Protein AF-0000000073408360 (afdb_homodimer)

Nearest PDB structures (foldseek):
  4icq-assembly1_B  TM=9.896E-01  e=2.552E-74  Streptococcus pneumoniae TIGR4
  4icr-assembly1_A  TM=7.971E-01  e=1.325E-68  Streptococcus pneumoniae TIGR4
  1zjc-assembly1_A-2  TM=9.853E-01  e=3.160E-59  Staphylococcus aureus subsp. aureus MW2
  2ayi-assembly1_A  TM=9.297E-01  e=1.828E-46  Thermus thermophilus
  3hgu-assembly1_B  TM=3.681E-01  e=9.075E-02  Pantoea agglomerans

InterPro domains:
  IPR000787 Peptidase M29 [PF02073] (7-411)
  IPR000787 Peptidase M29 [PR00919] (17-34)
  IPR000787 Peptidase M29 [PR00919] (159-181)
  IPR000787 Peptidase M29 [PR00919] (248-267)
  IPR000787 Peptidase M29 [PR00919] (304-324)
  IPR000787 Peptidase M29 [PR00919] (327-348)
  IPR000787 Peptidase M29 [PR00919] (366-388)
  IPR000787 Peptidase M29 [PR00919] (392-411)
  IPR035097 Peptidase M29, N-terminal [G3DSA:3.40.1830.10] (1-183)
  IPR052170 Metal-dependent Exopeptidase M29 [PTHR34448] (1-413)

pLDDT: mean 95.44, std 4.09, range [56.97, 98.94]

Sequence (826 aa):
MVLQDFDNLLKKYAQLIISKGLNVQKGHTLALTIDVEQVHLARLLTEAAYEKGASEVIVDYTDDFITRQRLLHASDEVLTNVPQYTVDKSLALLNKKASRLVVKSSNPNAFATVDPKRLSETTRATAIALEEQSRAIQANKVSWNVAAAAGREWAALVFPELKTSDQQVDALWDTIFKLNRIYEDDPIAAWDAHEAKLLEKATRLNQEQFDALHYTAPGTDLTLGMPKNHIWEAAGSLNAQGETFIANMPTEEIFSAPDYRRADGYVTSTKPLSYAGVIIENMTFTFKDGKIINVTAEKGQETVQRLIEENDGARSLGEVALVPHKTPISLSGLIFFNTLFDENASNHLAIGTAYAFNVEGGTEMTSQELDEAGLNRSSTHVDFMIGSEQMDIDGIRADGTAVPIFRNGEWAIMVLQDFDNLLKKYAQLIISKGLNVQKGHTLALTIDVEQVHLARLLTEAAYEKGASEVIVDYTDDFITRQRLLHASDEVLTNVPQYTVDKSLALLNKKASRLVVKSSNPNAFATVDPKRLSETTRATAIALEEQSRAIQANKVSWNVAAAAGREWAALVFPELKTSDQQVDALWDTIFKLNRIYEDDPIAAWDAHEAKLLEKATRLNQEQFDALHYTAPGTDLTLGMPKNHIWEAAGSLNAQGETFIANMPTEEIFSAPDYRRADGYVTSTKPLSYAGVIIENMTFTFKDGKIINVTAEKGQETVQRLIEENDGARSLGEVALVPHKTPISLSGLIFFNTLFDENASNHLAIGTAYAFNVEGGTEMTSQELDEAGLNRSSTHVDFMIGSEQMDIDGIRADGTAVPIFRNGEWAI

Radius of gyration: 31.0 Å; Cα contacts (8 Å, |Δi|>4): 1979; chains: 2; bounding box: 51×100×68 Å

Organism: Streptococcus agalactiae serotype V (strain ATCC BAA-611 / 2603 V/R) (NCBI:txid208435)

Secondary structure (DSSP, 8-state):
--STTHHHHHHHHHHHIIIIIS---TT-EEEEEEEGGGHHHHHHHHHHHHHTT-SEEEEEEE-HHHHHHHHHHS-HHHHH---HHHHHHHHHHHHTT-EEEEEE---TTTTTTS-HHHHHHHHHHHHHHTHHHHHHHHTTSS-EEEEE---HHHHHHH-TTSSSHHHHHHHHHHHHHHHTTTTSS-HHHHHHHHHHHHHHHHHHHHHH--SEEEEEETTEEEEEE--TTB--EESEEE-TTS-EEESBSS---EEE---TT-EEEEEE-SS-EEETTEEEEEEEEEEETTEEEEEEEEE-HHHHHHHHHHSTTTTSEEEEEE--TTSHHHHTT---S-HHHHTTSS-EEEEEPPPGGGBTTGGGS-HHHHHHHT----S-EEEEE---TT-EEEEE-TTS-EEEEEETTEE--/--STTHHHHHHHHHHHIIIIIS---TT-EEEEEEEGGGHHHHHHHHHHHHHTT-SEEEEEEE-HHHHHHHHHHS-HHHHH---HHHHHHHHHHHHTT-EEEEEE---TTTTTTS-HHHHHHHHHHHHHHTHHHHHHHHTTSS-EEEEE---HHHHHHH-TTSSSHHHHHHHHHHHHHHHTTTTSS-HHHHHHHHHHHHHHHHHHHHHH--SEEEEEETTEEEEEE--TTB--EESEEE-TTS-EEESBSS---EEE---TT-EEEEEE-SS-EEETTEEEEEEEEEEETTEEEEEEEEE-HHHHHHHHHHSTTTTSEEEEEE--TTSHHHHTT---S-HHHHTTSS-EEEEEPPPGGGBTTGGGS-HHHHHHHT----S-EEEEE---TT-EEEEE-TTS-EEEEEETTEE--

Structure (mmCIF, N/CA/C/O backbone):
data_AF-0000000073408360-model_v1
#
loop_
_entity.id
_entity.type
_entity.pdbx_description
1 polymer 'Aminopeptidase PepS'
#
loop_
_atom_site.group_PDB
_atom_site.id
_atom_site.type_symbol
_atom_site.label_atom_id
_atom_site.label_alt_id
_atom_site.label_comp_id
_atom_site.label_asym_id
_atom_site.label_entity_id
_atom_site.label_seq_id
_atom_site.pdbx_PDB_ins_code
_atom_site.Cartn_x
_atom_site.Cartn_y
_atom_site.Cartn_z
_atom_site.occupancy
_atom_site.B_iso_or_equiv
_atom_site.auth_seq_id
_atom_site.auth_comp_id
_atom_site.auth_asym_id
_atom_site.auth_atom_id
_atom_site.pdbx_PDB_model_num
ATOM 1 N N . MET A 1 1 ? -3.826 16.641 -18.5 1 57 1 MET A N 1
ATOM 2 C CA . MET A 1 1 ? -3.35 17.734 -17.656 1 57 1 MET A CA 1
ATOM 3 C C . MET A 1 1 ? -3.006 18.953 -18.5 1 57 1 MET A C 1
ATOM 5 O O . MET A 1 1 ? -2.258 18.859 -19.469 1 57 1 MET A O 1
ATOM 9 N N . VAL A 1 2 ? -3.764 20 -18.328 1 65.75 2 VAL A N 1
ATOM 10 C CA . VAL A 1 2 ? -3.664 21.203 -19.156 1 65.75 2 VAL A CA 1
ATOM 11 C C . VAL A 1 2 ? -2.607 22.141 -18.594 1 65.75 2 VAL A C 1
ATOM 13 O O . VAL A 1 2 ? -2.184 23.094 -19.25 1 65.75 2 VAL A O 1
ATOM 16 N N . LEU A 1 3 ? -2.238 21.797 -17.359 1 80.69 3 LEU A N 1
ATOM 17 C CA . LEU A 1 3 ? -1.271 22.734 -16.781 1 80.69 3 LEU A CA 1
ATOM 18 C C . LEU A 1 3 ? 0.071 22.625 -17.5 1 80.69 3 LEU A C 1
ATOM 20 O O . LEU A 1 3 ? 0.656 21.547 -17.578 1 80.69 3 LEU A O 1
ATOM 24 N N . GLN A 1 4 ? 0.485 23.688 -18.125 1 83.62 4 GLN A N 1
ATOM 25 C CA . GLN A 1 4 ? 1.733 23.734 -18.875 1 83.62 4 GLN A CA 1
ATOM 26 C C . GLN A 1 4 ? 2.924 23.375 -17.984 1 83.62 4 GLN A C 1
ATOM 28 O O . GLN A 1 4 ? 2.996 23.812 -16.828 1 83.62 4 GLN A O 1
ATOM 33 N N . ASP A 1 5 ? 3.859 22.5 -18.422 1 93.06 5 ASP A N 1
ATOM 34 C CA . ASP A 1 5 ? 5.109 22.125 -17.766 1 93.06 5 ASP A CA 1
ATOM 35 C C . ASP A 1 5 ? 4.84 21.406 -16.453 1 93.06 5 ASP A C 1
ATOM 37 O O . ASP A 1 5 ? 5.555 21.594 -15.461 1 93.06 5 ASP A O 1
ATOM 41 N N . PHE A 1 6 ? 3.736 20.656 -16.328 1 96 6 PHE A N 1
ATOM 42 C CA . PHE A 1 6 ? 3.266 20 -15.117 1 96 6 PHE A CA 1
ATOM 43 C C . PHE A 1 6 ? 4.336 19.062 -14.555 1 96 6 PHE A C 1
ATOM 45 O O . PHE A 1 6 ? 4.617 19.094 -13.352 1 96 6 PHE A O 1
ATOM 52 N N . ASP A 1 7 ? 4.941 18.234 -15.383 1 95.69 7 ASP A N 1
ATOM 53 C CA . ASP A 1 7 ? 5.914 17.25 -14.922 1 95.69 7 ASP A CA 1
ATOM 54 C C . ASP A 1 7 ? 7.098 17.938 -14.242 1 95.69 7 ASP A C 1
ATOM 56 O O . ASP A 1 7 ? 7.582 17.453 -13.211 1 95.69 7 ASP A O 1
ATOM 60 N N . ASN A 1 8 ? 7.539 19 -14.805 1 96.44 8 ASN A N 1
ATOM 61 C CA . ASN A 1 8 ? 8.641 19.75 -14.203 1 96.44 8 ASN A CA 1
ATOM 62 C C . ASN A 1 8 ? 8.227 20.406 -12.891 1 96.44 8 ASN A C 1
ATOM 64 O O . ASN A 1 8 ? 9 20.422 -11.93 1 96.44 8 ASN A O 1
ATOM 68 N N . LEU A 1 9 ? 7.055 21.016 -12.875 1 97.88 9 LEU A N 1
ATOM 69 C CA . LEU A 1 9 ? 6.543 21.656 -11.664 1 97.88 9 LEU A CA 1
ATOM 70 C C . LEU A 1 9 ? 6.371 20.625 -10.547 1 97.88 9 LEU A C 1
ATOM 72 O O . LEU A 1 9 ? 6.695 20.906 -9.391 1 97.88 9 LEU A O 1
ATOM 76 N N . LEU A 1 10 ? 5.898 19.453 -10.938 1 98.38 10 LEU A N 1
ATOM 77 C CA . LEU A 1 10 ? 5.699 18.391 -9.961 1 98.38 10 LEU A CA 1
ATOM 78 C C . LEU A 1 10 ? 7.035 17.922 -9.398 1 98.38 10 LEU A C 1
ATOM 80 O O . LEU A 1 10 ? 7.141 17.625 -8.203 1 98.38 10 LEU A O 1
ATOM 84 N N . LYS A 1 11 ? 8.008 17.797 -10.234 1 97.75 11 LYS A N 1
ATOM 85 C CA . LYS A 1 11 ? 9.352 17.438 -9.797 1 97.75 11 LYS A CA 1
ATOM 86 C C . LYS A 1 11 ? 9.914 18.469 -8.836 1 97.75 11 LYS A C 1
ATOM 88 O O . LYS A 1 11 ? 10.5 18.125 -7.809 1 97.75 11 LYS A O 1
ATOM 93 N N . LYS A 1 12 ? 9.75 19.75 -9.172 1 97.88 12 LYS A N 1
ATOM 94 C CA . LYS A 1 12 ? 10.172 20.844 -8.305 1 97.88 12 LYS A CA 1
ATOM 95 C C . LYS A 1 12 ? 9.477 20.766 -6.945 1 97.88 12 LYS A C 1
ATOM 97 O O . LYS A 1 12 ? 10.102 21.016 -5.91 1 97.88 12 LYS A O 1
ATOM 102 N N . TYR A 1 13 ? 8.25 20.484 -6.98 1 98.69 13 TYR A N 1
ATOM 103 C CA . TYR A 1 13 ? 7.445 20.359 -5.773 1 98.69 13 TYR A CA 1
ATOM 104 C C . TYR A 1 13 ? 7.957 19.219 -4.895 1 98.69 13 TYR A C 1
ATOM 106 O O . TYR A 1 13 ? 8.133 19.391 -3.686 1 98.69 13 TYR A O 1
ATOM 114 N N . ALA A 1 14 ? 8.227 18.062 -5.488 1 98.88 14 ALA A N 1
ATOM 115 C CA . ALA A 1 14 ? 8.781 16.922 -4.758 1 98.88 14 ALA A CA 1
ATOM 116 C C . ALA A 1 14 ? 10.125 17.297 -4.125 1 98.88 14 ALA A C 1
ATOM 118 O O . ALA A 1 14 ? 10.375 16.969 -2.965 1 98.88 14 ALA A O 1
ATOM 119 N N . GLN A 1 15 ? 10.945 17.969 -4.883 1 98.56 15 GLN A N 1
ATOM 120 C CA . GLN A 1 15 ? 12.258 18.375 -4.387 1 98.56 15 GLN A CA 1
ATOM 121 C C . GLN A 1 15 ? 12.125 19.328 -3.205 1 98.56 15 GLN A C 1
ATOM 123 O O . GLN A 1 15 ? 12.875 19.234 -2.232 1 98.56 15 GLN A O 1
ATOM 128 N N . LEU A 1 16 ? 11.219 20.25 -3.324 1 98.81 16 LEU A N 1
ATOM 129 C CA . LEU A 1 16 ? 10.984 21.203 -2.246 1 98.81 16 LEU A CA 1
ATOM 130 C C . LEU A 1 16 ? 10.602 20.484 -0.957 1 98.81 16 LEU A C 1
ATOM 132 O O . LEU A 1 16 ? 11.164 20.766 0.105 1 98.81 16 LEU A O 1
ATOM 136 N N . ILE A 1 17 ? 9.641 19.547 -1.021 1 98.88 17 ILE A N 1
ATOM 137 C CA . ILE A 1 17 ? 9.141 18.844 0.147 1 98.88 17 ILE A CA 1
ATOM 138 C C . ILE A 1 17 ? 10.273 18.062 0.8 1 98.88 17 ILE A C 1
ATOM 140 O O . ILE A 1 17 ? 10.461 18.125 2.018 1 98.88 17 ILE A O 1
ATOM 144 N N . ILE A 1 18 ? 11.094 17.391 -0.024 1 98.88 18 ILE A N 1
ATOM 145 C CA . ILE A 1 18 ? 12.125 16.5 0.473 1 98.88 18 ILE A CA 1
ATOM 146 C C . ILE A 1 18 ? 13.297 17.312 1.016 1 98.88 18 ILE A C 1
ATOM 148 O O . ILE A 1 18 ? 13.82 17.016 2.094 1 98.88 18 ILE A O 1
ATOM 152 N N . SER A 1 19 ? 13.719 18.359 0.318 1 98.25 19 SER A N 1
ATOM 153 C CA . SER A 1 19 ? 14.93 19.078 0.654 1 98.25 19 SER A CA 1
ATOM 154 C C . SER A 1 19 ? 14.664 20.141 1.715 1 98.25 19 SER A C 1
ATOM 156 O O . SER A 1 19 ? 15.438 20.297 2.658 1 98.25 19 SER A O 1
ATOM 158 N N . LYS A 1 20 ? 13.602 20.922 1.554 1 97.69 20 LYS A N 1
ATOM 159 C CA . LYS A 1 20 ? 13.297 22.031 2.447 1 97.69 20 LYS A CA 1
ATOM 160 C C . LYS A 1 20 ? 12.297 21.625 3.52 1 97.69 20 LYS A C 1
ATOM 162 O O . LYS A 1 20 ? 12.445 21.984 4.691 1 97.69 20 LYS A O 1
ATOM 167 N N . GLY A 1 21 ? 11.266 20.891 3.127 1 98.19 21 GLY A N 1
ATOM 168 C CA . GLY A 1 21 ? 10.258 20.469 4.086 1 98.19 21 GLY A CA 1
ATOM 169 C C . GLY A 1 21 ? 10.797 19.516 5.137 1 98.19 21 GLY A C 1
ATOM 170 O O . GLY A 1 21 ? 10.852 19.859 6.32 1 98.19 21 GLY A O 1
ATOM 171 N N . LEU A 1 22 ? 11.312 18.422 4.691 1 98.5 22 LEU A N 1
ATOM 172 C CA . LEU A 1 22 ? 11.742 17.375 5.605 1 98.5 22 LEU A CA 1
ATOM 173 C C . LEU A 1 22 ? 13.242 17.469 5.875 1 98.5 22 LEU A C 1
ATOM 175 O O . LEU A 1 22 ? 13.742 16.891 6.848 1 98.5 22 LEU A O 1
ATOM 179 N N . ASN A 1 23 ? 13.914 18.156 4.988 1 98.06 23 ASN A N 1
ATOM 180 C CA . ASN A 1 23 ? 15.367 18.25 5.113 1 98.06 23 ASN A CA 1
ATOM 181 C C . ASN A 1 23 ? 16.016 16.875 5.203 1 98.06 23 ASN A C 1
ATOM 183 O O . ASN A 1 23 ? 16.766 16.594 6.141 1 98.06 23 ASN A O 1
ATOM 187 N N . VAL A 1 24 ? 15.648 16.016 4.23 1 98.44 24 VAL A N 1
ATOM 188 C CA . VAL A 1 24 ? 16.203 14.672 4.168 1 98.44 24 VAL A CA 1
ATOM 189 C C . VAL A 1 24 ? 17.719 14.75 3.945 1 98.44 24 VAL A C 1
ATOM 191 O O . VAL A 1 24 ? 18.188 15.5 3.094 1 98.44 24 VAL A O 1
ATOM 194 N N . GLN A 1 25 ? 18.422 13.961 4.699 1 97.56 25 GLN A N 1
ATOM 195 C CA . GLN A 1 25 ? 19.875 13.898 4.637 1 97.56 25 GLN A CA 1
ATOM 196 C C . GLN A 1 25 ? 20.359 12.461 4.496 1 97.56 25 GLN A C 1
ATOM 198 O O . GLN A 1 25 ? 19.562 11.523 4.523 1 97.56 25 GLN A O 1
ATOM 203 N N . LYS A 1 26 ? 21.688 12.344 4.289 1 97.25 26 LYS A N 1
ATOM 204 C CA . LYS A 1 26 ? 22.297 11.023 4.109 1 97.25 26 LYS A CA 1
ATOM 205 C C . LYS A 1 26 ? 21.984 10.109 5.289 1 97.25 26 LYS A C 1
ATOM 207 O O . LYS A 1 26 ? 22.141 10.5 6.449 1 97.25 26 LYS A O 1
ATOM 212 N N . GLY A 1 27 ? 21.516 8.938 4.941 1 96.62 27 GLY A N 1
ATOM 213 C CA . GLY A 1 27 ? 21.297 7.93 5.965 1 96.62 27 GLY A CA 1
ATOM 214 C C . GLY A 1 27 ? 19.891 7.957 6.535 1 96.62 27 GLY A C 1
ATOM 215 O O . GLY A 1 27 ? 19.484 7.031 7.238 1 96.62 27 GLY A O 1
ATOM 216 N N . HIS A 1 28 ? 19.047 8.953 6.203 1 97.56 28 HIS A N 1
ATOM 217 C CA . HIS A 1 28 ? 17.703 9.102 6.754 1 97.56 28 HIS A CA 1
ATOM 218 C C . HIS A 1 28 ? 16.766 8.008 6.246 1 97.56 28 HIS A C 1
ATOM 220 O O . HIS A 1 28 ? 16.984 7.457 5.164 1 97.56 28 HIS A O 1
ATOM 226 N N . THR A 1 29 ? 15.859 7.621 7.031 1 98.19 29 THR A N 1
ATOM 227 C CA . THR A 1 29 ? 14.703 6.84 6.609 1 98.19 29 THR A CA 1
ATOM 228 C C . THR A 1 29 ? 13.477 7.73 6.441 1 98.19 29 THR A C 1
ATOM 230 O O . THR A 1 29 ? 13.203 8.586 7.289 1 98.19 29 THR A O 1
ATOM 233 N N . LEU A 1 30 ? 12.812 7.57 5.328 1 98.69 30 LEU A N 1
ATOM 234 C CA . LEU A 1 30 ? 11.594 8.328 5.059 1 98.69 30 LEU A CA 1
ATOM 235 C C . LEU A 1 30 ? 10.391 7.402 4.984 1 98.69 30 LEU A C 1
ATOM 237 O O . LEU A 1 30 ? 10.391 6.434 4.215 1 98.69 30 LEU A O 1
ATOM 241 N N . ALA A 1 31 ? 9.406 7.66 5.809 1 98.81 31 ALA A N 1
ATOM 242 C CA . ALA A 1 31 ? 8.102 7.008 5.707 1 98.81 31 ALA A CA 1
ATOM 243 C C . ALA A 1 31 ? 7.09 7.906 5.004 1 98.81 31 ALA A C 1
ATOM 245 O O . ALA A 1 31 ? 6.715 8.961 5.527 1 98.81 31 ALA A O 1
ATOM 246 N N . LEU A 1 32 ? 6.652 7.5 3.846 1 98.88 32 LEU A N 1
ATOM 247 C CA . LEU A 1 32 ? 5.75 8.273 3 1 98.88 32 LEU A CA 1
ATOM 248 C C . LEU A 1 32 ? 4.371 7.625 2.939 1 98.88 32 LEU A C 1
ATOM 250 O O . LEU A 1 32 ? 4.246 6.453 2.58 1 98.88 32 LEU A O 1
ATOM 254 N N . THR A 1 33 ? 3.338 8.336 3.398 1 98.81 33 THR A N 1
ATOM 255 C CA . THR A 1 33 ? 1.948 7.934 3.203 1 98.81 33 THR A CA 1
ATOM 256 C C . THR A 1 33 ? 1.29 8.781 2.117 1 98.81 33 THR A C 1
ATOM 258 O O . THR A 1 33 ? 1.264 10.008 2.209 1 98.81 33 THR A O 1
ATOM 261 N N . ILE A 1 34 ? 0.73 8.141 1.077 1 98.81 34 ILE A N 1
ATOM 262 C CA . ILE A 1 34 ? 0.227 8.867 -0.083 1 98.81 34 ILE A CA 1
ATOM 263 C C . ILE A 1 34 ? -0.862 8.047 -0.772 1 98.81 34 ILE A C 1
ATOM 265 O O . ILE A 1 34 ? -0.849 6.816 -0.72 1 98.81 34 ILE A O 1
ATOM 269 N N . ASP A 1 35 ? -1.876 8.711 -1.363 1 98.44 35 ASP A N 1
ATOM 270 C CA . ASP A 1 35 ? -2.998 8.047 -2.021 1 98.44 35 ASP A CA 1
ATOM 271 C C . ASP A 1 35 ? -2.547 7.34 -3.297 1 98.44 35 ASP A C 1
ATOM 273 O O . ASP A 1 35 ? -1.678 7.84 -4.016 1 98.44 35 ASP A O 1
ATOM 277 N N . VAL A 1 36 ? -3.17 6.238 -3.607 1 98 36 VAL A N 1
ATOM 278 C CA . VAL A 1 36 ? -2.832 5.395 -4.75 1 98 36 VAL A CA 1
ATOM 279 C C . VAL A 1 36 ? -3.008 6.184 -6.043 1 98 36 VAL A C 1
ATOM 281 O O . VAL A 1 36 ? -2.373 5.879 -7.055 1 98 36 VAL A O 1
ATOM 284 N N . GLU A 1 37 ? -3.822 7.211 -6.039 1 97.19 37 GLU A N 1
ATOM 285 C CA . GLU A 1 37 ? -4.059 8.008 -7.234 1 97.19 37 GLU A CA 1
ATOM 286 C C . GLU A 1 37 ? -2.938 9.023 -7.457 1 97.19 37 GLU A C 1
ATOM 288 O O . GLU A 1 37 ? -2.883 9.68 -8.5 1 97.19 37 GLU A O 1
ATOM 293 N N . GLN A 1 38 ? -2.016 9.086 -6.508 1 98.44 38 GLN A N 1
ATOM 294 C CA . GLN A 1 38 ? -0.906 10.031 -6.594 1 98.44 38 GLN A CA 1
ATOM 295 C C . GLN A 1 38 ? 0.418 9.305 -6.809 1 98.44 38 GLN A C 1
ATOM 297 O O . GLN A 1 38 ? 1.45 9.711 -6.27 1 98.44 38 GLN A O 1
ATOM 302 N N . VAL A 1 39 ? 0.402 8.266 -7.578 1 98.25 39 VAL A N 1
ATOM 303 C CA . VAL A 1 39 ? 1.545 7.391 -7.816 1 98.25 39 VAL A CA 1
ATOM 304 C C . VAL A 1 39 ? 2.693 8.195 -8.43 1 98.25 39 VAL A C 1
ATOM 306 O O . VAL A 1 39 ? 3.854 8 -8.062 1 98.25 39 VAL A O 1
ATOM 309 N N . HIS A 1 40 ? 2.406 9.07 -9.367 1 97.88 40 HIS A N 1
ATOM 310 C CA . HIS A 1 40 ? 3.439 9.867 -10.016 1 97.88 40 HIS A CA 1
ATOM 311 C C . HIS A 1 40 ? 4.219 10.695 -9 1 97.88 40 HIS A C 1
ATOM 313 O O . HIS A 1 40 ? 5.453 10.719 -9.031 1 97.88 40 HIS A O 1
ATOM 319 N N . LEU A 1 41 ? 3.545 11.328 -8.094 1 98.81 41 LEU A N 1
ATOM 320 C CA . LEU A 1 41 ? 4.203 12.125 -7.066 1 98.81 41 LEU A CA 1
ATOM 321 C C . LEU A 1 41 ? 4.961 11.234 -6.09 1 98.81 41 LEU A C 1
ATOM 323 O O . LEU A 1 41 ? 6.059 11.586 -5.648 1 98.81 41 LEU A O 1
ATOM 327 N N . ALA A 1 42 ? 4.391 10.086 -5.73 1 98.88 42 ALA A N 1
ATOM 328 C CA . ALA A 1 42 ? 5.066 9.156 -4.84 1 98.88 42 ALA A CA 1
ATOM 329 C C . ALA A 1 42 ? 6.441 8.773 -5.387 1 98.88 42 ALA A C 1
ATOM 331 O O . ALA A 1 42 ? 7.426 8.742 -4.645 1 98.88 42 ALA A O 1
ATOM 332 N N . ARG A 1 43 ? 6.477 8.508 -6.66 1 98.81 43 ARG A N 1
ATOM 333 C CA . ARG A 1 43 ? 7.715 8.078 -7.309 1 98.81 43 ARG A CA 1
ATOM 334 C C . ARG A 1 43 ? 8.734 9.219 -7.344 1 98.81 43 ARG A C 1
ATOM 336 O O . ARG A 1 43 ? 9.914 9 -7.074 1 98.81 43 ARG A O 1
ATOM 343 N N . LEU A 1 44 ? 8.281 10.445 -7.621 1 98.88 44 LEU A N 1
ATOM 344 C CA . LEU A 1 44 ? 9.172 11.609 -7.641 1 98.88 44 LEU A CA 1
ATOM 345 C C . LEU A 1 44 ? 9.711 11.898 -6.246 1 98.88 44 LEU A C 1
ATOM 347 O O . LEU A 1 44 ? 10.891 12.234 -6.09 1 98.88 44 LEU A O 1
ATOM 351 N N . LEU A 1 45 ? 8.867 11.781 -5.195 1 98.94 45 LEU A N 1
ATOM 352 C CA . LEU A 1 45 ? 9.297 11.977 -3.816 1 98.94 45 LEU A CA 1
ATOM 353 C C . LEU A 1 45 ? 10.344 10.938 -3.426 1 98.94 45 LEU A C 1
ATOM 355 O O . LEU A 1 45 ? 11.344 11.273 -2.775 1 98.94 45 LEU A O 1
ATOM 359 N N . THR A 1 46 ? 10.102 9.688 -3.834 1 98.88 46 THR A N 1
ATOM 360 C CA . THR A 1 46 ? 11.039 8.602 -3.549 1 98.88 46 THR A CA 1
ATOM 361 C C . THR A 1 46 ? 12.383 8.867 -4.207 1 98.88 46 THR A C 1
ATOM 363 O O . THR A 1 46 ? 13.43 8.766 -3.562 1 98.88 46 THR A O 1
ATOM 366 N N . GLU A 1 47 ? 12.359 9.258 -5.465 1 98.62 47 GLU A N 1
ATOM 367 C CA . GLU A 1 47 ? 13.586 9.586 -6.18 1 98.62 47 GLU A CA 1
ATOM 368 C C . GLU A 1 47 ? 14.336 10.727 -5.504 1 98.62 47 GLU A C 1
ATOM 370 O O . GLU A 1 47 ? 15.555 10.664 -5.32 1 98.62 47 GLU A O 1
ATOM 375 N N . ALA A 1 48 ? 13.609 11.773 -5.176 1 98.81 48 ALA A N 1
ATOM 376 C CA . ALA A 1 48 ? 14.211 12.945 -4.535 1 98.81 48 ALA A CA 1
ATOM 377 C C . ALA A 1 48 ? 14.867 12.562 -3.211 1 98.81 48 ALA A C 1
ATOM 379 O O . ALA A 1 48 ? 15.953 13.055 -2.885 1 98.81 48 ALA A O 1
ATOM 380 N N . ALA A 1 49 ? 14.203 11.734 -2.406 1 98.81 49 ALA A N 1
ATOM 381 C CA . ALA A 1 49 ? 14.742 11.312 -1.116 1 98.81 49 ALA A CA 1
ATOM 382 C C . ALA A 1 49 ? 16.047 10.547 -1.291 1 98.81 49 ALA A C 1
ATOM 384 O O . ALA A 1 49 ? 17.031 10.805 -0.585 1 98.81 49 ALA A O 1
ATOM 385 N N . TYR A 1 50 ? 16.094 9.594 -2.238 1 98.5 50 TYR A N 1
ATOM 386 C CA . TYR A 1 50 ? 17.312 8.812 -2.471 1 98.5 50 TYR A CA 1
ATOM 387 C C . TYR A 1 50 ? 18.422 9.688 -3.043 1 98.5 50 TYR A C 1
ATOM 389 O O . TYR A 1 50 ? 19.594 9.477 -2.754 1 98.5 50 TYR A O 1
ATOM 397 N N . GLU A 1 51 ? 18.047 10.656 -3.852 1 98.12 51 GLU A N 1
ATOM 398 C CA . GLU A 1 51 ? 19.031 11.609 -4.367 1 98.12 51 GLU A CA 1
ATOM 399 C C . GLU A 1 51 ? 19.703 12.383 -3.236 1 98.12 51 GLU A C 1
ATOM 401 O O . GLU A 1 51 ? 20.875 12.742 -3.334 1 98.12 51 GLU A O 1
ATOM 406 N N . LYS A 1 52 ? 18.969 12.617 -2.188 1 98.25 52 LYS A N 1
ATOM 407 C CA . LYS A 1 52 ? 19.5 13.336 -1.036 1 98.25 52 LYS A CA 1
ATOM 408 C C . LYS A 1 52 ? 20.266 12.398 -0.111 1 98.25 52 LYS A C 1
ATOM 410 O O . LYS A 1 52 ? 20.844 12.836 0.887 1 98.25 52 LYS A O 1
ATOM 415 N N . GLY A 1 53 ? 20.266 11.109 -0.443 1 97.38 53 GLY A N 1
ATOM 416 C CA . GLY A 1 53 ? 21.109 10.156 0.276 1 97.38 53 GLY A CA 1
ATOM 417 C C . GLY A 1 53 ? 20.328 9.328 1.282 1 97.38 53 GLY A C 1
ATOM 418 O O . GLY A 1 53 ? 20.922 8.641 2.117 1 97.38 53 GLY A O 1
ATOM 419 N N . ALA A 1 54 ? 19 9.312 1.244 1 98.06 54 ALA A N 1
ATOM 420 C CA . ALA A 1 54 ? 18.219 8.469 2.154 1 98.06 54 ALA A CA 1
ATOM 421 C C . ALA A 1 54 ? 18.641 7.008 2.049 1 98.06 54 ALA A C 1
ATOM 423 O O . ALA A 1 54 ? 18.922 6.512 0.955 1 98.06 54 ALA A O 1
ATOM 424 N N . SER A 1 55 ? 18.672 6.359 3.166 1 97.38 55 SER A N 1
ATOM 425 C CA . SER A 1 55 ? 19.016 4.941 3.205 1 97.38 55 SER A CA 1
ATOM 426 C C . SER A 1 55 ? 17.797 4.066 2.912 1 97.38 55 SER A C 1
ATOM 428 O O . SER A 1 55 ? 17.938 2.912 2.51 1 97.38 55 SER A O 1
ATOM 430 N N . GLU A 1 56 ? 16.656 4.648 3.143 1 97.56 56 GLU A N 1
ATOM 431 C CA . GLU A 1 56 ? 15.43 3.871 2.994 1 97.56 56 GLU A CA 1
ATOM 432 C C . GLU A 1 56 ? 14.219 4.781 2.797 1 97.56 56 GLU A C 1
ATOM 434 O O . GLU A 1 56 ? 14.102 5.812 3.457 1 97.56 56 GLU A O 1
ATOM 439 N N . VAL A 1 57 ? 13.391 4.418 1.859 1 98.62 57 VAL A N 1
ATOM 440 C CA . VAL A 1 57 ? 12.086 5.043 1.67 1 98.62 57 VAL A CA 1
ATOM 441 C C . VAL A 1 57 ? 10.992 3.984 1.73 1 98.62 57 VAL A C 1
ATOM 443 O O . VAL A 1 57 ? 11.008 3.02 0.963 1 98.62 57 VAL A O 1
ATOM 446 N N . ILE A 1 58 ? 10.102 4.137 2.688 1 98.44 58 ILE A N 1
ATOM 447 C CA . ILE A 1 58 ? 8.953 3.246 2.854 1 98.44 58 ILE A CA 1
ATOM 448 C C . ILE A 1 58 ? 7.684 3.957 2.402 1 98.44 58 ILE A C 1
ATOM 450 O O . ILE A 1 58 ? 7.309 4.992 2.961 1 98.44 58 ILE A O 1
ATOM 454 N N . VAL A 1 59 ? 7.02 3.414 1.382 1 98.69 59 VAL A N 1
ATOM 455 C CA . VAL A 1 59 ? 5.816 4.043 0.846 1 98.69 59 VAL A CA 1
ATOM 456 C C . VAL A 1 59 ? 4.59 3.229 1.243 1 98.69 59 VAL A C 1
ATOM 458 O O . VAL A 1 59 ? 4.504 2.035 0.944 1 98.69 59 VAL A O 1
ATOM 461 N N . ASP A 1 60 ? 3.705 3.834 1.958 1 98.44 60 ASP A N 1
ATOM 462 C CA . ASP A 1 60 ? 2.391 3.281 2.266 1 98.44 60 ASP A CA 1
ATOM 463 C C . ASP A 1 60 ? 1.304 3.945 1.423 1 98.44 60 ASP A C 1
ATOM 465 O O . ASP A 1 60 ? 0.958 5.105 1.648 1 98.44 60 ASP A O 1
ATOM 469 N N . TYR A 1 61 ? 0.765 3.215 0.466 1 98.62 61 TYR A N 1
ATOM 470 C CA . TYR A 1 61 ? -0.321 3.723 -0.366 1 98.62 61 TYR A CA 1
ATOM 471 C C . TYR A 1 61 ? -1.663 3.58 0.343 1 98.62 61 TYR A C 1
ATOM 473 O O . TYR A 1 61 ? -1.939 2.551 0.962 1 98.62 61 TYR A O 1
ATOM 481 N N . THR A 1 62 ? -2.441 4.617 0.291 1 97.88 62 THR A N 1
ATOM 482 C CA . THR A 1 62 ? -3.797 4.594 0.826 1 97.88 62 THR A CA 1
ATOM 483 C C . THR A 1 62 ? -4.824 4.676 -0.3 1 97.88 62 THR A C 1
ATOM 485 O O . THR A 1 62 ? -4.5 5.094 -1.413 1 97.88 62 THR A O 1
ATOM 488 N N . ASP A 1 63 ? -6.008 4.219 -0.033 1 98.06 63 ASP A N 1
ATOM 489 C CA . ASP A 1 63 ? -7.117 4.207 -0.983 1 98.06 63 ASP A CA 1
ATOM 490 C C . ASP A 1 63 ? -8.445 4.445 -0.276 1 98.06 63 ASP A C 1
ATOM 492 O O . ASP A 1 63 ? -8.953 3.566 0.425 1 98.06 63 ASP A O 1
ATOM 496 N N . ASP A 1 64 ? -9.07 5.605 -0.563 1 96.44 64 ASP A N 1
ATOM 497 C CA . ASP A 1 64 ? -10.297 6 0.118 1 96.44 64 ASP A CA 1
ATOM 498 C C . ASP A 1 64 ? -11.414 4.988 -0.132 1 96.44 64 ASP A C 1
ATOM 500 O O . ASP A 1 64 ? -12.25 4.746 0.744 1 96.44 64 ASP A O 1
ATOM 504 N N . PHE A 1 65 ? -11.469 4.48 -1.298 1 97.38 65 PHE A N 1
ATOM 505 C CA . PHE A 1 65 ? -12.523 3.525 -1.64 1 97.38 65 PHE A CA 1
ATOM 506 C C . PHE A 1 65 ? -12.406 2.268 -0.787 1 97.38 65 PHE A C 1
ATOM 508 O O . PHE A 1 65 ? -13.398 1.794 -0.233 1 97.38 65 PHE A O 1
ATOM 515 N N . ILE A 1 66 ? -11.188 1.723 -0.693 1 98.25 66 ILE A N 1
ATOM 516 C CA . ILE A 1 66 ? -10.953 0.514 0.088 1 98.25 66 ILE A CA 1
ATOM 517 C C . ILE A 1 66 ? -11.273 0.777 1.557 1 98.25 66 ILE A C 1
ATOM 519 O O . ILE A 1 66 ? -11.914 -0.047 2.215 1 98.25 66 ILE A O 1
ATOM 523 N N . THR A 1 67 ? -10.805 1.928 2.055 1 97.56 67 THR A N 1
ATOM 524 C CA . THR A 1 67 ? -11.07 2.291 3.443 1 97.56 67 THR A CA 1
ATOM 525 C C . THR A 1 67 ? -12.57 2.41 3.693 1 97.56 67 THR A C 1
ATOM 527 O O . THR A 1 67 ? -13.07 1.958 4.723 1 97.56 67 THR A O 1
ATOM 530 N N . ARG A 1 68 ? -13.281 3.023 2.799 1 97.44 68 ARG A N 1
ATOM 531 C CA . ARG A 1 68 ? -14.727 3.162 2.932 1 97.44 68 ARG A CA 1
ATOM 532 C C . ARG A 1 68 ? -15.406 1.798 2.953 1 97.44 68 ARG A C 1
ATOM 534 O O . ARG A 1 68 ? -16.312 1.561 3.762 1 97.44 68 ARG A O 1
ATOM 541 N N . GLN A 1 69 ? -15.008 0.895 2.035 1 98 69 GLN A N 1
ATOM 542 C CA . GLN A 1 69 ? -15.555 -0.455 2.025 1 98 69 GLN A CA 1
ATOM 543 C C . GLN A 1 69 ? -15.352 -1.145 3.371 1 98 69 GLN A C 1
ATOM 545 O O . GLN A 1 69 ? -16.25 -1.82 3.871 1 98 69 GLN A O 1
ATOM 550 N N . ARG A 1 70 ? -14.18 -0.988 3.926 1 97.69 70 ARG A N 1
ATOM 551 C CA . ARG A 1 70 ? -13.891 -1.558 5.238 1 97.69 70 ARG A CA 1
ATOM 552 C C . ARG A 1 70 ? -14.828 -0.992 6.301 1 97.69 70 ARG A C 1
ATOM 554 O O . ARG A 1 70 ? -15.406 -1.742 7.09 1 97.69 70 ARG A O 1
ATOM 561 N N . LEU A 1 71 ? -14.977 0.328 6.316 1 97.38 71 LEU A N 1
ATOM 562 C CA . LEU A 1 71 ? -15.828 0.995 7.301 1 97.38 71 LEU A CA 1
ATOM 563 C C . LEU A 1 71 ? -17.281 0.555 7.152 1 97.38 71 LEU A C 1
ATOM 565 O O . LEU A 1 71 ? -18 0.421 8.148 1 97.38 71 LEU A O 1
ATOM 569 N N . LEU A 1 72 ? -17.719 0.29 5.938 1 97.19 72 LEU A N 1
ATOM 570 C CA . LEU A 1 72 ? -19.109 -0.067 5.656 1 97.19 72 LEU A CA 1
ATOM 571 C C . LEU A 1 72 ? -19.375 -1.528 6.004 1 97.19 72 LEU A C 1
ATOM 573 O O . LEU A 1 72 ? -20.469 -1.876 6.449 1 97.19 72 LEU A O 1
ATOM 577 N N . HIS A 1 73 ? -18.344 -2.416 5.812 1 97.12 73 HIS A N 1
ATOM 578 C CA . HIS A 1 73 ? -18.703 -3.828 5.738 1 97.12 73 HIS A CA 1
ATOM 579 C C . HIS A 1 73 ? -17.953 -4.645 6.785 1 97.12 73 HIS A C 1
ATOM 581 O O . HIS A 1 73 ? -18.375 -5.742 7.145 1 97.12 73 HIS A O 1
ATOM 587 N N . ALA A 1 74 ? -16.75 -4.18 7.207 1 96.25 74 ALA A N 1
ATOM 588 C CA . ALA A 1 74 ? -15.992 -4.953 8.18 1 96.25 74 ALA A CA 1
ATOM 589 C C . ALA A 1 74 ? -16.766 -5.105 9.484 1 96.25 74 ALA A C 1
ATOM 591 O O . ALA A 1 74 ? -17.641 -4.301 9.797 1 96.25 74 ALA A O 1
ATOM 592 N N . SER A 1 75 ? -16.484 -6.129 10.273 1 93.5 75 SER A N 1
ATOM 593 C CA . SER A 1 75 ? -17.109 -6.289 11.586 1 93.5 75 SER A CA 1
ATOM 594 C C . SER A 1 75 ? -16.625 -5.219 12.562 1 93.5 75 SER A C 1
ATOM 596 O O . SER A 1 75 ? -15.547 -4.648 12.383 1 93.5 75 SER A O 1
ATOM 598 N N . ASP A 1 76 ? -17.391 -4.98 13.57 1 93.25 76 ASP A N 1
ATOM 599 C CA . ASP A 1 76 ? -17.016 -3.988 14.578 1 93.25 76 ASP A CA 1
ATOM 600 C C . ASP A 1 76 ? -15.727 -4.387 15.289 1 93.25 76 ASP A C 1
ATOM 602 O O . ASP A 1 76 ? -14.906 -3.527 15.617 1 93.25 76 ASP A O 1
ATOM 606 N N . GLU A 1 77 ? -15.625 -5.633 15.469 1 94.25 77 GLU A N 1
ATOM 607 C CA . GLU A 1 77 ? -14.414 -6.141 16.109 1 94.25 77 GLU A CA 1
ATOM 608 C C . GLU A 1 77 ? -13.172 -5.82 15.281 1 94.25 77 GLU A C 1
ATOM 610 O O . GLU A 1 77 ? -12.156 -5.383 15.82 1 94.25 77 GLU A O 1
ATOM 615 N N . VAL A 1 78 ? -13.32 -5.988 14.016 1 94.88 78 VAL A N 1
ATOM 616 C CA . VAL A 1 78 ? -12.203 -5.719 13.109 1 94.88 78 VAL A CA 1
ATOM 617 C C . VAL A 1 78 ? -11.914 -4.223 13.078 1 94.88 78 VAL A C 1
ATOM 619 O O . VAL A 1 78 ? -10.75 -3.809 13.109 1 94.88 78 VAL A O 1
ATOM 622 N N . LEU A 1 79 ? -12.898 -3.412 13.102 1 95.94 79 LEU A N 1
ATOM 623 C CA . LEU A 1 79 ? -12.766 -1.965 12.969 1 95.94 79 LEU A CA 1
ATOM 624 C C . LEU A 1 79 ? -12.109 -1.366 14.203 1 95.94 79 LEU A C 1
ATOM 626 O O . LEU A 1 79 ? -11.344 -0.401 14.102 1 95.94 79 LEU A O 1
ATOM 630 N N . THR A 1 80 ? -12.367 -1.947 15.359 1 95.62 80 THR A N 1
ATOM 631 C CA . THR A 1 80 ? -11.945 -1.294 16.594 1 95.62 80 THR A CA 1
ATOM 632 C C . THR A 1 80 ? -10.711 -1.981 17.172 1 95.62 80 THR A C 1
ATOM 634 O O . THR A 1 80 ? -10.234 -1.616 18.25 1 95.62 80 THR A O 1
ATOM 637 N N . ASN A 1 81 ? -10.234 -2.979 16.484 1 95.56 81 ASN A N 1
ATOM 638 C CA . ASN A 1 81 ? -9.016 -3.666 16.906 1 95.56 81 ASN A CA 1
ATOM 639 C C . ASN A 1 81 ? -7.883 -3.453 15.906 1 95.56 81 ASN A C 1
ATOM 641 O O . ASN A 1 81 ? -7.715 -4.238 14.969 1 95.56 81 ASN A O 1
ATOM 645 N N . VAL A 1 82 ? -7.023 -2.51 16.234 1 96.88 82 VAL A N 1
ATOM 646 C CA . VAL A 1 82 ? -5.863 -2.234 15.391 1 96.88 82 VAL A CA 1
ATOM 647 C C . VAL A 1 82 ? -4.836 -3.352 15.539 1 96.88 82 VAL A C 1
ATOM 649 O O . VAL A 1 82 ? -4.402 -3.656 16.656 1 96.88 82 VAL A O 1
ATOM 652 N N . PRO A 1 83 ? -4.48 -4.004 14.5 1 97.06 83 PRO A N 1
ATOM 653 C CA . PRO A 1 83 ? -3.529 -5.109 14.609 1 97.06 83 PRO A CA 1
ATOM 654 C C . PRO A 1 83 ? -2.207 -4.688 15.25 1 97.06 83 PRO A C 1
ATOM 656 O O . PRO A 1 83 ? -1.706 -3.594 14.977 1 97.06 83 PRO A O 1
ATOM 659 N N . GLN A 1 84 ? -1.644 -5.527 16.016 1 97.56 84 GLN A N 1
ATOM 660 C CA . GLN A 1 84 ? -0.408 -5.234 16.734 1 97.56 84 GLN A CA 1
ATOM 661 C C . GLN A 1 84 ? 0.731 -4.926 15.773 1 97.56 84 GLN A C 1
ATOM 663 O O . GLN A 1 84 ? 1.595 -4.094 16.062 1 97.56 84 GLN A O 1
ATOM 668 N N . TYR A 1 85 ? 0.727 -5.578 14.625 1 97.81 85 TYR A N 1
ATOM 669 C CA . TYR A 1 85 ? 1.816 -5.359 13.68 1 97.81 85 TYR A CA 1
ATOM 670 C C . TYR A 1 85 ? 1.794 -3.932 13.148 1 97.81 85 TYR A C 1
ATOM 672 O O . TYR A 1 85 ? 2.822 -3.412 12.703 1 97.81 85 TYR A O 1
ATOM 680 N N . THR A 1 86 ? 0.611 -3.301 13.133 1 98 86 THR A N 1
ATOM 681 C CA . THR A 1 86 ? 0.514 -1.892 12.766 1 98 86 THR A CA 1
ATOM 682 C C . THR A 1 86 ? 1.204 -1.013 13.805 1 98 86 THR A C 1
ATOM 684 O O . THR A 1 86 ? 1.95 -0.096 13.461 1 98 86 THR A O 1
ATOM 687 N N . VAL A 1 87 ? 0.968 -1.295 15.039 1 98.12 87 VAL A N 1
ATOM 688 C CA . VAL A 1 87 ? 1.603 -0.583 16.141 1 98.12 87 VAL A CA 1
ATOM 689 C C . VAL A 1 87 ? 3.111 -0.823 16.109 1 98.12 87 VAL A C 1
ATOM 691 O O . VAL A 1 87 ? 3.898 0.117 16.25 1 98.12 87 VAL A O 1
ATOM 694 N N . ASP A 1 88 ? 3.492 -2.082 15.883 1 98.19 88 ASP A N 1
ATOM 695 C CA . ASP A 1 88 ? 4.906 -2.445 15.836 1 98.19 88 ASP A CA 1
ATOM 696 C C . ASP A 1 88 ? 5.633 -1.697 14.727 1 98.19 88 ASP A C 1
ATOM 698 O O . ASP A 1 88 ? 6.773 -1.267 14.906 1 98.19 88 ASP A O 1
ATOM 702 N N . LYS A 1 89 ? 5.062 -1.605 13.625 1 98.19 89 LYS A N 1
ATOM 703 C CA . LYS A 1 89 ? 5.66 -0.853 12.531 1 98.19 89 LYS A CA 1
ATOM 704 C C . LYS A 1 89 ? 5.871 0.609 12.914 1 98.19 89 LYS A C 1
ATOM 706 O O . LYS A 1 89 ? 6.941 1.172 12.672 1 98.19 89 LYS A O 1
ATOM 711 N N . SER A 1 90 ? 4.863 1.17 13.492 1 98.25 90 SER A N 1
ATOM 712 C CA . SER A 1 90 ? 4.961 2.557 13.93 1 98.25 90 SER A CA 1
ATOM 713 C C . SER A 1 90 ? 6.117 2.746 14.906 1 98.25 90 SER A C 1
ATOM 715 O O . SER A 1 90 ? 6.906 3.684 14.766 1 98.25 90 SER A O 1
ATOM 717 N N . LEU A 1 91 ? 6.25 1.887 15.852 1 98.06 91 LEU A N 1
ATOM 718 C CA . LEU A 1 91 ? 7.309 1.968 16.859 1 98.06 91 LEU A CA 1
ATOM 719 C C . LEU A 1 91 ? 8.672 1.738 16.234 1 98.06 91 LEU A C 1
ATOM 721 O O . LEU A 1 91 ? 9.648 2.4 16.594 1 98.06 91 LEU A O 1
ATOM 725 N N . ALA A 1 92 ? 8.703 0.81 15.297 1 98 92 ALA A N 1
ATOM 726 C CA . ALA A 1 92 ? 9.961 0.542 14.602 1 98 92 ALA A CA 1
ATOM 727 C C . ALA A 1 92 ? 10.453 1.776 13.852 1 98 92 ALA A C 1
ATOM 729 O O . ALA A 1 92 ? 11.648 2.08 13.852 1 98 92 ALA A O 1
ATOM 730 N N . LEU A 1 93 ? 9.562 2.455 13.219 1 98.12 93 LEU A N 1
ATOM 731 C CA . LEU A 1 93 ? 9.922 3.646 12.453 1 98.12 93 LEU A CA 1
ATOM 732 C C . LEU A 1 93 ? 10.367 4.773 13.375 1 98.12 93 LEU A C 1
ATOM 734 O O . LEU A 1 93 ? 11.289 5.527 13.055 1 98.12 93 LEU A O 1
ATOM 738 N N . LEU A 1 94 ? 9.688 4.918 14.523 1 97.44 94 LEU A N 1
ATOM 739 C CA . LEU A 1 94 ? 10.102 5.906 15.516 1 97.44 94 LEU A CA 1
ATOM 740 C C . LEU A 1 94 ? 11.508 5.609 16.016 1 97.44 94 LEU A C 1
ATOM 742 O O . LEU A 1 94 ? 12.32 6.52 16.172 1 97.44 94 LEU A O 1
ATOM 746 N N . ASN A 1 95 ? 1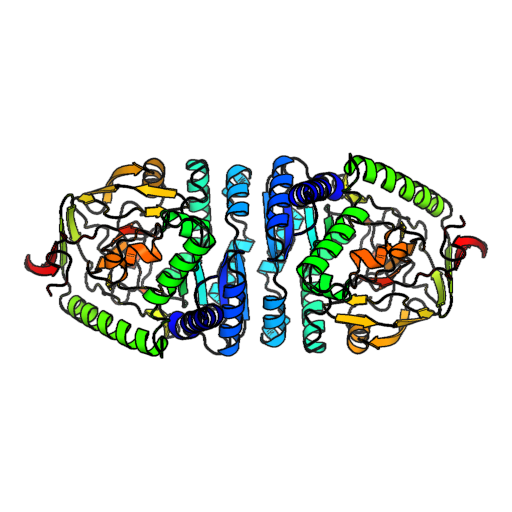1.773 4.312 16.234 1 97 95 ASN A N 1
ATOM 747 C CA . ASN A 1 95 ? 13.078 3.898 16.734 1 97 95 ASN A CA 1
ATOM 748 C C . ASN A 1 95 ? 14.18 4.188 15.719 1 97 95 ASN A C 1
ATOM 750 O O . ASN A 1 95 ? 15.32 4.477 16.094 1 97 95 ASN A O 1
ATOM 754 N N . LYS A 1 96 ? 13.781 4.203 14.492 1 96 96 LYS A N 1
ATOM 755 C CA . LYS A 1 96 ? 14.727 4.516 13.414 1 96 96 LYS A CA 1
ATOM 756 C C . LYS A 1 96 ? 14.82 6.02 13.188 1 96 96 LYS A C 1
ATOM 758 O O . LYS A 1 96 ? 15.547 6.477 12.305 1 96 96 LYS A O 1
ATOM 763 N N . LYS A 1 97 ? 14.023 6.809 13.922 1 97.31 97 LYS A N 1
ATOM 764 C CA . LYS A 1 97 ? 13.938 8.258 13.75 1 97.31 97 LYS A CA 1
ATOM 765 C C . LYS A 1 97 ? 13.531 8.625 12.328 1 97.31 97 LYS A C 1
ATOM 767 O O . LYS A 1 97 ? 14.062 9.578 11.75 1 97.31 97 LYS A O 1
ATOM 772 N N . ALA A 1 98 ? 12.68 7.781 11.781 1 98.31 98 ALA A N 1
ATOM 773 C CA . ALA A 1 98 ? 12.227 8.016 10.414 1 98.31 98 ALA A CA 1
ATOM 774 C C . ALA A 1 98 ? 11.453 9.328 10.312 1 98.31 98 ALA A C 1
ATOM 776 O O . ALA A 1 98 ? 10.602 9.617 11.156 1 98.31 98 ALA A O 1
ATOM 777 N N . SER A 1 99 ? 11.805 10.109 9.25 1 98.44 99 SER A N 1
ATOM 778 C CA . SER A 1 99 ? 10.938 11.242 8.914 1 98.44 99 SER A CA 1
ATOM 779 C C . SER A 1 99 ? 9.594 10.758 8.383 1 98.44 99 SER A C 1
ATOM 781 O O . SER A 1 99 ? 9.516 9.711 7.738 1 98.44 99 SER A O 1
ATOM 783 N N . ARG A 1 100 ? 8.578 11.547 8.672 1 98.5 100 ARG A N 1
ATOM 784 C CA . ARG A 1 100 ? 7.238 11.172 8.234 1 98.5 100 ARG A CA 1
ATOM 785 C C . ARG A 1 100 ? 6.676 12.203 7.262 1 98.5 100 ARG A C 1
ATOM 787 O O . ARG A 1 100 ? 6.656 13.406 7.559 1 98.5 100 ARG A O 1
ATOM 794 N N . LEU A 1 101 ? 6.297 11.75 6.102 1 98.88 101 LEU A N 1
ATOM 795 C CA . LEU A 1 101 ? 5.629 12.586 5.109 1 98.88 101 LEU A CA 1
ATOM 796 C C . LEU A 1 101 ? 4.234 12.055 4.805 1 98.88 101 LEU A C 1
ATOM 798 O O . LEU A 1 101 ? 4.074 10.898 4.418 1 98.88 101 LEU A O 1
ATOM 802 N N . VAL A 1 102 ? 3.25 12.867 5.07 1 98.56 102 VAL A N 1
ATOM 803 C CA . VAL A 1 102 ? 1.88 12.547 4.68 1 98.56 102 VAL A CA 1
ATOM 804 C C . VAL A 1 102 ? 1.418 13.5 3.584 1 98.56 102 VAL A C 1
ATOM 806 O O . VAL A 1 102 ? 1.441 14.719 3.764 1 98.56 102 VAL A O 1
ATOM 809 N N . VAL A 1 103 ? 1.026 12.945 2.412 1 98.81 103 VAL A N 1
ATOM 810 C CA . VAL A 1 103 ? 0.486 13.75 1.322 1 98.81 103 VAL A CA 1
ATOM 811 C C . VAL A 1 103 ? -1.035 13.625 1.292 1 98.81 103 VAL A C 1
ATOM 813 O O . VAL A 1 103 ? -1.571 12.547 1.03 1 98.81 103 VAL A O 1
ATOM 816 N N . LYS A 1 104 ? -1.712 14.727 1.555 1 97.94 104 LYS A N 1
ATOM 817 C CA . LYS A 1 104 ? -3.17 14.758 1.615 1 97.94 104 LYS A CA 1
ATOM 818 C C . LYS A 1 104 ? -3.773 15.016 0.237 1 97.94 104 LYS A C 1
ATOM 820 O O . LYS A 1 104 ? -3.4 15.977 -0.439 1 97.94 104 LYS A O 1
ATOM 825 N N . SER A 1 105 ? -4.684 14.141 -0.214 1 98 105 SER A N 1
ATOM 826 C CA . SER A 1 105 ? -5.387 14.344 -1.476 1 98 105 SER A CA 1
ATOM 827 C C . SER A 1 105 ? -6.785 13.734 -1.432 1 98 105 SER A C 1
ATOM 829 O O . SER A 1 105 ? -7.457 13.633 -2.461 1 98 105 SER A O 1
ATOM 831 N N . SER A 1 106 ? -7.262 13.367 -0.295 1 95.25 106 SER A N 1
ATOM 832 C CA . SER A 1 106 ? -8.492 12.602 -0.109 1 95.25 106 SER A CA 1
ATOM 833 C C . SER A 1 106 ? -9.719 13.445 -0.413 1 95.25 106 SER A C 1
ATOM 835 O O . SER A 1 106 ? -9.68 14.672 -0.312 1 95.25 106 SER A O 1
ATOM 837 N N . ASN A 1 107 ? -10.789 12.703 -0.765 1 94.38 107 ASN A N 1
ATOM 838 C CA . ASN A 1 107 ? -12.133 13.273 -0.746 1 94.38 107 ASN A CA 1
ATOM 839 C C . ASN A 1 107 ? -12.547 13.695 0.662 1 94.38 107 ASN A C 1
ATOM 841 O O . ASN A 1 107 ? -12.664 12.859 1.555 1 94.38 107 ASN A O 1
ATOM 845 N N . PRO A 1 108 ? -12.75 14.992 0.831 1 93.62 108 PRO A N 1
ATOM 846 C CA . PRO A 1 108 ? -13.141 15.453 2.166 1 93.62 108 PRO A CA 1
ATOM 847 C C . PRO A 1 108 ? -14.422 14.789 2.668 1 93.62 108 PRO A C 1
ATOM 849 O O . PRO A 1 108 ? -14.672 14.766 3.873 1 93.62 108 PRO A O 1
ATOM 852 N N . ASN A 1 109 ? -15.188 14.211 1.764 1 91.75 109 ASN A N 1
ATOM 853 C CA . ASN A 1 109 ? -16.453 13.562 2.115 1 91.75 109 ASN A CA 1
ATOM 854 C C . ASN A 1 109 ? -16.406 12.062 1.865 1 91.75 109 ASN A C 1
ATOM 856 O O . ASN A 1 109 ? -17.422 11.438 1.596 1 91.75 109 ASN A O 1
ATOM 860 N N . ALA A 1 110 ? -15.242 11.531 1.894 1 94.38 110 ALA A N 1
ATOM 861 C CA . ALA A 1 110 ? -15.062 10.133 1.524 1 94.38 110 ALA A CA 1
ATOM 862 C C . ALA A 1 110 ? -15.914 9.219 2.406 1 94.38 110 ALA A C 1
ATOM 864 O O . ALA A 1 110 ? -16.359 8.164 1.963 1 94.38 110 ALA A O 1
ATOM 865 N N . PHE A 1 111 ? -16.203 9.602 3.656 1 95 111 PHE A N 1
ATOM 866 C CA . PHE A 1 111 ? -16.844 8.695 4.598 1 95 111 PHE A CA 1
ATOM 867 C C . PHE A 1 111 ? -18.156 9.289 5.121 1 95 111 PHE A C 1
ATOM 869 O O . PHE A 1 111 ? -18.625 8.914 6.195 1 95 111 PHE A O 1
ATOM 876 N N . ALA A 1 112 ? -18.719 10.234 4.41 1 90.12 112 ALA A N 1
ATOM 877 C CA . ALA A 1 112 ? -19.922 10.945 4.816 1 90.12 112 ALA A CA 1
ATOM 878 C C . ALA A 1 112 ? -21.094 9.992 4.98 1 90.12 112 ALA A C 1
ATOM 880 O O . ALA A 1 112 ? -22.016 10.258 5.762 1 90.12 112 ALA A O 1
ATOM 881 N N . THR A 1 113 ? -21.062 8.852 4.273 1 91.06 113 THR A N 1
ATOM 882 C CA . THR A 1 113 ? -22.203 7.934 4.289 1 91.06 113 THR A CA 1
ATOM 883 C C . THR A 1 113 ? -21.984 6.824 5.312 1 91.06 113 THR A C 1
ATOM 885 O O . THR A 1 113 ? -22.828 5.945 5.473 1 91.06 113 THR A O 1
ATOM 888 N N . VAL A 1 114 ? -20.891 6.82 5.926 1 94.06 114 VAL A N 1
ATOM 889 C CA . VAL A 1 114 ? -20.578 5.816 6.941 1 94.06 114 VAL A CA 1
ATOM 890 C C . VAL A 1 114 ? -21.297 6.164 8.242 1 94.06 114 VAL A C 1
ATOM 892 O O . VAL A 1 114 ? -21.438 7.34 8.586 1 94.06 114 VAL A O 1
ATOM 895 N N . ASP A 1 115 ? -21.766 5.172 9 1 93.94 115 ASP A N 1
ATOM 896 C CA . ASP A 1 115 ? -22.344 5.367 10.32 1 93.94 115 ASP A CA 1
ATOM 897 C C . ASP A 1 115 ? -21.391 6.137 11.234 1 93.94 115 ASP A C 1
ATOM 899 O O . ASP A 1 115 ? -20.25 5.715 11.445 1 93.94 115 ASP A O 1
ATOM 903 N N . PRO A 1 116 ? -21.844 7.258 11.734 1 90.19 116 PRO A N 1
ATOM 904 C CA . PRO A 1 116 ? -20.969 8.102 12.547 1 90.19 116 PRO A CA 1
ATOM 905 C C . PRO A 1 116 ? -20.391 7.367 13.75 1 90.19 116 PRO A C 1
ATOM 907 O O . PRO A 1 116 ? -19.25 7.633 14.156 1 90.19 116 PRO A O 1
ATOM 910 N N . LYS A 1 117 ? -21.172 6.516 14.297 1 92.19 117 LYS A N 1
ATOM 911 C CA . LYS A 1 117 ? -20.672 5.75 15.438 1 92.19 117 LYS A CA 1
ATOM 912 C C . LYS A 1 117 ? -19.5 4.863 15.031 1 92.19 117 LYS A C 1
ATOM 914 O O . LYS A 1 117 ? -18.469 4.828 15.711 1 92.19 117 LYS A O 1
ATOM 919 N N . ARG A 1 118 ? -19.672 4.137 13.906 1 93.69 118 ARG A N 1
ATOM 920 C CA . ARG A 1 118 ? -18.609 3.277 13.391 1 93.69 118 ARG A CA 1
ATOM 921 C C . ARG A 1 118 ? -17.359 4.09 13.062 1 93.69 118 ARG A C 1
ATOM 923 O O . ARG A 1 118 ? -16.234 3.678 13.391 1 93.69 118 ARG A O 1
ATOM 930 N N . LEU A 1 119 ? -17.594 5.191 12.469 1 92.69 119 LEU A N 1
ATOM 931 C CA . LEU A 1 119 ? -16.5 6.074 12.102 1 92.69 119 LEU A CA 1
ATOM 932 C C . LEU A 1 119 ? -15.758 6.574 13.344 1 92.69 119 LEU A C 1
ATOM 934 O O . LEU A 1 119 ? -14.531 6.535 13.398 1 92.69 119 LEU A O 1
ATOM 938 N N . SER A 1 120 ? -16.453 7.07 14.336 1 90.81 120 SER A N 1
ATOM 939 C CA . SER A 1 120 ? -15.875 7.617 15.555 1 90.81 120 SER A CA 1
ATOM 940 C C . SER A 1 120 ? -15.109 6.547 16.328 1 90.81 120 SER A C 1
ATOM 942 O O . SER A 1 120 ? -14 6.793 16.797 1 90.81 120 SER A O 1
ATOM 944 N N . GLU A 1 121 ? -15.711 5.367 16.438 1 93.31 121 GLU A N 1
ATOM 945 C CA . GLU A 1 121 ? -15.078 4.281 17.188 1 93.31 121 GLU A CA 1
ATOM 946 C C . GLU A 1 121 ? -13.789 3.826 16.5 1 93.31 121 GLU A C 1
ATOM 948 O O . GLU A 1 121 ? -12.797 3.539 17.172 1 93.31 121 GLU A O 1
ATOM 953 N N . THR A 1 122 ? -13.852 3.73 15.188 1 94.81 122 THR A N 1
ATOM 954 C CA . THR A 1 122 ? -12.664 3.336 14.43 1 94.81 122 THR A CA 1
ATOM 955 C C . THR A 1 122 ? -11.562 4.375 14.586 1 94.81 122 THR A C 1
ATOM 957 O O . THR A 1 122 ? -10.398 4.023 14.812 1 94.81 122 THR A O 1
ATOM 960 N N . THR A 1 123 ? -11.922 5.629 14.414 1 92.56 123 THR A N 1
ATOM 961 C CA . THR A 1 123 ? -10.961 6.727 14.531 1 92.56 123 THR A CA 1
ATOM 962 C C . THR A 1 123 ? -10.336 6.746 15.922 1 92.56 123 THR A C 1
ATOM 964 O O . THR A 1 123 ? -9.117 6.898 16.062 1 92.56 123 THR A O 1
ATOM 967 N N . ARG A 1 124 ? -11.109 6.609 16.938 1 90.88 124 ARG A N 1
ATOM 968 C CA . ARG A 1 124 ? -10.641 6.598 18.328 1 90.88 124 ARG A CA 1
ATOM 969 C C . ARG A 1 124 ? -9.703 5.418 18.578 1 90.88 124 ARG A C 1
ATOM 971 O O . ARG A 1 124 ? -8.648 5.574 19.188 1 90.88 124 ARG A O 1
ATOM 978 N N . ALA A 1 125 ? -10.109 4.246 18.109 1 94.5 125 ALA A N 1
ATOM 979 C CA . ALA A 1 125 ? -9.289 3.053 18.297 1 94.5 125 ALA A CA 1
ATOM 980 C C . ALA A 1 125 ? -7.918 3.234 17.656 1 94.5 125 ALA A C 1
ATOM 982 O O . ALA A 1 125 ? -6.898 2.855 18.234 1 94.5 125 ALA A O 1
ATOM 983 N N . THR A 1 126 ? -7.895 3.775 16.516 1 95.19 126 THR A N 1
ATOM 984 C CA . THR A 1 126 ? -6.645 4.027 15.812 1 95.19 126 THR A CA 1
ATOM 985 C C . THR A 1 126 ? -5.789 5.043 16.562 1 95.19 126 THR A C 1
ATOM 987 O O . THR A 1 126 ? -4.578 4.867 16.703 1 95.19 126 THR A O 1
ATOM 990 N N . ALA A 1 127 ? -6.43 6.125 17.047 1 92 127 ALA A N 1
ATOM 991 C CA . ALA A 1 127 ? -5.727 7.164 17.797 1 92 127 ALA A CA 1
ATOM 992 C C . ALA A 1 127 ? -5.059 6.586 19.047 1 92 127 ALA A C 1
ATOM 994 O O . ALA A 1 127 ? -3.904 6.898 19.344 1 92 127 ALA A O 1
ATOM 995 N N . ILE A 1 128 ? -5.781 5.746 19.719 1 92.69 128 ILE A N 1
ATOM 996 C CA . ILE A 1 128 ? -5.27 5.133 20.938 1 92.69 128 ILE A CA 1
ATOM 997 C C . ILE A 1 128 ? -4.117 4.188 20.594 1 92.69 128 ILE A C 1
ATOM 999 O O . ILE A 1 128 ? -3.07 4.219 21.25 1 92.69 128 ILE A O 1
ATOM 1003 N N . ALA A 1 129 ? -4.281 3.41 19.547 1 95.62 129 ALA A N 1
ATOM 1004 C CA . ALA A 1 129 ? -3.281 2.418 19.172 1 95.62 129 ALA A CA 1
ATOM 1005 C C . ALA A 1 129 ? -1.977 3.09 18.75 1 95.62 129 ALA A C 1
ATOM 1007 O O . ALA A 1 129 ? -0.892 2.557 18.984 1 95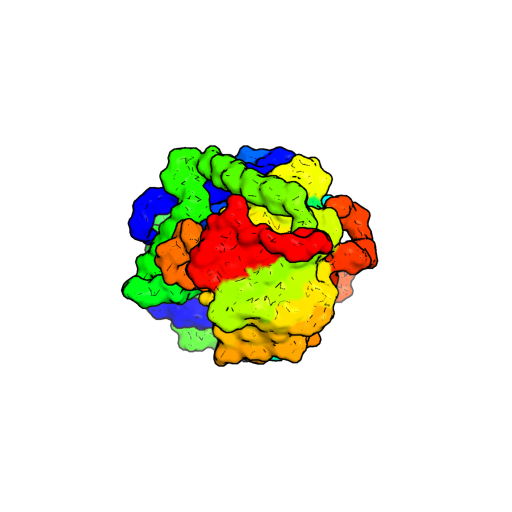.62 129 ALA A O 1
ATOM 1008 N N . LEU A 1 130 ? -2.072 4.262 18.172 1 96.25 130 LEU A N 1
ATOM 1009 C CA . LEU A 1 130 ? -0.896 4.934 17.625 1 96.25 130 LEU A CA 1
ATOM 1010 C C . LEU A 1 130 ? -0.532 6.156 18.469 1 96.25 130 LEU A C 1
ATOM 1012 O O . LEU A 1 130 ? 0.08 7.098 17.953 1 96.25 130 LEU A O 1
ATOM 1016 N N . GLU A 1 131 ? -0.87 6.211 19.672 1 91.75 131 GLU A N 1
ATOM 1017 C CA . GLU A 1 131 ? -0.675 7.348 20.562 1 91.75 131 GLU A CA 1
ATOM 1018 C C . GLU A 1 131 ? 0.804 7.695 20.703 1 91.75 131 GLU A C 1
ATOM 1020 O O . GLU A 1 131 ? 1.169 8.875 20.75 1 91.75 131 GLU A O 1
ATOM 1025 N N . GLU A 1 132 ? 1.644 6.672 20.781 1 92.75 132 GLU A N 1
ATOM 1026 C CA . GLU A 1 132 ? 3.074 6.93 20.922 1 92.75 132 GLU A CA 1
ATOM 1027 C C . GLU A 1 132 ? 3.621 7.68 19.703 1 92.75 132 GLU A C 1
ATOM 1029 O O . GLU A 1 132 ? 4.461 8.57 19.844 1 92.75 132 GLU A O 1
ATOM 1034 N N . GLN A 1 133 ? 3.158 7.301 18.562 1 94.31 133 GLN A N 1
ATOM 1035 C CA . GLN A 1 133 ? 3.551 8.008 17.344 1 94.31 133 GLN A CA 1
ATOM 1036 C C . GLN A 1 133 ? 3.08 9.461 17.375 1 94.31 133 GLN A C 1
ATOM 1038 O O . GLN A 1 133 ? 3.848 10.375 17.062 1 94.31 133 GLN A O 1
ATOM 1043 N N . SER A 1 134 ? 1.852 9.641 17.75 1 90.81 134 SER A N 1
ATOM 1044 C CA . SER A 1 134 ? 1.283 10.977 17.812 1 90.81 134 SER A CA 1
ATOM 1045 C C . SER A 1 134 ? 2.051 11.859 18.797 1 90.81 134 SER A C 1
ATOM 1047 O O . SER A 1 134 ? 2.369 13.008 18.484 1 90.81 134 SER A O 1
ATOM 1049 N N . ARG A 1 135 ? 2.354 11.328 19.859 1 86.75 135 ARG A N 1
ATOM 1050 C CA . ARG A 1 135 ? 3.104 12.062 20.875 1 86.75 135 ARG A CA 1
ATOM 1051 C C . ARG A 1 135 ? 4.496 12.43 20.375 1 86.75 135 ARG A C 1
ATOM 1053 O O . ARG A 1 135 ? 4.977 13.539 20.625 1 86.75 135 ARG A O 1
ATOM 1060 N N . ALA A 1 136 ? 5.141 11.492 19.734 1 91.06 136 ALA A N 1
ATOM 1061 C CA . ALA A 1 136 ? 6.484 11.734 19.219 1 91.06 136 ALA A CA 1
ATOM 1062 C C . ALA A 1 136 ? 6.477 12.844 18.172 1 91.06 136 ALA A C 1
ATOM 1064 O O . ALA A 1 136 ? 7.355 13.703 18.156 1 91.06 136 ALA A O 1
ATOM 1065 N N . ILE A 1 137 ? 5.523 12.844 17.328 1 90.62 137 ILE A N 1
ATOM 1066 C CA . ILE A 1 137 ? 5.398 13.852 16.281 1 90.62 137 ILE A CA 1
ATOM 1067 C C . ILE A 1 137 ? 5.117 15.211 16.906 1 90.62 137 ILE A C 1
ATOM 1069 O O . ILE A 1 137 ? 5.754 16.203 16.547 1 90.62 137 ILE A O 1
ATOM 1073 N N . GLN A 1 138 ? 4.254 15.234 17.875 1 84.44 138 GLN A N 1
ATOM 1074 C CA . GLN A 1 138 ? 3.859 16.469 18.531 1 84.44 138 GLN A CA 1
ATOM 1075 C C . GLN A 1 138 ? 5.012 17.047 19.344 1 84.44 138 GLN A C 1
ATOM 1077 O O . GLN A 1 138 ? 5.031 18.25 19.625 1 84.44 138 GLN A O 1
ATOM 1082 N N . ALA A 1 139 ? 5.945 16.219 19.703 1 85.81 139 ALA A N 1
ATOM 1083 C CA . ALA A 1 139 ? 7.109 16.672 20.469 1 85.81 139 ALA A CA 1
ATOM 1084 C C . ALA A 1 139 ? 8.312 16.891 19.547 1 85.81 139 ALA A C 1
ATOM 1086 O O . ALA A 1 139 ? 9.438 17.078 20.016 1 85.81 139 ALA A O 1
ATOM 1087 N N . ASN A 1 140 ? 8.141 16.734 18.234 1 91 140 ASN A N 1
ATOM 1088 C CA . ASN A 1 140 ? 9.195 16.906 17.234 1 91 140 ASN A CA 1
ATOM 1089 C C . ASN A 1 140 ? 10.367 15.961 17.5 1 91 140 ASN A C 1
ATOM 1091 O O . ASN A 1 140 ? 11.523 16.359 17.375 1 91 140 ASN A O 1
ATOM 1095 N N . LYS A 1 141 ? 9.977 14.75 17.922 1 92.69 141 LYS A N 1
ATOM 1096 C CA . LYS A 1 141 ? 11.047 13.766 18.078 1 92.69 141 LYS A CA 1
ATOM 1097 C C . LYS A 1 141 ? 11.664 13.414 16.734 1 92.69 141 LYS A C 1
ATOM 1099 O O . LYS A 1 141 ? 12.836 13.031 16.656 1 92.69 141 LYS A O 1
ATOM 1104 N N . VAL A 1 142 ? 10.891 13.484 15.672 1 95.44 142 VAL A N 1
ATOM 1105 C CA . VAL A 1 142 ? 11.336 13.266 14.297 1 95.44 142 VAL A CA 1
ATOM 1106 C C . VAL A 1 142 ? 10.812 14.391 13.406 1 95.44 142 VAL A C 1
ATOM 1108 O O . VAL A 1 142 ? 9.898 15.117 13.781 1 95.44 142 VAL A O 1
ATOM 1111 N N . SER A 1 143 ? 11.453 14.516 12.219 1 97.06 143 SER A N 1
ATOM 1112 C CA . SER A 1 143 ? 10.898 15.438 11.227 1 97.06 143 SER A CA 1
ATOM 1113 C C . SER A 1 143 ? 9.602 14.898 10.633 1 97.06 143 SER A C 1
ATOM 1115 O O . SER A 1 143 ? 9.445 13.688 10.477 1 97.06 143 SER A O 1
ATOM 1117 N N . TRP A 1 144 ? 8.727 15.781 10.406 1 97.31 144 TRP A N 1
ATOM 1118 C CA . TRP A 1 144 ? 7.48 15.406 9.75 1 97.31 144 TRP A CA 1
ATOM 1119 C C . TRP A 1 144 ? 6.957 16.547 8.875 1 97.31 144 TRP A C 1
ATOM 1121 O O . TRP A 1 144 ? 7.316 17.703 9.078 1 97.31 144 TRP A O 1
ATOM 1131 N N . ASN A 1 145 ? 6.254 16.125 7.844 1 98.19 145 ASN A N 1
ATOM 1132 C CA . ASN A 1 145 ? 5.688 17.094 6.902 1 98.19 145 ASN A CA 1
ATOM 1133 C C . ASN A 1 145 ? 4.332 16.625 6.379 1 98.19 145 ASN A C 1
ATOM 1135 O O . ASN A 1 145 ? 4.133 15.445 6.117 1 98.19 145 ASN A O 1
ATOM 1139 N N . VAL A 1 146 ? 3.393 17.531 6.379 1 97.81 146 VAL A N 1
ATOM 1140 C CA . VAL A 1 146 ? 2.111 17.328 5.707 1 97.81 146 VAL A CA 1
ATOM 1141 C C . VAL A 1 146 ? 2.029 18.234 4.477 1 97.81 146 VAL A C 1
ATOM 1143 O O . VAL A 1 146 ? 2.15 19.453 4.582 1 97.81 146 VAL A O 1
ATOM 1146 N N . ALA A 1 147 ? 1.935 17.641 3.33 1 98.62 147 ALA A N 1
ATOM 1147 C CA . ALA A 1 147 ? 1.745 18.312 2.049 1 98.62 147 ALA A CA 1
ATOM 1148 C C . ALA A 1 147 ? 0.489 17.812 1.344 1 98.62 147 ALA A C 1
ATOM 1150 O O . ALA A 1 147 ? -0.294 17.062 1.923 1 98.62 147 ALA A O 1
ATOM 1151 N N . ALA A 1 148 ? 0.197 18.422 0.19 1 98.56 148 ALA A N 1
ATOM 1152 C CA . ALA A 1 148 ? -1.043 18.047 -0.482 1 98.56 148 ALA A CA 1
ATOM 1153 C C . ALA A 1 148 ? -0.789 17.688 -1.945 1 98.56 148 ALA A C 1
ATOM 1155 O O . ALA A 1 148 ? 0.242 18.062 -2.51 1 98.56 148 ALA A O 1
ATOM 1156 N N . ALA A 1 149 ? -1.604 16.938 -2.486 1 98.75 149 ALA A N 1
ATOM 1157 C CA . ALA A 1 149 ? -1.732 16.672 -3.916 1 98.75 149 ALA A CA 1
ATOM 1158 C C . ALA A 1 149 ? -3.182 16.812 -4.375 1 98.75 149 ALA A C 1
ATOM 1160 O O . ALA A 1 149 ? -4.102 16.781 -3.555 1 98.75 149 ALA A O 1
ATOM 1161 N N . ALA A 1 150 ? -3.363 16.969 -5.684 1 98.31 150 ALA A N 1
ATOM 1162 C CA . ALA A 1 150 ? -4.703 17.234 -6.199 1 98.31 150 ALA A CA 1
ATOM 1163 C C . ALA A 1 150 ? -5.457 15.93 -6.449 1 98.31 150 ALA A C 1
ATOM 1165 O O . ALA A 1 150 ? -5.168 15.211 -7.41 1 98.31 150 ALA A O 1
ATOM 1166 N N . GLY A 1 151 ? -6.383 15.648 -5.543 1 97.69 151 GLY A N 1
ATOM 1167 C CA . GLY A 1 151 ? -7.297 14.547 -5.785 1 97.69 151 GLY A CA 1
ATOM 1168 C C . GLY A 1 151 ? -8.516 14.945 -6.598 1 97.69 151 GLY A C 1
ATOM 1169 O O . GLY A 1 151 ? -9 16.062 -6.48 1 97.69 151 GLY A O 1
ATOM 1170 N N . ARG A 1 152 ? -9.062 14.039 -7.336 1 96.44 152 ARG A N 1
ATOM 1171 C CA . ARG A 1 152 ? -10.164 14.32 -8.258 1 96.44 152 ARG A CA 1
ATOM 1172 C C . ARG A 1 152 ? -11.398 14.797 -7.5 1 96.44 152 ARG A C 1
ATOM 1174 O O . ARG A 1 152 ? -11.977 15.836 -7.84 1 96.44 152 ARG A O 1
ATOM 1181 N N . GLU A 1 153 ? -11.836 14.055 -6.527 1 96.44 153 GLU A N 1
ATOM 1182 C CA . GLU A 1 153 ? -13.047 14.391 -5.789 1 96.44 153 GLU A CA 1
ATOM 1183 C C . GLU A 1 153 ? -12.867 15.672 -4.98 1 96.44 153 GLU A C 1
ATOM 1185 O O . GLU A 1 153 ? -13.805 16.469 -4.848 1 96.44 153 GLU A O 1
ATOM 1190 N N . TRP A 1 154 ? -11.688 15.867 -4.441 1 97.38 154 TRP A N 1
ATOM 1191 C CA . TRP A 1 154 ? -11.383 17.094 -3.719 1 97.38 154 TRP A CA 1
ATOM 1192 C C . TRP A 1 154 ? -11.414 18.297 -4.652 1 97.38 154 TRP A C 1
ATOM 1194 O O . TRP A 1 154 ? -12.016 19.328 -4.332 1 97.38 154 TRP A O 1
ATOM 1204 N N . ALA A 1 155 ? -10.812 18.188 -5.801 1 97.94 155 ALA A N 1
ATOM 1205 C CA . ALA A 1 155 ? -10.789 19.266 -6.789 1 97.94 155 ALA A CA 1
ATOM 1206 C C . ALA A 1 155 ? -12.203 19.656 -7.207 1 97.94 155 ALA A C 1
ATOM 1208 O O . ALA A 1 155 ? -12.492 20.844 -7.398 1 97.94 155 ALA A O 1
ATOM 1209 N N . ALA A 1 156 ? -13.047 18.656 -7.359 1 97.38 156 ALA A N 1
ATOM 1210 C CA . ALA A 1 156 ? -14.438 18.906 -7.746 1 97.38 156 ALA A CA 1
ATOM 1211 C C . ALA A 1 156 ? -15.164 19.719 -6.691 1 97.38 156 ALA A C 1
ATOM 1213 O O . ALA A 1 156 ? -16.016 20.547 -7.016 1 97.38 156 ALA A O 1
ATOM 1214 N N . LEU A 1 157 ? -14.859 19.531 -5.461 1 95.44 157 LEU A N 1
ATOM 1215 C CA . LEU A 1 157 ? -15.484 20.266 -4.367 1 95.44 157 LEU A CA 1
ATOM 1216 C C . LEU A 1 157 ? -14.977 21.703 -4.312 1 95.44 157 LEU A C 1
ATOM 1218 O O . LEU A 1 157 ? -15.734 22.625 -4.008 1 95.44 157 LEU A O 1
ATOM 1222 N N . VAL A 1 158 ? -13.734 21.906 -4.559 1 96.69 158 VAL A N 1
ATOM 1223 C CA . VAL A 1 158 ? -13.109 23.219 -4.441 1 96.69 158 VAL A CA 1
ATOM 1224 C C . VAL A 1 158 ? -13.469 24.062 -5.66 1 96.69 158 VAL A C 1
ATOM 1226 O O . VAL A 1 158 ? -13.641 25.281 -5.543 1 96.69 158 VAL A O 1
ATOM 1229 N N . PHE A 1 159 ? -13.555 23.438 -6.855 1 97.19 159 PHE A N 1
ATOM 1230 C CA . PHE A 1 159 ? -13.82 24.156 -8.094 1 97.19 159 PHE A CA 1
ATOM 1231 C C . PHE A 1 159 ? -15.047 23.594 -8.797 1 97.19 159 PHE A C 1
ATOM 1233 O O . PHE A 1 159 ? -14.969 23.172 -9.953 1 97.19 159 PHE A O 1
ATOM 1240 N N . PRO A 1 160 ? -16.172 23.703 -8.156 1 95.62 160 PRO A N 1
ATOM 1241 C CA . PRO A 1 160 ? -17.391 23.094 -8.719 1 95.62 160 PRO A CA 1
ATOM 1242 C C . PRO A 1 160 ? -17.859 23.797 -10 1 95.62 160 PRO A C 1
ATOM 1244 O O . PRO A 1 160 ? -18.641 23.234 -10.766 1 95.62 160 PRO A O 1
ATOM 1247 N N . GLU A 1 161 ? -17.391 24.953 -10.25 1 95.81 161 GLU A N 1
ATOM 1248 C CA . GLU A 1 161 ? -17.844 25.75 -11.391 1 95.81 161 GLU A CA 1
ATOM 1249 C C . GLU A 1 161 ? -17.156 25.312 -12.68 1 95.81 161 GLU A C 1
ATOM 1251 O O . GLU A 1 161 ? -17.625 25.625 -13.773 1 95.81 161 GLU A O 1
ATOM 1256 N N . LEU A 1 162 ? -16.047 24.672 -12.516 1 96.25 162 LEU A N 1
ATOM 1257 C CA . LEU A 1 162 ? -15.336 24.188 -13.703 1 96.25 162 LEU A CA 1
ATOM 1258 C C . LEU A 1 162 ? -16 22.938 -14.273 1 96.25 162 LEU A C 1
ATOM 1260 O O . LEU A 1 162 ? -16.5 22.094 -13.516 1 96.25 162 LEU A O 1
ATOM 1264 N N . LYS A 1 163 ? -15.977 22.75 -15.531 1 92.81 163 LYS A N 1
ATOM 1265 C CA . LYS A 1 163 ? -16.875 21.844 -16.25 1 92.81 163 LYS A CA 1
ATOM 1266 C C . LYS A 1 163 ? -16.359 20.406 -16.203 1 92.81 163 LYS A C 1
ATOM 1268 O O . LYS A 1 163 ? -17.141 19.453 -16.109 1 92.81 163 LYS A O 1
ATOM 1273 N N . THR A 1 164 ? -15.008 20.25 -16.312 1 95.88 164 THR A N 1
ATOM 1274 C CA . THR A 1 164 ? -14.492 18.891 -16.438 1 95.88 164 THR A CA 1
ATOM 1275 C C . THR A 1 164 ? -13.602 18.547 -15.242 1 95.88 164 THR A C 1
ATOM 1277 O O . THR A 1 164 ? -13.008 19.438 -14.625 1 95.88 164 THR A O 1
ATOM 1280 N N . SER A 1 165 ? -13.477 17.25 -14.945 1 95.5 165 SER A N 1
ATOM 1281 C CA . SER A 1 165 ? -12.602 16.766 -13.875 1 95.5 165 SER A CA 1
ATOM 1282 C C . SER A 1 165 ? -11.156 17.172 -14.109 1 95.5 165 SER A C 1
ATOM 1284 O O . SER A 1 165 ? -10.445 17.547 -13.172 1 95.5 165 SER A O 1
ATOM 1286 N N . ASP A 1 166 ? -10.734 17.141 -15.336 1 95 166 ASP A N 1
ATOM 1287 C CA . ASP A 1 166 ? -9.359 17.5 -15.656 1 95 166 ASP A CA 1
ATOM 1288 C C . ASP A 1 166 ? -9.102 18.969 -15.352 1 95 166 ASP A C 1
ATOM 1290 O O . ASP A 1 166 ? -8.039 19.328 -14.828 1 95 166 ASP A O 1
ATOM 1294 N N . GLN A 1 167 ? -10.062 19.781 -15.672 1 96.25 167 GLN A N 1
ATOM 1295 C CA . GLN A 1 167 ? -9.938 21.203 -15.375 1 96.25 167 GLN A CA 1
ATOM 1296 C C . GLN A 1 167 ? -9.898 21.453 -13.875 1 96.25 167 GLN A C 1
ATOM 1298 O O . GLN A 1 167 ? -9.133 22.297 -13.391 1 96.25 167 GLN A O 1
ATOM 1303 N N . GLN A 1 168 ? -10.758 20.781 -13.133 1 97.38 168 GLN A N 1
ATOM 1304 C CA . GLN A 1 168 ? -10.82 20.906 -11.68 1 97.38 168 GLN A CA 1
ATOM 1305 C C . GLN A 1 168 ? -9.5 20.484 -11.031 1 97.38 168 GLN A C 1
ATOM 1307 O O . GLN A 1 168 ? -8.977 21.203 -10.172 1 97.38 168 GLN A O 1
ATOM 1312 N N . VAL A 1 169 ? -8.953 19.359 -11.484 1 97.69 169 VAL A N 1
ATOM 1313 C CA . VAL A 1 169 ? -7.699 18.844 -10.945 1 97.69 169 VAL A CA 1
ATOM 1314 C C . VAL A 1 169 ? -6.559 19.797 -11.273 1 97.69 169 VAL A C 1
ATOM 1316 O O . VAL A 1 169 ? -5.715 20.078 -10.422 1 97.69 169 VAL A O 1
ATOM 1319 N N . ASP A 1 170 ? -6.535 20.328 -12.5 1 97.19 170 ASP A N 1
ATOM 1320 C CA . ASP A 1 170 ? -5.512 21.281 -12.906 1 97.19 170 ASP A CA 1
ATOM 1321 C C . ASP A 1 170 ? -5.57 22.547 -12.047 1 97.19 170 ASP A C 1
ATOM 1323 O O . ASP A 1 170 ? -4.535 23.078 -11.648 1 97.19 170 ASP A O 1
ATOM 1327 N N . ALA A 1 171 ? -6.754 23.031 -11.82 1 96.5 171 ALA A N 1
ATOM 1328 C CA . ALA A 1 171 ? -6.922 24.234 -11.008 1 96.5 171 ALA A CA 1
ATOM 1329 C C . ALA A 1 171 ? -6.41 24.016 -9.586 1 96.5 171 ALA A C 1
ATOM 1331 O O . ALA A 1 171 ? -5.781 24.906 -9.008 1 96.5 171 ALA A O 1
ATOM 1332 N N . LEU A 1 172 ? -6.719 22.859 -9.031 1 97.44 172 LEU A N 1
ATOM 1333 C CA . LEU A 1 172 ? -6.25 22.547 -7.688 1 97.44 172 LEU A CA 1
ATOM 1334 C C . LEU A 1 172 ? -4.73 22.422 -7.652 1 97.44 172 LEU A C 1
ATOM 1336 O O . LEU A 1 172 ? -4.078 22.938 -6.738 1 97.44 172 LEU A O 1
ATOM 1340 N N . TRP A 1 173 ? -4.121 21.766 -8.641 1 98.06 173 TRP A N 1
ATOM 1341 C CA . TRP A 1 173 ? -2.664 21.688 -8.719 1 98.06 173 TRP A CA 1
ATOM 1342 C C . TRP A 1 173 ? -2.053 23.078 -8.852 1 98.06 173 TRP A C 1
ATOM 1344 O O . TRP A 1 173 ? -1.058 23.391 -8.188 1 98.06 173 TRP A O 1
ATOM 1354 N N . ASP A 1 174 ? -2.639 23.875 -9.711 1 96.56 174 ASP A N 1
ATOM 1355 C CA . ASP A 1 174 ? -2.158 25.234 -9.891 1 96.56 174 ASP A CA 1
ATOM 1356 C C . ASP A 1 174 ? -2.148 26 -8.562 1 96.56 174 ASP A C 1
ATOM 1358 O O . ASP A 1 174 ? -1.188 26.703 -8.258 1 96.56 174 ASP A O 1
ATOM 1362 N N . THR A 1 175 ? -3.184 25.844 -7.824 1 96 175 THR A N 1
ATOM 1363 C CA . THR A 1 175 ? -3.301 26.484 -6.523 1 96 175 THR A CA 1
ATOM 1364 C C . THR A 1 175 ? -2.246 25.953 -5.559 1 96 175 THR A C 1
ATOM 1366 O O . THR A 1 175 ? -1.592 26.734 -4.852 1 96 175 THR A O 1
ATOM 1369 N N . ILE A 1 176 ? -2.062 24.625 -5.484 1 97.38 176 ILE A N 1
ATOM 1370 C CA . ILE A 1 176 ? -1.077 23.984 -4.621 1 97.38 176 ILE A CA 1
ATOM 1371 C C . ILE A 1 176 ? 0.319 24.5 -4.961 1 97.38 176 ILE A C 1
ATOM 1373 O O . ILE A 1 176 ? 1.086 24.859 -4.066 1 97.38 176 ILE A O 1
ATOM 1377 N N . PHE A 1 177 ? 0.603 24.594 -6.266 1 97.44 177 PHE A N 1
ATOM 1378 C CA . PHE A 1 177 ? 1.908 25.078 -6.699 1 97.44 177 PHE A CA 1
ATOM 1379 C C . PHE A 1 177 ? 2.107 26.531 -6.293 1 97.44 177 PHE A C 1
ATOM 1381 O O . PHE A 1 177 ? 3.17 26.906 -5.785 1 97.44 177 PHE A O 1
ATOM 1388 N N . LYS A 1 178 ? 1.149 27.328 -6.5 1 95.12 178 LYS A N 1
ATOM 1389 C CA . LYS A 1 178 ? 1.229 28.75 -6.172 1 95.12 178 LYS A CA 1
ATOM 1390 C C . LYS A 1 178 ? 1.452 28.969 -4.68 1 95.12 178 LYS A C 1
ATOM 1392 O O . LYS A 1 178 ? 2.332 29.734 -4.277 1 95.12 178 LYS A O 1
ATOM 1397 N N . LEU A 1 179 ? 0.689 28.297 -3.867 1 94.62 179 LEU A N 1
ATOM 1398 C CA . LEU A 1 179 ? 0.721 28.5 -2.422 1 94.62 179 LEU A CA 1
ATOM 1399 C C . LEU A 1 179 ? 2.002 27.922 -1.822 1 94.62 179 LEU A C 1
ATOM 1401 O O . LEU A 1 179 ? 2.381 28.281 -0.703 1 94.62 179 LEU A O 1
ATOM 1405 N N . ASN A 1 180 ? 2.684 27.078 -2.551 1 96.69 180 ASN A N 1
ATOM 1406 C CA . ASN A 1 180 ? 3.955 26.531 -2.088 1 96.69 180 ASN A CA 1
ATOM 1407 C C . ASN A 1 180 ? 5.137 27.188 -2.801 1 96.69 180 ASN A C 1
ATOM 1409 O O . ASN A 1 180 ? 6.262 26.688 -2.725 1 96.69 180 ASN A O 1
ATOM 1413 N N . ARG A 1 181 ? 4.867 28.219 -3.572 1 96.5 181 ARG A N 1
ATOM 1414 C CA . ARG A 1 181 ? 5.887 29.062 -4.188 1 96.5 181 ARG A CA 1
ATOM 1415 C C . ARG A 1 181 ? 6.691 28.281 -5.219 1 96.5 181 ARG A C 1
ATOM 1417 O O . ARG A 1 181 ? 7.898 28.484 -5.363 1 96.5 181 ARG A O 1
ATOM 1424 N N . ILE A 1 182 ? 6.109 27.359 -5.887 1 97.69 182 ILE A N 1
ATOM 1425 C CA . ILE A 1 182 ? 6.766 26.5 -6.859 1 97.69 182 ILE A CA 1
ATOM 1426 C C . ILE A 1 182 ? 7.082 27.297 -8.125 1 97.69 182 ILE A C 1
ATOM 1428 O O . ILE A 1 182 ? 8.039 26.969 -8.844 1 97.69 182 ILE A O 1
ATOM 1432 N N . TYR A 1 183 ? 6.324 28.344 -8.406 1 96.06 183 TYR A N 1
ATOM 1433 C CA . TYR A 1 183 ? 6.508 29.125 -9.633 1 96.06 183 TYR A CA 1
ATOM 1434 C C . TYR A 1 183 ? 7.703 30.062 -9.508 1 96.06 183 TYR A C 1
ATOM 1436 O O . TYR A 1 183 ? 8.156 30.641 -10.5 1 96.06 183 TYR A O 1
ATOM 1444 N N . GLU A 1 184 ? 8.211 30.188 -8.297 1 96.81 184 GLU A N 1
ATOM 1445 C CA . GLU A 1 184 ? 9.422 30.984 -8.117 1 96.81 184 GLU A CA 1
ATOM 1446 C C . GLU A 1 184 ? 10.633 30.297 -8.75 1 96.81 184 GLU A C 1
ATOM 1448 O O . GLU A 1 184 ? 10.672 29.078 -8.859 1 96.81 184 GLU A O 1
ATOM 1453 N N . ASP A 1 185 ? 11.641 31.094 -9.109 1 95.94 185 ASP A N 1
ATOM 1454 C CA . ASP A 1 185 ? 12.844 30.547 -9.727 1 95.94 185 ASP A CA 1
ATOM 1455 C C . ASP A 1 185 ? 13.547 29.562 -8.781 1 95.94 185 ASP A C 1
ATOM 1457 O O . ASP A 1 185 ? 14.016 28.516 -9.211 1 95.94 185 ASP A O 1
ATOM 1461 N N . ASP A 1 186 ? 13.57 29.938 -7.551 1 97.38 186 ASP A N 1
ATOM 1462 C CA . ASP A 1 186 ? 14.148 29.109 -6.492 1 97.38 186 ASP A CA 1
ATOM 1463 C C . ASP A 1 186 ? 13.172 28.969 -5.324 1 97.38 186 ASP A C 1
ATOM 1465 O O . ASP A 1 186 ? 13.234 29.734 -4.363 1 97.38 186 ASP A O 1
ATOM 1469 N N . PRO A 1 187 ? 12.359 27.891 -5.41 1 97.56 187 PRO A N 1
ATOM 1470 C CA . PRO A 1 187 ? 11.359 27.703 -4.359 1 97.56 187 PRO A CA 1
ATOM 1471 C C . PRO A 1 187 ? 11.977 27.594 -2.967 1 97.56 187 PRO A C 1
ATOM 1473 O O . PRO A 1 187 ? 11.375 28.047 -1.988 1 97.56 187 PRO A O 1
ATOM 1476 N N . ILE A 1 188 ? 13.133 27.047 -2.857 1 97.31 188 ILE A N 1
ATOM 1477 C CA . ILE A 1 188 ? 13.797 26.906 -1.563 1 97.31 188 ILE A CA 1
ATOM 1478 C C . ILE A 1 188 ? 14.133 28.281 -0.997 1 97.31 188 ILE A C 1
ATOM 1480 O O . ILE A 1 188 ? 13.828 28.578 0.161 1 97.31 188 ILE A O 1
ATOM 1484 N N . ALA A 1 189 ? 14.719 29.141 -1.807 1 97.25 189 ALA A N 1
ATOM 1485 C CA . ALA A 1 189 ? 15.047 30.5 -1.387 1 97.25 189 ALA A CA 1
ATOM 1486 C C . ALA A 1 189 ? 13.781 31.281 -1.035 1 97.25 189 ALA A C 1
ATOM 1488 O O . ALA A 1 189 ? 13.781 32.094 -0.103 1 97.25 189 ALA A O 1
ATOM 1489 N N . ALA A 1 190 ? 12.789 31.062 -1.818 1 96.94 190 ALA A N 1
ATOM 1490 C CA . ALA A 1 190 ? 11.523 31.734 -1.55 1 96.94 190 ALA A CA 1
ATOM 1491 C C . ALA A 1 190 ? 10.961 31.328 -0.19 1 96.94 190 ALA A C 1
ATOM 1493 O O . ALA A 1 190 ? 10.422 32.156 0.54 1 96.94 190 ALA A O 1
ATOM 1494 N N . TRP A 1 191 ? 11.047 30.109 0.186 1 96.75 191 TRP A N 1
ATOM 1495 C CA . TRP A 1 191 ? 10.57 29.609 1.477 1 96.75 191 TRP A CA 1
ATOM 1496 C C . TRP A 1 191 ? 11.445 30.141 2.611 1 96.75 191 TRP A C 1
ATOM 1498 O O . TRP A 1 191 ? 10.953 30.422 3.705 1 96.75 191 TRP A O 1
ATOM 1508 N N . ASP A 1 192 ? 12.773 30.25 2.338 1 96.25 192 ASP A N 1
ATOM 1509 C CA . ASP A 1 192 ? 13.656 30.844 3.336 1 96.25 192 ASP A CA 1
ATOM 1510 C C . ASP A 1 192 ? 13.219 32.281 3.678 1 96.25 192 ASP A C 1
ATOM 1512 O O . ASP A 1 192 ? 13.156 32.656 4.852 1 96.25 192 ASP A O 1
ATOM 1516 N N . ALA A 1 193 ? 12.93 33.031 2.656 1 95.69 193 ALA A N 1
ATOM 1517 C CA . ALA A 1 193 ? 12.492 34.406 2.857 1 95.69 193 ALA A CA 1
ATOM 1518 C C . ALA A 1 193 ? 11.156 34.438 3.594 1 95.69 193 ALA A C 1
ATOM 1520 O O . ALA A 1 193 ? 10.945 35.281 4.469 1 95.69 193 ALA A O 1
ATOM 1521 N N . HIS A 1 194 ? 10.266 33.594 3.219 1 94 194 HIS A N 1
ATOM 1522 C CA . HIS A 1 194 ? 8.945 33.5 3.842 1 94 194 HIS A CA 1
ATOM 1523 C C . HIS A 1 194 ? 9.062 33.156 5.324 1 94 194 HIS A C 1
ATOM 1525 O O . HIS A 1 194 ? 8.43 33.781 6.164 1 94 194 HIS A O 1
ATOM 1531 N N . GLU A 1 195 ? 9.82 32.188 5.688 1 93.81 195 GLU A N 1
ATOM 1532 C CA . GLU A 1 195 ? 10.039 31.781 7.07 1 93.81 195 GLU A CA 1
ATOM 1533 C C . GLU A 1 195 ? 10.617 32.906 7.902 1 93.81 195 GLU A C 1
ATOM 1535 O O . GLU A 1 195 ? 10.25 33.094 9.062 1 93.81 195 GLU A O 1
ATOM 1540 N N . ALA A 1 196 ? 11.539 33.625 7.297 1 93.94 196 ALA A N 1
ATOM 1541 C CA . ALA A 1 196 ? 12.172 34.719 8 1 93.94 196 ALA A CA 1
ATOM 1542 C C . ALA A 1 196 ? 11.141 35.781 8.391 1 93.94 196 ALA A C 1
ATOM 1544 O O . ALA A 1 196 ? 11.203 36.344 9.484 1 93.94 196 ALA A O 1
ATOM 1545 N N . LYS A 1 197 ? 10.25 36.031 7.512 1 91.5 197 LYS A N 1
ATOM 1546 C CA . LYS A 1 197 ? 9.203 37 7.777 1 91.5 197 LYS A CA 1
ATOM 1547 C C . LYS A 1 197 ? 8.305 36.562 8.93 1 91.5 197 LYS A C 1
ATOM 1549 O O . LYS A 1 197 ? 7.961 37.344 9.805 1 91.5 197 LYS A O 1
ATOM 1554 N N . LEU A 1 198 ? 7.898 35.312 8.961 1 92.44 198 LEU A N 1
ATOM 1555 C CA . LEU A 1 198 ? 7.051 34.781 10.016 1 92.44 198 LEU A CA 1
ATOM 1556 C C . LEU A 1 198 ? 7.789 34.781 11.352 1 92.44 198 LEU A C 1
ATOM 1558 O O . LEU A 1 198 ? 7.199 35.062 12.391 1 92.44 198 LEU A O 1
ATOM 1562 N N . LEU A 1 199 ? 9.047 34.469 11.258 1 92.88 199 LEU A N 1
ATOM 1563 C CA . LEU A 1 199 ? 9.859 34.375 12.461 1 92.88 199 LEU A CA 1
ATOM 1564 C C . LEU A 1 199 ? 9.984 35.75 13.133 1 92.88 199 LEU A C 1
ATOM 1566 O O . LEU A 1 199 ? 10.047 35.844 14.367 1 92.88 199 LEU A O 1
ATOM 1570 N N . GLU A 1 200 ? 10.055 36.75 12.391 1 93 200 GLU A N 1
ATOM 1571 C CA . GLU A 1 200 ? 10.117 38.094 12.945 1 93 200 GLU A CA 1
ATOM 1572 C C . GLU A 1 200 ? 8.891 38.406 13.797 1 93 200 GLU A C 1
ATOM 1574 O O . GLU A 1 200 ? 9.008 38.969 14.891 1 93 200 GLU A O 1
ATOM 1579 N N . LYS A 1 201 ? 7.77 38.062 13.328 1 91.12 201 LYS A N 1
ATOM 1580 C CA . LYS A 1 201 ? 6.527 38.281 14.055 1 91.12 201 LYS A CA 1
ATOM 1581 C C . LYS A 1 201 ? 6.465 37.406 15.32 1 91.12 201 LYS A C 1
ATOM 1583 O O . LYS A 1 201 ? 5.965 37.875 16.359 1 91.12 201 LYS A O 1
ATOM 1588 N N . ALA A 1 202 ? 6.824 36.219 15.211 1 95.19 202 ALA A N 1
ATOM 1589 C CA . ALA A 1 202 ? 6.848 35.312 16.359 1 95.19 202 ALA A CA 1
ATOM 1590 C C . ALA A 1 202 ? 7.758 35.875 17.469 1 95.19 202 ALA A C 1
ATOM 1592 O O . ALA A 1 202 ? 7.426 35.781 18.641 1 95.19 202 ALA A O 1
ATOM 1593 N N . THR A 1 203 ? 8.867 36.375 17.047 1 94.88 203 THR A N 1
ATOM 1594 C CA . THR A 1 203 ? 9.812 36.938 18 1 94.88 203 THR A CA 1
ATOM 1595 C C . THR A 1 203 ? 9.18 38.094 18.781 1 94.88 203 THR A C 1
ATOM 1597 O O . THR A 1 203 ? 9.352 38.188 20 1 94.88 203 THR A O 1
ATOM 1600 N N . ARG A 1 204 ? 8.461 38.875 18.109 1 93.88 204 ARG A N 1
ATOM 1601 C CA . ARG A 1 204 ? 7.785 40 18.766 1 93.88 204 ARG A CA 1
ATOM 1602 C C . ARG A 1 204 ? 6.758 39.531 19.781 1 93.88 204 ARG A C 1
ATOM 1604 O O . ARG A 1 204 ? 6.664 40.062 20.875 1 93.88 204 ARG A O 1
ATOM 1611 N N . LEU A 1 205 ? 6.004 38.562 19.438 1 96.38 205 LEU A N 1
ATOM 1612 C CA . LEU A 1 205 ? 4.992 38 20.328 1 96.38 205 LEU A CA 1
ATOM 1613 C C . LEU A 1 205 ? 5.645 37.344 21.547 1 96.38 205 LEU A C 1
ATOM 1615 O O . LEU A 1 205 ? 5.129 37.469 22.656 1 96.38 205 LEU A O 1
ATOM 1619 N N . ASN A 1 206 ? 6.734 36.688 21.312 1 96.81 206 ASN A N 1
ATOM 1620 C CA . ASN A 1 206 ? 7.434 36 22.406 1 96.81 206 ASN A CA 1
ATOM 1621 C C . ASN A 1 206 ? 7.996 37 23.406 1 96.81 206 ASN A C 1
ATOM 1623 O O . ASN A 1 206 ? 8.086 36.719 24.594 1 96.81 206 ASN A O 1
ATOM 1627 N N . GLN A 1 207 ? 8.344 38.156 22.953 1 95.88 207 GLN A N 1
ATOM 1628 C CA . GLN A 1 207 ? 8.844 39.219 23.844 1 95.88 207 GLN A CA 1
ATOM 1629 C C . GLN A 1 207 ? 7.738 39.719 24.75 1 95.88 207 GLN A C 1
ATOM 1631 O O . GLN A 1 207 ? 8 40.125 25.891 1 95.88 207 GLN A O 1
ATOM 1636 N N . GLU A 1 208 ? 6.547 39.688 24.359 1 96 208 GLU A N 1
ATOM 1637 C CA . GLU A 1 208 ? 5.426 40.281 25.078 1 96 208 GLU A CA 1
ATOM 1638 C C . GLU A 1 208 ? 4.977 39.406 26.234 1 96 208 GLU A C 1
ATOM 1640 O O . GLU A 1 208 ? 4.527 39.875 27.266 1 96 208 GLU A O 1
ATOM 1645 N N . GLN A 1 209 ? 5.023 38.031 25.969 1 96.62 209 GLN A N 1
ATOM 1646 C CA . GLN A 1 209 ? 4.578 37.062 26.953 1 96.62 209 GLN A CA 1
ATOM 1647 C C . GLN A 1 209 ? 3.211 37.438 27.516 1 96.62 209 GLN A C 1
ATOM 1649 O O . GLN A 1 209 ? 3.049 37.531 28.734 1 96.62 209 GLN A O 1
ATOM 1654 N N . PHE A 1 210 ? 2.256 37.531 26.734 1 98.12 210 PHE A N 1
ATOM 1655 C CA . PHE A 1 210 ? 0.907 37.906 27.125 1 98.12 210 PHE A CA 1
ATOM 1656 C C . PHE A 1 210 ? 0.321 36.906 28.125 1 98.12 210 PHE A C 1
ATOM 1658 O O . PHE A 1 210 ? 0.523 35.719 27.984 1 98.12 210 PHE A O 1
ATOM 1665 N N . ASP A 1 211 ? -0.401 37.438 29.062 1 98.44 211 ASP A N 1
ATOM 1666 C CA . ASP A 1 211 ? -1.13 36.625 30.016 1 98.44 211 ASP A CA 1
ATOM 1667 C C . ASP A 1 211 ? -2.381 36 29.375 1 98.44 211 ASP A C 1
ATOM 1669 O O . ASP A 1 211 ? -2.811 34.906 29.75 1 98.44 211 ASP A O 1
ATOM 1673 N N . ALA A 1 212 ? -2.965 36.812 28.469 1 98.75 212 ALA A N 1
ATOM 1674 C CA . ALA A 1 212 ? -4.18 36.344 27.812 1 98.75 212 ALA A CA 1
ATOM 1675 C C . ALA A 1 212 ? -4.336 36.969 26.438 1 98.75 212 ALA A C 1
ATOM 1677 O O . ALA A 1 212 ? -3.666 37.969 26.125 1 98.75 212 ALA A O 1
ATOM 1678 N N . LEU A 1 213 ? -5.203 36.344 25.625 1 98.81 213 LEU A N 1
ATOM 1679 C CA . LEU A 1 213 ? -5.648 36.875 24.344 1 98.81 213 LEU A CA 1
ATOM 1680 C C . LEU A 1 213 ? -7.164 37.062 24.328 1 98.81 213 LEU A C 1
ATOM 1682 O O . LEU A 1 213 ? -7.902 36.188 24.781 1 98.81 213 LEU A O 1
ATOM 1686 N N . HIS A 1 214 ? -7.602 38.125 23.906 1 98.88 214 HIS A N 1
ATOM 1687 C CA . HIS A 1 214 ? -9.031 38.406 23.781 1 98.88 214 HIS A CA 1
ATOM 1688 C C . HIS A 1 214 ? -9.438 38.562 22.328 1 98.88 214 HIS A C 1
ATOM 1690 O O . HIS A 1 214 ? -9 39.5 21.656 1 98.88 214 HIS A O 1
ATOM 1696 N N . TYR A 1 215 ? -10.242 37.656 21.828 1 98.81 215 TYR A N 1
ATOM 1697 C CA . TYR A 1 215 ? -10.75 37.625 20.453 1 98.81 215 TYR A CA 1
ATOM 1698 C C . TYR A 1 215 ? -12.133 38.25 20.375 1 98.81 215 TYR A C 1
ATOM 1700 O O . TYR A 1 215 ? -13.031 37.906 21.141 1 98.81 215 TYR A O 1
ATOM 1708 N N . THR A 1 216 ? -12.32 39.125 19.453 1 98.69 216 THR A N 1
ATOM 1709 C CA . THR A 1 216 ? -13.641 39.719 19.203 1 98.69 216 THR A CA 1
ATOM 1710 C C . THR A 1 216 ? -13.93 39.781 17.703 1 98.69 216 THR A C 1
ATOM 1712 O O . THR A 1 216 ? -13.086 40.25 16.938 1 98.69 216 THR A O 1
ATOM 1715 N N . ALA A 1 217 ? -15.102 39.375 17.297 1 98.19 217 ALA A N 1
ATOM 1716 C CA . ALA A 1 217 ? -15.672 39.406 15.953 1 98.19 217 ALA A CA 1
ATOM 1717 C C . ALA A 1 217 ? -17.156 39.031 15.977 1 98.19 217 ALA A C 1
ATOM 1719 O O . ALA A 1 217 ? -17.672 38.625 17.016 1 98.19 217 ALA A O 1
ATOM 1720 N N . PRO A 1 218 ? -17.922 39.25 14.844 1 96.94 218 PRO A N 1
ATOM 1721 C CA . PRO A 1 218 ? -19.297 38.75 14.844 1 96.94 218 PRO A CA 1
ATOM 1722 C C . PRO A 1 218 ? -19.391 37.281 15.227 1 96.94 218 PRO A C 1
ATOM 1724 O O . PRO A 1 218 ? -18.812 36.406 14.547 1 96.94 218 PRO A O 1
ATOM 1727 N N . GLY A 1 219 ? -20.094 37.031 16.297 1 97.38 219 GLY A N 1
ATOM 1728 C CA . GLY A 1 219 ? -20.266 35.688 16.766 1 97.38 219 GLY A CA 1
ATOM 1729 C C . GLY A 1 219 ? -19.125 35.188 17.641 1 97.38 219 GLY A C 1
ATOM 1730 O O . GLY A 1 219 ? -19.078 34 18 1 97.38 219 GLY A O 1
ATOM 1731 N N . THR A 1 220 ? -18.172 36.031 17.906 1 98.5 220 THR A N 1
ATOM 1732 C CA . THR A 1 220 ? -17 35.625 18.688 1 98.5 220 THR A CA 1
ATOM 1733 C C . THR A 1 220 ? -16.688 36.656 19.766 1 98.5 220 THR A C 1
ATOM 1735 O O . THR A 1 220 ? -16.594 37.844 19.484 1 98.5 220 THR A O 1
ATOM 1738 N N . ASP A 1 221 ? -16.641 36.312 20.938 1 98.88 221 ASP A N 1
ATOM 1739 C CA . ASP A 1 221 ? -16.125 36.969 22.125 1 98.88 221 ASP A CA 1
ATOM 1740 C C . ASP A 1 221 ? -15.5 35.969 23.094 1 98.88 221 ASP A C 1
ATOM 1742 O O . ASP A 1 221 ? -16.203 35.375 23.922 1 98.88 221 ASP A O 1
ATOM 1746 N N . LEU A 1 222 ? -14.172 35.781 22.938 1 98.81 222 LEU A N 1
ATOM 1747 C CA . LEU A 1 222 ? -13.469 34.688 23.594 1 98.81 222 LEU A CA 1
ATOM 1748 C C . LEU A 1 222 ? -12.18 35.156 24.234 1 98.81 222 LEU A C 1
ATOM 1750 O O . LEU A 1 222 ? -11.398 35.875 23.609 1 98.81 222 LEU A O 1
ATOM 1754 N N . THR A 1 223 ? -11.977 34.844 25.422 1 98.88 223 THR A N 1
ATOM 1755 C CA . THR A 1 223 ? -10.719 35.125 26.109 1 98.88 223 THR A CA 1
ATOM 1756 C C . THR A 1 223 ? -9.977 33.844 26.422 1 98.88 223 THR A C 1
ATOM 1758 O O . THR A 1 223 ? -10.539 32.906 27.016 1 98.88 223 THR A O 1
ATOM 1761 N N . LEU A 1 224 ? -8.758 33.781 26.031 1 98.81 224 LEU A N 1
ATOM 1762 C CA . LEU A 1 224 ? -7.895 32.656 26.25 1 98.81 224 LEU A CA 1
ATOM 1763 C C . LEU A 1 224 ? -6.699 33.031 27.125 1 98.81 224 LEU A C 1
ATOM 1765 O O . LEU A 1 224 ? -6.008 34 26.844 1 98.81 224 LEU A O 1
ATOM 1769 N N . GLY A 1 225 ? -6.496 32.281 28.172 1 98.75 225 GLY A N 1
ATOM 1770 C CA . GLY A 1 225 ? -5.266 32.438 28.922 1 98.75 225 GLY A CA 1
ATOM 1771 C C . GLY A 1 225 ? -4.074 31.766 28.281 1 98.75 225 GLY A C 1
ATOM 1772 O O . GLY A 1 225 ? -4.23 30.766 27.578 1 98.75 225 GLY A O 1
ATOM 1773 N N . MET A 1 226 ? -2.902 32.344 28.516 1 98.69 226 MET A N 1
ATOM 1774 C CA . MET A 1 226 ? -1.667 31.766 28 1 98.69 226 MET A CA 1
ATOM 1775 C C . MET A 1 226 ? -0.821 31.203 29.141 1 98.69 226 MET A C 1
ATOM 1777 O O . MET A 1 226 ? -0.81 31.766 30.234 1 98.69 226 MET A O 1
ATOM 1781 N N . PRO A 1 227 ? -0.152 30.109 28.906 1 98.25 227 PRO A N 1
ATOM 1782 C CA . PRO A 1 227 ? 0.8 29.641 29.922 1 98.25 227 PRO A CA 1
ATOM 1783 C C . PRO A 1 227 ? 1.972 30.594 30.125 1 98.25 227 PRO A C 1
ATOM 1785 O O . PRO A 1 227 ? 2.367 31.297 29.188 1 98.25 227 PRO A O 1
ATOM 1788 N N . LYS A 1 228 ? 2.516 30.547 31.328 1 96.75 228 LYS A N 1
ATOM 1789 C CA . LYS A 1 228 ? 3.775 31.25 31.531 1 96.75 228 LYS A CA 1
ATOM 1790 C C . LYS A 1 228 ? 4.883 30.656 30.672 1 96.75 228 LYS A C 1
ATOM 1792 O O . LYS A 1 228 ? 4.965 29.438 30.5 1 96.75 228 LYS A O 1
ATOM 1797 N N . ASN A 1 229 ? 5.676 31.5 30.141 1 96.88 229 ASN A N 1
ATOM 1798 C CA . ASN A 1 229 ? 6.824 31.109 29.328 1 96.88 229 ASN A CA 1
ATOM 1799 C C . ASN A 1 229 ? 6.383 30.391 28.047 1 96.88 229 ASN A C 1
ATOM 1801 O O . ASN A 1 229 ? 7.047 29.453 27.609 1 96.88 229 ASN A O 1
ATOM 1805 N N . HIS A 1 230 ? 5.18 30.75 27.547 1 98.12 230 HIS A N 1
ATOM 1806 C CA . HIS A 1 230 ? 4.754 30.172 26.266 1 98.12 230 HIS A CA 1
ATOM 1807 C C . HIS A 1 230 ? 5.668 30.594 25.141 1 98.12 230 HIS A C 1
ATOM 1809 O O . HIS A 1 230 ? 6.359 31.609 25.234 1 98.12 230 HIS A O 1
ATOM 1815 N N . ILE A 1 231 ? 5.699 29.781 24.109 1 96.62 231 ILE A N 1
ATOM 1816 C CA . ILE A 1 231 ? 6.527 30.047 22.938 1 96.62 231 ILE A CA 1
ATOM 1817 C C . ILE A 1 231 ? 5.652 30.094 21.688 1 96.62 231 ILE A C 1
ATOM 1819 O O . ILE A 1 231 ? 4.859 29.188 21.438 1 96.62 231 ILE A O 1
ATOM 1823 N N . TRP A 1 232 ? 5.703 31.234 20.969 1 96.75 232 TRP A N 1
ATOM 1824 C CA . TRP A 1 232 ? 5.141 31.328 19.641 1 96.75 232 TRP A CA 1
ATOM 1825 C C . TRP A 1 232 ? 6.113 30.781 18.594 1 96.75 232 TRP A C 1
ATOM 1827 O O . TRP A 1 232 ? 7.277 31.188 18.547 1 96.75 232 TRP A O 1
ATOM 1837 N N . GLU A 1 233 ? 5.598 29.828 17.828 1 93.5 233 GLU A N 1
ATOM 1838 C CA . GLU A 1 233 ? 6.395 29.203 16.766 1 93.5 233 GLU A CA 1
ATOM 1839 C C . GLU A 1 233 ? 5.895 29.609 15.391 1 93.5 233 GLU A C 1
ATOM 1841 O O . GLU A 1 233 ? 4.727 29.969 15.227 1 93.5 233 GLU A O 1
ATOM 1846 N N . ALA A 1 234 ? 6.922 29.688 14.477 1 90.62 234 ALA A N 1
ATOM 1847 C CA . ALA A 1 234 ? 6.586 30 13.086 1 90.62 234 ALA A CA 1
ATOM 1848 C C . ALA A 1 234 ? 7.246 29 12.133 1 90.62 234 ALA A C 1
ATOM 1850 O O . ALA A 1 234 ? 8.469 28.844 12.148 1 90.62 234 ALA A O 1
ATOM 1851 N N . ALA A 1 235 ? 6.492 28.391 11.117 1 82.94 235 ALA A N 1
ATOM 1852 C CA . ALA A 1 235 ? 6.793 27.594 9.93 1 82.94 235 ALA A CA 1
ATOM 1853 C C . ALA A 1 235 ? 7.836 26.531 10.227 1 82.94 235 ALA A C 1
ATOM 1855 O O . ALA A 1 235 ? 7.598 25.344 10.016 1 82.94 235 ALA A O 1
ATOM 1856 N N . GLY A 1 236 ? 9.156 26.906 10.641 1 88.44 236 GLY A N 1
ATOM 1857 C CA . GLY A 1 236 ? 10.242 25.953 10.859 1 88.44 236 GLY A CA 1
ATOM 1858 C C . GLY A 1 236 ? 10.352 25.5 12.297 1 88.44 236 GLY A C 1
ATOM 1859 O O . GLY A 1 236 ? 10.039 26.25 13.227 1 88.44 236 GLY A O 1
ATOM 1860 N N . SER A 1 237 ? 10.68 24.203 12.383 1 89.94 237 SER A N 1
ATOM 1861 C CA . SER A 1 237 ? 10.891 23.609 13.695 1 89.94 237 SER A CA 1
ATOM 1862 C C . SER A 1 237 ? 12.172 22.781 13.727 1 89.94 237 SER A C 1
ATOM 1864 O O . SER A 1 237 ? 12.75 22.484 12.68 1 89.94 237 SER A O 1
ATOM 1866 N N . LEU A 1 238 ? 12.656 22.547 14.898 1 91.25 238 LEU A N 1
ATOM 1867 C CA . LEU A 1 238 ? 13.789 21.656 15.125 1 91.25 238 LEU A CA 1
ATOM 1868 C C . LEU A 1 238 ? 13.32 20.328 15.688 1 91.25 238 LEU A C 1
ATOM 1870 O O . LEU A 1 238 ? 12.492 20.281 16.609 1 91.25 238 LEU A O 1
ATOM 1874 N N . ASN A 1 239 ? 13.859 19.234 15.062 1 93.19 239 ASN A N 1
ATOM 1875 C CA . ASN A 1 239 ? 13.562 17.953 15.688 1 93.19 239 ASN A CA 1
ATOM 1876 C C . ASN A 1 239 ? 14.57 17.609 16.781 1 93.19 239 ASN A C 1
ATOM 1878 O O . ASN A 1 239 ? 15.477 18.406 17.062 1 93.19 239 ASN A O 1
ATOM 1882 N N . ALA A 1 240 ? 14.367 16.469 17.438 1 92 240 ALA A N 1
ATOM 1883 C CA . ALA A 1 240 ? 15.172 16.078 18.594 1 92 240 ALA A CA 1
ATOM 1884 C C . ALA A 1 240 ? 16.641 15.883 18.203 1 92 240 ALA A C 1
ATOM 1886 O O . ALA A 1 240 ? 17.531 15.922 19.062 1 92 240 ALA A O 1
ATOM 1887 N N . GLN A 1 241 ? 16.984 15.711 16.906 1 94.31 241 GLN A N 1
ATOM 1888 C CA . GLN A 1 241 ? 18.344 15.539 16.422 1 94.31 241 GLN A CA 1
ATOM 1889 C C . GLN A 1 241 ? 18.984 16.875 16.062 1 94.31 241 GLN A C 1
ATOM 1891 O O . GLN A 1 241 ? 20.141 16.938 15.656 1 94.31 241 GLN A O 1
ATOM 1896 N N . GLY A 1 242 ? 18.219 17.938 16.141 1 93.38 242 GLY A N 1
ATOM 1897 C CA . GLY A 1 242 ? 18.719 19.266 15.82 1 93.38 242 GLY A CA 1
ATOM 1898 C C . GLY A 1 242 ? 18.609 19.625 14.352 1 93.38 242 GLY A C 1
ATOM 1899 O O . GLY A 1 242 ? 19.281 20.516 13.859 1 93.38 242 GLY A O 1
ATOM 1900 N N . GLU A 1 243 ? 17.781 18.891 13.664 1 95.94 243 GLU A N 1
ATOM 1901 C CA . GLU A 1 243 ? 17.562 19.156 12.242 1 95.94 243 GLU A CA 1
ATOM 1902 C C . GLU A 1 243 ? 16.312 20 12.016 1 95.94 243 GLU A C 1
ATOM 1904 O O . GLU A 1 243 ? 15.289 19.781 12.672 1 95.94 243 GLU A O 1
ATOM 1909 N N . THR A 1 244 ? 16.406 20.938 11.117 1 95.31 244 THR A N 1
ATOM 1910 C CA . THR A 1 244 ? 15.266 21.797 10.82 1 95.31 244 THR A CA 1
ATOM 1911 C C . THR A 1 244 ? 14.289 21.109 9.875 1 95.31 244 THR A C 1
ATOM 1913 O O . THR A 1 244 ? 14.703 20.344 9 1 95.31 244 THR A O 1
ATOM 1916 N N . PHE A 1 245 ? 13.047 21.328 10.094 1 96.94 245 PHE A N 1
ATOM 1917 C CA . PHE A 1 245 ? 12.016 20.859 9.18 1 96.94 245 PHE A CA 1
ATOM 1918 C C . PHE A 1 245 ? 10.812 21.797 9.18 1 96.94 245 PHE A C 1
ATOM 1920 O O . PHE A 1 245 ? 10.742 22.719 10 1 96.94 245 PHE A O 1
ATOM 1927 N N . ILE A 1 246 ? 9.953 21.656 8.164 1 96.62 246 ILE A N 1
ATOM 1928 C CA . ILE A 1 246 ? 8.703 22.406 8.062 1 96.62 246 ILE A CA 1
ATOM 1929 C C . ILE A 1 246 ? 7.52 21.438 8.133 1 96.62 246 ILE A C 1
ATOM 1931 O O . ILE A 1 246 ? 7.387 20.547 7.289 1 96.62 246 ILE A O 1
ATOM 1935 N N . ALA A 1 247 ? 6.676 21.625 9.062 1 94.94 247 ALA A N 1
ATOM 1936 C CA . ALA A 1 247 ? 5.621 20.656 9.352 1 94.94 247 ALA A CA 1
ATOM 1937 C C . ALA A 1 247 ? 4.523 20.703 8.289 1 94.94 247 ALA A C 1
ATOM 1939 O O . ALA A 1 247 ? 4.023 19.672 7.852 1 94.94 247 ALA A O 1
ATOM 1940 N N . ASN A 1 248 ? 4.156 21.922 7.938 1 95.62 248 ASN A N 1
ATOM 1941 C CA . ASN A 1 248 ? 3.041 22.109 7.016 1 95.62 248 ASN A CA 1
ATOM 1942 C C . ASN A 1 248 ? 3.463 22.875 5.773 1 95.62 248 ASN A C 1
ATOM 1944 O O . ASN A 1 248 ? 4.078 23.938 5.879 1 95.62 248 ASN A O 1
ATOM 1948 N N . MET A 1 249 ? 3.266 22.344 4.723 1 96.81 249 MET A N 1
ATOM 1949 C CA . MET A 1 249 ? 3.447 23.047 3.459 1 96.81 249 MET A CA 1
ATOM 1950 C C . MET A 1 249 ? 2.158 23.047 2.645 1 96.81 249 MET A C 1
ATOM 1952 O O . MET A 1 249 ? 1.736 22 2.145 1 96.81 249 MET A O 1
ATOM 1956 N N . PRO A 1 250 ? 1.462 24.203 2.449 1 95.19 250 PRO A N 1
ATOM 1957 C CA . PRO A 1 250 ? 1.908 25.547 2.82 1 95.19 250 PRO A CA 1
ATOM 1958 C C . PRO A 1 250 ? 1.655 25.875 4.293 1 95.19 250 PRO A C 1
ATOM 1960 O O . PRO A 1 250 ? 0.961 25.125 4.98 1 95.19 250 PRO A O 1
ATOM 1963 N N . THR A 1 251 ? 2.238 26.906 4.777 1 94.81 251 THR A N 1
ATOM 1964 C CA . THR A 1 251 ? 1.925 27.438 6.094 1 94.81 251 THR A CA 1
ATOM 1965 C C . THR A 1 251 ? 2.107 28.953 6.121 1 94.81 251 THR A C 1
ATOM 1967 O O . THR A 1 251 ? 2.988 29.5 5.445 1 94.81 251 THR A O 1
ATOM 1970 N N . GLU A 1 252 ? 1.184 29.641 6.781 1 92.88 252 GLU A N 1
ATOM 1971 C CA . GLU A 1 252 ? 1.219 31.078 7.027 1 92.88 252 GLU A CA 1
ATOM 1972 C C . GLU A 1 252 ? 1.107 31.391 8.516 1 92.88 252 GLU A C 1
ATOM 1974 O O . GLU A 1 252 ? 0.99 32.562 8.906 1 92.88 252 GLU A O 1
ATOM 1979 N N . GLU A 1 253 ? 1.228 30.422 9.344 1 91.81 253 GLU A N 1
ATOM 1980 C CA . GLU A 1 253 ? 0.734 30.594 10.703 1 91.81 253 GLU A CA 1
ATOM 1981 C C . GLU A 1 253 ? 1.883 30.844 11.68 1 91.81 253 GLU A C 1
ATOM 1983 O O . GLU A 1 253 ? 3.016 30.422 11.43 1 91.81 253 GLU A O 1
ATOM 1988 N N . ILE A 1 254 ? 1.582 31.625 12.68 1 95.81 254 ILE A N 1
ATOM 1989 C CA . ILE A 1 254 ? 2.287 31.703 13.953 1 95.81 254 ILE A CA 1
ATOM 1990 C C . ILE A 1 254 ? 1.405 31.141 15.07 1 95.81 254 ILE A C 1
ATOM 1992 O O . ILE A 1 254 ? 0.267 31.578 15.25 1 95.81 254 ILE A O 1
ATOM 1996 N N . PHE A 1 255 ? 1.958 30.172 15.789 1 96.88 255 PHE A N 1
ATOM 1997 C CA . PHE A 1 255 ? 1.03 29.5 16.688 1 96.88 255 PHE A CA 1
ATOM 1998 C C . PHE A 1 255 ? 1.687 29.234 18.047 1 96.88 255 PHE A C 1
ATOM 2000 O O . PHE A 1 255 ? 2.912 29.281 18.156 1 96.88 255 PHE A O 1
ATOM 2007 N N . SER A 1 256 ? 0.926 29.062 19.047 1 97.62 256 SER A N 1
ATOM 2008 C CA . SER A 1 256 ? 1.272 28.688 20.406 1 97.62 256 SER A CA 1
ATOM 2009 C C . SER A 1 256 ? 0.18 27.828 21.047 1 97.62 256 SER A C 1
ATOM 2011 O O . SER A 1 256 ? -0.679 27.297 20.344 1 97.62 256 SER A O 1
ATOM 2013 N N . ALA A 1 257 ? 0.367 27.531 22.297 1 97.94 257 ALA A N 1
ATOM 2014 C CA . ALA A 1 257 ? -0.637 26.797 23.062 1 97.94 257 ALA A CA 1
ATOM 2015 C C . ALA A 1 257 ? -1.257 27.672 24.141 1 97.94 257 ALA A C 1
ATOM 2017 O O . ALA A 1 257 ? -0.542 28.344 24.891 1 97.94 257 ALA A O 1
ATOM 2018 N N . PRO A 1 258 ? -2.58 27.703 24.219 1 98.56 258 PRO A N 1
ATOM 2019 C CA . PRO A 1 258 ? -3.215 28.359 25.359 1 98.56 258 PRO A CA 1
ATOM 2020 C C . PRO A 1 258 ? -3.168 27.516 26.625 1 98.56 258 PRO A C 1
ATOM 2022 O O . PRO A 1 258 ? -2.816 26.328 26.562 1 98.56 258 PRO A O 1
ATOM 2025 N N . ASP A 1 259 ? -3.359 28.141 27.75 1 98.62 259 ASP A N 1
ATOM 2026 C CA . ASP A 1 259 ? -3.641 27.391 28.969 1 98.62 259 ASP A CA 1
ATOM 2027 C C . ASP A 1 259 ? -5.016 26.734 28.906 1 98.62 259 ASP A C 1
ATOM 2029 O O . ASP A 1 259 ? -6.043 27.406 28.906 1 98.62 259 ASP A O 1
ATOM 2033 N N . TYR A 1 260 ? -4.992 25.422 28.844 1 98.38 260 TYR A N 1
ATOM 2034 C CA . TYR A 1 260 ? -6.227 24.688 28.547 1 98.38 260 TYR A CA 1
ATOM 2035 C C . TYR A 1 260 ? -7.266 24.922 29.641 1 98.38 260 TYR A C 1
ATOM 2037 O O . TYR A 1 260 ? -8.453 24.672 29.438 1 98.38 260 TYR A O 1
ATOM 2045 N N . ARG A 1 261 ? -6.957 25.516 30.922 1 97.69 261 ARG A N 1
ATOM 2046 C CA . ARG A 1 261 ? -7.836 25.766 32.062 1 97.69 261 ARG A CA 1
ATOM 2047 C C . ARG A 1 261 ? -8.484 27.141 31.969 1 97.69 261 ARG A C 1
ATOM 2049 O O . ARG A 1 261 ? -9.375 27.469 32.75 1 97.69 261 ARG A O 1
ATOM 2056 N N . ARG A 1 262 ? -7.973 27.859 30.891 1 98.69 262 ARG A N 1
ATOM 2057 C CA . ARG A 1 262 ? -8.352 29.266 30.859 1 98.69 262 ARG A CA 1
ATOM 2058 C C . ARG A 1 262 ? -8.93 29.656 29.516 1 98.69 262 ARG A C 1
ATOM 2060 O O . ARG A 1 262 ? -8.289 30.359 28.734 1 98.69 262 ARG A O 1
ATOM 2067 N N . ALA A 1 263 ? -10.133 29.359 29.266 1 98.75 263 ALA A N 1
ATOM 2068 C CA . ALA A 1 263 ? -10.922 29.766 28.094 1 98.75 263 ALA A CA 1
ATOM 2069 C C . ALA A 1 263 ? -12.344 30.125 28.5 1 98.75 263 ALA A C 1
ATOM 2071 O O . ALA A 1 263 ? -13.039 29.328 29.141 1 98.75 263 ALA A O 1
ATOM 2072 N N . ASP A 1 264 ? -12.758 31.266 28.203 1 98.81 264 ASP A N 1
ATOM 2073 C CA . ASP A 1 264 ? -14.102 31.734 28.531 1 98.81 264 ASP A CA 1
ATOM 2074 C C . ASP A 1 264 ? -14.703 32.562 27.406 1 98.81 264 ASP A C 1
ATOM 2076 O O . ASP A 1 264 ? -14.031 33.438 26.859 1 98.81 264 ASP A O 1
ATOM 2080 N N . GLY A 1 265 ? -15.953 32.25 27.078 1 98.75 265 GLY A N 1
ATOM 2081 C CA . GLY A 1 265 ? -16.641 32.938 26 1 98.75 265 GLY A CA 1
ATOM 2082 C C . GLY A 1 265 ? -17.125 32.031 24.906 1 98.75 265 GLY A C 1
ATOM 2083 O O . GLY A 1 265 ? -17.531 30.875 25.172 1 98.75 265 GLY A O 1
ATOM 2084 N N . TYR A 1 266 ? -17.281 32.594 23.703 1 98.75 266 TYR A N 1
ATOM 2085 C CA . TYR A 1 266 ? -17.781 31.797 22.578 1 98.75 266 TYR A CA 1
ATOM 2086 C C . TYR A 1 266 ? -17.078 32.188 21.281 1 98.75 266 TYR A C 1
ATOM 2088 O O . TYR A 1 266 ? -16.531 33.281 21.156 1 98.75 266 TYR A O 1
ATOM 2096 N N . VAL A 1 267 ? -17.078 31.266 20.406 1 98.44 267 VAL A N 1
ATOM 2097 C CA . VAL A 1 267 ? -16.453 31.484 19.125 1 98.44 267 VAL A CA 1
ATOM 2098 C C . VAL A 1 267 ? -17.234 30.766 18.031 1 98.44 267 VAL A C 1
ATOM 2100 O O . VAL A 1 267 ? -17.812 29.703 18.266 1 98.44 267 VAL A O 1
ATOM 2103 N N . THR A 1 268 ? -17.266 31.312 16.875 1 97.5 268 THR A N 1
ATOM 2104 C CA . THR A 1 268 ? -17.922 30.734 15.703 1 97.5 268 THR A CA 1
ATOM 2105 C C . THR A 1 268 ? -16.906 30.469 14.594 1 97.5 268 THR A C 1
ATOM 2107 O O . THR A 1 268 ? -16.016 31.281 14.344 1 97.5 268 THR A O 1
ATOM 2110 N N . SER A 1 269 ? -17.094 29.344 14.008 1 96.94 269 SER A N 1
ATOM 2111 C CA . SER A 1 269 ? -16.188 29 12.906 1 96.94 269 SER A CA 1
ATOM 2112 C C . SER A 1 269 ? -16.484 29.844 11.672 1 96.94 269 SER A C 1
ATOM 2114 O O . SER A 1 269 ? -17.641 30.203 11.422 1 96.94 269 SER A O 1
ATOM 2116 N N . THR A 1 270 ? -15.453 30.141 10.922 1 95.12 270 THR A N 1
ATOM 2117 C CA . THR A 1 270 ? -15.617 30.969 9.742 1 95.12 270 THR A CA 1
ATOM 2118 C C . THR A 1 270 ? -15.406 30.156 8.469 1 95.12 270 THR A C 1
ATOM 2120 O O . THR A 1 270 ? -15.672 30.641 7.363 1 95.12 270 THR A O 1
ATOM 2123 N N . LYS A 1 271 ? -14.883 28.953 8.562 1 94.38 271 LYS A N 1
ATOM 2124 C CA . LYS A 1 271 ? -14.734 27.984 7.473 1 94.38 271 LYS A CA 1
ATOM 2125 C C . LYS A 1 271 ? -15.188 26.594 7.91 1 94.38 271 LYS A C 1
ATOM 2127 O O . LYS A 1 271 ? -15.211 26.281 9.102 1 94.38 271 LYS A O 1
ATOM 2132 N N . PRO A 1 272 ? -15.539 25.75 6.934 1 94.06 272 PRO A N 1
ATOM 2133 C CA . PRO A 1 272 ? -15.883 24.359 7.289 1 94.06 272 PRO A CA 1
ATOM 2134 C C . PRO A 1 272 ? -14.688 23.578 7.824 1 94.06 272 PRO A C 1
ATOM 2136 O O . PRO A 1 272 ? -13.539 23.938 7.574 1 94.06 272 PRO A O 1
ATOM 2139 N N . LEU A 1 273 ? -15.016 22.578 8.609 1 93.69 273 LEU A N 1
ATOM 2140 C CA . LEU A 1 273 ? -14.031 21.641 9.117 1 93.69 273 LEU A CA 1
ATOM 2141 C C . LEU A 1 273 ? -14.203 20.266 8.469 1 93.69 273 LEU A C 1
ATOM 2143 O O . LEU A 1 273 ? -15.305 19.719 8.469 1 93.69 273 LEU A O 1
ATOM 2147 N N . SER A 1 274 ? -13.18 19.844 7.812 1 91 274 SER A N 1
ATOM 2148 C CA . SER A 1 274 ? -13.148 18.453 7.379 1 91 274 SER A CA 1
ATOM 2149 C C . SER A 1 274 ? -12.523 17.562 8.438 1 91 274 SER A C 1
ATOM 2151 O O . SER A 1 274 ? -11.328 17.656 8.727 1 91 274 SER A O 1
ATOM 2153 N N . TYR A 1 275 ? -13.312 16.641 9.062 1 90.25 275 TYR A N 1
ATOM 2154 C CA . TYR A 1 275 ? -12.844 15.758 10.117 1 90.25 275 TYR A CA 1
ATOM 2155 C C . TYR A 1 275 ? -13.352 14.336 9.898 1 90.25 275 TYR A C 1
ATOM 2157 O O . TYR A 1 275 ? -14.547 14.117 9.703 1 90.25 275 TYR A O 1
ATOM 2165 N N . ALA A 1 276 ? -12.391 13.383 9.867 1 87 276 ALA A N 1
ATOM 2166 C CA . ALA A 1 276 ? -12.688 11.961 9.742 1 87 276 ALA A CA 1
ATOM 2167 C C . ALA A 1 276 ? -13.531 11.68 8.5 1 87 276 ALA A C 1
ATOM 2169 O O . ALA A 1 276 ? -14.461 10.867 8.547 1 87 276 ALA A O 1
ATOM 2170 N N . GLY A 1 277 ? -13.273 12.508 7.504 1 87.94 277 GLY A N 1
ATOM 2171 C CA . GLY A 1 277 ? -13.93 12.273 6.23 1 87.94 277 GLY A CA 1
ATOM 2172 C C . GLY A 1 277 ? -15.336 12.852 6.168 1 87.94 277 GLY A C 1
ATOM 2173 O O . GLY A 1 277 ? -16.109 12.508 5.285 1 87.94 277 GLY A O 1
ATOM 2174 N N . VAL A 1 278 ? -15.648 13.719 7.121 1 88.88 278 VAL A N 1
ATOM 2175 C CA . VAL A 1 278 ? -16.938 14.391 7.184 1 88.88 278 VAL A CA 1
ATOM 2176 C C . VAL A 1 278 ? -16.734 15.898 7.23 1 88.88 278 VAL A C 1
ATOM 2178 O O . VAL A 1 278 ? -15.867 16.391 7.945 1 88.88 278 VAL A O 1
ATOM 2181 N N . ILE A 1 279 ? -17.578 16.625 6.441 1 92.75 279 ILE A N 1
ATOM 2182 C CA . ILE A 1 279 ? -17.531 18.094 6.477 1 92.75 279 ILE A CA 1
ATOM 2183 C C . ILE A 1 279 ? -18.484 18.609 7.555 1 92.75 279 ILE A C 1
ATOM 2185 O O . ILE A 1 279 ? -19.656 18.219 7.586 1 92.75 279 ILE A O 1
ATOM 2189 N N . ILE A 1 280 ? -18.016 19.453 8.445 1 94.12 280 ILE A N 1
ATOM 2190 C CA . ILE A 1 280 ? -18.781 20.109 9.492 1 94.12 280 ILE A CA 1
ATOM 2191 C C . ILE A 1 280 ? -18.844 21.609 9.211 1 94.12 280 ILE A C 1
ATOM 2193 O O . ILE A 1 280 ? -17.828 22.234 8.891 1 94.12 280 ILE A O 1
ATOM 2197 N N . GLU A 1 281 ? -20.062 22.172 9.297 1 95 281 GLU A N 1
ATOM 2198 C CA . GLU A 1 281 ? -20.234 23.562 8.883 1 95 281 GLU A CA 1
ATOM 2199 C C . GLU A 1 281 ? -20.906 24.391 9.984 1 95 281 GLU A C 1
ATOM 2201 O O . GLU A 1 281 ? -21.719 23.875 10.742 1 95 281 GLU A O 1
ATOM 2206 N N . ASN A 1 282 ? -20.516 25.625 10.008 1 96.38 282 ASN A N 1
ATOM 2207 C CA . ASN A 1 282 ? -21.141 26.641 10.859 1 96.38 282 ASN A CA 1
ATOM 2208 C C . ASN A 1 282 ? -21.188 26.188 12.32 1 96.38 282 ASN A C 1
ATOM 2210 O O . ASN A 1 282 ? -22.25 26.109 12.914 1 96.38 282 ASN A O 1
ATOM 2214 N N . MET A 1 283 ? -20.031 26.047 12.859 1 97.94 283 MET A N 1
ATOM 2215 C CA . MET A 1 283 ? -19.891 25.578 14.234 1 97.94 283 MET A CA 1
ATOM 2216 C C . MET A 1 283 ? -19.797 26.766 15.195 1 97.94 283 MET A C 1
ATOM 2218 O O . MET A 1 283 ? -19.219 27.797 14.859 1 97.94 283 MET A O 1
ATOM 2222 N N . THR A 1 284 ? -20.359 26.594 16.328 1 98.31 284 THR A N 1
ATOM 2223 C CA . THR A 1 284 ? -20.203 27.516 17.438 1 98.31 284 THR A CA 1
ATOM 2224 C C . THR A 1 284 ? -19.812 26.766 18.719 1 98.31 284 THR A C 1
ATOM 2226 O O . THR A 1 284 ? -20.469 25.781 19.078 1 98.31 284 THR A O 1
ATOM 2229 N N . PHE A 1 285 ? -18.797 27.234 19.344 1 98.5 285 PHE A N 1
ATOM 2230 C CA . PHE A 1 285 ? -18.344 26.656 20.609 1 98.5 285 PHE A CA 1
ATOM 2231 C C . PHE A 1 285 ? -18.5 27.656 21.75 1 98.5 285 PHE A C 1
ATOM 2233 O O . PHE A 1 285 ? -18.234 28.844 21.578 1 98.5 285 PHE A O 1
ATOM 2240 N N . THR A 1 286 ? -18.938 27.203 22.859 1 98.75 286 THR A N 1
ATOM 2241 C CA . THR A 1 286 ? -18.969 27.984 24.094 1 98.75 286 THR A CA 1
ATOM 2242 C C . THR A 1 286 ? -18.016 27.391 25.141 1 98.75 286 THR A C 1
ATOM 2244 O O . THR A 1 286 ? -18.047 26.188 25.406 1 98.75 286 THR A O 1
ATOM 2247 N N . PHE A 1 287 ? -17.234 28.281 25.672 1 98.75 287 PHE A N 1
ATOM 2248 C CA . PHE A 1 287 ? -16.234 27.859 26.656 1 98.75 287 PHE A CA 1
ATOM 2249 C C . PHE A 1 287 ? -16.547 28.438 28.031 1 98.75 287 PHE A C 1
ATOM 2251 O O . PHE A 1 287 ? -17.016 29.578 28.141 1 98.75 287 PHE A O 1
ATOM 2258 N N . LYS A 1 288 ? -16.266 27.625 29.031 1 98.69 288 LYS A N 1
ATOM 2259 C CA . LYS A 1 288 ? -16.266 28.047 30.438 1 98.69 288 LYS A CA 1
ATOM 2260 C C . LYS A 1 288 ? -15.164 27.344 31.219 1 98.69 288 LYS A C 1
ATOM 2262 O O . LYS A 1 288 ? -15.062 26.109 31.172 1 98.69 288 LYS A O 1
ATOM 2267 N N . ASP A 1 289 ? -14.352 28.078 31.922 1 98.12 289 ASP A N 1
ATOM 2268 C CA . ASP A 1 289 ? -13.273 27.547 32.75 1 98.12 289 ASP A CA 1
ATOM 2269 C C . ASP A 1 289 ? -12.398 26.578 31.969 1 98.12 289 ASP A C 1
ATOM 2271 O O . ASP A 1 289 ? -12.094 25.484 32.438 1 98.12 289 ASP A O 1
ATOM 2275 N N . GLY A 1 290 ? -12.227 26.922 30.688 1 98.44 290 GLY A N 1
ATOM 2276 C CA . GLY A 1 290 ? -11.273 26.188 29.875 1 98.44 290 GLY A CA 1
ATOM 2277 C C . GLY A 1 290 ? -11.898 25.016 29.141 1 98.44 290 GLY A C 1
ATOM 2278 O O . GLY A 1 290 ? -11.227 24.328 28.359 1 98.44 290 GLY A O 1
ATOM 2279 N N . LYS A 1 291 ? -13.195 24.828 29.297 1 98.38 291 LYS A N 1
ATOM 2280 C CA . LYS A 1 291 ? -13.82 23.656 28.703 1 98.38 291 LYS A CA 1
ATOM 2281 C C . LYS A 1 291 ? -14.945 24.047 27.75 1 98.38 291 LYS A C 1
ATOM 2283 O O . LYS A 1 291 ? -15.672 25 28 1 98.38 291 LYS A O 1
ATOM 2288 N N . ILE A 1 292 ? -15.078 23.266 26.75 1 98.56 292 ILE A N 1
ATOM 2289 C CA . ILE A 1 292 ? -16.234 23.391 25.875 1 98.56 292 ILE A CA 1
ATOM 2290 C C . ILE A 1 292 ? -17.484 22.891 26.594 1 98.56 292 ILE A C 1
ATOM 2292 O O . ILE A 1 292 ? -17.578 21.703 26.922 1 98.56 292 ILE A O 1
ATOM 2296 N N . ILE A 1 293 ? -18.422 23.703 26.812 1 98 293 ILE A N 1
ATOM 2297 C CA . ILE A 1 293 ? -19.625 23.297 27.531 1 98 293 ILE A CA 1
ATOM 2298 C C . ILE A 1 293 ? -20.781 23.109 26.547 1 98 293 ILE A C 1
ATOM 2300 O O . ILE A 1 293 ? -21.797 22.5 26.875 1 98 293 ILE A O 1
ATOM 2304 N N . ASN A 1 294 ? -20.609 23.703 25.375 1 97.56 294 ASN A N 1
ATOM 2305 C CA . ASN A 1 294 ? -21.609 23.547 24.328 1 97.56 294 ASN A CA 1
ATOM 2306 C C . ASN A 1 294 ? -20.984 23.688 22.938 1 97.56 294 ASN A C 1
ATOM 2308 O O . ASN A 1 294 ? -20.062 24.484 22.75 1 97.56 294 ASN A O 1
ATOM 2312 N N . VAL A 1 295 ? -21.469 22.859 21.984 1 97.75 295 VAL A N 1
ATOM 2313 C CA . VAL A 1 295 ? -21.062 22.984 20.594 1 97.75 295 VAL A CA 1
ATOM 2314 C C . VAL A 1 295 ? -22.281 22.75 19.688 1 97.75 295 VAL A C 1
ATOM 2316 O O . VAL A 1 295 ? -23.094 21.859 19.938 1 97.75 295 VAL A O 1
ATOM 2319 N N . THR A 1 296 ? -22.438 23.578 18.734 1 97.69 296 THR A N 1
ATOM 2320 C CA . THR A 1 296 ? -23.469 23.406 17.719 1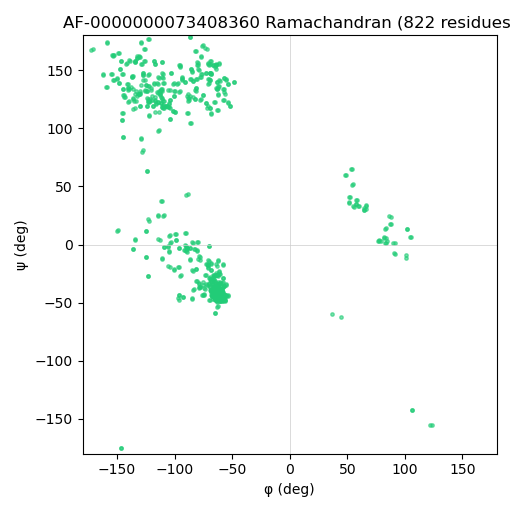 97.69 296 THR A CA 1
ATOM 2321 C C . THR A 1 296 ? -22.859 23.484 16.328 1 97.69 296 THR A C 1
ATOM 2323 O O . THR A 1 296 ? -21.844 24.156 16.109 1 97.69 296 THR A O 1
ATOM 2326 N N . ALA A 1 297 ? -23.375 22.766 15.453 1 97.06 297 ALA A N 1
ATOM 2327 C CA . ALA A 1 297 ? -23 22.812 14.039 1 97.06 297 ALA A CA 1
ATOM 2328 C C . ALA A 1 297 ? -24.234 22.672 13.148 1 97.06 297 ALA A C 1
ATOM 2330 O O . ALA A 1 297 ? -25.141 21.891 13.445 1 97.06 297 ALA A O 1
ATOM 2331 N N . GLU A 1 298 ? -24.297 23.438 12.109 1 96.62 298 GLU A N 1
ATOM 2332 C CA . GLU A 1 298 ? -25.391 23.281 11.148 1 96.62 298 GLU A CA 1
ATOM 2333 C C . GLU A 1 298 ? -25.312 21.938 10.43 1 96.62 298 GLU A C 1
ATOM 2335 O O . GLU A 1 298 ? -26.344 21.312 10.203 1 96.62 298 GLU A O 1
ATOM 2340 N N . LYS A 1 299 ? -24.203 21.547 10.016 1 93.81 299 LYS A N 1
ATOM 2341 C CA . LYS A 1 299 ? -23.922 20.25 9.422 1 93.81 299 LYS A CA 1
ATOM 2342 C C . LYS A 1 299 ? -22.812 19.531 10.203 1 93.81 299 LYS A C 1
ATOM 2344 O O . LYS A 1 299 ? -21.828 20.141 10.617 1 93.81 299 LYS A O 1
ATOM 2349 N N . GLY A 1 300 ? -22.984 18.266 10.453 1 92.19 300 GLY A N 1
ATOM 2350 C CA . GLY A 1 300 ? -21.969 17.469 11.109 1 92.19 300 GLY A CA 1
ATOM 2351 C C . GLY A 1 300 ? -22.031 17.516 12.625 1 92.19 300 GLY A C 1
ATOM 2352 O O . GLY A 1 300 ? -21.031 17.281 13.305 1 92.19 300 GLY A O 1
ATOM 2353 N N . GLN A 1 301 ? -23.188 17.812 13.117 1 94.94 301 GLN A N 1
ATOM 2354 C CA . GLN A 1 301 ? -23.391 17.969 14.555 1 94.94 301 GLN A CA 1
ATOM 2355 C C . GLN A 1 301 ? -22.969 16.719 15.312 1 94.94 301 GLN A C 1
ATOM 2357 O O . GLN A 1 301 ? -22.25 16.812 16.312 1 94.94 301 GLN A O 1
ATOM 2362 N N . GLU A 1 302 ? -23.391 15.602 14.883 1 93.56 302 GLU A N 1
ATOM 2363 C CA . GLU A 1 302 ? -23.078 14.367 15.594 1 93.56 302 GLU A CA 1
ATOM 2364 C C . GLU A 1 302 ? -21.578 14.102 15.609 1 93.56 302 GLU A C 1
ATOM 2366 O O . GLU A 1 302 ? -21.031 13.68 16.641 1 93.56 302 GLU A O 1
ATOM 2371 N N . THR A 1 303 ? -20.969 14.367 14.516 1 90.88 303 THR A N 1
ATOM 2372 C CA . THR A 1 303 ? -19.531 14.117 14.391 1 90.88 303 THR A CA 1
ATOM 2373 C C . THR A 1 303 ? -18.75 15 15.352 1 90.88 303 THR A C 1
ATOM 2375 O O . THR A 1 303 ? -17.875 14.516 16.062 1 90.88 303 THR A O 1
ATOM 2378 N N . VAL A 1 304 ? -19.078 16.266 15.406 1 94.62 304 VAL A N 1
ATOM 2379 C CA . VAL A 1 304 ? -18.328 17.188 16.25 1 94.62 304 VAL A CA 1
ATOM 2380 C C . VAL A 1 304 ? -18.641 16.906 17.719 1 94.62 304 VAL A C 1
ATOM 2382 O O . VAL A 1 304 ? -17.766 17.016 18.594 1 94.62 304 VAL A O 1
ATOM 2385 N N . GLN A 1 305 ? -19.812 16.547 17.984 1 95 305 GLN A N 1
ATOM 2386 C CA . GLN A 1 305 ? -20.188 16.188 19.344 1 95 305 GLN A CA 1
ATOM 2387 C C . GLN A 1 305 ? -19.406 14.977 19.828 1 95 305 GLN A C 1
ATOM 2389 O O . GLN A 1 305 ? -18.906 14.961 20.953 1 95 305 GLN A O 1
ATOM 2394 N N . ARG A 1 306 ? -19.297 13.992 19.047 1 92.75 306 ARG A N 1
ATOM 2395 C CA . ARG A 1 306 ? -18.562 12.789 19.406 1 92.75 306 ARG A CA 1
ATOM 2396 C C . ARG A 1 306 ? -17.078 13.078 19.578 1 92.75 306 ARG A C 1
ATOM 2398 O O . ARG A 1 306 ? -16.422 12.516 20.469 1 92.75 306 ARG A O 1
ATOM 2405 N N . LEU A 1 307 ? -16.578 13.938 18.688 1 92.25 307 LEU A N 1
ATOM 2406 C CA . LEU A 1 307 ? -15.18 14.367 18.828 1 92.25 307 LEU A CA 1
ATOM 2407 C C . LEU A 1 307 ? -14.914 14.906 20.219 1 92.25 307 LEU A C 1
ATOM 2409 O O . LEU A 1 307 ? -13.961 14.492 20.875 1 92.25 307 LEU A O 1
ATOM 2413 N N . ILE A 1 308 ? -15.82 15.703 20.719 1 94.62 308 ILE A N 1
ATOM 2414 C CA . ILE A 1 308 ? -15.633 16.422 21.969 1 94.62 308 ILE A CA 1
ATOM 2415 C C . ILE A 1 308 ? -15.938 15.508 23.156 1 94.62 308 ILE A C 1
ATOM 2417 O O . ILE A 1 308 ? -15.266 15.562 24.188 1 94.62 308 ILE A O 1
ATOM 2421 N N . GLU A 1 309 ? -16.844 14.602 22.953 1 93.31 309 GLU A N 1
ATOM 2422 C CA . GLU A 1 309 ? -17.359 13.836 24.094 1 93.31 309 GLU A CA 1
ATOM 2423 C C . GLU A 1 309 ? -16.609 12.523 24.25 1 93.31 309 GLU A C 1
ATOM 2425 O O . GLU A 1 309 ? -16.5 12 25.375 1 93.31 309 GLU A O 1
ATOM 2430 N N . GLU A 1 310 ? -16.094 12.062 23.156 1 89.81 310 GLU A N 1
ATOM 2431 C CA . GLU A 1 310 ? -15.609 10.68 23.219 1 89.81 310 GLU A CA 1
ATOM 2432 C C . GLU A 1 310 ? -14.086 10.633 23.281 1 89.81 310 GLU A C 1
ATOM 2434 O O . GLU A 1 310 ? -13.508 9.562 23.484 1 89.81 310 GLU A O 1
ATOM 2439 N N . ASN A 1 311 ? -13.492 11.758 23.141 1 88.94 311 ASN A N 1
ATOM 2440 C CA . ASN A 1 311 ? -12.031 11.781 23.203 1 88.94 311 ASN A CA 1
ATOM 2441 C C . ASN A 1 311 ? -11.531 12.484 24.469 1 88.94 311 ASN A C 1
ATOM 2443 O O . ASN A 1 311 ? -11.977 13.586 24.781 1 88.94 311 ASN A O 1
ATOM 2447 N N . ASP A 1 312 ? -10.594 11.859 25.094 1 88.62 312 ASP A N 1
ATOM 2448 C CA . ASP A 1 312 ? -10.008 12.445 26.297 1 88.62 312 ASP A CA 1
ATOM 2449 C C . ASP A 1 312 ? -9.32 13.773 25.984 1 88.62 312 ASP A C 1
ATOM 2451 O O . ASP A 1 312 ? -8.578 13.875 25 1 88.62 312 ASP A O 1
ATOM 2455 N N . GLY A 1 313 ? -9.68 14.789 26.781 1 93.5 313 GLY A N 1
ATOM 2456 C CA . GLY A 1 313 ? -9.016 16.078 26.641 1 93.5 313 GLY A CA 1
ATOM 2457 C C . GLY A 1 313 ? -9.594 16.938 25.531 1 93.5 313 GLY A C 1
ATOM 2458 O O . GLY A 1 313 ? -9.203 18.094 25.375 1 93.5 313 GLY A O 1
ATOM 2459 N N . ALA A 1 314 ? -10.617 16.453 24.859 1 95.06 314 ALA A N 1
ATOM 2460 C CA . ALA A 1 314 ? -11.117 17.141 23.656 1 95.06 314 ALA A CA 1
ATOM 2461 C C . ALA A 1 314 ? -12.078 18.266 24.031 1 95.06 314 ALA A C 1
ATOM 2463 O O . ALA A 1 314 ? -12.539 19 23.156 1 95.06 314 ALA A O 1
ATOM 2464 N N . ARG A 1 315 ? -12.305 18.484 25.281 1 97.38 315 ARG A N 1
ATOM 2465 C CA . ARG A 1 315 ? -13.164 19.594 25.703 1 97.38 315 ARG A CA 1
ATOM 2466 C C . ARG A 1 315 ? -12.359 20.875 25.891 1 97.38 315 ARG A C 1
ATOM 2468 O O . ARG A 1 315 ? -12.93 21.938 26.156 1 97.38 315 ARG A O 1
ATOM 2475 N N . SER A 1 316 ? -11.062 20.719 25.719 1 98.38 316 SER A N 1
ATOM 2476 C CA . SER A 1 316 ? -10.188 21.875 25.906 1 98.38 316 SER A CA 1
ATOM 2477 C C . SER A 1 316 ? -9.305 22.109 24.688 1 98.38 316 SER A C 1
ATOM 2479 O O . SER A 1 316 ? -9.234 21.25 23.797 1 98.38 316 SER A O 1
ATOM 2481 N N . LEU A 1 317 ? -8.672 23.281 24.703 1 98.56 317 LEU A N 1
ATOM 2482 C CA . LEU A 1 317 ? -7.906 23.688 23.531 1 98.56 317 LEU A CA 1
ATOM 2483 C C . LEU A 1 317 ? -6.434 23.312 23.688 1 98.56 317 LEU A C 1
ATOM 2485 O O . LEU A 1 317 ? -5.934 23.219 24.812 1 98.56 317 LEU A O 1
ATOM 2489 N N . GLY A 1 318 ? -5.844 23.125 22.531 1 97.88 318 GLY A N 1
ATOM 2490 C CA . GLY A 1 318 ? -4.426 22.797 22.547 1 97.88 318 GLY A CA 1
ATOM 2491 C C . GLY A 1 318 ? -3.59 23.75 21.703 1 97.88 318 GLY A C 1
ATOM 2492 O O . GLY A 1 318 ? -2.359 23.734 21.781 1 97.88 318 GLY A O 1
ATOM 2493 N N . GLU A 1 319 ? -4.242 24.594 20.906 1 97.94 319 GLU A N 1
ATOM 2494 C CA . GLU A 1 319 ? -3.488 25.469 20.016 1 97.94 319 GLU A CA 1
ATOM 2495 C C . GLU A 1 319 ? -4.242 26.781 19.766 1 97.94 319 GLU A C 1
ATOM 2497 O O . GLU A 1 319 ? -5.473 26.797 19.734 1 97.94 319 GLU A O 1
ATOM 2502 N N . VAL A 1 320 ? -3.51 27.859 19.688 1 98.25 320 VAL A N 1
ATOM 2503 C CA . VAL A 1 320 ? -3.953 29.141 19.156 1 98.25 320 VAL A CA 1
ATOM 2504 C C . VAL A 1 320 ? -3.029 29.562 18.016 1 98.25 320 VAL A C 1
ATOM 2506 O O . VAL A 1 320 ? -1.805 29.562 18.156 1 98.25 320 VAL A O 1
ATOM 2509 N N . ALA A 1 321 ? -3.602 29.844 16.844 1 97.81 321 ALA A N 1
ATOM 2510 C CA . ALA A 1 321 ? -2.801 30.219 15.68 1 97.81 321 ALA A CA 1
ATOM 2511 C C . ALA A 1 321 ? -3.266 31.547 15.102 1 97.81 321 ALA A C 1
ATOM 2513 O O . ALA A 1 321 ? -4.469 31.797 14.984 1 97.81 321 ALA A O 1
ATOM 2514 N N . LEU A 1 322 ? -2.35 32.375 14.859 1 97.44 322 LEU A N 1
ATOM 2515 C CA . LEU A 1 322 ? -2.6 33.719 14.297 1 97.44 322 LEU A CA 1
ATOM 2516 C C . LEU A 1 322 ? -2.225 33.75 12.812 1 97.44 322 LEU A C 1
ATOM 2518 O O . LEU A 1 322 ? -1.072 33.5 12.453 1 97.44 322 LEU A O 1
ATOM 2522 N N . VAL A 1 323 ? -3.189 34 11.977 1 96.12 323 VAL A N 1
ATOM 2523 C CA . VAL A 1 323 ? -3.057 34.125 10.523 1 96.12 323 VAL A CA 1
ATOM 2524 C C . VAL A 1 323 ? -3.822 35.344 10.023 1 96.12 323 VAL A C 1
ATOM 2526 O O . VAL A 1 323 ? -5.039 35.438 10.195 1 96.12 323 VAL A O 1
ATOM 2529 N N . PRO A 1 324 ? -3.135 36.281 9.453 1 95.19 324 PRO A N 1
ATOM 2530 C CA . PRO A 1 324 ? -3.863 37.438 8.953 1 95.19 324 PRO A CA 1
ATOM 2531 C C . PRO A 1 324 ? -4.832 37.094 7.824 1 95.19 324 PRO A C 1
ATOM 2533 O O . PRO A 1 324 ? -4.656 36.094 7.141 1 95.19 324 PRO A O 1
ATOM 2536 N N . HIS A 1 325 ? -5.852 37.906 7.691 1 94.06 325 HIS A N 1
ATOM 2537 C CA . HIS A 1 325 ? -6.887 37.656 6.695 1 94.06 325 HIS A CA 1
ATOM 2538 C C . HIS A 1 325 ? -6.332 37.781 5.281 1 94.06 325 HIS A C 1
ATOM 2540 O O . HIS A 1 325 ? -6.734 37.031 4.387 1 94.06 325 HIS A O 1
ATOM 2546 N N . LYS A 1 326 ? -5.414 38.688 5.078 1 91.75 326 LYS A N 1
ATOM 2547 C CA . LYS A 1 326 ? -4.941 38.969 3.729 1 91.75 326 LYS A CA 1
ATOM 2548 C C . LYS A 1 326 ? -3.77 38.062 3.35 1 91.75 326 LYS A C 1
ATOM 2550 O O . LYS A 1 326 ? -2.764 38.531 2.816 1 91.75 326 LYS A O 1
ATOM 2555 N N . THR A 1 327 ? -3.875 36.781 3.668 1 88.56 327 THR A N 1
ATOM 2556 C CA . THR A 1 327 ? -2.961 35.812 3.111 1 88.56 327 THR A CA 1
ATOM 2557 C C . THR A 1 327 ? -3.383 35.406 1.696 1 88.56 327 THR A C 1
ATOM 2559 O O . THR A 1 327 ? -4.551 35.562 1.327 1 88.56 327 THR A O 1
ATOM 2562 N N . PRO A 1 328 ? -2.381 34.906 0.903 1 85.25 328 PRO A N 1
ATOM 2563 C CA . PRO A 1 328 ? -2.736 34.469 -0.444 1 85.25 328 PRO A CA 1
ATOM 2564 C C . PRO A 1 328 ? -3.854 33.438 -0.441 1 85.25 328 PRO A C 1
ATOM 2566 O O . PRO A 1 328 ? -4.707 33.438 -1.33 1 85.25 328 PRO A O 1
ATOM 2569 N N . ILE A 1 329 ? -3.9 32.594 0.512 1 85.38 329 ILE A N 1
ATOM 2570 C CA . ILE A 1 329 ? -4.906 31.531 0.585 1 85.38 329 ILE A CA 1
ATOM 2571 C C . ILE A 1 329 ? -6.277 32.156 0.858 1 85.38 329 ILE A C 1
ATOM 2573 O O . ILE A 1 329 ? -7.254 31.828 0.177 1 85.38 329 ILE A O 1
ATOM 2577 N N . SER A 1 330 ? -6.328 33 1.792 1 85.44 330 SER A N 1
ATOM 2578 C CA . SER A 1 330 ? -7.578 33.656 2.121 1 85.44 330 SER A CA 1
ATOM 2579 C C . SER A 1 330 ? -8.062 34.531 0.963 1 85.44 330 SER A C 1
ATOM 2581 O O . SER A 1 330 ? -9.25 34.531 0.638 1 85.44 330 SER A O 1
ATOM 2583 N N . LEU A 1 331 ? -7.172 35.188 0.35 1 86.5 331 LEU A N 1
ATOM 2584 C CA . LEU A 1 331 ? -7.516 36.125 -0.713 1 86.5 331 LEU A CA 1
ATOM 2585 C C . LEU A 1 331 ? -7.984 35.375 -1.962 1 86.5 331 LEU A C 1
ATOM 2587 O O . LEU A 1 331 ? -8.617 35.969 -2.838 1 86.5 331 LEU A O 1
ATOM 2591 N N . SER A 1 332 ? -7.656 34.156 -2.062 1 83.25 332 SER A N 1
ATOM 2592 C CA . SER A 1 332 ? -8.141 33.344 -3.191 1 83.25 332 SER A CA 1
ATOM 2593 C C . SER A 1 332 ? -9.656 33.219 -3.164 1 83.25 332 SER A C 1
ATOM 2595 O O . SER A 1 332 ? -10.273 32.906 -4.18 1 83.25 332 SER A O 1
ATOM 2597 N N . GLY A 1 333 ? -10.219 33.344 -1.948 1 85.62 333 GLY A N 1
ATOM 2598 C CA . GLY A 1 333 ? -11.656 33.219 -1.781 1 85.62 333 GLY A CA 1
ATOM 2599 C C . GLY A 1 333 ? -12.133 31.781 -1.799 1 85.62 333 GLY A C 1
ATOM 2600 O O . GLY A 1 333 ? -13.328 31.516 -1.673 1 85.62 333 GLY A O 1
ATOM 2601 N N . LEU A 1 334 ? -11.234 30.922 -1.89 1 90.31 334 LEU A N 1
ATOM 2602 C CA . LEU A 1 334 ? -11.57 29.5 -1.994 1 90.31 334 LEU A CA 1
ATOM 2603 C C . LEU A 1 334 ? -11.742 28.875 -0.612 1 90.31 334 LEU A C 1
ATOM 2605 O O . LEU A 1 334 ? -11.062 29.266 0.34 1 90.31 334 LEU A O 1
ATOM 2609 N N . ILE A 1 335 ? -12.664 28.016 -0.514 1 91.88 335 ILE A N 1
ATOM 2610 C CA . ILE A 1 335 ? -12.758 27.078 0.598 1 91.88 335 ILE A CA 1
ATOM 2611 C C . ILE A 1 335 ? -12.219 25.703 0.167 1 91.88 335 ILE A C 1
ATOM 2613 O O . ILE A 1 335 ? -12.711 25.125 -0.799 1 91.88 335 ILE A O 1
ATOM 2617 N N . PHE A 1 336 ? -11.352 25.141 0.867 1 94.56 336 PHE A N 1
ATOM 2618 C CA . PHE A 1 336 ? -10.648 23.953 0.39 1 94.56 336 PHE A CA 1
ATOM 2619 C C . PHE A 1 336 ? -11.234 22.703 1.011 1 94.56 336 PHE A C 1
ATOM 2621 O O . PHE A 1 336 ? -11 21.594 0.514 1 94.56 336 PHE A O 1
ATOM 2628 N N . PHE A 1 337 ? -11.867 22.828 2.072 1 93.5 337 PHE A N 1
ATOM 2629 C CA . PHE A 1 337 ? -12.383 21.672 2.793 1 93.5 337 PHE A CA 1
ATOM 2630 C C . PHE A 1 337 ? -11.25 20.734 3.211 1 93.5 337 PHE A C 1
ATOM 2632 O O . PHE A 1 337 ? -11.383 19.516 3.125 1 93.5 337 PHE A O 1
ATOM 2639 N N . ASN A 1 338 ? -10.156 21.359 3.49 1 93.62 338 ASN A N 1
ATOM 2640 C CA . ASN A 1 338 ? -8.93 20.703 3.943 1 93.62 338 ASN A CA 1
ATOM 2641 C C . ASN A 1 338 ? -8.195 21.562 4.973 1 93.62 338 ASN A C 1
ATOM 2643 O O . ASN A 1 338 ? -7.879 22.719 4.707 1 93.62 338 ASN A O 1
ATOM 2647 N N . THR A 1 339 ? -7.922 20.922 6.062 1 92.62 339 THR A N 1
ATOM 2648 C CA . THR A 1 339 ? -7.402 21.672 7.199 1 92.62 339 THR A CA 1
ATOM 2649 C C . THR A 1 339 ? -6.039 22.281 6.867 1 92.62 339 THR A C 1
ATOM 2651 O O . THR A 1 339 ? -5.738 23.406 7.266 1 92.62 339 THR A O 1
ATOM 2654 N N . LEU A 1 340 ? -5.227 21.578 6.09 1 94.5 340 LEU A N 1
ATOM 2655 C CA . LEU A 1 340 ? -3.896 22.062 5.746 1 94.5 340 LEU A CA 1
ATOM 2656 C C . LEU A 1 340 ? -3.979 23.422 5.055 1 94.5 340 LEU A C 1
ATOM 2658 O O . LEU A 1 340 ? -3.139 24.297 5.289 1 94.5 340 LEU A O 1
ATOM 2662 N N . PHE A 1 341 ? -4.977 23.609 4.262 1 94.31 341 PHE A N 1
ATOM 2663 C CA . PHE A 1 341 ? -5.109 24.859 3.52 1 94.31 341 PHE A CA 1
ATOM 2664 C C . PHE A 1 341 ? -5.969 25.859 4.289 1 94.31 341 PHE A C 1
ATOM 2666 O O . PHE A 1 341 ? -5.594 27.031 4.441 1 94.31 341 PHE A O 1
ATOM 2673 N N . ASP A 1 342 ? -7.02 25.422 4.785 1 94 342 ASP A N 1
ATOM 2674 C CA . ASP A 1 342 ? -7.98 26.328 5.41 1 94 342 ASP A CA 1
ATOM 2675 C C . ASP A 1 342 ? -7.418 26.922 6.699 1 94 342 ASP A C 1
ATOM 2677 O O . ASP A 1 342 ? -7.723 28.062 7.051 1 94 342 ASP A O 1
ATOM 2681 N N . GLU A 1 343 ? -6.574 26.156 7.398 1 92.12 343 GLU A N 1
ATOM 2682 C CA . GLU A 1 343 ? -5.988 26.672 8.633 1 92.12 343 GLU A CA 1
ATOM 2683 C C . GLU A 1 343 ? -4.965 27.766 8.352 1 92.12 343 GLU A C 1
ATOM 2685 O O . GLU A 1 343 ? -4.645 28.562 9.234 1 92.12 343 GLU A O 1
ATOM 2690 N N . ASN A 1 344 ? -4.52 27.828 7.145 1 92.5 344 ASN A N 1
ATOM 2691 C CA . ASN A 1 344 ? -3.543 28.844 6.762 1 92.5 344 ASN A CA 1
ATOM 2692 C C . ASN A 1 344 ? -4.207 30.016 6.062 1 92.5 344 ASN A C 1
ATOM 2694 O O . ASN A 1 344 ? -3.525 30.922 5.562 1 92.5 344 ASN A O 1
ATOM 2698 N N . ALA A 1 345 ? -5.52 30.031 6.074 1 90.94 345 ALA A N 1
ATOM 2699 C CA . ALA A 1 345 ? -6.312 31.141 5.531 1 90.94 345 ALA A CA 1
ATOM 2700 C C . ALA A 1 345 ? -6.98 31.938 6.648 1 90.94 345 ALA A C 1
ATOM 2702 O O . ALA A 1 345 ? -7.617 32.969 6.391 1 90.94 345 ALA A O 1
ATOM 2703 N N . SER A 1 346 ? -6.777 31.5 7.859 1 91.75 346 SER A N 1
ATOM 2704 C CA . SER A 1 346 ? -7.578 32.062 8.945 1 91.75 346 SER A CA 1
ATOM 2705 C C . SER A 1 346 ? -6.941 31.781 10.305 1 91.75 346 SER A C 1
ATOM 2707 O O . SER A 1 346 ? -6.344 30.734 10.508 1 91.75 346 SER A O 1
ATOM 2709 N N . ASN A 1 347 ? -7.152 32.781 11.188 1 96.5 347 ASN A N 1
ATOM 2710 C CA . ASN A 1 347 ? -6.918 32.406 12.578 1 96.5 347 ASN A CA 1
ATOM 2711 C C . ASN A 1 347 ? -7.625 31.078 12.922 1 96.5 347 ASN A C 1
ATOM 2713 O O . ASN A 1 347 ? -8.719 30.812 12.422 1 96.5 347 ASN A O 1
ATOM 2717 N N . HIS A 1 348 ? -6.934 30.25 13.703 1 97.88 348 HIS A N 1
ATOM 2718 C CA . HIS A 1 348 ? -7.598 29 14.07 1 97.88 348 HIS A CA 1
ATOM 2719 C C . HIS A 1 348 ? -7.199 28.547 15.477 1 97.88 348 HIS A C 1
ATOM 2721 O O . HIS A 1 348 ? -6.258 29.094 16.062 1 97.88 348 HIS A O 1
ATOM 2727 N N . LEU A 1 349 ? -8.016 27.75 16.047 1 98.31 349 LEU A N 1
ATOM 2728 C CA . LEU A 1 349 ? -7.801 27.062 17.312 1 98.31 349 LEU A CA 1
ATOM 2729 C C . LEU A 1 349 ? -7.801 25.547 17.109 1 98.31 349 LEU A C 1
ATOM 2731 O O . LEU A 1 349 ? -8.234 25.062 16.062 1 98.31 349 LEU A O 1
ATOM 2735 N N . ALA A 1 350 ? -7.203 24.859 18.031 1 97.81 350 ALA A N 1
ATOM 2736 C CA . ALA A 1 350 ? -7.27 23.391 17.938 1 97.81 350 ALA A CA 1
ATOM 2737 C C . ALA A 1 350 ? -7.848 22.781 19.219 1 97.81 350 ALA A C 1
ATOM 2739 O O . ALA A 1 350 ? -7.445 23.156 20.328 1 97.81 350 ALA A O 1
ATOM 2740 N N . ILE A 1 351 ? -8.805 21.875 19.031 1 97.06 351 ILE A N 1
ATOM 2741 C CA . ILE A 1 351 ? -9.336 21.031 20.094 1 97.06 351 ILE A CA 1
ATOM 2742 C C . ILE A 1 351 ? -8.336 19.922 20.422 1 97.06 351 ILE A C 1
ATOM 2744 O O . ILE A 1 351 ? -7.816 19.266 19.516 1 97.06 351 ILE A O 1
ATOM 2748 N N . GLY A 1 352 ? -8.031 19.797 21.719 1 95.62 352 GLY A N 1
ATOM 2749 C CA . GLY A 1 352 ? -7.246 18.625 22.109 1 95.62 352 GLY A CA 1
ATOM 2750 C C . GLY A 1 352 ? -5.805 18.969 22.438 1 95.62 352 GLY A C 1
ATOM 2751 O O . GLY A 1 352 ? -5.531 20 23.047 1 95.62 352 GLY A O 1
ATOM 2752 N N . THR A 1 353 ? -4.898 18.172 22.094 1 94.25 353 THR A N 1
ATOM 2753 C CA . THR A 1 353 ? -3.533 18.125 22.625 1 94.25 353 THR A CA 1
ATOM 2754 C C . THR A 1 353 ? -2.748 19.359 22.188 1 94.25 353 THR A C 1
ATOM 2756 O O . THR A 1 353 ? -2.9 19.844 21.062 1 94.25 353 THR A O 1
ATOM 2759 N N . ALA A 1 354 ? -1.924 19.875 23.109 1 95.88 354 ALA A N 1
ATOM 2760 C CA . ALA A 1 354 ? -0.986 20.969 22.844 1 95.88 354 ALA A CA 1
ATOM 2761 C C . ALA A 1 354 ? 0.4 20.422 22.5 1 95.88 354 ALA A C 1
ATOM 2763 O O . ALA A 1 354 ? 0.756 19.312 22.906 1 95.88 354 ALA A O 1
ATOM 2764 N N . TYR A 1 355 ? 1.112 21.25 21.75 1 93.25 355 TYR A N 1
ATOM 2765 C CA . TYR A 1 355 ? 2.484 20.875 21.422 1 93.25 355 TYR A CA 1
ATOM 2766 C C . TYR A 1 355 ? 3.43 21.219 22.562 1 93.25 355 TYR A C 1
ATOM 2768 O O . TYR A 1 355 ? 3.457 22.375 23.031 1 93.25 355 TYR A O 1
ATOM 2776 N N . ALA A 1 356 ? 4.258 20.344 22.953 1 90.62 356 ALA A N 1
ATOM 2777 C CA . ALA A 1 356 ? 5.145 20.516 24.109 1 90.62 356 ALA A CA 1
ATOM 2778 C C . ALA A 1 356 ? 6.133 21.641 23.875 1 90.62 356 ALA A C 1
ATOM 2780 O O . ALA A 1 356 ? 6.531 22.328 24.812 1 90.62 356 ALA A O 1
ATOM 2781 N N . PHE A 1 357 ? 6.418 21.891 22.594 1 90.12 357 PHE A N 1
ATOM 2782 C CA . PHE A 1 357 ? 7.445 22.891 22.281 1 90.12 357 PHE A CA 1
ATOM 2783 C C . PHE A 1 357 ? 6.879 24.297 22.391 1 90.12 357 PHE A C 1
ATOM 2785 O O . PHE A 1 357 ? 7.605 25.281 22.203 1 90.12 357 PHE A O 1
ATOM 2792 N N . ASN A 1 358 ? 5.629 24.438 22.766 1 95.69 358 ASN A N 1
ATOM 2793 C CA . ASN A 1 358 ? 5.02 25.766 22.891 1 95.69 358 ASN A CA 1
ATOM 2794 C C . ASN A 1 358 ? 5.176 26.328 24.297 1 95.69 358 ASN A C 1
ATOM 2796 O O . ASN A 1 358 ? 4.555 27.344 24.641 1 95.69 358 ASN A O 1
ATOM 2800 N N . VAL A 1 359 ? 5.977 25.656 25.078 1 96 359 VAL A N 1
ATOM 2801 C CA . VAL A 1 359 ? 6.395 26.203 26.375 1 96 359 VAL A CA 1
ATOM 2802 C C . VAL A 1 359 ? 7.887 25.953 26.578 1 96 359 VAL A C 1
ATOM 2804 O O . VAL A 1 359 ? 8.414 24.922 26.141 1 96 359 VAL A O 1
ATOM 2807 N N . GLU A 1 360 ? 8.539 26.875 27.219 1 95.12 360 GLU A N 1
ATOM 2808 C CA . GLU A 1 360 ? 9.969 26.734 27.453 1 95.12 360 GLU A CA 1
ATOM 2809 C C . GLU A 1 360 ? 10.281 25.453 28.219 1 95.12 360 GLU A C 1
ATOM 2811 O O . GLU A 1 360 ? 9.688 25.188 29.281 1 95.12 360 GLU A O 1
ATOM 2816 N N . GLY A 1 361 ? 11.148 24.641 27.641 1 91.56 361 GLY A N 1
ATOM 2817 C CA . GLY A 1 361 ? 11.547 23.391 28.281 1 91.56 361 GLY A CA 1
ATOM 2818 C C . GLY A 1 361 ? 10.516 22.297 28.109 1 91.56 361 GLY A C 1
ATOM 2819 O O . GLY A 1 361 ? 10.695 21.188 28.625 1 91.56 361 GLY A O 1
ATOM 2820 N N . GLY A 1 362 ? 9.477 22.516 27.406 1 92.19 362 GLY A N 1
ATOM 2821 C CA . GLY A 1 362 ? 8.344 21.609 27.312 1 92.19 362 GLY A CA 1
ATOM 2822 C C . GLY A 1 362 ? 8.695 20.266 26.719 1 92.19 362 GLY A C 1
ATOM 2823 O O . GLY A 1 362 ? 8.148 19.234 27.109 1 92.19 362 GLY A O 1
ATOM 2824 N N . THR A 1 363 ? 9.641 20.156 25.766 1 85.88 363 THR A N 1
ATOM 2825 C CA . THR A 1 363 ? 9.969 18.922 25.062 1 85.88 363 THR A CA 1
ATOM 2826 C C . THR A 1 363 ? 10.656 17.938 26 1 85.88 363 THR A C 1
ATOM 2828 O O . THR A 1 363 ? 10.734 16.734 25.703 1 85.88 363 THR A O 1
ATOM 2831 N N . GLU A 1 364 ? 11.086 18.406 27.125 1 87.38 364 GLU A N 1
ATOM 2832 C CA . GLU A 1 364 ? 11.766 17.562 28.125 1 87.38 364 GLU A CA 1
ATOM 2833 C C . GLU A 1 364 ? 10.844 17.266 29.297 1 87.38 364 GLU A C 1
ATOM 2835 O O . GLU A 1 364 ? 11.219 16.516 30.203 1 87.38 364 GLU A O 1
ATOM 2840 N N . MET A 1 365 ? 9.648 17.797 29.297 1 90.81 365 MET A N 1
ATOM 2841 C CA . MET A 1 365 ? 8.703 17.641 30.391 1 90.81 365 MET A CA 1
ATOM 2842 C C . MET A 1 365 ? 7.914 16.328 30.25 1 90.81 365 MET A C 1
ATOM 2844 O O . MET A 1 365 ? 7.699 15.852 29.141 1 90.81 365 MET A O 1
ATOM 2848 N N . THR A 1 366 ? 7.562 15.789 31.375 1 91.12 366 THR A N 1
ATOM 2849 C CA . THR A 1 366 ? 6.617 14.68 31.391 1 91.12 366 THR A CA 1
ATOM 2850 C C . THR A 1 366 ? 5.203 15.164 31.094 1 91.12 366 THR A C 1
ATOM 2852 O O . THR A 1 366 ? 4.945 16.375 31.062 1 91.12 366 THR A O 1
ATOM 2855 N N . SER A 1 367 ? 4.375 14.227 30.875 1 89.81 367 SER A N 1
ATOM 2856 C CA . SER A 1 367 ? 2.979 14.562 30.609 1 89.81 367 SER A CA 1
ATOM 2857 C C . SER A 1 367 ? 2.367 15.32 31.781 1 89.81 367 SER A C 1
ATOM 2859 O O . SER A 1 367 ? 1.611 16.266 31.594 1 89.81 367 SER A O 1
ATOM 2861 N N . GLN A 1 368 ? 2.703 14.93 32.938 1 94.19 368 GLN A N 1
ATOM 2862 C CA . GLN A 1 368 ? 2.188 15.578 34.156 1 94.19 368 GLN A CA 1
ATOM 2863 C C . GLN A 1 368 ? 2.703 17.016 34.25 1 94.19 368 GLN A C 1
ATOM 2865 O O . GLN A 1 368 ? 1.946 17.922 34.594 1 94.19 368 GLN A O 1
ATOM 2870 N N . GLU A 1 369 ? 3.945 17.188 33.938 1 95.88 369 GLU A N 1
ATOM 2871 C CA . GLU A 1 369 ? 4.543 18.516 34 1 95.88 369 GLU A CA 1
ATOM 2872 C C . GLU A 1 369 ? 3.922 19.438 32.938 1 95.88 369 GLU A C 1
ATOM 2874 O O . GLU A 1 369 ? 3.699 20.625 33.219 1 95.88 369 GLU A O 1
ATOM 2879 N N . LEU A 1 370 ? 3.664 18.938 31.812 1 95.88 370 LEU A N 1
ATOM 2880 C CA . LEU A 1 370 ? 3.02 19.719 30.766 1 95.88 370 LEU A CA 1
ATOM 2881 C C . LEU A 1 370 ? 1.609 20.125 31.172 1 95.88 370 LEU A C 1
ATOM 2883 O O . LEU A 1 370 ? 1.191 21.266 30.938 1 95.88 370 LEU A O 1
ATOM 2887 N N . ASP A 1 371 ? 0.994 19.156 31.844 1 96.06 371 ASP A N 1
ATOM 2888 C CA . ASP A 1 371 ? -0.343 19.422 32.375 1 96.06 371 ASP A CA 1
ATOM 2889 C C . ASP A 1 371 ? -0.31 20.562 33.375 1 96.06 371 ASP A C 1
ATOM 2891 O O . ASP A 1 371 ? -1.143 21.469 33.344 1 96.06 371 ASP A O 1
ATOM 2895 N N . GLU A 1 372 ? 0.643 20.547 34.188 1 97 372 GLU A N 1
ATOM 2896 C CA . GLU A 1 372 ? 0.793 21.562 35.25 1 97 372 GLU A CA 1
ATOM 2897 C C . GLU A 1 372 ? 1.159 22.922 34.625 1 97 372 GLU A C 1
ATOM 2899 O O . GLU A 1 372 ? 0.775 23.969 35.188 1 97 372 GLU A O 1
ATOM 2904 N N . ALA A 1 373 ? 1.801 22.844 33.531 1 97.5 373 ALA A N 1
ATOM 2905 C CA . ALA A 1 373 ? 2.201 24.078 32.844 1 97.5 373 ALA A CA 1
ATOM 2906 C C . ALA A 1 373 ? 1.029 24.688 32.094 1 97.5 373 ALA A C 1
ATOM 2908 O O . ALA A 1 373 ? 1.108 25.828 31.625 1 97.5 373 ALA A O 1
ATOM 2909 N N . GLY A 1 374 ? -0.019 23.891 31.953 1 97.81 374 GLY A N 1
ATOM 2910 C CA . GLY A 1 374 ? -1.223 24.391 31.312 1 97.81 374 GLY A CA 1
ATOM 2911 C C . GLY A 1 374 ? -1.406 23.875 29.891 1 97.81 374 GLY A C 1
ATOM 2912 O O . GLY A 1 374 ? -2.316 24.312 29.188 1 97.81 374 GLY A O 1
ATOM 2913 N N . LEU A 1 375 ? -0.575 22.953 29.438 1 97.81 375 LEU A N 1
ATOM 2914 C CA . LEU A 1 375 ? -0.693 22.391 28.094 1 97.81 375 LEU A CA 1
ATOM 2915 C C . LEU A 1 375 ? -1.64 21.188 28.094 1 97.81 375 LEU A C 1
ATOM 2917 O O . LEU A 1 375 ? -1.415 20.219 28.797 1 97.81 375 LEU A O 1
ATOM 2921 N N . ASN A 1 376 ? -2.639 21.234 27.281 1 97.25 376 ASN A N 1
ATOM 2922 C CA . ASN A 1 376 ? -3.652 20.172 27.203 1 97.25 376 ASN A CA 1
ATOM 2923 C C . ASN A 1 376 ? -3.047 18.844 26.766 1 97.25 376 ASN A C 1
ATOM 2925 O O . ASN A 1 376 ? -2.164 18.812 25.922 1 97.25 376 ASN A O 1
ATOM 2929 N N . ARG A 1 377 ? -3.467 17.781 27.438 1 92.56 377 ARG A N 1
ATOM 2930 C CA . ARG A 1 377 ? -3.139 16.422 27.031 1 92.56 377 ARG A CA 1
ATOM 2931 C C . ARG A 1 377 ? -4.367 15.695 26.5 1 92.56 377 ARG A C 1
ATOM 2933 O O . ARG A 1 377 ? -5.398 15.625 27.172 1 92.56 377 ARG A O 1
ATOM 2940 N N . SER A 1 378 ? -4.258 15.203 25.281 1 92.12 378 SER A N 1
ATOM 2941 C CA . SER A 1 378 ? -5.402 14.594 24.609 1 92.12 378 SER A CA 1
ATOM 2942 C C . SER A 1 378 ? -4.953 13.57 23.578 1 92.12 378 SER A C 1
ATOM 2944 O O . SER A 1 378 ? -3.793 13.578 23.156 1 92.12 378 SER A O 1
ATOM 2946 N N . SER A 1 379 ? -5.898 12.734 23.172 1 86.69 379 SER A N 1
ATOM 2947 C CA . SER A 1 379 ? -5.641 11.766 22.109 1 86.69 379 SER A CA 1
ATOM 2948 C C . SER A 1 379 ? -5.969 12.344 20.734 1 86.69 379 SER A C 1
ATOM 2950 O O . SER A 1 379 ? -5.723 11.703 19.719 1 86.69 379 SER A O 1
ATOM 2952 N N . THR A 1 380 ? -6.434 13.555 20.688 1 91.06 380 THR A N 1
ATOM 2953 C CA . THR A 1 380 ? -6.809 14.164 19.422 1 91.06 380 THR A CA 1
ATOM 2954 C C . THR A 1 380 ? -6.27 15.586 19.312 1 91.06 380 THR A C 1
ATOM 2956 O O . THR A 1 380 ? -5.793 16.141 20.297 1 91.06 380 THR A O 1
ATOM 2959 N N . HIS A 1 381 ? -6.117 16.078 18.172 1 93.12 381 HIS A N 1
ATOM 2960 C CA . HIS A 1 381 ? -5.777 17.438 17.797 1 93.12 381 HIS A CA 1
ATOM 2961 C C . HIS A 1 381 ? -6.473 17.844 16.5 1 93.12 381 HIS A C 1
ATOM 2963 O O . HIS A 1 381 ? -6.09 17.391 15.414 1 93.12 381 HIS A O 1
ATOM 2969 N N . VAL A 1 382 ? -7.461 18.703 16.688 1 95 382 VAL A N 1
ATOM 2970 C CA . VAL A 1 382 ? -8.281 19.047 15.523 1 95 382 VAL A CA 1
ATOM 2971 C C . VAL A 1 382 ? -8.406 20.562 15.406 1 95 382 VAL A C 1
ATOM 2973 O O . VAL A 1 382 ? -8.977 21.219 16.281 1 95 382 VAL A O 1
ATOM 2976 N N . ASP A 1 383 ? -7.941 21.047 14.312 1 96.81 383 ASP A N 1
ATOM 2977 C CA . ASP A 1 383 ? -7.988 22.484 14.055 1 96.81 383 ASP A CA 1
ATOM 2978 C C . ASP A 1 383 ? -9.344 22.906 13.484 1 96.81 383 ASP A C 1
ATOM 2980 O O . ASP A 1 383 ? -9.945 22.172 12.703 1 96.81 383 ASP A O 1
ATOM 2984 N N . PHE A 1 384 ? -9.852 24.062 13.922 1 97 384 PHE A N 1
ATOM 2985 C CA . PHE A 1 384 ? -11.016 24.688 13.289 1 97 384 PHE A CA 1
ATOM 2986 C C . PHE A 1 384 ? -10.812 26.188 13.141 1 97 384 PHE A C 1
ATOM 2988 O O . PHE A 1 384 ? -10.195 26.828 14 1 97 384 PHE A O 1
ATOM 2995 N N . MET A 1 385 ? -11.289 26.781 12.094 1 97.31 385 MET A N 1
ATOM 2996 C CA . MET A 1 385 ? -10.984 28.141 11.672 1 97.31 385 MET A CA 1
ATOM 2997 C C . MET A 1 385 ? -11.984 29.125 12.266 1 97.31 385 MET A C 1
ATOM 2999 O O . MET A 1 385 ? -13.188 28.891 12.242 1 97.31 385 MET A O 1
ATOM 3003 N N . ILE A 1 386 ? -11.453 30.328 12.703 1 97.38 386 ILE A N 1
ATOM 3004 C CA . ILE A 1 386 ? -12.344 31.281 13.336 1 97.38 386 ILE A CA 1
ATOM 3005 C C . ILE A 1 386 ? -12.055 32.688 12.805 1 97.38 386 ILE A C 1
ATOM 3007 O O . ILE A 1 386 ? -12.758 33.656 13.133 1 97.38 386 ILE A O 1
ATOM 3011 N N . GLY A 1 387 ? -11.086 32.844 11.992 1 95.62 387 GLY A N 1
ATOM 3012 C CA . GLY A 1 387 ? -10.633 34.188 11.562 1 95.62 387 GLY A CA 1
ATOM 3013 C C . GLY A 1 387 ? -11.492 34.781 10.469 1 95.62 387 GLY A C 1
ATOM 3014 O O . GLY A 1 387 ? -12.164 34.062 9.734 1 95.62 387 GLY A O 1
ATOM 3015 N N . SER A 1 388 ? -11.523 36.094 10.383 1 94.62 388 SER A N 1
ATOM 3016 C CA . SER A 1 388 ? -12.203 36.844 9.352 1 94.62 388 SER A CA 1
ATOM 3017 C C . SER A 1 388 ? -11.617 38.25 9.242 1 94.62 388 SER A C 1
ATOM 3019 O O . SER A 1 388 ? -10.75 38.625 10.031 1 94.62 388 SER A O 1
ATOM 3021 N N . GLU A 1 389 ? -12.102 38.969 8.227 1 95.5 389 GLU A N 1
ATOM 3022 C CA . GLU A 1 389 ? -11.648 40.344 8.016 1 95.5 389 GLU A CA 1
ATOM 3023 C C . GLU A 1 389 ? -12.172 41.281 9.109 1 95.5 389 GLU A C 1
ATOM 3025 O O . GLU A 1 389 ? -11.758 42.438 9.203 1 95.5 389 GLU A O 1
ATOM 3030 N N . GLN A 1 390 ? -12.969 40.719 10.07 1 97.25 390 GLN A N 1
ATOM 3031 C CA . GLN A 1 390 ? -13.547 41.531 11.141 1 97.25 390 GLN A CA 1
ATOM 3032 C C . GLN A 1 390 ? -12.961 41.125 12.5 1 97.25 390 GLN A C 1
ATOM 3034 O O . GLN A 1 390 ? -13.359 41.688 13.531 1 97.25 390 GLN A O 1
ATOM 3039 N N . MET A 1 391 ? -12.016 40.25 12.539 1 98 391 MET A N 1
ATOM 3040 C CA . MET A 1 391 ? -11.469 39.719 13.789 1 98 391 MET A CA 1
ATOM 3041 C C . MET A 1 391 ? -10.516 40.719 14.422 1 98 391 MET A C 1
ATOM 3043 O O . MET A 1 391 ? -9.57 41.188 13.773 1 98 391 MET A O 1
ATOM 3047 N N . ASP A 1 392 ? -10.766 41.062 15.617 1 98.62 392 ASP A N 1
ATOM 3048 C CA . ASP A 1 392 ? -9.836 41.781 16.469 1 98.62 392 ASP A CA 1
ATOM 3049 C C . ASP A 1 392 ? -9.281 40.906 17.578 1 98.62 392 ASP A C 1
ATOM 3051 O O . ASP A 1 392 ? -10.008 40.094 18.141 1 98.62 392 ASP A O 1
ATOM 3055 N N . ILE A 1 393 ? -7.992 41.031 17.859 1 98.75 393 ILE A N 1
ATOM 3056 C CA . ILE A 1 393 ? -7.348 40.281 18.922 1 98.75 393 ILE A CA 1
ATOM 3057 C C . ILE A 1 393 ? -6.492 41.219 19.766 1 98.75 393 ILE A C 1
ATOM 3059 O O . ILE A 1 393 ? -5.652 41.969 19.234 1 98.75 393 ILE A O 1
ATOM 3063 N N . ASP A 1 394 ? -6.688 41.188 21.031 1 98.81 394 ASP A N 1
ATOM 3064 C CA . ASP A 1 394 ? -5.848 41.906 21.969 1 98.81 394 ASP A CA 1
ATOM 3065 C C . ASP A 1 394 ? -5.012 40.938 22.812 1 98.81 394 ASP A C 1
ATOM 3067 O O . ASP A 1 394 ? -5.52 39.938 23.297 1 98.81 394 ASP A O 1
ATOM 3071 N N . GLY A 1 395 ? -3.744 41.25 22.891 1 98.56 395 GLY A N 1
ATOM 3072 C CA . GLY A 1 395 ? -2.928 40.656 23.922 1 98.56 395 GLY A CA 1
ATOM 3073 C C . GLY A 1 395 ? -3.01 41.375 25.25 1 98.56 395 GLY A C 1
ATOM 3074 O O . GLY A 1 395 ? -2.811 42.594 25.312 1 98.56 395 GLY A O 1
ATOM 3075 N N . ILE A 1 396 ? -3.309 40.625 26.266 1 98.56 396 ILE A N 1
ATOM 3076 C CA . ILE A 1 396 ? -3.443 41.219 27.594 1 98.56 396 ILE A CA 1
ATOM 3077 C C . ILE A 1 396 ? -2.213 40.875 28.438 1 98.56 396 ILE A C 1
ATOM 3079 O O . ILE A 1 396 ? -1.901 39.719 28.641 1 98.56 396 ILE A O 1
ATOM 3083 N N . ARG A 1 397 ? -1.568 41.875 28.859 1 97.81 397 ARG A N 1
ATOM 3084 C CA . ARG A 1 397 ? -0.4 41.688 29.719 1 97.81 397 ARG A CA 1
ATOM 3085 C C . ARG A 1 397 ? -0.813 41.312 31.141 1 97.81 397 ARG A C 1
ATOM 3087 O O . ARG A 1 397 ? -1.991 41.406 31.484 1 97.81 397 ARG A O 1
ATOM 3094 N N . ALA A 1 398 ? 0.184 40.969 31.891 1 96.75 398 ALA A N 1
ATOM 3095 C CA . ALA A 1 398 ? -0.069 40.562 33.281 1 96.75 398 ALA A CA 1
ATOM 3096 C C . ALA A 1 398 ? -0.667 41.688 34.094 1 96.75 398 ALA A C 1
ATOM 3098 O O . ALA A 1 398 ? -1.459 41.469 35 1 96.75 398 ALA A O 1
ATOM 3099 N N . ASP A 1 399 ? -0.406 42.906 33.75 1 97.25 399 ASP A N 1
ATOM 3100 C CA . ASP A 1 399 ? -0.878 44.062 34.5 1 97.25 399 ASP A CA 1
ATOM 3101 C C . ASP A 1 399 ? -2.242 44.531 34 1 97.25 399 ASP A C 1
ATOM 3103 O O . ASP A 1 399 ? -2.777 45.531 34.469 1 97.25 399 ASP A O 1
ATOM 3107 N N . GLY A 1 400 ? -2.713 43.844 32.969 1 96.56 400 GLY A N 1
ATOM 3108 C CA . GLY A 1 400 ? -4.055 44.156 32.5 1 96.56 400 GLY A CA 1
ATOM 3109 C C . GLY A 1 400 ? -4.07 45.031 31.266 1 96.56 400 GLY A C 1
ATOM 3110 O O . GLY A 1 400 ? -5.109 45.219 30.625 1 96.56 400 GLY A O 1
ATOM 3111 N N . THR A 1 401 ? -2.904 45.562 30.953 1 97.62 401 THR A N 1
ATOM 3112 C CA . THR A 1 401 ? -2.848 46.406 29.781 1 97.62 401 THR A CA 1
ATOM 3113 C C . THR A 1 401 ? -3.021 45.594 28.5 1 97.62 401 THR A C 1
ATOM 3115 O O . THR A 1 401 ? -2.48 44.5 28.375 1 97.62 401 THR A O 1
ATOM 3118 N N . ALA A 1 402 ? -3.791 46.188 27.609 1 97.75 402 ALA A N 1
ATOM 3119 C CA . ALA A 1 402 ? -4.078 45.5 26.344 1 97.75 402 ALA A CA 1
ATOM 3120 C C . ALA A 1 402 ? -3.209 46.062 25.219 1 97.75 402 ALA A C 1
ATOM 3122 O O . ALA A 1 402 ? -2.963 47.25 25.141 1 97.75 402 ALA A O 1
ATOM 3123 N N . VAL A 1 403 ? -2.703 45.188 24.391 1 98 403 VAL A N 1
ATOM 3124 C CA . VAL A 1 403 ? -1.945 45.5 23.188 1 98 403 VAL A CA 1
ATOM 3125 C C . VAL A 1 403 ? -2.648 44.938 21.953 1 98 403 VAL A C 1
ATOM 3127 O O . VAL A 1 403 ? -2.945 43.75 21.906 1 98 403 VAL A O 1
ATOM 3130 N N . PRO A 1 404 ? -2.945 45.781 20.953 1 98.31 404 PRO A N 1
ATOM 3131 C CA . PRO A 1 404 ? -3.559 45.219 19.75 1 98.31 404 PRO A CA 1
ATOM 3132 C C . PRO A 1 404 ? -2.629 44.281 18.984 1 98.31 404 PRO A C 1
ATOM 3134 O O . PRO A 1 404 ? -1.506 44.656 18.641 1 98.31 404 PRO A O 1
ATOM 3137 N N . ILE A 1 405 ? -3.088 43.094 18.812 1 97.94 405 ILE A N 1
ATOM 3138 C CA . ILE A 1 405 ? -2.363 42.125 17.984 1 97.94 405 ILE A CA 1
ATOM 3139 C C . ILE A 1 405 ? -2.938 42.125 16.578 1 97.94 405 ILE A C 1
ATOM 3141 O O . ILE A 1 405 ? -2.191 42.156 15.594 1 97.94 405 ILE A O 1
ATOM 3145 N N . PHE A 1 406 ? -4.25 42.062 16.469 1 98 406 PHE A N 1
ATOM 3146 C CA . PHE A 1 406 ? -4.961 42.156 15.195 1 98 406 PHE A CA 1
ATOM 3147 C C . PHE A 1 406 ? -6.02 43.25 15.25 1 98 406 PHE A C 1
ATOM 3149 O O . PHE A 1 406 ? -6.676 43.438 16.281 1 98 406 PHE A O 1
ATOM 3156 N N . ARG A 1 407 ? -6.176 43.969 14.18 1 98.38 407 ARG A N 1
ATOM 3157 C CA . ARG A 1 407 ? -7.324 44.812 13.898 1 98.38 407 ARG A CA 1
ATOM 3158 C C . ARG A 1 407 ? -7.863 44.562 12.5 1 98.38 407 ARG A C 1
ATOM 3160 O O . ARG A 1 407 ? -7.098 44.531 11.531 1 98.38 407 ARG A O 1
ATOM 3167 N N . ASN A 1 408 ? -9.156 44.344 12.438 1 97.12 408 ASN A N 1
ATOM 3168 C CA . ASN A 1 408 ? -9.805 44.062 11.156 1 97.12 408 ASN A CA 1
ATOM 3169 C C . ASN A 1 408 ? -9.117 42.938 10.398 1 97.12 408 ASN A C 1
ATOM 3171 O O . ASN A 1 408 ? -8.781 43.094 9.227 1 97.12 408 ASN A O 1
ATOM 3175 N N . GLY A 1 409 ? -8.766 42 11.141 1 97.25 409 GLY A N 1
ATOM 3176 C CA . GLY A 1 409 ? -8.25 40.75 10.578 1 97.25 409 GLY A CA 1
ATOM 3177 C C . GLY A 1 409 ? -6.785 40.844 10.203 1 97.25 409 GLY A C 1
ATOM 3178 O O . GLY A 1 409 ? -6.219 39.906 9.664 1 97.25 409 GLY A O 1
ATOM 3179 N N . GLU A 1 410 ? -6.121 41.969 10.539 1 96.94 410 GLU A N 1
ATOM 3180 C CA . GLU A 1 410 ? -4.734 42.156 10.117 1 96.94 410 GLU A CA 1
ATOM 3181 C C . GLU A 1 410 ? -3.836 42.469 11.312 1 96.94 410 GLU A C 1
ATOM 3183 O O . GLU A 1 410 ? -4.305 43 12.328 1 96.94 410 GLU A O 1
ATOM 3188 N N . TRP A 1 411 ? -2.578 42.188 11.086 1 95.75 411 TRP A N 1
ATOM 3189 C CA . TRP A 1 411 ? -1.588 42.5 12.109 1 95.75 411 TRP A CA 1
ATOM 3190 C C . TRP A 1 411 ? -1.662 43.938 12.531 1 95.75 411 TRP A C 1
ATOM 3192 O O . TRP A 1 411 ? -1.811 44.844 11.68 1 95.75 411 TRP A O 1
ATOM 3202 N N . ALA A 1 412 ? -1.55 44.188 13.836 1 96.5 412 ALA A N 1
ATOM 3203 C CA . ALA A 1 412 ? -1.577 45.531 14.375 1 96.5 412 ALA A CA 1
ATOM 3204 C C . ALA A 1 412 ? -0.477 45.75 15.406 1 96.5 412 ALA A C 1
ATOM 3206 O O . ALA A 1 412 ? -0.451 46.75 16.109 1 96.5 412 ALA A O 1
ATOM 3207 N N . ILE A 1 413 ? 0.341 44.75 15.57 1 91.81 413 ILE A N 1
ATOM 3208 C CA . ILE A 1 413 ? 1.418 44.812 16.562 1 91.81 413 ILE A CA 1
ATOM 3209 C C . ILE A 1 413 ? 2.744 45.094 15.852 1 91.81 413 ILE A C 1
ATOM 3211 O O . ILE A 1 413 ? 2.92 44.719 14.68 1 91.81 413 ILE A O 1
ATOM 3215 N N . MET B 1 1 ? -9.156 2.428 -23.281 1 56.97 1 MET B N 1
ATOM 3216 C CA . MET B 1 1 ? -9.406 0.99 -23.344 1 56.97 1 MET B CA 1
ATOM 3217 C C . MET B 1 1 ? -10.383 0.655 -24.453 1 56.97 1 MET B C 1
ATOM 3219 O O . MET B 1 1 ? -11.469 1.231 -24.531 1 56.97 1 MET B O 1
ATOM 3223 N N . VAL B 1 2 ? -9.898 -0.012 -25.469 1 65.25 2 VAL B N 1
ATOM 3224 C CA . VAL B 1 2 ? -10.664 -0.285 -26.672 1 65.25 2 VAL B CA 1
ATOM 3225 C C . VAL B 1 2 ? -11.477 -1.562 -26.5 1 65.25 2 VAL B C 1
ATOM 3227 O O . VAL B 1 2 ? -12.375 -1.847 -27.297 1 65.25 2 VAL B O 1
ATOM 3230 N N . LEU B 1 3 ? -11.102 -2.254 -25.438 1 80.25 3 LEU B N 1
ATOM 3231 C CA . LEU B 1 3 ? -11.852 -3.5 -25.297 1 80.25 3 LEU B CA 1
ATOM 3232 C C . LEU B 1 3 ? -13.305 -3.223 -24.938 1 80.25 3 LEU B C 1
ATOM 3234 O O . LEU B 1 3 ? -13.594 -2.553 -23.953 1 80.25 3 LEU B O 1
ATOM 3238 N N . GLN B 1 4 ? -14.195 -3.604 -25.781 1 83.38 4 GLN B N 1
ATOM 3239 C CA . GLN B 1 4 ? -15.625 -3.381 -25.594 1 83.38 4 GLN B CA 1
ATOM 3240 C C . GLN B 1 4 ? -16.109 -4.02 -24.297 1 83.38 4 GLN B C 1
ATOM 3242 O O . GLN B 1 4 ? -15.711 -5.133 -23.953 1 83.38 4 GLN B O 1
ATOM 3247 N N . ASP B 1 5 ? -16.906 -3.334 -23.453 1 93 5 ASP B N 1
ATOM 3248 C CA . ASP B 1 5 ? -17.562 -3.814 -22.234 1 93 5 ASP B CA 1
ATOM 3249 C C . ASP B 1 5 ? -16.531 -4.164 -21.172 1 93 5 ASP B C 1
ATOM 3251 O O . ASP B 1 5 ? -16.688 -5.145 -20.438 1 93 5 ASP B O 1
ATOM 3255 N N . PHE B 1 6 ? -15.367 -3.506 -21.125 1 96 6 PHE B N 1
ATOM 3256 C CA . PHE B 1 6 ? -14.227 -3.791 -20.266 1 96 6 PHE B CA 1
ATOM 3257 C C . PHE B 1 6 ? -14.648 -3.785 -18.797 1 96 6 PHE B C 1
ATOM 3259 O O . PHE B 1 6 ? -14.305 -4.699 -18.047 1 96 6 PHE B O 1
ATOM 3266 N N . ASP B 1 7 ? -15.383 -2.781 -18.375 1 95.69 7 ASP B N 1
ATOM 3267 C CA . ASP B 1 7 ? -15.758 -2.645 -16.969 1 95.69 7 ASP B CA 1
ATOM 3268 C C . ASP B 1 7 ? -16.562 -3.85 -16.5 1 95.69 7 ASP B C 1
ATOM 3270 O O . ASP B 1 7 ? -16.359 -4.348 -15.383 1 95.69 7 ASP B O 1
ATOM 3274 N N . ASN B 1 8 ? -17.469 -4.289 -17.328 1 96.38 8 ASN B N 1
ATOM 3275 C CA . ASN B 1 8 ? -18.266 -5.461 -16.984 1 96.38 8 ASN B CA 1
ATOM 3276 C C . ASN B 1 8 ? -17.406 -6.73 -16.953 1 96.38 8 ASN B C 1
ATOM 3278 O O . ASN B 1 8 ? -17.594 -7.578 -16.078 1 96.38 8 ASN B O 1
ATOM 3282 N N . LEU B 1 9 ? -16.547 -6.895 -17.938 1 97.88 9 LEU B N 1
ATOM 3283 C CA . LEU B 1 9 ? -15.664 -8.055 -17.984 1 97.88 9 LEU B CA 1
ATOM 3284 C C . LEU B 1 9 ? -14.742 -8.094 -16.781 1 97.88 9 LEU B C 1
ATOM 3286 O O . LEU B 1 9 ? -14.508 -9.156 -16.203 1 97.88 9 LEU B O 1
ATOM 3290 N N . LEU B 1 10 ? -14.273 -6.918 -16.406 1 98.38 10 LEU B N 1
ATOM 3291 C CA . LEU B 1 10 ? -13.391 -6.816 -15.242 1 98.38 10 LEU B CA 1
ATOM 3292 C C . LEU B 1 10 ? -14.133 -7.188 -13.961 1 98.38 10 LEU B C 1
ATOM 3294 O O . LEU B 1 10 ? -13.57 -7.84 -13.086 1 98.38 10 LEU B O 1
ATOM 3298 N N . LYS B 1 11 ? -15.336 -6.738 -13.852 1 97.75 11 LYS B N 1
ATOM 3299 C CA . LYS B 1 11 ? -16.172 -7.09 -12.703 1 97.75 11 LYS B CA 1
ATOM 3300 C C . LYS B 1 11 ? -16.406 -8.594 -12.641 1 97.75 11 LYS B C 1
ATOM 3302 O O . LYS B 1 11 ? -16.312 -9.195 -11.57 1 97.75 11 LYS B O 1
ATOM 3307 N N . LYS B 1 12 ? -16.703 -9.203 -13.773 1 97.88 12 LYS B N 1
ATOM 3308 C CA . LYS B 1 12 ? -16.875 -10.648 -13.867 1 97.88 12 LYS B CA 1
ATOM 3309 C C . LYS B 1 12 ? -15.609 -11.383 -13.445 1 97.88 12 LYS B C 1
ATOM 3311 O O . LYS B 1 12 ? -15.68 -12.414 -12.766 1 97.88 12 LYS B O 1
ATOM 3316 N N . TYR B 1 13 ? -14.539 -10.898 -13.875 1 98.69 13 TYR B N 1
ATOM 3317 C CA . TYR B 1 13 ? -13.234 -11.469 -13.547 1 98.69 13 TYR B CA 1
ATOM 3318 C C . TYR B 1 13 ? -12.984 -11.414 -12.039 1 98.69 13 TYR B C 1
ATOM 3320 O O . TYR B 1 13 ? -12.57 -12.406 -11.438 1 98.69 13 TYR B O 1
ATOM 3328 N N . ALA B 1 14 ? -13.242 -10.258 -11.422 1 98.88 14 ALA B N 1
ATOM 3329 C CA . ALA B 1 14 ? -13.102 -10.109 -9.977 1 98.88 14 ALA B CA 1
ATOM 3330 C C . ALA B 1 14 ? -14 -11.094 -9.234 1 98.88 14 ALA B C 1
ATOM 3332 O O . ALA B 1 14 ? -13.562 -11.734 -8.273 1 98.88 14 ALA B O 1
ATOM 3333 N N . GLN B 1 15 ? -15.203 -11.219 -9.703 1 98.56 15 GLN B N 1
ATOM 3334 C CA . GLN B 1 15 ? -16.156 -12.133 -9.078 1 98.56 15 GLN B CA 1
ATOM 3335 C C . GLN B 1 15 ? -15.68 -13.578 -9.18 1 98.56 15 GLN B C 1
ATOM 3337 O O . GLN B 1 15 ? -15.805 -14.352 -8.234 1 98.56 15 GLN B O 1
ATOM 3342 N N . LEU B 1 16 ? -15.18 -13.922 -10.336 1 98.81 16 LEU B N 1
ATOM 3343 C CA . LEU B 1 16 ? -14.664 -15.273 -10.539 1 98.81 16 LEU B CA 1
ATOM 3344 C C . LEU B 1 16 ? -13.555 -15.594 -9.547 1 98.81 16 LEU B C 1
ATOM 3346 O O . LEU B 1 16 ? -13.57 -16.641 -8.906 1 98.81 16 LEU B O 1
ATOM 3350 N N . ILE B 1 17 ? -12.57 -14.695 -9.398 1 98.88 17 ILE B N 1
ATOM 3351 C CA . ILE B 1 17 ? -11.414 -14.906 -8.531 1 98.88 17 ILE B CA 1
ATOM 3352 C C . ILE B 1 17 ? -11.875 -15.07 -7.09 1 98.88 17 ILE B C 1
ATOM 3354 O O . ILE B 1 17 ? -11.453 -16 -6.398 1 98.88 17 ILE B O 1
ATOM 3358 N N . ILE B 1 18 ? -12.82 -14.227 -6.668 1 98.88 18 ILE B N 1
ATOM 3359 C CA . ILE B 1 18 ? -13.25 -14.188 -5.273 1 98.88 18 ILE B CA 1
ATOM 3360 C C . ILE B 1 18 ? -14.148 -15.383 -4.973 1 98.88 18 ILE B C 1
ATOM 3362 O O . ILE B 1 18 ? -13.992 -16.047 -3.945 1 98.88 18 ILE B O 1
ATOM 3366 N N . SER B 1 19 ? -15.07 -15.711 -5.859 1 98.25 19 SER B N 1
ATOM 3367 C CA . SER B 1 19 ? -16.094 -16.719 -5.594 1 98.25 19 SER B CA 1
ATOM 3368 C C . SER B 1 19 ? -15.578 -18.125 -5.898 1 98.25 19 SER B C 1
ATOM 3370 O O . SER B 1 19 ? -15.797 -19.047 -5.125 1 98.25 19 SER B O 1
ATOM 3372 N N . LYS B 1 20 ? -14.938 -18.297 -7.051 1 97.69 20 LYS B N 1
ATOM 3373 C CA . LYS B 1 20 ? -14.492 -19.609 -7.5 1 97.69 20 LYS B CA 1
ATOM 3374 C C . LYS B 1 20 ? -13.023 -19.844 -7.145 1 97.69 20 LYS B C 1
ATOM 3376 O O . LYS B 1 20 ? -12.656 -20.938 -6.703 1 97.69 20 LYS B O 1
ATOM 3381 N N . GLY B 1 21 ? -12.195 -18.844 -7.348 1 98.19 21 GLY B N 1
ATOM 3382 C CA . GLY B 1 21 ? -10.773 -19 -7.047 1 98.19 21 GLY B CA 1
ATOM 3383 C C . GLY B 1 21 ? -10.5 -19.203 -5.57 1 98.19 21 GLY B C 1
ATOM 3384 O O . GLY B 1 21 ? -10.031 -20.266 -5.16 1 98.19 21 GLY B O 1
ATOM 3385 N N . LEU B 1 22 ? -10.914 -18.25 -4.789 1 98.5 22 LEU B N 1
ATOM 3386 C CA . LEU B 1 22 ? -10.594 -18.266 -3.365 1 98.5 22 LEU B CA 1
ATOM 3387 C C . LEU B 1 22 ? -11.742 -18.859 -2.555 1 98.5 22 LEU B C 1
ATOM 3389 O O . LEU B 1 22 ? -11.555 -19.25 -1.402 1 98.5 22 LEU B O 1
ATOM 3393 N N . ASN B 1 23 ? -12.891 -18.859 -3.162 1 98.06 23 ASN B N 1
ATOM 3394 C CA . ASN B 1 23 ? -14.07 -19.344 -2.449 1 98.06 23 ASN B CA 1
ATOM 3395 C C . ASN B 1 23 ? -14.258 -18.594 -1.127 1 98.06 23 ASN B C 1
ATOM 3397 O O . ASN B 1 23 ? -14.367 -19.219 -0.071 1 98.06 23 ASN B O 1
ATOM 3401 N N . VAL B 1 24 ? -14.25 -17.266 -1.226 1 98.44 24 VAL B N 1
ATOM 3402 C CA . VAL B 1 24 ? -14.445 -16.422 -0.05 1 98.44 24 VAL B CA 1
ATOM 3403 C C . VAL B 1 24 ? -15.844 -16.641 0.523 1 98.44 24 VAL B C 1
ATOM 3405 O O . VAL B 1 24 ? -16.828 -16.688 -0.219 1 98.44 24 VAL B O 1
ATOM 3408 N N . GLN B 1 25 ? -15.891 -16.781 1.808 1 97.56 25 GLN B N 1
ATOM 3409 C CA . GLN B 1 25 ? -17.141 -17.016 2.535 1 97.56 25 GLN B CA 1
ATOM 3410 C C . GLN B 1 25 ? -17.297 -16.047 3.693 1 97.56 25 GLN B C 1
ATOM 3412 O O . GLN B 1 25 ? -16.391 -15.242 3.963 1 97.56 25 GLN B O 1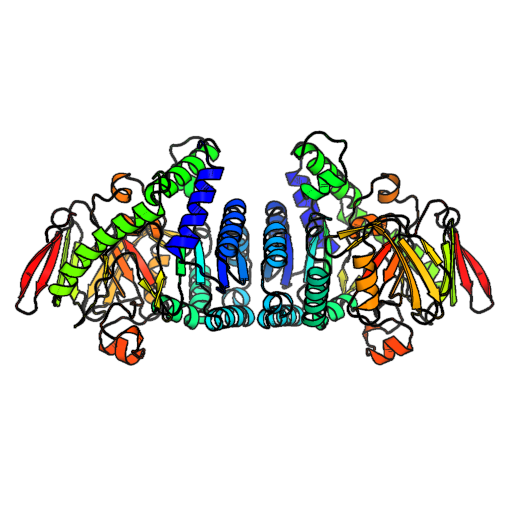
ATOM 3417 N N . LYS B 1 26 ? -18.484 -16.125 4.324 1 97.25 26 LYS B N 1
ATOM 3418 C CA . LYS B 1 26 ? -18.781 -15.227 5.441 1 97.25 26 LYS B CA 1
ATOM 3419 C C . LYS B 1 26 ? -17.734 -15.352 6.543 1 97.25 26 LYS B C 1
ATOM 3421 O O . LYS B 1 26 ? -17.391 -16.453 6.953 1 97.25 26 LYS B O 1
ATOM 3426 N N . GLY B 1 27 ? -17.266 -14.203 6.945 1 96.56 27 GLY B N 1
ATOM 3427 C CA . GLY B 1 27 ? -16.344 -14.164 8.07 1 96.56 27 GLY B CA 1
ATOM 3428 C C . GLY B 1 27 ? -14.891 -14.266 7.664 1 96.56 27 GLY B C 1
ATOM 3429 O O . GLY B 1 27 ? -13.992 -14.023 8.469 1 96.56 27 GLY B O 1
ATOM 3430 N N . HIS B 1 28 ? -14.555 -14.531 6.375 1 97.62 28 HIS B N 1
ATOM 3431 C CA . HIS B 1 28 ? -13.188 -14.711 5.898 1 97.62 28 HIS B CA 1
ATOM 3432 C C . HIS B 1 28 ? -12.406 -13.406 5.93 1 97.62 28 HIS B C 1
ATOM 3434 O O . HIS B 1 28 ? -13 -12.32 5.852 1 97.62 28 HIS B O 1
ATOM 3440 N N . THR B 1 29 ? -11.172 -13.484 6.16 1 98.19 29 THR B N 1
ATOM 3441 C CA . THR B 1 29 ? -10.234 -12.391 5.914 1 98.19 29 THR B CA 1
ATOM 3442 C C . THR B 1 29 ? -9.484 -12.617 4.605 1 98.19 29 THR B C 1
ATOM 3444 O O . THR B 1 29 ? -9.031 -13.727 4.324 1 98.19 29 THR B O 1
ATOM 3447 N N . LEU B 1 30 ? -9.43 -11.594 3.803 1 98.69 30 LEU B N 1
ATOM 3448 C CA . LEU B 1 30 ? -8.711 -11.648 2.537 1 98.69 30 LEU B CA 1
ATOM 3449 C C . LEU B 1 30 ? -7.52 -10.695 2.545 1 98.69 30 LEU B C 1
ATOM 3451 O O . LEU B 1 30 ? -7.68 -9.5 2.809 1 98.69 30 LEU B O 1
ATOM 3455 N N . ALA B 1 31 ? -6.348 -11.219 2.318 1 98.81 31 ALA B N 1
ATOM 3456 C CA . ALA B 1 31 ? -5.152 -10.414 2.076 1 98.81 31 ALA B CA 1
ATOM 3457 C C . ALA B 1 31 ? -4.848 -10.32 0.583 1 98.81 31 ALA B C 1
ATOM 3459 O O . ALA B 1 31 ? -4.504 -11.32 -0.052 1 98.81 31 ALA B O 1
ATOM 3460 N N . LEU B 1 32 ? -4.961 -9.133 0.04 1 98.88 32 LEU B N 1
ATOM 3461 C CA . LEU B 1 32 ? -4.793 -8.883 -1.386 1 98.88 32 LEU B CA 1
ATOM 3462 C C . LEU B 1 32 ? -3.518 -8.086 -1.647 1 98.88 32 LEU B C 1
ATOM 3464 O O . LEU B 1 32 ? -3.332 -7 -1.092 1 98.88 32 LEU B O 1
ATOM 3468 N N . THR B 1 33 ? -2.58 -8.664 -2.398 1 98.81 33 THR B N 1
ATOM 3469 C CA . THR B 1 33 ? -1.419 -7.941 -2.908 1 98.81 33 THR B CA 1
ATOM 3470 C C . THR B 1 33 ? -1.587 -7.625 -4.391 1 98.81 33 THR B C 1
ATOM 3472 O O . THR B 1 33 ? -1.791 -8.523 -5.207 1 98.81 33 THR B O 1
ATOM 3475 N N . ILE B 1 34 ? -1.48 -6.336 -4.77 1 98.81 34 ILE B N 1
ATOM 3476 C CA . ILE B 1 34 ? -1.79 -5.922 -6.133 1 98.81 34 ILE B CA 1
ATOM 3477 C C . ILE B 1 34 ? -1.029 -4.641 -6.465 1 98.81 34 ILE B C 1
ATOM 3479 O O . ILE B 1 34 ? -0.736 -3.836 -5.578 1 98.81 34 ILE B O 1
ATOM 3483 N N . ASP B 1 35 ? -0.611 -4.457 -7.738 1 98.44 35 ASP B N 1
ATOM 3484 C CA . ASP B 1 35 ? 0.154 -3.293 -8.172 1 98.44 35 ASP B CA 1
ATOM 3485 C C . ASP B 1 35 ? -0.698 -2.027 -8.133 1 98.44 35 ASP B C 1
ATOM 3487 O O . ASP B 1 35 ? -1.893 -2.064 -8.43 1 98.44 35 ASP B O 1
ATOM 3491 N N . VAL B 1 36 ? -0.08 -0.918 -7.828 1 98 36 VAL B N 1
ATOM 3492 C CA . VAL B 1 36 ? -0.744 0.372 -7.668 1 98 36 VAL B CA 1
ATOM 3493 C C . VAL B 1 36 ? -1.405 0.778 -8.984 1 98 36 VAL B C 1
ATOM 3495 O O . VAL B 1 36 ? -2.373 1.544 -8.992 1 98 36 VAL B O 1
ATOM 3498 N N . GLU B 1 37 ? -0.947 0.259 -10.094 1 97.19 37 GLU B N 1
ATOM 3499 C CA . GLU B 1 37 ? -1.514 0.597 -11.398 1 97.19 37 GLU B CA 1
ATOM 3500 C C . GLU B 1 37 ? -2.793 -0.193 -11.664 1 97.19 37 GLU B C 1
ATOM 3502 O O . GLU B 1 37 ? -3.5 0.072 -12.641 1 97.19 37 GLU B O 1
ATOM 3507 N N . GLN B 1 38 ? -3.111 -1.106 -10.766 1 98.44 38 GLN B N 1
ATOM 3508 C CA . GLN B 1 38 ? -4.301 -1.937 -10.922 1 98.44 38 GLN B CA 1
ATOM 3509 C C . GLN B 1 38 ? -5.359 -1.585 -9.883 1 98.44 38 GLN B C 1
ATOM 3511 O O . GLN B 1 38 ? -6.059 -2.467 -9.375 1 98.44 38 GLN B O 1
ATOM 3516 N N . VAL B 1 39 ? -5.492 -0.348 -9.57 1 98.25 39 VAL B N 1
ATOM 3517 C CA . VAL B 1 39 ? -6.375 0.161 -8.531 1 98.25 39 VAL B CA 1
ATOM 3518 C C . VAL B 1 39 ? -7.82 -0.22 -8.844 1 98.25 39 VAL B C 1
ATOM 3520 O O . VAL B 1 39 ? -8.578 -0.601 -7.945 1 98.25 39 VAL B O 1
ATOM 3523 N N . HIS B 1 40 ? -8.234 -0.105 -10.086 1 97.88 40 HIS B N 1
ATOM 3524 C CA . HIS B 1 40 ? -9.602 -0.428 -10.469 1 97.88 40 HIS B CA 1
ATOM 3525 C C . HIS B 1 40 ? -9.945 -1.874 -10.133 1 97.88 40 HIS B C 1
ATOM 3527 O O . HIS B 1 40 ? -11.008 -2.148 -9.562 1 97.88 40 HIS B O 1
ATOM 3533 N N . LEU B 1 41 ? -9.078 -2.787 -10.422 1 98.81 41 LEU B N 1
ATOM 3534 C CA . LEU B 1 41 ? -9.297 -4.195 -10.109 1 98.81 41 LEU B CA 1
ATOM 3535 C C . LEU B 1 41 ? -9.266 -4.43 -8.609 1 98.81 41 LEU B C 1
ATOM 3537 O O . LEU B 1 41 ? -10.047 -5.223 -8.078 1 98.81 41 LEU B O 1
ATOM 3541 N N . ALA B 1 42 ? -8.352 -3.77 -7.906 1 98.88 42 ALA B N 1
ATOM 3542 C CA . ALA B 1 42 ? -8.273 -3.9 -6.453 1 98.88 42 ALA B CA 1
ATOM 3543 C C . ALA B 1 42 ? -9.617 -3.564 -5.801 1 98.88 42 ALA B C 1
ATOM 3545 O O . ALA B 1 42 ? -10.07 -4.277 -4.906 1 98.88 42 ALA B O 1
ATOM 3546 N N . ARG B 1 43 ? -10.211 -2.5 -6.27 1 98.81 43 ARG B N 1
ATOM 3547 C CA . ARG B 1 43 ? -11.477 -2.037 -5.711 1 98.81 43 ARG B CA 1
ATOM 3548 C C . ARG B 1 43 ? -12.602 -3.02 -6.016 1 98.81 43 ARG B C 1
ATOM 3550 O O . ARG B 1 43 ? -13.422 -3.328 -5.141 1 98.81 43 ARG B O 1
ATOM 3557 N N . LEU B 1 44 ? -12.641 -3.568 -7.238 1 98.88 44 LEU B N 1
ATOM 3558 C CA . LEU B 1 44 ? -13.648 -4.547 -7.613 1 98.88 44 LEU B CA 1
ATOM 3559 C C . LEU B 1 44 ? -13.484 -5.836 -6.812 1 98.88 44 LEU B C 1
ATOM 3561 O O . LEU B 1 44 ? -14.477 -6.438 -6.383 1 98.88 44 LEU B O 1
ATOM 3565 N N . LEU B 1 45 ? -12.234 -6.297 -6.602 1 98.94 45 LEU B N 1
ATOM 3566 C CA . LEU B 1 45 ? -11.961 -7.484 -5.793 1 98.94 45 LEU B CA 1
ATOM 3567 C C . LEU B 1 45 ? -12.422 -7.277 -4.355 1 98.94 45 LEU B C 1
ATOM 3569 O O . LEU B 1 45 ? -13.016 -8.18 -3.752 1 98.94 45 LEU B O 1
ATOM 3573 N N . THR B 1 46 ? -12.141 -6.082 -3.818 1 98.88 46 THR B N 1
ATOM 3574 C CA . THR B 1 46 ? -12.547 -5.75 -2.457 1 98.88 46 THR B CA 1
ATOM 3575 C C . THR B 1 46 ? -14.07 -5.777 -2.324 1 98.88 46 THR B C 1
ATOM 3577 O O . THR B 1 46 ? -14.602 -6.387 -1.396 1 98.88 46 THR B O 1
ATOM 3580 N N . GLU B 1 47 ? -14.75 -5.16 -3.268 1 98.62 47 GLU B N 1
ATOM 3581 C CA . GLU B 1 47 ? -16.203 -5.164 -3.266 1 98.62 47 GLU B CA 1
ATOM 3582 C C . GLU B 1 47 ? -16.766 -6.586 -3.338 1 98.62 47 GLU B C 1
ATOM 3584 O O . GLU B 1 47 ? -17.688 -6.941 -2.596 1 98.62 47 GLU B O 1
ATOM 3589 N N . ALA B 1 48 ? -16.219 -7.371 -4.246 1 98.81 48 ALA B N 1
ATOM 3590 C CA . ALA B 1 48 ? -16.672 -8.75 -4.422 1 98.81 48 ALA B CA 1
ATOM 3591 C C . ALA B 1 48 ? -16.484 -9.555 -3.141 1 98.81 48 ALA B C 1
ATOM 3593 O O . ALA B 1 48 ? -17.344 -10.352 -2.771 1 98.81 48 ALA B O 1
ATOM 3594 N N . ALA B 1 49 ? -15.344 -9.391 -2.465 1 98.81 49 ALA B N 1
ATOM 3595 C CA . ALA B 1 49 ? -15.07 -10.125 -1.229 1 98.81 49 ALA B CA 1
ATOM 3596 C C . ALA B 1 49 ? -16.094 -9.766 -0.146 1 98.81 49 ALA B C 1
ATOM 3598 O O . ALA B 1 49 ? -16.625 -10.648 0.526 1 98.81 49 ALA B O 1
ATOM 3599 N N . TYR B 1 50 ? -16.375 -8.461 0.038 1 98.5 50 TYR B N 1
ATOM 3600 C CA . TYR B 1 50 ? -17.344 -8.039 1.051 1 98.5 50 TYR B CA 1
ATOM 3601 C C . TYR B 1 50 ? -18.75 -8.492 0.687 1 98.5 50 TYR B C 1
ATOM 3603 O O . TYR B 1 50 ? -19.547 -8.812 1.566 1 98.5 50 TYR B O 1
ATOM 3611 N N . GLU B 1 51 ? -19.062 -8.516 -0.589 1 98.12 51 GLU B N 1
ATOM 3612 C CA . GLU B 1 51 ? -20.359 -9.031 -1.035 1 98.12 51 GLU B CA 1
ATOM 3613 C C . GLU B 1 51 ? -20.531 -10.492 -0.646 1 98.12 51 GLU B C 1
ATOM 3615 O O . GLU B 1 51 ? -21.641 -10.938 -0.375 1 98.12 51 GLU B O 1
ATOM 3620 N N . LYS B 1 52 ? -19.438 -11.219 -0.63 1 98.25 52 LYS B N 1
ATOM 3621 C CA . LYS B 1 52 ? -19.484 -12.633 -0.258 1 98.25 52 LYS B CA 1
ATOM 3622 C C . LYS B 1 52 ? -19.469 -12.805 1.259 1 98.25 52 LYS B C 1
ATOM 3624 O O . LYS B 1 52 ? -19.562 -13.922 1.764 1 98.25 52 LYS B O 1
ATOM 3629 N N . GLY B 1 53 ? -19.344 -11.688 1.986 1 97.38 53 GLY B N 1
ATOM 3630 C CA . GLY B 1 53 ? -19.484 -11.719 3.434 1 97.38 53 GLY B CA 1
ATOM 3631 C C . GLY B 1 53 ? -18.156 -11.672 4.16 1 97.38 53 GLY B C 1
ATOM 3632 O O . GLY B 1 53 ? -18.094 -11.914 5.367 1 97.38 53 GLY B O 1
ATOM 3633 N N . ALA B 1 54 ? -17.047 -11.336 3.498 1 98.06 54 ALA B N 1
ATOM 3634 C CA . ALA B 1 54 ? -15.758 -11.219 4.176 1 98.06 54 ALA B CA 1
ATOM 3635 C C . ALA B 1 54 ? -15.836 -10.242 5.34 1 98.06 54 ALA B C 1
ATOM 3637 O O . ALA B 1 54 ? -16.5 -9.203 5.242 1 98.06 54 ALA B O 1
ATOM 3638 N N . SER B 1 55 ? -15.156 -10.57 6.398 1 97.44 55 SER B N 1
ATOM 3639 C CA . SER B 1 55 ? -15.117 -9.695 7.57 1 97.44 55 SER B CA 1
ATOM 3640 C C . SER B 1 55 ? -14.039 -8.625 7.422 1 97.44 55 SER B C 1
ATOM 3642 O O . SER B 1 55 ? -14.102 -7.586 8.078 1 97.44 55 SER B O 1
ATOM 3644 N N . GLU B 1 56 ? -13.094 -8.938 6.574 1 97.56 56 GLU B N 1
ATOM 3645 C CA . GLU B 1 56 ? -11.961 -8.031 6.43 1 97.56 56 GLU B CA 1
ATOM 3646 C C . GLU B 1 56 ? -11.242 -8.242 5.102 1 97.56 56 GLU B C 1
ATOM 3648 O O . GLU B 1 56 ? -11.055 -9.383 4.672 1 97.56 56 GLU B O 1
ATOM 3653 N N . VAL B 1 57 ? -10.922 -7.156 4.457 1 98.62 57 VAL B N 1
ATOM 3654 C CA . VAL B 1 57 ? -10.055 -7.164 3.279 1 98.62 57 VAL B CA 1
ATOM 3655 C C . VAL B 1 57 ? -8.867 -6.234 3.504 1 98.62 57 VAL B C 1
ATOM 3657 O O . VAL B 1 57 ? -9.047 -5.043 3.779 1 98.62 57 VAL B O 1
ATOM 3660 N N . ILE B 1 58 ? -7.691 -6.797 3.463 1 98.44 58 ILE B N 1
ATOM 3661 C CA . ILE B 1 58 ? -6.449 -6.043 3.6 1 98.44 58 ILE B CA 1
ATOM 3662 C C . ILE B 1 58 ? -5.758 -5.934 2.242 1 98.44 58 ILE B C 1
ATOM 3664 O O . ILE B 1 58 ? -5.41 -6.945 1.634 1 98.44 58 ILE B O 1
ATOM 3668 N N . VAL B 1 59 ? -5.578 -4.715 1.762 1 98.69 59 VAL B N 1
ATOM 3669 C CA . VAL B 1 59 ? -4.969 -4.504 0.454 1 98.69 59 VAL B CA 1
ATOM 3670 C C . VAL B 1 59 ? -3.555 -3.951 0.625 1 98.69 59 VAL B C 1
ATOM 3672 O O . VAL B 1 59 ? -3.361 -2.912 1.26 1 98.69 59 VAL B O 1
ATOM 3675 N N . ASP B 1 60 ? -2.596 -4.656 0.147 1 98.44 60 ASP B N 1
ATOM 3676 C CA . ASP B 1 60 ? -1.212 -4.203 0.048 1 98.44 60 ASP B CA 1
ATOM 3677 C C . ASP B 1 60 ? -0.859 -3.826 -1.39 1 98.44 60 ASP B C 1
ATOM 3679 O O . ASP B 1 60 ? -0.711 -4.699 -2.246 1 98.44 60 ASP B O 1
ATOM 3683 N N . TYR B 1 61 ? -0.714 -2.545 -1.654 1 98.62 61 TYR B N 1
ATOM 3684 C CA . TYR B 1 61 ? -0.325 -2.072 -2.979 1 98.62 61 TYR B CA 1
ATOM 3685 C C . TYR B 1 61 ? 1.185 -2.164 -3.168 1 98.62 61 TYR B C 1
ATOM 3687 O O . TYR B 1 61 ? 1.952 -1.818 -2.268 1 98.62 61 TYR B O 1
ATOM 3695 N N . THR B 1 62 ? 1.578 -2.672 -4.301 1 97.88 62 THR B N 1
ATOM 3696 C CA . THR B 1 62 ? 2.988 -2.723 -4.672 1 97.88 62 THR B CA 1
ATOM 3697 C C . THR B 1 62 ? 3.277 -1.767 -5.824 1 97.88 62 THR B C 1
ATOM 3699 O O . THR B 1 62 ? 2.363 -1.351 -6.539 1 97.88 62 THR B O 1
ATOM 3702 N N . ASP B 1 63 ? 4.516 -1.366 -5.953 1 98 63 ASP B N 1
ATOM 3703 C CA . ASP B 1 63 ? 4.98 -0.45 -6.992 1 98 63 ASP B CA 1
ATOM 3704 C C . ASP B 1 63 ? 6.395 -0.804 -7.445 1 98 63 ASP B C 1
ATOM 3706 O O . ASP B 1 63 ? 7.363 -0.573 -6.715 1 98 63 ASP B O 1
ATOM 3710 N N . ASP B 1 64 ? 6.52 -1.257 -8.703 1 96.44 64 ASP B N 1
ATOM 3711 C CA . ASP B 1 64 ? 7.801 -1.725 -9.227 1 96.44 64 ASP B CA 1
ATOM 3712 C C . ASP B 1 64 ? 8.844 -0.609 -9.203 1 96.44 64 ASP B C 1
ATOM 3714 O O . ASP B 1 64 ? 10.031 -0.866 -8.984 1 96.44 64 ASP B O 1
ATOM 3718 N N . PHE B 1 65 ? 8.43 0.564 -9.492 1 97.38 65 PHE B N 1
ATOM 3719 C CA . PHE B 1 65 ? 9.359 1.688 -9.523 1 97.38 65 PHE B CA 1
ATOM 3720 C C . PHE B 1 65 ? 9.961 1.932 -8.148 1 97.38 65 PHE B C 1
ATOM 3722 O O . PHE B 1 65 ? 11.18 2.096 -8.016 1 97.38 65 PHE B O 1
ATOM 3729 N N . ILE B 1 66 ? 9.102 1.967 -7.121 1 98.25 66 ILE B N 1
ATOM 3730 C CA . ILE B 1 66 ? 9.555 2.199 -5.754 1 98.25 66 ILE B CA 1
ATOM 3731 C C . ILE B 1 66 ? 10.492 1.073 -5.324 1 98.25 66 ILE B C 1
ATOM 3733 O O . ILE B 1 66 ? 11.539 1.324 -4.723 1 98.25 66 ILE B O 1
ATOM 3737 N N . THR B 1 67 ? 10.086 -0.169 -5.625 1 97.56 67 THR B N 1
ATOM 3738 C CA . THR B 1 67 ? 10.914 -1.32 -5.277 1 97.56 67 THR B CA 1
ATOM 3739 C C . THR B 1 67 ? 12.273 -1.242 -5.965 1 97.56 67 THR B C 1
ATOM 3741 O O . THR B 1 67 ? 13.297 -1.537 -5.355 1 97.56 67 THR B O 1
ATOM 3744 N N . ARG B 1 68 ? 12.297 -0.877 -7.215 1 97.44 68 ARG B N 1
ATOM 3745 C CA . ARG B 1 68 ? 13.547 -0.741 -7.953 1 97.44 68 ARG B CA 1
ATOM 3746 C C . ARG B 1 68 ? 14.438 0.331 -7.328 1 97.44 68 ARG B C 1
ATOM 3748 O O . ARG B 1 68 ? 15.641 0.134 -7.184 1 97.44 68 ARG B O 1
ATOM 3755 N N . GLN B 1 69 ? 13.844 1.494 -6.988 1 98.06 69 GLN B N 1
ATOM 3756 C CA . GLN B 1 69 ? 14.609 2.549 -6.328 1 98.06 69 GLN B CA 1
ATOM 3757 C C . GLN B 1 69 ? 15.25 2.041 -5.039 1 98.06 69 GLN B C 1
ATOM 3759 O O . GLN B 1 69 ? 16.406 2.359 -4.746 1 98.06 69 GLN B O 1
ATOM 3764 N N . ARG B 1 70 ? 14.5 1.281 -4.281 1 97.69 70 ARG B N 1
ATOM 3765 C CA . ARG B 1 70 ? 15.023 0.696 -3.055 1 97.69 70 ARG B CA 1
ATOM 3766 C C . ARG B 1 70 ? 16.219 -0.217 -3.352 1 97.69 70 ARG B C 1
ATOM 3768 O O . ARG B 1 70 ? 17.25 -0.121 -2.699 1 97.69 70 ARG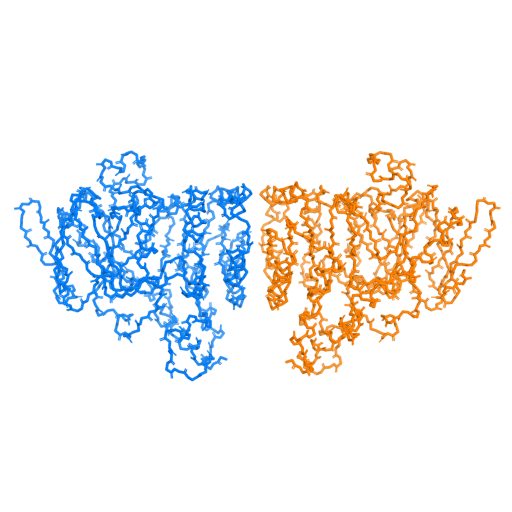 B O 1
ATOM 3775 N N . LEU B 1 71 ? 16.047 -1.103 -4.328 1 97.44 71 LEU B N 1
ATOM 3776 C CA . LEU B 1 71 ? 17.109 -2.051 -4.691 1 97.44 71 LEU B CA 1
ATOM 3777 C C . LEU B 1 71 ? 18.344 -1.32 -5.18 1 97.44 71 LEU B C 1
ATOM 3779 O O . LEU B 1 71 ? 19.469 -1.757 -4.914 1 97.44 71 LEU B O 1
ATOM 3783 N N . LEU B 1 72 ? 18.188 -0.197 -5.859 1 97.19 72 LEU B N 1
ATOM 3784 C CA . LEU B 1 72 ? 19.297 0.552 -6.441 1 97.19 72 LEU B CA 1
ATOM 3785 C C . LEU B 1 72 ? 20.016 1.376 -5.379 1 97.19 72 LEU B C 1
ATOM 3787 O O . LEU B 1 72 ? 21.234 1.551 -5.445 1 97.19 72 LEU B O 1
ATOM 3791 N N . HIS B 1 73 ? 19.25 1.883 -4.352 1 97.12 73 HIS B N 1
ATOM 3792 C CA . HIS B 1 73 ? 19.828 2.982 -3.588 1 97.12 73 HIS B CA 1
ATOM 3793 C C . HIS B 1 73 ? 19.891 2.646 -2.102 1 97.12 73 HIS B C 1
ATOM 3795 O O . HIS B 1 73 ? 20.672 3.242 -1.358 1 97.12 73 HIS B O 1
ATOM 3801 N N . ALA B 1 74 ? 18.984 1.766 -1.618 1 96.31 74 ALA B N 1
ATOM 3802 C CA . ALA B 1 74 ? 19 1.453 -0.192 1 96.31 74 ALA B CA 1
ATOM 3803 C C . ALA B 1 74 ? 20.328 0.821 0.226 1 96.31 74 ALA B C 1
ATOM 3805 O O . ALA B 1 74 ? 21.031 0.257 -0.605 1 96.31 74 ALA B O 1
ATOM 3806 N N . SER B 1 75 ? 20.703 0.929 1.498 1 93.56 75 SER B N 1
ATOM 3807 C CA . SER B 1 75 ? 21.906 0.269 1.988 1 93.56 75 SER B CA 1
ATOM 3808 C C . SER B 1 75 ? 21.734 -1.247 1.998 1 93.56 75 SER B C 1
ATOM 3810 O O . SER B 1 75 ? 20.609 -1.754 2.047 1 93.56 75 SER B O 1
ATOM 3812 N N . ASP B 1 76 ? 22.828 -1.956 1.979 1 93.25 76 ASP B N 1
ATOM 3813 C CA . ASP B 1 76 ? 22.781 -3.414 2.006 1 93.25 76 ASP B CA 1
ATOM 3814 C C . ASP B 1 76 ? 22.125 -3.922 3.291 1 93.25 76 ASP B C 1
ATOM 3816 O O . ASP B 1 76 ? 21.406 -4.922 3.277 1 93.25 76 ASP B O 1
ATOM 3820 N N . GLU B 1 77 ? 22.406 -3.209 4.305 1 94.31 77 GLU B N 1
ATOM 3821 C CA . GLU B 1 77 ? 21.828 -3.574 5.59 1 94.31 77 GLU B CA 1
ATOM 3822 C C . GLU B 1 77 ? 20.297 -3.496 5.543 1 94.31 77 GLU B C 1
ATOM 3824 O O . GLU B 1 77 ? 19.609 -4.395 6.027 1 94.31 77 GLU B O 1
ATOM 3829 N N . VAL B 1 78 ? 19.844 -2.469 4.91 1 95 78 VAL B N 1
ATOM 3830 C CA . VAL B 1 78 ? 18.406 -2.277 4.797 1 95 78 VAL B CA 1
ATOM 3831 C C . VAL B 1 78 ? 17.812 -3.35 3.887 1 95 78 VAL B C 1
ATOM 3833 O O . VAL B 1 78 ? 16.75 -3.912 4.188 1 95 78 VAL B O 1
ATOM 3836 N N . LEU B 1 79 ? 18.469 -3.699 2.861 1 96 79 LEU B N 1
ATOM 3837 C CA . LEU B 1 79 ? 17.969 -4.629 1.859 1 96 79 LEU B CA 1
ATOM 3838 C C . LEU B 1 79 ? 17.891 -6.047 2.42 1 96 79 LEU B C 1
ATOM 3840 O O . LEU B 1 79 ? 16.984 -6.809 2.074 1 96 79 LEU B O 1
ATOM 3844 N N . THR B 1 80 ? 18.812 -6.387 3.295 1 95.56 80 THR B N 1
ATOM 3845 C CA . THR B 1 80 ? 18.922 -7.785 3.703 1 95.56 80 THR B CA 1
ATOM 3846 C C . THR B 1 80 ? 18.312 -7.988 5.09 1 95.56 80 THR B C 1
ATOM 3848 O O . THR B 1 80 ? 18.375 -9.094 5.641 1 95.56 80 THR B O 1
ATOM 3851 N N . ASN B 1 81 ? 17.781 -6.934 5.645 1 95.62 81 ASN B N 1
ATOM 3852 C CA . ASN B 1 81 ? 17.125 -7.027 6.941 1 95.62 81 ASN B CA 1
ATOM 3853 C C . ASN B 1 81 ? 15.633 -6.734 6.828 1 95.62 81 ASN B C 1
ATOM 3855 O O . ASN B 1 81 ? 15.203 -5.586 6.961 1 95.62 81 ASN B O 1
ATOM 3859 N N . VAL B 1 82 ? 14.859 -7.801 6.754 1 96.88 82 VAL B N 1
ATOM 3860 C CA . VAL B 1 82 ? 13.406 -7.66 6.688 1 96.88 82 VAL B CA 1
ATOM 3861 C C . VAL B 1 82 ? 12.867 -7.23 8.047 1 96.88 82 VAL B C 1
ATOM 3863 O O . VAL B 1 82 ? 13.117 -7.887 9.062 1 96.88 82 VAL B O 1
ATOM 3866 N N . PRO B 1 83 ? 12.195 -6.137 8.125 1 97.06 83 PRO B N 1
ATOM 3867 C CA . PRO B 1 83 ? 11.703 -5.672 9.422 1 97.06 83 PRO B CA 1
ATOM 3868 C C . PRO B 1 83 ? 10.812 -6.699 10.117 1 97.06 83 PRO B C 1
ATOM 3870 O O . PRO B 1 83 ? 10.016 -7.375 9.469 1 97.06 83 PRO B O 1
ATOM 3873 N N . GLN B 1 84 ? 10.898 -6.789 11.398 1 97.56 84 GLN B N 1
ATOM 3874 C CA . GLN B 1 84 ? 10.148 -7.766 12.18 1 97.56 84 GLN B CA 1
ATOM 3875 C C . GLN B 1 84 ? 8.648 -7.562 12.016 1 97.56 84 GLN B C 1
ATOM 3877 O O . GLN B 1 84 ? 7.879 -8.523 12.023 1 97.56 84 GLN B O 1
ATOM 3882 N N . TYR B 1 85 ? 8.234 -6.32 11.859 1 97.81 85 TYR B N 1
ATOM 3883 C CA . TYR B 1 85 ? 6.809 -6.062 11.75 1 97.81 85 TYR B CA 1
ATOM 3884 C C . TYR B 1 85 ? 6.242 -6.664 10.469 1 97.81 85 TYR B C 1
ATOM 3886 O O . TYR B 1 85 ? 5.047 -6.945 10.383 1 97.81 85 TYR B O 1
ATOM 3894 N N . THR B 1 86 ? 7.086 -6.824 9.438 1 98 86 THR B N 1
ATOM 3895 C CA . THR B 1 86 ? 6.672 -7.516 8.227 1 98 86 THR B CA 1
ATOM 3896 C C . THR B 1 86 ? 6.41 -8.992 8.5 1 98 86 THR B C 1
ATOM 3898 O O . THR B 1 86 ? 5.406 -9.547 8.055 1 98 86 THR B O 1
ATOM 3901 N N . VAL B 1 87 ? 7.281 -9.602 9.234 1 98.12 87 VAL B N 1
ATOM 3902 C CA . VAL B 1 87 ? 7.137 -10.992 9.633 1 98.12 87 VAL B CA 1
ATOM 3903 C C . VAL B 1 87 ? 5.91 -11.148 10.531 1 98.12 87 VAL B C 1
ATOM 3905 O O . VAL B 1 87 ? 5.105 -12.062 10.336 1 98.12 87 VAL B O 1
ATOM 3908 N N . ASP B 1 88 ? 5.75 -10.211 11.461 1 98.19 88 ASP B N 1
ATOM 3909 C CA . ASP B 1 88 ? 4.625 -10.25 12.391 1 98.19 88 ASP B CA 1
ATOM 3910 C C . ASP B 1 88 ? 3.295 -10.156 11.641 1 98.19 88 ASP B C 1
ATOM 3912 O O . ASP B 1 88 ? 2.326 -10.828 12 1 98.19 88 ASP B O 1
ATOM 3916 N N . LYS B 1 89 ? 3.217 -9.328 10.727 1 98.25 89 LYS B N 1
ATOM 3917 C CA . LYS B 1 89 ? 2.004 -9.211 9.922 1 98.25 89 LYS B CA 1
ATOM 3918 C C . LYS B 1 89 ? 1.688 -10.531 9.219 1 98.25 89 LYS B C 1
ATOM 3920 O O . LYS B 1 89 ? 0.542 -10.984 9.227 1 98.25 89 LYS B O 1
ATOM 3925 N N . SER B 1 90 ? 2.689 -11.078 8.625 1 98.25 90 SER B N 1
ATOM 3926 C CA . SER B 1 90 ? 2.51 -12.359 7.945 1 98.25 90 SER B CA 1
ATOM 3927 C C . SER B 1 90 ? 1.977 -13.422 8.898 1 98.25 90 SER B C 1
ATOM 3929 O O . SER B 1 90 ? 1.032 -14.141 8.57 1 98.25 90 SER B O 1
ATOM 3931 N N . LEU B 1 91 ? 2.531 -13.523 10.062 1 98.06 91 LEU B N 1
ATOM 3932 C CA . LEU B 1 91 ? 2.119 -14.508 11.055 1 98.06 91 LEU B CA 1
ATOM 3933 C C . LEU B 1 91 ? 0.708 -14.219 11.555 1 98.06 91 LEU B C 1
ATOM 3935 O O . LEU B 1 91 ? -0.081 -15.141 11.766 1 98.06 91 LEU B O 1
ATOM 3939 N N . ALA B 1 92 ? 0.431 -12.945 11.719 1 98 92 ALA B N 1
ATOM 3940 C CA . ALA B 1 92 ? -0.908 -12.57 12.156 1 98 92 ALA B CA 1
ATOM 3941 C C . ALA B 1 92 ? -1.964 -13 11.148 1 98 92 ALA B C 1
ATOM 3943 O O . ALA B 1 92 ? -3.035 -13.477 11.523 1 98 92 ALA B O 1
ATOM 3944 N N . LEU B 1 93 ? -1.694 -12.828 9.906 1 98.12 93 LEU B N 1
ATOM 3945 C CA . LEU B 1 93 ? -2.637 -13.195 8.859 1 98.12 93 LEU B CA 1
ATOM 3946 C C . LEU B 1 93 ? -2.807 -14.711 8.781 1 98.12 93 LEU B C 1
ATOM 3948 O O . LEU B 1 93 ? -3.91 -15.203 8.539 1 98.12 93 LEU B O 1
ATOM 3952 N N . LEU B 1 94 ? -1.688 -15.445 8.945 1 97.44 94 LEU B N 1
ATOM 3953 C CA . LEU B 1 94 ? -1.77 -16.906 8.984 1 97.44 94 LEU B CA 1
ATOM 3954 C C . LEU B 1 94 ? -2.635 -17.359 10.156 1 97.44 94 LEU B C 1
ATOM 3956 O O . LEU B 1 94 ? -3.449 -18.281 10 1 97.44 94 LEU B O 1
ATOM 3960 N N . ASN B 1 95 ? -2.471 -16.688 11.297 1 97 95 ASN B N 1
ATOM 3961 C CA . ASN B 1 95 ? -3.238 -17.047 12.484 1 97 95 ASN B CA 1
ATOM 3962 C C . ASN B 1 95 ? -4.73 -16.781 12.289 1 97 95 ASN B C 1
ATOM 3964 O O . ASN B 1 95 ? -5.566 -17.484 12.844 1 97 95 ASN B O 1
ATOM 3968 N N . LYS B 1 96 ? -5.004 -15.852 11.445 1 95.94 96 LYS B N 1
ATOM 3969 C CA . LYS B 1 96 ? -6.391 -15.531 11.125 1 95.94 96 LYS B CA 1
ATOM 3970 C C . LYS B 1 96 ? -6.918 -16.422 10.008 1 95.94 96 LYS B C 1
ATOM 3972 O O . LYS B 1 96 ? -8.07 -16.281 9.586 1 95.94 96 LYS B O 1
ATOM 3977 N N . LYS B 1 97 ? -6.062 -17.297 9.453 1 97.31 97 LYS B N 1
ATOM 3978 C CA . LYS B 1 97 ? -6.395 -18.156 8.32 1 97.31 97 LYS B CA 1
ATOM 3979 C C . LYS B 1 97 ? -6.836 -17.328 7.117 1 97.31 97 LYS B C 1
ATOM 3981 O O . LYS B 1 97 ? -7.777 -17.703 6.414 1 97.31 97 LYS B O 1
ATOM 3986 N N . ALA B 1 98 ? -6.211 -16.188 6.992 1 98.31 98 ALA B N 1
ATOM 3987 C CA . ALA B 1 98 ? -6.551 -15.289 5.887 1 98.31 98 ALA B CA 1
ATOM 3988 C C . ALA B 1 98 ? -6.246 -15.945 4.539 1 98.31 98 ALA B C 1
ATOM 3990 O O . ALA B 1 98 ? -5.184 -16.547 4.363 1 98.31 98 ALA B O 1
ATOM 3991 N N . SER B 1 99 ? -7.234 -15.82 3.609 1 98.44 99 SER B N 1
ATOM 3992 C CA . SER B 1 99 ? -6.922 -16.172 2.227 1 98.44 99 SER B CA 1
ATOM 3993 C C . SER B 1 99 ? -5.945 -15.164 1.614 1 98.44 99 SER B C 1
ATOM 3995 O O . SER B 1 99 ? -5.961 -13.984 1.961 1 98.44 99 SER B O 1
ATOM 3997 N N . ARG B 1 100 ? -5.121 -15.688 0.725 1 98.44 100 ARG B N 1
ATOM 3998 C CA . ARG B 1 100 ? -4.121 -14.828 0.092 1 98.44 100 ARG B CA 1
ATOM 3999 C C . ARG B 1 100 ? -4.355 -14.734 -1.412 1 98.44 100 ARG B C 1
ATOM 4001 O O . ARG B 1 100 ? -4.461 -15.758 -2.096 1 98.44 100 ARG B O 1
ATOM 4008 N N . LEU B 1 101 ? -4.5 -13.539 -1.888 1 98.88 101 LEU B N 1
ATOM 4009 C CA . LEU B 1 101 ? -4.613 -13.273 -3.316 1 98.88 101 LEU B CA 1
ATOM 4010 C C . LEU B 1 101 ? -3.467 -12.391 -3.797 1 98.88 101 LEU B C 1
ATOM 4012 O O . LEU B 1 101 ? -3.262 -11.289 -3.273 1 98.88 101 LEU B O 1
ATOM 4016 N N . VAL B 1 102 ? -2.695 -12.906 -4.707 1 98.56 102 VAL B N 1
ATOM 4017 C CA . VAL B 1 102 ? -1.661 -12.117 -5.363 1 98.56 102 VAL B CA 1
ATOM 4018 C C . VAL B 1 102 ? -2.027 -11.906 -6.832 1 98.56 102 VAL B C 1
ATOM 4020 O O . VAL B 1 102 ? -2.232 -12.867 -7.57 1 98.56 102 VAL B O 1
ATOM 4023 N N . VAL B 1 103 ? -2.145 -10.617 -7.258 1 98.81 103 VAL B N 1
ATOM 4024 C CA . VAL B 1 103 ? -2.406 -10.289 -8.656 1 98.81 103 VAL B CA 1
ATOM 4025 C C . VAL B 1 103 ? -1.112 -9.844 -9.336 1 98.81 103 VAL B C 1
ATOM 4027 O O . VAL B 1 103 ? -0.549 -8.805 -8.984 1 98.81 103 VAL B O 1
ATOM 4030 N N . LYS B 1 104 ? -0.665 -10.633 -10.297 1 97.94 104 LYS B N 1
ATOM 4031 C CA . LYS B 1 104 ? 0.585 -10.367 -11 1 97.94 104 LYS B CA 1
ATOM 4032 C C . LYS B 1 104 ? 0.356 -9.453 -12.203 1 97.94 104 LYS B C 1
ATOM 4034 O O . LYS B 1 104 ? -0.507 -9.727 -13.039 1 97.94 104 LYS B O 1
ATOM 4039 N N . SER B 1 105 ? 1.101 -8.344 -12.281 1 98 105 SER B N 1
ATOM 4040 C CA . SER B 1 105 ? 1.025 -7.449 -13.43 1 98 105 SER B CA 1
ATOM 4041 C C . SER B 1 105 ? 2.357 -6.75 -13.68 1 98 105 SER B C 1
ATOM 4043 O O . SER B 1 105 ? 2.438 -5.82 -14.477 1 98 105 SER B O 1
ATOM 4045 N N . SER B 1 106 ? 3.404 -7.172 -13.047 1 95.31 106 SER B N 1
ATOM 4046 C CA . SER B 1 106 ? 4.699 -6.496 -13.023 1 95.31 106 SER B CA 1
ATOM 4047 C C . SER B 1 106 ? 5.398 -6.594 -14.375 1 95.31 106 SER B C 1
ATOM 4049 O O . SER B 1 106 ? 5.133 -7.512 -15.156 1 95.31 106 SER B O 1
ATOM 4051 N N . ASN B 1 107 ? 6.293 -5.602 -14.57 1 94.44 107 ASN B N 1
ATOM 4052 C CA . ASN B 1 107 ? 7.301 -5.707 -15.617 1 94.44 107 ASN B CA 1
ATOM 4053 C C . ASN B 1 107 ? 8.242 -6.879 -15.367 1 94.44 107 ASN B C 1
ATOM 4055 O O . ASN B 1 107 ? 8.977 -6.895 -14.383 1 94.44 107 ASN B O 1
ATOM 4059 N N . PRO B 1 108 ? 8.203 -7.844 -16.281 1 93.69 108 PRO B N 1
ATOM 4060 C CA . PRO B 1 108 ? 9.086 -9 -16.078 1 93.69 108 PRO B CA 1
ATOM 4061 C C . PRO B 1 108 ? 10.555 -8.609 -15.992 1 93.69 108 PRO B C 1
ATOM 4063 O O . PRO B 1 108 ? 11.367 -9.375 -15.469 1 93.69 108 PRO B O 1
ATOM 4066 N N . ASN B 1 109 ? 10.891 -7.414 -16.438 1 91.81 109 ASN B N 1
ATOM 4067 C CA . ASN B 1 109 ? 12.273 -6.934 -16.438 1 91.81 109 ASN B CA 1
ATOM 4068 C C . ASN B 1 109 ? 12.445 -5.742 -15.492 1 91.81 109 ASN B C 1
ATOM 4070 O O . ASN B 1 109 ? 13.32 -4.898 -15.711 1 91.81 109 ASN B O 1
ATOM 4074 N N . ALA B 1 110 ? 11.602 -5.656 -14.547 1 94.44 110 ALA B N 1
ATOM 4075 C CA . ALA B 1 110 ? 11.586 -4.477 -13.688 1 94.44 110 ALA B CA 1
ATOM 4076 C C . ALA B 1 110 ? 12.938 -4.273 -13.008 1 94.44 110 ALA B C 1
ATOM 4078 O O . ALA B 1 110 ? 13.328 -3.141 -12.727 1 94.44 110 ALA B O 1
ATOM 4079 N N . PHE B 1 111 ? 13.703 -5.344 -12.766 1 95.12 111 PHE B N 1
ATOM 4080 C CA . PHE B 1 111 ? 14.914 -5.23 -11.953 1 95.12 111 PHE B CA 1
ATOM 4081 C C . PHE B 1 111 ? 16.125 -5.715 -12.734 1 95.12 111 PHE B C 1
ATOM 4083 O O . PHE B 1 111 ? 17.141 -6.098 -12.141 1 95.12 111 PHE B O 1
ATOM 4090 N N . ALA B 1 112 ? 16.047 -5.734 -14.039 1 90.19 112 ALA B N 1
ATOM 4091 C CA . ALA B 1 112 ? 17.109 -6.238 -14.914 1 90.19 112 ALA B CA 1
ATOM 4092 C C . ALA B 1 112 ? 18.391 -5.434 -14.742 1 90.19 112 ALA B C 1
ATOM 4094 O O . ALA B 1 112 ? 19.484 -5.949 -14.969 1 90.19 112 ALA B O 1
ATOM 4095 N N . THR B 1 113 ? 18.266 -4.164 -14.305 1 91.12 113 THR B N 1
ATOM 4096 C CA . THR B 1 113 ? 19.438 -3.291 -14.227 1 91.12 113 THR B CA 1
ATOM 4097 C C . THR B 1 113 ? 20.016 -3.285 -12.812 1 91.12 113 THR B C 1
ATOM 4099 O O . THR B 1 113 ? 21 -2.607 -12.539 1 91.12 113 THR B O 1
ATOM 4102 N N . VAL B 1 114 ? 19.375 -3.957 -11.938 1 94.25 114 VAL B N 1
ATOM 4103 C CA . VAL B 1 114 ? 19.844 -4.039 -10.562 1 94.25 114 VAL B CA 1
ATOM 4104 C C . VAL B 1 114 ? 21.016 -5.023 -10.461 1 94.25 114 VAL B C 1
ATOM 4106 O O . VAL B 1 114 ? 21.031 -6.035 -11.164 1 94.25 114 VAL B O 1
ATOM 4109 N N . ASP B 1 115 ? 22 -4.758 -9.602 1 94.06 115 ASP B N 1
ATOM 4110 C CA . ASP B 1 115 ? 23.094 -5.684 -9.328 1 94.06 115 ASP B CA 1
ATOM 4111 C C . ASP B 1 115 ? 22.562 -7.055 -8.914 1 94.06 115 ASP B C 1
ATOM 4113 O O . ASP B 1 115 ? 21.797 -7.164 -7.953 1 94.06 115 ASP B O 1
ATOM 4117 N N . PRO B 1 116 ? 22.953 -8.07 -9.656 1 90.44 116 PRO B N 1
ATOM 4118 C CA . PRO B 1 116 ? 22.422 -9.414 -9.383 1 90.44 116 PRO B CA 1
ATOM 4119 C C . PRO B 1 116 ? 22.688 -9.875 -7.953 1 90.44 116 PRO B C 1
ATOM 4121 O O . PRO B 1 116 ? 21.875 -10.594 -7.367 1 90.44 116 PRO B O 1
ATOM 4124 N N . LYS B 1 117 ? 23.812 -9.492 -7.457 1 92.38 117 LYS B N 1
ATOM 4125 C CA . LYS B 1 117 ? 24.109 -9.867 -6.082 1 92.38 117 LYS B CA 1
ATOM 4126 C C . LYS B 1 117 ? 23.125 -9.242 -5.105 1 92.38 117 LYS B C 1
ATOM 4128 O O . LYS B 1 117 ? 22.609 -9.922 -4.219 1 92.38 117 LYS B O 1
ATOM 4133 N N . ARG B 1 118 ? 22.875 -7.922 -5.273 1 93.81 118 ARG B N 1
ATOM 4134 C CA . ARG B 1 118 ? 21.922 -7.219 -4.426 1 93.81 118 ARG B CA 1
ATOM 4135 C C . ARG B 1 118 ? 20.531 -7.828 -4.547 1 93.81 118 ARG B C 1
ATOM 4137 O O . ARG B 1 118 ? 19.844 -8.023 -3.545 1 93.81 118 ARG B O 1
ATOM 4144 N N . LEU B 1 119 ? 20.203 -8.117 -5.746 1 92.75 119 LEU B N 1
ATOM 4145 C CA . LEU B 1 119 ? 18.891 -8.719 -6.012 1 92.75 119 LEU B CA 1
ATOM 4146 C C . LEU B 1 119 ? 18.766 -10.086 -5.348 1 92.75 119 LEU B C 1
ATOM 4148 O O . LEU B 1 119 ? 17.766 -10.367 -4.684 1 92.75 119 LEU B O 1
ATOM 4152 N N . SER B 1 120 ? 19.734 -10.953 -5.512 1 90.94 120 SER B N 1
ATOM 4153 C CA . SER B 1 120 ? 19.719 -12.305 -4.961 1 90.94 120 SER B CA 1
ATOM 4154 C C . SER B 1 120 ? 19.703 -12.281 -3.436 1 90.94 120 SER B C 1
ATOM 4156 O O . SER B 1 120 ? 18.938 -13.023 -2.811 1 90.94 120 SER B O 1
ATOM 4158 N N . GLU B 1 121 ? 20.516 -11.422 -2.85 1 93.38 121 GLU B N 1
ATOM 4159 C CA . GLU B 1 121 ? 20.594 -11.328 -1.395 1 93.38 121 GLU B CA 1
ATOM 4160 C C . GLU B 1 121 ? 19.281 -10.836 -0.806 1 93.38 121 GLU B C 1
ATOM 4162 O O . GLU B 1 121 ? 18.828 -11.32 0.236 1 93.38 121 GLU B O 1
ATOM 4167 N N . THR B 1 122 ? 18.703 -9.836 -1.471 1 94.88 122 THR B N 1
ATOM 4168 C CA . THR B 1 122 ? 17.422 -9.305 -1.013 1 94.88 122 THR B CA 1
ATOM 4169 C C . THR B 1 122 ? 16.344 -10.367 -1.111 1 94.88 122 THR B C 1
ATOM 4171 O O . THR B 1 122 ? 15.547 -10.547 -0.178 1 94.88 122 THR B O 1
ATOM 4174 N N . THR B 1 123 ? 16.281 -11.031 -2.242 1 92.62 123 THR B N 1
ATOM 4175 C CA . THR B 1 123 ? 15.289 -12.078 -2.471 1 92.62 123 THR B CA 1
ATOM 4176 C C . THR B 1 123 ? 15.438 -13.195 -1.442 1 92.62 123 THR B C 1
ATOM 4178 O O . THR B 1 123 ? 14.445 -13.664 -0.88 1 92.62 123 THR B O 1
ATOM 4181 N N . ARG B 1 124 ? 16.625 -13.641 -1.194 1 90.94 124 ARG B N 1
ATOM 4182 C CA . ARG B 1 124 ? 16.906 -14.695 -0.224 1 90.94 124 ARG B CA 1
ATOM 4183 C C . ARG B 1 124 ? 16.5 -14.266 1.183 1 90.94 124 ARG B C 1
ATOM 4185 O O . ARG B 1 124 ? 15.883 -15.031 1.918 1 90.94 124 ARG B O 1
ATOM 4192 N N . ALA B 1 125 ? 16.891 -13.055 1.555 1 94.56 125 ALA B N 1
ATOM 4193 C CA . ALA B 1 125 ? 16.547 -12.539 2.879 1 94.56 125 ALA B CA 1
ATOM 4194 C C . ALA B 1 125 ? 15.031 -12.523 3.088 1 94.56 125 ALA B C 1
ATOM 4196 O O . ALA B 1 125 ? 14.547 -12.891 4.16 1 94.56 125 ALA B O 1
ATOM 4197 N N . THR B 1 126 ? 14.336 -12.117 2.125 1 95.25 126 THR B N 1
ATOM 4198 C CA . THR B 1 126 ? 12.883 -12.07 2.193 1 95.25 126 THR B CA 1
ATOM 4199 C C . THR B 1 126 ? 12.305 -13.484 2.307 1 95.25 126 THR B C 1
ATOM 4201 O O . THR B 1 126 ? 11.391 -13.727 3.1 1 95.25 126 THR B O 1
ATOM 4204 N N . ALA B 1 127 ? 12.836 -14.422 1.507 1 92.12 127 ALA B N 1
ATOM 4205 C CA . ALA B 1 127 ? 12.375 -15.805 1.528 1 92.12 127 ALA B CA 1
ATOM 4206 C C . ALA B 1 127 ? 12.562 -16.422 2.912 1 92.12 127 ALA B C 1
ATOM 4208 O O . ALA B 1 127 ? 11.664 -17.094 3.422 1 92.12 127 ALA B O 1
ATOM 4209 N N . ILE B 1 128 ? 13.688 -16.141 3.488 1 92.69 128 ILE B N 1
ATOM 4210 C CA . ILE B 1 128 ? 13.992 -16.688 4.809 1 92.69 128 ILE B CA 1
ATOM 4211 C C . ILE B 1 128 ? 13.07 -16.062 5.852 1 92.69 128 ILE B C 1
ATOM 4213 O O . ILE B 1 128 ? 12.5 -16.766 6.688 1 92.69 128 ILE B O 1
ATOM 4217 N N . ALA B 1 129 ? 12.875 -14.773 5.758 1 95.62 129 ALA B N 1
ATOM 4218 C CA . ALA B 1 129 ? 12.062 -14.047 6.734 1 95.62 129 ALA B CA 1
ATOM 4219 C C . ALA B 1 129 ? 10.609 -14.516 6.695 1 95.62 129 ALA B C 1
ATOM 4221 O O . ALA B 1 129 ? 9.938 -14.555 7.727 1 95.62 129 ALA B O 1
ATOM 4222 N N . LEU B 1 130 ? 10.141 -14.891 5.527 1 96.19 130 LEU B N 1
ATOM 4223 C CA . LEU B 1 130 ? 8.734 -15.242 5.355 1 96.19 130 LEU B CA 1
ATOM 4224 C C . LEU B 1 130 ? 8.57 -16.734 5.133 1 96.19 130 LEU B C 1
ATOM 4226 O O . LEU B 1 130 ? 7.598 -17.172 4.516 1 96.19 130 LEU B O 1
ATOM 4230 N N . GLU B 1 131 ? 9.438 -17.547 5.574 1 91.62 131 GLU B N 1
ATOM 4231 C CA . GLU B 1 131 ? 9.461 -19 5.352 1 91.62 131 GLU B CA 1
ATOM 4232 C C . GLU B 1 131 ? 8.203 -19.656 5.91 1 91.62 131 GLU B C 1
ATOM 4234 O O . GLU B 1 131 ? 7.656 -20.578 5.297 1 91.62 131 GLU B O 1
ATOM 4239 N N . GLU B 1 132 ? 7.758 -19.203 7.066 1 92.62 132 GLU B N 1
ATOM 4240 C CA . GLU B 1 132 ? 6.566 -19.797 7.664 1 92.62 132 GLU B CA 1
ATOM 4241 C C . GLU B 1 132 ? 5.34 -19.578 6.773 1 92.62 132 GLU B C 1
ATOM 4243 O O . GLU B 1 132 ? 4.504 -20.484 6.645 1 92.62 132 GLU B O 1
ATOM 4248 N N . GLN B 1 133 ? 5.258 -18.422 6.207 1 94.25 133 GLN B N 1
ATOM 4249 C CA . GLN B 1 133 ? 4.172 -18.156 5.27 1 94.25 133 GLN B CA 1
ATOM 4250 C C . GLN B 1 133 ? 4.254 -19.062 4.047 1 94.25 133 GLN B C 1
ATOM 4252 O O . GLN B 1 133 ? 3.252 -19.641 3.631 1 94.25 133 GLN B O 1
ATOM 4257 N N . SER B 1 134 ? 5.43 -19.156 3.52 1 90.69 134 SER B N 1
ATOM 4258 C CA . SER B 1 134 ? 5.637 -20 2.34 1 90.69 134 SER B CA 1
ATOM 4259 C C . SER B 1 134 ? 5.277 -21.453 2.625 1 90.69 134 SER B C 1
ATOM 4261 O O . SER B 1 134 ? 4.598 -22.094 1.824 1 90.69 134 SER B O 1
ATOM 4263 N N . ARG B 1 135 ? 5.676 -21.906 3.713 1 86.56 135 ARG B N 1
ATOM 4264 C CA . ARG B 1 135 ? 5.383 -23.281 4.109 1 86.56 135 ARG B CA 1
ATOM 4265 C C . ARG B 1 135 ? 3.883 -23.484 4.273 1 86.56 135 ARG B C 1
ATOM 4267 O O . ARG B 1 135 ? 3.35 -24.531 3.871 1 86.56 135 ARG B O 1
ATOM 4274 N N . ALA B 1 136 ? 3.236 -22.547 4.902 1 90.94 136 ALA B N 1
ATOM 4275 C CA . ALA B 1 136 ? 1.797 -22.656 5.125 1 90.94 136 ALA B CA 1
ATOM 4276 C C . ALA B 1 136 ? 1.039 -22.688 3.801 1 90.94 136 ALA B C 1
ATOM 4278 O O . ALA B 1 136 ? 0.102 -23.469 3.635 1 90.94 136 ALA B O 1
ATOM 4279 N N . ILE B 1 137 ? 1.426 -21.891 2.885 1 90.5 137 ILE B N 1
ATOM 4280 C CA . ILE B 1 137 ? 0.791 -21.828 1.573 1 90.5 137 ILE B CA 1
ATOM 4281 C C . ILE B 1 137 ? 1.03 -23.141 0.819 1 90.5 137 ILE B C 1
ATOM 4283 O O . ILE B 1 137 ? 0.098 -23.719 0.256 1 90.5 137 ILE B O 1
ATOM 4287 N N . GLN B 1 138 ? 2.227 -23.625 0.896 1 84.25 138 GLN B N 1
ATOM 4288 C CA . GLN B 1 138 ? 2.605 -24.844 0.191 1 84.25 138 GLN B CA 1
ATOM 4289 C C . GLN B 1 138 ? 1.904 -26.062 0.784 1 84.25 138 GLN B C 1
ATOM 4291 O O . GLN B 1 138 ? 1.76 -27.094 0.116 1 84.25 138 GLN B O 1
ATOM 4296 N N . ALA B 1 139 ? 1.487 -25.938 2.002 1 85.69 139 ALA B N 1
ATOM 4297 C CA . ALA B 1 139 ? 0.781 -27.031 2.672 1 85.69 139 ALA B CA 1
ATOM 4298 C C . ALA B 1 139 ? -0.729 -26.812 2.623 1 85.69 139 ALA B C 1
ATOM 4300 O O . ALA B 1 139 ? -1.483 -27.516 3.301 1 85.69 139 ALA B O 1
ATOM 4301 N N . ASN B 1 140 ? -1.196 -25.781 1.953 1 91 140 ASN B N 1
ATOM 4302 C CA . ASN B 1 140 ? -2.609 -25.438 1.828 1 91 140 ASN B CA 1
ATOM 4303 C C . ASN B 1 140 ? -3.26 -25.234 3.193 1 91 140 ASN B C 1
ATOM 4305 O O . ASN B 1 140 ? -4.387 -25.672 3.422 1 91 140 ASN B O 1
ATOM 4309 N N . LYS B 1 141 ? -2.453 -24.609 4.066 1 92.62 141 LYS B N 1
ATOM 4310 C CA . LYS B 1 141 ? -3.061 -24.281 5.355 1 92.62 141 LYS B CA 1
ATOM 4311 C C . LYS B 1 141 ? -4.172 -23.25 5.191 1 92.62 141 LYS B C 1
ATOM 4313 O O . LYS B 1 141 ? -5.109 -23.203 5.988 1 92.62 141 LYS B O 1
ATOM 4318 N N . VAL B 1 142 ? -4.039 -22.375 4.207 1 95.31 142 VAL B N 1
ATOM 4319 C CA . VAL B 1 142 ? -5.043 -21.375 3.854 1 95.31 142 VAL B CA 1
ATOM 4320 C C . VAL B 1 142 ? -5.297 -21.406 2.348 1 95.31 142 VAL B C 1
ATOM 4322 O O . VAL B 1 142 ? -4.496 -21.969 1.59 1 95.31 142 VAL B O 1
ATOM 4325 N N . SER B 1 143 ? -6.438 -20.828 1.939 1 97.06 143 SER B N 1
ATOM 4326 C CA . SER B 1 143 ? -6.672 -20.641 0.51 1 97.06 143 SER B CA 1
ATOM 4327 C C . SER B 1 143 ? -5.754 -19.578 -0.069 1 97.06 143 SER B C 1
ATOM 4329 O O . SER B 1 143 ? -5.426 -18.594 0.608 1 97.06 143 SER B O 1
ATOM 4331 N N . TRP B 1 144 ? -5.328 -19.828 -1.226 1 97.25 144 TRP B N 1
ATOM 4332 C CA . TRP B 1 144 ? -4.516 -18.828 -1.925 1 97.25 144 TRP B CA 1
ATOM 4333 C C . TRP B 1 144 ? -4.762 -18.891 -3.428 1 97.25 144 TRP B C 1
ATOM 4335 O O . TRP B 1 144 ? -5.223 -19.906 -3.951 1 97.25 144 TRP B O 1
ATOM 4345 N N . ASN B 1 145 ? -4.59 -17.734 -4.039 1 98.19 145 ASN B N 1
ATOM 4346 C CA . ASN B 1 145 ? -4.789 -17.625 -5.48 1 98.19 145 ASN B CA 1
ATOM 4347 C C . ASN B 1 145 ? -3.805 -16.641 -6.105 1 98.19 145 ASN B C 1
ATOM 4349 O O . ASN B 1 145 ? -3.504 -15.594 -5.52 1 98.19 145 ASN B O 1
ATOM 4353 N N . VAL B 1 146 ? -3.215 -17.047 -7.188 1 97.81 146 VAL B N 1
ATOM 4354 C CA . VAL B 1 146 ? -2.424 -16.156 -8.031 1 97.81 146 VAL B CA 1
ATOM 4355 C C . VAL B 1 146 ? -3.16 -15.898 -9.344 1 97.81 146 VAL B C 1
ATOM 4357 O O . VAL B 1 146 ? -3.484 -16.844 -10.078 1 97.81 146 VAL B O 1
ATOM 4360 N N . ALA B 1 147 ? -3.508 -14.68 -9.586 1 98.62 147 ALA B N 1
ATOM 4361 C CA . ALA B 1 147 ? -4.129 -14.211 -10.82 1 98.62 147 ALA B CA 1
ATOM 4362 C C . ALA B 1 147 ? -3.305 -13.094 -11.461 1 98.62 147 ALA B C 1
ATOM 4364 O O . ALA B 1 147 ? -2.191 -12.805 -11.016 1 98.62 147 ALA B O 1
ATOM 4365 N N . ALA B 1 148 ? -3.768 -12.641 -12.633 1 98.56 148 ALA B N 1
ATOM 4366 C CA . ALA B 1 148 ? -2.969 -11.633 -13.336 1 98.56 148 ALA B CA 1
ATOM 4367 C C . ALA B 1 148 ? -3.826 -10.438 -13.742 1 98.56 148 ALA B C 1
ATOM 4369 O O . ALA B 1 148 ? -5.055 -10.539 -13.797 1 98.56 148 ALA B O 1
ATOM 4370 N N . ALA B 1 149 ? -3.238 -9.367 -13.898 1 98.75 149 ALA B N 1
ATOM 4371 C CA . ALA B 1 149 ? -3.779 -8.164 -14.531 1 98.75 149 ALA B CA 1
ATOM 4372 C C . ALA B 1 149 ? -2.816 -7.621 -15.578 1 98.75 149 ALA B C 1
ATOM 4374 O O . ALA B 1 149 ? -1.628 -7.949 -15.578 1 98.75 149 ALA B O 1
ATOM 4375 N N . ALA B 1 150 ? -3.336 -6.785 -16.469 1 98.31 150 ALA B N 1
ATOM 4376 C CA . ALA B 1 150 ? -2.521 -6.301 -17.578 1 98.31 150 ALA B CA 1
ATOM 4377 C C . ALA B 1 150 ? -1.72 -5.066 -17.172 1 98.31 150 ALA B C 1
ATOM 4379 O O . ALA B 1 150 ? -2.273 -3.973 -17.047 1 98.31 150 ALA B O 1
ATOM 4380 N N . GLY B 1 151 ? -0.432 -5.301 -16.953 1 97.69 151 GLY B N 1
ATOM 4381 C CA . GLY B 1 151 ? 0.466 -4.172 -16.766 1 97.69 151 GLY B CA 1
ATOM 4382 C C . GLY B 1 151 ? 1 -3.607 -18.078 1 97.69 151 GLY B C 1
ATOM 4383 O O . GLY B 1 151 ? 1.219 -4.348 -19.031 1 97.69 151 GLY B O 1
ATOM 4384 N N . ARG B 1 152 ? 1.292 -2.35 -18.109 1 96.5 152 ARG B N 1
ATOM 4385 C CA . ARG B 1 152 ? 1.699 -1.659 -19.328 1 96.5 152 ARG B CA 1
ATOM 4386 C C . ARG B 1 152 ? 3.004 -2.232 -19.875 1 96.5 152 ARG B C 1
ATOM 4388 O O . ARG B 1 152 ? 3.09 -2.578 -21.047 1 96.5 152 ARG B O 1
ATOM 4395 N N . GLU B 1 153 ? 4.02 -2.301 -19.062 1 96.5 153 GLU B N 1
ATOM 4396 C CA . GLU B 1 153 ? 5.332 -2.77 -19.5 1 96.5 153 GLU B CA 1
ATOM 4397 C C . GLU B 1 153 ? 5.293 -4.25 -19.875 1 96.5 153 GLU B C 1
ATOM 4399 O O . GLU B 1 153 ? 5.965 -4.676 -20.812 1 96.5 153 GLU B O 1
ATOM 4404 N N . TRP B 1 154 ? 4.527 -5.023 -19.141 1 97.38 154 TRP B N 1
ATOM 4405 C CA . TRP B 1 154 ? 4.352 -6.434 -19.469 1 97.38 154 TRP B CA 1
ATOM 4406 C C . TRP B 1 154 ? 3.65 -6.602 -20.812 1 97.38 154 TRP B C 1
ATOM 4408 O O . TRP B 1 154 ? 4.09 -7.395 -21.641 1 97.38 154 TRP B O 1
ATOM 4418 N N . ALA B 1 155 ? 2.6 -5.867 -21.047 1 97.94 155 ALA B N 1
ATOM 4419 C CA . ALA B 1 155 ? 1.852 -5.922 -22.297 1 97.94 155 ALA B CA 1
ATOM 4420 C C . ALA B 1 155 ? 2.748 -5.586 -23.484 1 97.94 155 ALA B C 1
ATOM 4422 O O . ALA B 1 155 ? 2.633 -6.199 -24.547 1 97.94 155 ALA B O 1
ATOM 4423 N N . ALA B 1 156 ? 3.613 -4.598 -23.281 1 97.31 156 ALA B N 1
ATOM 4424 C CA . ALA B 1 156 ? 4.531 -4.191 -24.344 1 97.31 156 ALA B CA 1
ATOM 4425 C C . ALA B 1 156 ? 5.477 -5.324 -24.719 1 97.31 156 ALA B C 1
ATOM 4427 O O . ALA B 1 156 ? 5.855 -5.469 -25.875 1 97.31 156 ALA B O 1
ATOM 4428 N N . LEU B 1 157 ? 5.867 -6.113 -23.781 1 95.38 157 LEU B N 1
ATOM 4429 C CA . LEU B 1 157 ? 6.77 -7.23 -24.031 1 95.38 157 LEU B CA 1
ATOM 4430 C C . LEU B 1 157 ? 6.047 -8.367 -24.734 1 95.38 157 LEU B C 1
ATOM 4432 O O . LEU B 1 157 ? 6.633 -9.039 -25.594 1 95.38 157 LEU B O 1
ATOM 4436 N N . VAL B 1 158 ? 4.836 -8.609 -24.406 1 96.75 158 VAL B N 1
ATOM 4437 C CA . VAL B 1 158 ? 4.07 -9.727 -24.938 1 96.75 158 VAL B CA 1
ATOM 4438 C C . VAL B 1 158 ? 3.582 -9.391 -26.344 1 96.75 158 VAL B C 1
ATOM 4440 O O . VAL B 1 158 ? 3.514 -10.266 -27.219 1 96.75 158 VAL B O 1
ATOM 4443 N N . PHE B 1 159 ? 3.213 -8.109 -26.578 1 97.12 159 PHE B N 1
ATOM 4444 C CA . PHE B 1 159 ? 2.66 -7.684 -27.859 1 97.12 159 PHE B CA 1
ATOM 4445 C C . PHE B 1 159 ? 3.473 -6.535 -28.438 1 97.12 159 PHE B C 1
ATOM 4447 O O . PHE B 1 159 ? 2.934 -5.461 -28.719 1 97.12 159 PHE B O 1
ATOM 4454 N N . PRO B 1 160 ? 4.723 -6.809 -28.734 1 95.56 160 PRO B N 1
ATOM 4455 C CA . PRO B 1 160 ? 5.598 -5.738 -29.203 1 95.56 160 PRO B CA 1
ATOM 4456 C C . PRO B 1 160 ? 5.203 -5.23 -30.594 1 95.56 160 PRO B C 1
ATOM 4458 O O . PRO B 1 160 ? 5.621 -4.141 -31 1 95.56 160 PRO B O 1
ATOM 4461 N N . GLU B 1 161 ? 4.426 -5.938 -31.297 1 95.81 161 GLU B N 1
ATOM 4462 C CA . GLU B 1 161 ? 4.07 -5.59 -32.656 1 95.81 161 GLU B CA 1
ATOM 4463 C C . GLU B 1 161 ? 2.953 -4.551 -32.688 1 95.81 161 GLU B C 1
ATOM 4465 O O . GLU B 1 161 ? 2.729 -3.908 -33.719 1 95.81 161 GLU B O 1
ATOM 4470 N N . LEU B 1 162 ? 2.24 -4.473 -31.625 1 96.19 162 LEU B N 1
ATOM 4471 C CA . LEU B 1 162 ? 1.165 -3.488 -31.562 1 96.19 162 LEU B CA 1
ATOM 4472 C C . LEU B 1 162 ? 1.72 -2.088 -31.328 1 96.19 162 LEU B C 1
ATOM 4474 O O . LEU B 1 162 ? 2.693 -1.922 -30.578 1 96.19 162 LEU B O 1
ATOM 4478 N N . LYS B 1 163 ? 1.119 -1.094 -31.844 1 92.12 163 LYS B N 1
ATOM 4479 C CA . LYS B 1 163 ? 1.718 0.225 -32.031 1 92.12 163 LYS B CA 1
ATOM 4480 C C . LYS B 1 163 ? 1.622 1.057 -30.766 1 92.12 163 LYS B C 1
ATOM 4482 O O . LYS B 1 163 ? 2.537 1.817 -30.438 1 92.12 163 LYS B O 1
ATOM 4487 N N . THR B 1 164 ? 0.47 0.951 -30.047 1 95.88 164 THR B N 1
ATOM 4488 C CA . THR B 1 164 ? 0.28 1.844 -28.922 1 95.88 164 THR B CA 1
ATOM 4489 C C . THR B 1 164 ? 0.193 1.053 -27.609 1 95.88 164 THR B C 1
ATOM 4491 O O . THR B 1 164 ? -0.208 -0.114 -27.609 1 95.88 164 THR B O 1
ATOM 4494 N N . SER B 1 165 ? 0.535 1.722 -26.5 1 95.5 165 SER B N 1
ATOM 4495 C CA . SER B 1 165 ? 0.438 1.118 -25.188 1 95.5 165 SER B CA 1
ATOM 4496 C C . SER B 1 165 ? -0.989 0.676 -24.875 1 95.5 165 SER B C 1
ATOM 4498 O O . SER B 1 165 ? -1.204 -0.39 -24.297 1 95.5 165 SER B O 1
ATOM 4500 N N . ASP B 1 166 ? -1.942 1.449 -25.281 1 94.94 166 ASP B N 1
ATOM 4501 C CA . ASP B 1 166 ? -3.34 1.11 -25.031 1 94.94 166 ASP B CA 1
ATOM 4502 C C . ASP B 1 166 ? -3.734 -0.17 -25.766 1 94.94 166 ASP B C 1
ATOM 4504 O O . ASP B 1 166 ? -4.445 -1.014 -25.219 1 94.94 166 ASP B O 1
ATOM 4508 N N . GLN B 1 167 ? -3.264 -0.283 -26.969 1 96.19 167 GLN B N 1
ATOM 4509 C CA . GLN B 1 167 ? -3.539 -1.492 -27.734 1 96.19 167 GLN B CA 1
ATOM 4510 C C . GLN B 1 167 ? -2.879 -2.711 -27.094 1 96.19 167 GLN B C 1
ATOM 4512 O O . GLN B 1 167 ? -3.473 -3.791 -27.047 1 96.19 167 GLN B O 1
ATOM 4517 N N . GLN B 1 168 ? -1.636 -2.559 -26.656 1 97.38 168 GLN B N 1
ATOM 4518 C CA . GLN B 1 168 ? -0.894 -3.635 -26.016 1 97.38 168 GLN B CA 1
ATOM 4519 C C . GLN B 1 168 ? -1.592 -4.094 -24.734 1 97.38 168 GLN B C 1
ATOM 4521 O O . GLN B 1 168 ? -1.771 -5.297 -24.516 1 97.38 168 GLN B O 1
ATOM 4526 N N . VAL B 1 169 ? -2.035 -3.137 -23.922 1 97.69 169 VAL B N 1
ATOM 4527 C CA . VAL B 1 169 ? -2.707 -3.436 -22.656 1 97.69 169 VAL B CA 1
ATOM 4528 C C . VAL B 1 169 ? -4.047 -4.117 -22.938 1 97.69 169 VAL B C 1
ATOM 4530 O O . VAL B 1 169 ? -4.398 -5.098 -22.266 1 97.69 169 VAL B O 1
ATOM 4533 N N . ASP B 1 170 ? -4.777 -3.637 -23.938 1 97.12 170 ASP B N 1
ATOM 4534 C CA . ASP B 1 170 ? -6.051 -4.242 -24.312 1 97.12 170 ASP B CA 1
ATOM 4535 C C . ASP B 1 170 ? -5.859 -5.688 -24.766 1 97.12 170 ASP B C 1
ATOM 4537 O O . ASP B 1 170 ? -6.652 -6.562 -24.406 1 97.12 170 ASP B O 1
ATOM 4541 N N . ALA B 1 171 ? -4.855 -5.91 -25.562 1 96.5 171 ALA B N 1
ATOM 4542 C CA . ALA B 1 171 ? -4.582 -7.258 -26.062 1 96.5 171 ALA B CA 1
ATOM 4543 C C . ALA B 1 171 ? -4.266 -8.211 -24.906 1 96.5 171 ALA B C 1
ATOM 4545 O O . ALA B 1 171 ? -4.707 -9.359 -24.906 1 96.5 171 ALA B O 1
ATOM 4546 N N . LEU B 1 172 ? -3.484 -7.738 -23.953 1 97.44 172 LEU B N 1
ATOM 4547 C CA . LEU B 1 172 ? -3.146 -8.57 -22.812 1 97.44 172 LEU B CA 1
ATOM 4548 C C . LEU B 1 172 ? -4.379 -8.844 -21.953 1 97.44 172 LEU B C 1
ATOM 4550 O O . LEU B 1 172 ? -4.586 -9.977 -21.5 1 97.44 172 LEU B O 1
ATOM 4554 N N . TRP B 1 173 ? -5.23 -7.855 -21.719 1 98.06 173 TRP B N 1
ATOM 4555 C CA . TRP B 1 173 ? -6.48 -8.078 -21 1 98.06 173 TRP B CA 1
ATOM 4556 C C . TRP B 1 173 ? -7.367 -9.078 -21.734 1 98.06 173 TRP B C 1
ATOM 4558 O O . TRP B 1 173 ? -7.949 -9.969 -21.109 1 98.06 173 TRP B O 1
ATOM 4568 N N . ASP B 1 174 ? -7.473 -8.883 -23.016 1 96.56 174 ASP B N 1
ATOM 4569 C CA . ASP B 1 174 ? -8.266 -9.797 -23.828 1 96.56 174 ASP B CA 1
ATOM 4570 C C . ASP B 1 174 ? -7.793 -11.242 -23.641 1 96.56 174 ASP B C 1
ATOM 4572 O O . ASP B 1 174 ? -8.609 -12.156 -23.5 1 96.56 174 ASP B O 1
ATOM 4576 N N . THR B 1 175 ? -6.523 -11.422 -23.656 1 96 175 THR B N 1
ATOM 4577 C CA . THR B 1 175 ? -5.93 -12.742 -23.469 1 96 175 THR B CA 1
ATOM 4578 C C . THR B 1 175 ? -6.223 -13.273 -22.078 1 96 175 THR B C 1
ATOM 4580 O O . THR B 1 175 ? -6.598 -14.438 -21.922 1 96 175 THR B O 1
ATOM 4583 N N . ILE B 1 176 ? -6.043 -12.461 -21.031 1 97.38 176 ILE B N 1
ATOM 4584 C CA . ILE B 1 176 ? -6.305 -12.844 -19.641 1 97.38 176 ILE B CA 1
ATOM 4585 C C . ILE B 1 176 ? -7.762 -13.273 -19.5 1 97.38 176 ILE B C 1
ATOM 4587 O O . ILE B 1 176 ? -8.047 -14.312 -18.906 1 97.38 176 ILE B O 1
ATOM 4591 N N . PHE B 1 177 ? -8.672 -12.492 -20.109 1 97.44 177 PHE B N 1
ATOM 4592 C CA . PHE B 1 177 ? -10.086 -12.82 -20.031 1 97.44 177 PHE B CA 1
ATOM 4593 C C . PHE B 1 177 ? -10.383 -14.141 -20.734 1 97.44 177 PHE B C 1
ATOM 4595 O O . PHE B 1 177 ? -11.102 -14.984 -20.203 1 97.44 177 PHE B O 1
ATOM 4602 N N . LYS B 1 178 ? -9.852 -14.32 -21.859 1 95.06 178 LYS B N 1
ATOM 4603 C CA . LYS B 1 178 ? -10.07 -15.539 -22.641 1 95.06 178 LYS B CA 1
ATOM 4604 C C . LYS B 1 178 ? -9.57 -16.766 -21.891 1 95.06 178 LYS B C 1
ATOM 4606 O O . LYS B 1 178 ? -10.281 -17.766 -21.766 1 95.06 178 LYS B O 1
ATOM 4611 N N . LEU B 1 179 ? -8.383 -16.703 -21.375 1 94.62 179 LEU B N 1
ATOM 4612 C CA . LEU B 1 179 ? -7.746 -17.844 -20.734 1 94.62 179 LEU B CA 1
ATOM 4613 C C . LEU B 1 179 ? -8.398 -18.156 -19.391 1 94.62 179 LEU B C 1
ATOM 4615 O O . LEU B 1 179 ? -8.242 -19.266 -18.859 1 94.62 179 LEU B O 1
ATOM 4619 N N . ASN B 1 180 ? -9.148 -17.234 -18.859 1 96.69 180 ASN B N 1
ATOM 4620 C CA . ASN B 1 180 ? -9.859 -17.453 -17.609 1 96.69 180 ASN B CA 1
ATOM 4621 C C . ASN B 1 180 ? -11.352 -17.672 -17.844 1 96.69 180 ASN B C 1
ATOM 4623 O O . ASN B 1 180 ? -12.148 -17.641 -16.906 1 96.69 180 ASN B O 1
ATOM 4627 N N . ARG B 1 181 ? -11.742 -17.781 -19.109 1 96.5 181 ARG B N 1
ATOM 4628 C CA . ARG B 1 181 ? -13.094 -18.156 -19.516 1 96.5 181 ARG B CA 1
ATOM 4629 C C . ARG B 1 181 ? -14.102 -17.078 -19.109 1 96.5 181 ARG B C 1
ATOM 4631 O O . ARG B 1 181 ? -15.234 -17.391 -18.734 1 96.5 181 ARG B O 1
ATOM 4638 N N . ILE B 1 182 ? -13.734 -15.883 -19.125 1 97.69 182 ILE B N 1
ATOM 4639 C CA . ILE B 1 182 ? -14.57 -14.758 -18.719 1 97.69 182 ILE B CA 1
ATOM 4640 C C . ILE B 1 182 ? -15.633 -14.492 -19.781 1 97.69 182 ILE B C 1
ATOM 4642 O O . ILE B 1 182 ? -16.719 -13.984 -19.469 1 97.69 182 ILE B O 1
ATOM 4646 N N . TYR B 1 183 ? -15.375 -14.852 -21.031 1 96 183 TYR B N 1
ATOM 4647 C CA . TYR B 1 183 ? -16.312 -14.578 -22.125 1 96 183 TYR B CA 1
ATOM 4648 C C . TYR B 1 183 ? -17.453 -15.578 -22.125 1 96 183 TYR B C 1
ATOM 4650 O O . TYR B 1 183 ? -18.453 -15.391 -22.828 1 96 183 TYR B O 1
ATOM 4658 N N . GLU B 1 184 ? -17.328 -16.609 -21.312 1 96.75 184 GLU B N 1
ATOM 4659 C CA . GLU B 1 184 ? -18.438 -17.547 -21.172 1 96.75 184 GLU B CA 1
ATOM 4660 C C . GLU B 1 184 ? -19.609 -16.922 -20.438 1 96.75 184 GLU B C 1
ATOM 4662 O O . GLU B 1 184 ? -19.422 -16 -19.625 1 96.75 184 GLU B O 1
ATOM 4667 N N . ASP B 1 185 ? -20.797 -17.422 -20.688 1 95.94 185 ASP B N 1
ATOM 4668 C CA . ASP B 1 185 ? -22 -16.891 -20.031 1 95.94 185 ASP B CA 1
ATOM 4669 C C . ASP B 1 185 ? -21.906 -17.031 -18.516 1 95.94 185 ASP B C 1
ATOM 4671 O O . ASP B 1 185 ? -22.266 -16.125 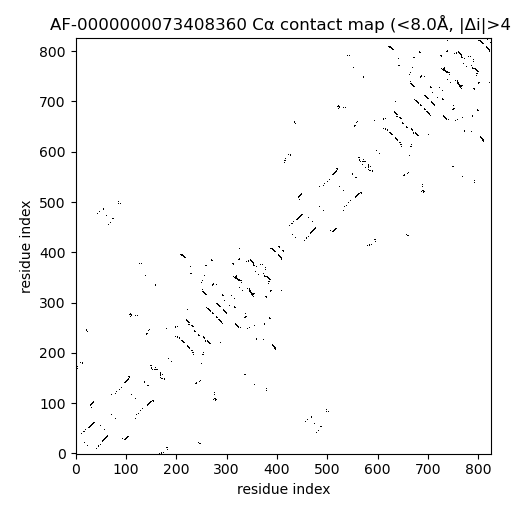-17.781 1 95.94 185 ASP B O 1
ATOM 4675 N N . ASP B 1 186 ? -21.406 -18.156 -18.109 1 97.38 186 ASP B N 1
ATOM 4676 C CA . ASP B 1 186 ? -21.188 -18.453 -16.688 1 97.38 186 ASP B CA 1
ATOM 4677 C C . ASP B 1 186 ? -19.766 -18.938 -16.453 1 97.38 186 ASP B C 1
ATOM 4679 O O . ASP B 1 186 ? -19.516 -20.156 -16.453 1 97.38 186 ASP B O 1
ATOM 4683 N N . PRO B 1 187 ? -18.875 -17.969 -16.156 1 97.56 187 PRO B N 1
ATOM 4684 C CA . PRO B 1 187 ? -17.469 -18.344 -15.969 1 97.56 187 PRO B CA 1
ATOM 4685 C C . PRO B 1 187 ? -17.281 -19.375 -14.859 1 97.56 187 PRO B C 1
ATOM 4687 O O . PRO B 1 187 ? -16.406 -20.234 -14.953 1 97.56 187 PRO B O 1
ATOM 4690 N N . ILE B 1 188 ? -18.094 -19.344 -13.859 1 97.25 188 ILE B N 1
ATOM 4691 C CA . ILE B 1 188 ? -17.984 -20.297 -12.758 1 97.25 188 ILE B CA 1
ATOM 4692 C C . ILE B 1 188 ? -18.297 -21.703 -13.25 1 97.25 188 ILE B C 1
ATOM 4694 O O . ILE B 1 188 ? -17.531 -22.641 -12.992 1 97.25 188 ILE B O 1
ATOM 4698 N N . ALA B 1 189 ? -19.359 -21.844 -13.977 1 97.25 189 ALA B N 1
ATOM 4699 C CA . ALA B 1 189 ? -19.734 -23.141 -14.539 1 97.25 189 ALA B CA 1
ATOM 4700 C C . ALA B 1 189 ? -18.672 -23.641 -15.516 1 97.25 189 ALA B C 1
ATOM 4702 O O . ALA B 1 189 ? -18.391 -24.844 -15.578 1 97.25 189 ALA B O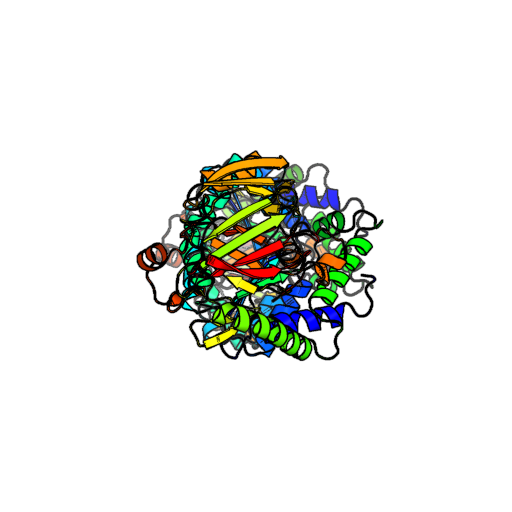 1
ATOM 4703 N N . ALA B 1 190 ? -18.172 -22.734 -16.266 1 96.94 190 ALA B N 1
ATOM 4704 C CA . ALA B 1 190 ? -17.125 -23.094 -17.203 1 96.94 190 ALA B CA 1
ATOM 4705 C C . ALA B 1 190 ? -15.891 -23.641 -16.484 1 96.94 190 ALA B C 1
ATOM 4707 O O . ALA B 1 190 ? -15.258 -24.594 -16.938 1 96.94 190 ALA B O 1
ATOM 4708 N N . TRP B 1 191 ? -15.508 -23.078 -15.391 1 96.75 191 TRP B N 1
ATOM 4709 C CA . TRP B 1 191 ? -14.367 -23.531 -14.602 1 96.75 191 TRP B CA 1
ATOM 4710 C C . TRP B 1 191 ? -14.664 -24.859 -13.938 1 96.75 191 TRP B C 1
ATOM 4712 O O . TRP B 1 191 ? -13.773 -25.703 -13.797 1 96.75 191 TRP B O 1
ATOM 4722 N N . ASP B 1 192 ? -15.945 -25.047 -13.508 1 96.25 192 ASP B N 1
ATOM 4723 C CA . ASP B 1 192 ? -16.328 -26.344 -12.961 1 96.25 192 ASP B CA 1
ATOM 4724 C C . ASP B 1 192 ? -16.109 -27.469 -13.984 1 96.25 192 ASP B C 1
ATOM 4726 O O . ASP B 1 192 ? -15.562 -28.516 -13.648 1 96.25 192 ASP B O 1
ATOM 4730 N N . ALA B 1 193 ? -16.531 -27.203 -15.18 1 95.69 193 ALA B N 1
ATOM 4731 C CA . ALA B 1 193 ? -16.375 -28.188 -16.25 1 95.69 193 ALA B CA 1
ATOM 4732 C C . ALA B 1 193 ? -14.891 -28.438 -16.547 1 95.69 193 ALA B C 1
ATOM 4734 O O . ALA B 1 193 ? -14.477 -29.578 -16.766 1 95.69 193 ALA B O 1
ATOM 4735 N N . HIS B 1 194 ? -14.141 -27.391 -16.594 1 93.94 194 HIS B N 1
ATOM 4736 C CA . HIS B 1 194 ? -12.703 -27.469 -16.844 1 93.94 194 HIS B CA 1
ATOM 4737 C C . HIS B 1 194 ? -12 -28.281 -15.766 1 93.94 194 HIS B C 1
ATOM 4739 O O . HIS B 1 194 ? -11.195 -29.156 -16.078 1 93.94 194 HIS B O 1
ATOM 4745 N N . GLU B 1 195 ? -12.242 -28.031 -14.539 1 93.81 195 GLU B N 1
ATOM 4746 C CA . GLU B 1 195 ? -11.664 -28.766 -13.406 1 93.81 195 GLU B CA 1
ATOM 4747 C C . GLU B 1 195 ? -11.992 -30.25 -13.477 1 93.81 195 GLU B C 1
ATOM 4749 O O . GLU B 1 195 ? -11.141 -31.094 -13.172 1 93.81 195 GLU B O 1
ATOM 4754 N N . ALA B 1 196 ? -13.211 -30.516 -13.844 1 93.94 196 ALA B N 1
ATOM 4755 C CA . ALA B 1 196 ? -13.641 -31.906 -13.938 1 93.94 196 ALA B CA 1
ATOM 4756 C C . ALA B 1 196 ? -12.82 -32.656 -14.969 1 93.94 196 ALA B C 1
ATOM 4758 O O . ALA B 1 196 ? -12.461 -33.844 -14.75 1 93.94 196 ALA B O 1
ATOM 4759 N N . LYS B 1 197 ? -12.555 -32.031 -16.031 1 91.38 197 LYS B N 1
ATOM 4760 C CA . LYS B 1 197 ? -11.766 -32.656 -17.078 1 91.38 197 LYS B CA 1
ATOM 4761 C C . LYS B 1 197 ? -10.344 -32.938 -16.609 1 91.38 197 LYS B C 1
ATOM 4763 O O . LYS B 1 197 ? -9.797 -34 -16.859 1 91.38 197 LYS B O 1
ATOM 4768 N N . LEU B 1 198 ? -9.711 -32.031 -15.945 1 92.38 198 LEU B N 1
ATOM 4769 C CA . LEU B 1 198 ? -8.359 -32.188 -15.43 1 92.38 198 LEU B CA 1
ATOM 4770 C C . LEU B 1 198 ? -8.312 -33.281 -14.352 1 92.38 198 LEU B C 1
ATOM 4772 O O . LEU B 1 198 ? -7.367 -34.062 -14.289 1 92.38 198 LEU B O 1
ATOM 4776 N N . LEU B 1 199 ? -9.359 -33.281 -13.57 1 92.81 199 LEU B N 1
ATOM 4777 C CA . LEU B 1 199 ? -9.43 -34.25 -12.477 1 92.81 199 LEU B CA 1
ATOM 4778 C C . LEU B 1 199 ? -9.5 -35.688 -13.016 1 92.81 199 LEU B C 1
ATOM 4780 O O . LEU B 1 199 ? -8.969 -36.594 -12.398 1 92.81 199 LEU B O 1
ATOM 4784 N N . GLU B 1 200 ? -10.148 -35.875 -14.07 1 92.94 200 GLU B N 1
ATOM 4785 C CA . GLU B 1 200 ? -10.227 -37.188 -14.688 1 92.94 200 GLU B CA 1
ATOM 4786 C C . GLU B 1 200 ? -8.836 -37.719 -15.055 1 92.94 200 GLU B C 1
ATOM 4788 O O . GLU B 1 200 ? -8.523 -38.875 -14.812 1 92.94 200 GLU B O 1
ATOM 4793 N N . LYS B 1 201 ? -8.055 -36.906 -15.602 1 91.06 201 LYS B N 1
ATOM 4794 C CA . LYS B 1 201 ? -6.699 -37.281 -15.992 1 91.06 201 LYS B CA 1
ATOM 4795 C C . LYS B 1 201 ? -5.832 -37.562 -14.766 1 91.06 201 LYS B C 1
ATOM 4797 O O . LYS B 1 201 ? -5.012 -38.469 -14.773 1 91.06 201 LYS B O 1
ATOM 4802 N N . ALA B 1 202 ? -5.93 -36.75 -13.805 1 95.12 202 ALA B N 1
ATOM 4803 C CA . ALA B 1 202 ? -5.18 -36.938 -12.57 1 95.12 202 ALA B CA 1
ATOM 4804 C C . ALA B 1 202 ? -5.527 -38.281 -11.922 1 95.12 202 ALA B C 1
ATOM 4806 O O . ALA B 1 202 ? -4.645 -38.969 -11.398 1 95.12 202 ALA B O 1
ATOM 4807 N N . THR B 1 203 ? -6.773 -38.562 -11.953 1 94.81 203 THR B N 1
ATOM 4808 C CA . THR B 1 203 ? -7.234 -39.844 -11.383 1 94.81 203 THR B CA 1
ATOM 4809 C C . THR B 1 203 ? -6.57 -41.031 -12.078 1 94.81 203 THR B C 1
ATOM 4811 O O . THR B 1 203 ? -6.133 -41.969 -11.422 1 94.81 203 THR B O 1
ATOM 4814 N N . ARG B 1 204 ? -6.473 -40.938 -13.32 1 93.75 204 ARG B N 1
ATOM 4815 C CA . ARG B 1 204 ? -5.836 -42 -14.094 1 93.75 204 ARG B CA 1
ATOM 4816 C C . ARG B 1 204 ? -4.363 -42.156 -13.727 1 93.75 204 ARG B C 1
ATOM 4818 O O . ARG B 1 204 ? -3.863 -43.25 -13.562 1 93.75 204 ARG B O 1
ATOM 4825 N N . LEU B 1 205 ? -3.676 -41.062 -13.617 1 96.25 205 LEU B N 1
ATOM 4826 C CA . LEU B 1 205 ? -2.262 -41.094 -13.25 1 96.25 205 LEU B CA 1
ATOM 4827 C C . LEU B 1 205 ? -2.066 -41.625 -11.844 1 96.25 205 LEU B C 1
ATOM 4829 O O . LEU B 1 205 ? -1.11 -42.375 -11.594 1 96.25 205 LEU B O 1
ATOM 4833 N N . ASN B 1 206 ? -2.959 -41.281 -10.969 1 96.75 206 ASN B N 1
ATOM 4834 C CA . ASN B 1 206 ? -2.857 -41.719 -9.586 1 96.75 206 ASN B CA 1
ATOM 4835 C C . ASN B 1 206 ? -3.066 -43.219 -9.469 1 96.75 206 ASN B C 1
ATOM 4837 O O . ASN B 1 206 ? -2.494 -43.875 -8.586 1 96.75 206 ASN B O 1
ATOM 4841 N N . GLN B 1 207 ? -3.838 -43.781 -10.344 1 95.75 207 GLN B N 1
ATOM 4842 C CA . GLN B 1 207 ? -4.055 -45.219 -10.352 1 95.75 207 GLN B CA 1
ATOM 4843 C C . GLN B 1 207 ? -2.795 -45.969 -10.781 1 95.75 207 GLN B C 1
ATOM 4845 O O . GLN B 1 207 ? -2.545 -47.062 -10.328 1 95.75 207 GLN B O 1
ATOM 4850 N N . GLU B 1 208 ? -1.982 -45.406 -11.57 1 95.81 208 GLU B N 1
ATOM 4851 C CA . GLU B 1 208 ? -0.812 -46.062 -12.141 1 95.81 208 GLU B CA 1
ATOM 4852 C C . GLU B 1 208 ? 0.329 -46.125 -11.133 1 95.81 208 GLU B C 1
ATOM 4854 O O . GLU B 1 208 ? 1.115 -47.094 -11.148 1 95.81 208 GLU B O 1
ATOM 4859 N N . GLN B 1 209 ? 0.469 -45.031 -10.297 1 96.44 209 GLN B N 1
ATOM 4860 C CA . GLN B 1 209 ? 1.546 -44.938 -9.32 1 96.44 209 GLN B CA 1
ATOM 4861 C C . GLN B 1 209 ? 2.893 -45.281 -9.945 1 96.44 209 GLN B C 1
ATOM 4863 O O . GLN B 1 209 ? 3.604 -46.156 -9.461 1 96.44 209 GLN B O 1
ATOM 4868 N N . PHE B 1 210 ? 3.295 -44.594 -10.898 1 98.06 210 PHE B N 1
ATOM 4869 C CA . PHE B 1 210 ? 4.535 -44.812 -11.633 1 98.06 210 PHE B CA 1
ATOM 4870 C C . PHE B 1 210 ? 5.742 -44.688 -10.703 1 98.06 210 PHE B C 1
ATOM 4872 O O . PHE B 1 210 ? 5.777 -43.812 -9.836 1 98.06 210 PHE B O 1
ATOM 4879 N N . ASP B 1 211 ? 6.695 -45.562 -10.922 1 98.38 211 ASP B N 1
ATOM 4880 C CA . ASP B 1 211 ? 7.961 -45.469 -10.203 1 98.38 211 ASP B CA 1
ATOM 4881 C C . ASP B 1 211 ? 8.836 -44.344 -10.742 1 98.38 211 ASP B C 1
ATOM 4883 O O . ASP B 1 211 ? 9.625 -43.75 -9.992 1 98.38 211 ASP B O 1
ATOM 4887 N N . ALA B 1 212 ? 8.695 -44.125 -12.055 1 98.75 212 ALA B N 1
ATOM 4888 C CA . ALA B 1 212 ? 9.5 -43.094 -12.672 1 98.75 212 ALA B CA 1
ATOM 4889 C C . ALA B 1 212 ? 8.812 -42.531 -13.914 1 98.75 212 ALA B C 1
ATOM 4891 O O . ALA B 1 212 ? 7.875 -43.125 -14.438 1 98.75 212 ALA B O 1
ATOM 4892 N N . LEU B 1 213 ? 9.289 -41.344 -14.328 1 98.81 213 LEU B N 1
ATOM 4893 C CA . LEU B 1 213 ? 8.914 -40.719 -15.586 1 98.81 213 LEU B CA 1
ATOM 4894 C C . LEU B 1 213 ? 10.141 -40.5 -16.469 1 98.81 213 LEU B C 1
ATOM 4896 O O . LEU B 1 213 ? 11.188 -40.062 -15.992 1 98.81 213 LEU B O 1
ATOM 4900 N N . HIS B 1 214 ? 10.055 -40.812 -17.656 1 98.88 214 HIS B N 1
ATOM 4901 C CA . HIS B 1 214 ? 11.141 -40.594 -18.609 1 98.88 214 HIS B CA 1
ATOM 4902 C C . HIS B 1 214 ? 10.727 -39.625 -19.703 1 98.88 214 HIS B C 1
ATOM 4904 O O . HIS B 1 214 ? 9.82 -39.906 -20.484 1 98.88 214 HIS B O 1
ATOM 4910 N N . TYR B 1 215 ? 11.359 -38.469 -19.719 1 98.81 215 TYR B N 1
ATOM 4911 C CA . TYR B 1 215 ? 11.117 -37.406 -20.672 1 98.81 215 TYR B CA 1
ATOM 4912 C C . TYR B 1 215 ? 12.102 -37.469 -21.828 1 98.81 215 TYR B C 1
ATOM 4914 O O . TYR B 1 215 ? 13.312 -37.531 -21.625 1 98.81 215 TYR B O 1
ATOM 4922 N N . THR B 1 216 ? 11.602 -37.375 -23.016 1 98.62 216 THR B N 1
ATOM 4923 C CA . THR B 1 216 ? 12.461 -37.281 -24.188 1 98.62 216 THR B CA 1
ATOM 4924 C C . THR B 1 216 ? 11.953 -36.25 -25.172 1 98.62 216 THR B C 1
ATOM 4926 O O . THR B 1 216 ? 10.766 -36.219 -25.5 1 98.62 216 THR B O 1
ATOM 4929 N N . ALA B 1 217 ? 12.828 -35.438 -25.703 1 98.19 217 ALA B N 1
ATOM 4930 C CA . ALA B 1 217 ? 12.641 -34.375 -26.703 1 98.19 217 ALA B CA 1
ATOM 4931 C C . ALA B 1 217 ? 13.977 -33.812 -27.156 1 98.19 217 ALA B C 1
ATOM 4933 O O . ALA B 1 217 ? 15.023 -34.156 -26.594 1 98.19 217 ALA B O 1
ATOM 4934 N N . PRO B 1 218 ? 14.023 -33 -28.266 1 96.88 218 PRO B N 1
ATOM 4935 C CA . PRO B 1 218 ? 15.297 -32.344 -28.609 1 96.88 218 PRO B CA 1
ATOM 4936 C C . PRO B 1 218 ? 15.891 -31.578 -27.422 1 96.88 218 PRO B C 1
ATOM 4938 O O . PRO B 1 218 ? 15.266 -30.656 -26.891 1 96.88 218 PRO B O 1
ATOM 4941 N N . GLY B 1 219 ? 17.047 -32 -27.047 1 97.31 219 GLY B N 1
ATOM 4942 C CA . GLY B 1 219 ? 17.75 -31.359 -25.938 1 97.31 219 GLY B CA 1
ATOM 4943 C C . GLY B 1 219 ? 17.312 -31.875 -24.578 1 97.31 219 GLY B C 1
ATOM 4944 O O . GLY B 1 219 ? 17.703 -31.328 -23.547 1 97.31 219 GLY B O 1
ATOM 4945 N N . THR B 1 220 ? 16.469 -32.875 -24.547 1 98.5 220 THR B N 1
ATOM 4946 C CA . THR B 1 220 ? 15.953 -33.375 -23.281 1 98.5 220 THR B CA 1
ATOM 4947 C C . THR B 1 220 ? 15.992 -34.906 -23.281 1 98.5 220 THR B C 1
ATOM 4949 O O . THR B 1 220 ? 15.516 -35.562 -24.219 1 98.5 220 THR B O 1
ATOM 4952 N N . ASP B 1 221 ? 16.609 -35.5 -22.391 1 98.88 221 ASP B N 1
ATOM 4953 C CA . ASP B 1 221 ? 16.609 -36.875 -21.984 1 98.88 221 ASP B CA 1
ATOM 4954 C C . ASP B 1 221 ? 16.781 -37 -20.469 1 98.88 221 ASP B C 1
ATOM 4956 O O . ASP B 1 221 ? 17.906 -37.031 -19.969 1 98.88 221 ASP B O 1
ATOM 4960 N N . LEU B 1 222 ? 15.625 -37.062 -19.766 1 98.81 222 LEU B N 1
ATOM 4961 C CA . LEU B 1 222 ? 15.617 -36.938 -18.312 1 98.81 222 LEU B CA 1
ATOM 4962 C C . LEU B 1 222 ? 14.734 -38.031 -17.672 1 98.81 222 LEU B C 1
ATOM 4964 O O . LEU B 1 222 ? 13.609 -38.25 -18.125 1 98.81 222 LEU B O 1
ATOM 4968 N N . THR B 1 223 ? 15.219 -38.656 -16.734 1 98.88 223 THR B N 1
ATOM 4969 C CA . THR B 1 223 ? 14.438 -39.625 -15.945 1 98.88 223 THR B CA 1
ATOM 4970 C C . THR B 1 223 ? 14.25 -39.094 -14.523 1 98.88 223 THR B C 1
ATOM 4972 O O . THR B 1 223 ? 15.227 -38.75 -13.844 1 98.88 223 THR B O 1
ATOM 4975 N N . LEU B 1 224 ? 13.047 -39.094 -14.102 1 98.81 224 LEU B N 1
ATOM 4976 C CA . LEU B 1 224 ? 12.688 -38.656 -12.766 1 98.81 224 LEU B CA 1
ATOM 4977 C C . LEU B 1 224 ? 12.023 -39.781 -11.977 1 98.81 224 LEU B C 1
ATOM 4979 O O . LEU B 1 224 ? 11.094 -40.406 -12.469 1 98.81 224 LEU B O 1
ATOM 4983 N N . GLY B 1 225 ? 12.539 -40.031 -10.82 1 98.75 225 GLY B N 1
ATOM 4984 C CA . GLY B 1 225 ? 11.836 -40.969 -9.93 1 98.75 225 GLY B CA 1
ATOM 4985 C C . GLY B 1 225 ? 10.664 -40.312 -9.211 1 98.75 225 GLY B C 1
ATOM 4986 O O . GLY B 1 225 ? 10.672 -39.094 -8.969 1 98.75 225 GLY B O 1
ATOM 4987 N N . MET B 1 226 ? 9.664 -41.156 -8.914 1 98.69 226 MET B N 1
ATOM 4988 C CA . MET B 1 226 ? 8.5 -40.656 -8.172 1 98.69 226 MET B CA 1
ATOM 4989 C C . MET B 1 226 ? 8.477 -41.25 -6.766 1 98.69 226 MET B C 1
ATOM 4991 O O . MET B 1 226 ? 8.883 -42.406 -6.562 1 98.69 226 MET B O 1
ATOM 4995 N N . PRO B 1 227 ? 8.055 -40.5 -5.789 1 98.25 227 PRO B N 1
ATOM 4996 C CA . PRO B 1 227 ? 7.855 -41.062 -4.461 1 98.25 227 PRO B CA 1
ATOM 4997 C C . PRO B 1 227 ? 6.75 -42.125 -4.441 1 98.25 227 PRO B C 1
ATOM 4999 O O . PRO B 1 227 ? 5.797 -42.062 -5.223 1 98.25 227 PRO B O 1
ATOM 5002 N N . LYS B 1 228 ? 6.91 -43.062 -3.508 1 96.69 228 LYS B N 1
ATOM 5003 C CA . LYS B 1 228 ? 5.789 -43.969 -3.275 1 96.69 228 LYS B CA 1
ATOM 5004 C C . LYS B 1 228 ? 4.566 -43.219 -2.77 1 96.69 228 LYS B C 1
ATOM 5006 O O . LYS B 1 228 ? 4.691 -42.281 -1.969 1 96.69 228 LYS B O 1
ATOM 5011 N N . ASN B 1 229 ? 3.439 -43.594 -3.244 1 96.88 229 ASN B N 1
ATOM 5012 C CA . ASN B 1 229 ? 2.168 -43.031 -2.828 1 96.88 229 ASN B CA 1
ATOM 5013 C C . ASN B 1 229 ? 2.07 -41.531 -3.213 1 96.88 229 ASN B C 1
ATOM 5015 O O . ASN B 1 229 ? 1.5 -40.75 -2.475 1 96.88 229 ASN B O 1
ATOM 5019 N N . HIS B 1 230 ? 2.75 -41.156 -4.32 1 98.12 230 HIS B N 1
ATOM 5020 C CA . HIS B 1 230 ? 2.615 -39.812 -4.801 1 98.12 230 HIS B CA 1
ATOM 5021 C C . HIS B 1 230 ? 1.187 -39.5 -5.25 1 98.12 230 HIS B C 1
ATOM 5023 O O . HIS B 1 230 ? 0.431 -40.438 -5.559 1 98.12 230 HIS B O 1
ATOM 5029 N N . ILE B 1 231 ? 0.837 -38.25 -5.207 1 96.62 231 ILE B N 1
ATOM 5030 C CA . ILE B 1 231 ? -0.496 -37.812 -5.605 1 96.62 231 ILE B CA 1
ATOM 5031 C C . ILE B 1 231 ? -0.386 -36.781 -6.727 1 96.62 231 ILE B C 1
ATOM 5033 O O . ILE B 1 231 ? 0.359 -35.781 -6.613 1 96.62 231 ILE B O 1
ATOM 5037 N N . TRP B 1 232 ? -1.03 -37.062 -7.863 1 96.75 232 TRP B N 1
ATOM 5038 C CA . TRP B 1 232 ? -1.238 -36.062 -8.914 1 96.75 232 TRP B CA 1
ATOM 5039 C C . TRP B 1 232 ? -2.449 -35.188 -8.602 1 96.75 232 TRP B C 1
ATOM 5041 O O . TRP B 1 232 ? -3.537 -35.688 -8.328 1 96.75 232 TRP B O 1
ATOM 5051 N N . GLU B 1 233 ? -2.182 -33.906 -8.602 1 93.44 233 GLU B N 1
ATOM 5052 C CA . GLU B 1 233 ? -3.232 -32.938 -8.328 1 93.44 233 GLU B CA 1
ATOM 5053 C C . GLU B 1 233 ? -3.584 -32.125 -9.586 1 93.44 233 GLU B C 1
ATOM 5055 O O . GLU B 1 233 ? -2.762 -32 -10.492 1 93.44 233 GLU B O 1
ATOM 5060 N N . ALA B 1 234 ? -4.91 -31.781 -9.602 1 90.75 234 ALA B N 1
ATOM 5061 C CA . ALA B 1 234 ? -5.391 -30.938 -10.695 1 90.75 234 ALA B CA 1
ATOM 5062 C C . ALA B 1 234 ? -6.172 -29.734 -10.164 1 90.75 234 ALA B C 1
ATOM 5064 O O . ALA B 1 234 ? -7.059 -29.891 -9.32 1 90.75 234 ALA B O 1
ATOM 5065 N N . ALA B 1 235 ? -5.969 -28.469 -10.727 1 82.81 235 ALA B N 1
ATOM 5066 C CA . ALA B 1 235 ? -6.602 -27.156 -10.648 1 82.81 235 ALA B CA 1
ATOM 5067 C C . ALA B 1 235 ? -7.102 -26.875 -9.234 1 82.81 235 ALA B C 1
ATOM 5069 O O . ALA B 1 235 ? -6.777 -25.828 -8.656 1 82.81 235 ALA B O 1
ATOM 5070 N N . GLY B 1 236 ? -8.055 -27.688 -8.594 1 88.19 236 GLY B N 1
ATOM 5071 C CA . GLY B 1 236 ? -8.648 -27.453 -7.293 1 88.19 236 GLY B CA 1
ATOM 5072 C C . GLY B 1 236 ? -7.926 -28.141 -6.156 1 88.19 236 GLY B C 1
ATOM 5073 O O . GLY B 1 236 ? -7.367 -29.234 -6.344 1 88.19 236 GLY B O 1
ATOM 5074 N N . SER B 1 237 ? -7.879 -27.391 -5.062 1 89.81 237 SER B N 1
ATOM 5075 C CA . SER B 1 237 ? -7.277 -27.938 -3.854 1 89.81 237 SER B CA 1
ATOM 5076 C C . SER B 1 237 ? -8.156 -27.688 -2.633 1 89.81 237 SER B C 1
ATOM 5078 O O . SER B 1 237 ? -9.094 -26.891 -2.693 1 89.81 237 SER B O 1
ATOM 5080 N N . LEU B 1 238 ? -7.926 -28.438 -1.609 1 91.19 238 LEU B N 1
ATOM 5081 C CA . LEU B 1 238 ? -8.57 -28.219 -0.316 1 91.19 238 LEU B CA 1
ATOM 5082 C C . LEU B 1 238 ? -7.598 -27.609 0.681 1 91.19 238 LEU B C 1
ATOM 5084 O O . LEU B 1 238 ? -6.445 -28.031 0.781 1 91.19 238 LEU B O 1
ATOM 5088 N N . ASN B 1 239 ? -8.117 -26.562 1.36 1 93.12 239 ASN B N 1
ATOM 5089 C CA . ASN B 1 239 ? -7.277 -26.047 2.436 1 93.12 239 ASN B CA 1
ATOM 5090 C C . ASN B 1 239 ? -7.508 -26.797 3.74 1 93.12 239 ASN B C 1
ATOM 5092 O O . ASN B 1 239 ? -8.312 -27.734 3.789 1 93.12 239 ASN B O 1
ATOM 5096 N N . ALA B 1 240 ? -6.754 -26.422 4.781 1 92 240 ALA B N 1
ATOM 5097 C CA . ALA B 1 240 ? -6.781 -27.141 6.055 1 92 240 ALA B CA 1
ATOM 5098 C C . ALA B 1 240 ? -8.164 -27.047 6.703 1 92 240 ALA B C 1
ATOM 5100 O O . ALA B 1 240 ? -8.5 -27.875 7.562 1 92 240 ALA B O 1
ATOM 5101 N N . GLN B 1 241 ? -9.055 -26.125 6.309 1 94.31 241 GLN B N 1
ATOM 5102 C CA . GLN B 1 241 ? -10.398 -25.969 6.844 1 94.31 241 GLN B CA 1
ATOM 5103 C C . GLN B 1 241 ? -11.406 -26.781 6.031 1 94.31 241 GLN B C 1
ATOM 5105 O O . GLN B 1 241 ? -12.602 -26.797 6.348 1 94.31 241 GLN B O 1
ATOM 5110 N N . GLY B 1 242 ? -10.969 -27.391 4.965 1 93.31 242 GLY B N 1
ATOM 5111 C CA . GLY B 1 242 ? -11.844 -28.188 4.125 1 93.31 242 GLY B CA 1
ATOM 5112 C C . GLY B 1 242 ? -12.547 -27.391 3.047 1 93.31 242 GLY B C 1
ATOM 5113 O O . GLY B 1 242 ? -13.562 -27.812 2.502 1 93.31 242 GLY B O 1
ATOM 5114 N N . GLU B 1 243 ? -12.023 -26.234 2.785 1 95.94 243 GLU B N 1
ATOM 5115 C CA . GLU B 1 243 ? -12.602 -25.375 1.756 1 95.94 243 GLU B CA 1
ATOM 5116 C C . GLU B 1 243 ? -11.852 -25.516 0.435 1 95.94 243 GLU B C 1
ATOM 5118 O O . GLU B 1 243 ? -10.617 -25.578 0.419 1 95.94 243 GLU B O 1
ATOM 5123 N N . THR B 1 244 ? -12.586 -25.562 -0.651 1 95.25 244 THR B N 1
ATOM 5124 C CA . THR B 1 244 ? -11.969 -25.703 -1.964 1 95.25 244 THR B CA 1
ATOM 5125 C C . THR B 1 244 ? -11.461 -24.344 -2.465 1 95.25 244 THR B C 1
ATOM 5127 O O . THR B 1 244 ? -12.07 -23.312 -2.201 1 95.25 244 THR B O 1
ATOM 5130 N N . PHE B 1 245 ? -10.352 -24.375 -3.111 1 96.94 245 PHE B N 1
ATOM 5131 C CA . PHE B 1 245 ? -9.828 -23.188 -3.775 1 96.94 245 PHE B CA 1
ATOM 5132 C C . PHE B 1 245 ? -9.031 -23.562 -5.02 1 96.94 245 PHE B C 1
ATOM 5134 O O . PHE B 1 245 ? -8.773 -24.75 -5.258 1 96.94 245 PHE B O 1
ATOM 5141 N N . ILE B 1 246 ? -8.766 -22.578 -5.883 1 96.62 246 ILE B N 1
ATOM 5142 C CA . ILE B 1 246 ? -7.934 -22.734 -7.07 1 96.62 246 ILE B CA 1
ATOM 5143 C C . ILE B 1 246 ? -6.691 -21.859 -6.949 1 96.62 246 ILE B C 1
ATOM 5145 O O . ILE B 1 246 ? -6.793 -20.625 -6.836 1 96.62 246 ILE B O 1
ATOM 5149 N N . ALA B 1 247 ? -5.566 -22.438 -6.996 1 94.94 247 ALA B N 1
ATOM 5150 C CA . ALA B 1 247 ? -4.32 -21.734 -6.691 1 94.94 247 ALA B CA 1
ATOM 5151 C C . ALA B 1 247 ? -3.93 -20.797 -7.824 1 94.94 247 ALA B C 1
ATOM 5153 O O . ALA B 1 247 ? -3.484 -19.672 -7.582 1 94.94 247 ALA B O 1
ATOM 5154 N N . ASN B 1 248 ? -4.078 -21.297 -9.039 1 95.69 248 ASN B N 1
ATOM 5155 C CA . ASN B 1 248 ? -3.631 -20.531 -10.203 1 95.69 248 ASN B CA 1
ATOM 5156 C C . ASN B 1 248 ? -4.77 -20.297 -11.188 1 95.69 248 ASN B C 1
ATOM 5158 O O . ASN B 1 248 ? -5.469 -21.234 -11.57 1 95.69 248 ASN B O 1
ATOM 5162 N N . MET B 1 249 ? -4.992 -19.156 -11.461 1 96.81 249 MET B N 1
ATOM 5163 C CA . MET B 1 249 ? -5.926 -18.812 -12.523 1 96.81 249 MET B CA 1
ATOM 5164 C C . MET B 1 249 ? -5.242 -17.953 -13.586 1 96.81 249 MET B C 1
ATOM 5166 O O . MET B 1 249 ? -4.902 -16.797 -13.336 1 96.81 249 MET B O 1
ATOM 5170 N N . PRO B 1 250 ? -5.012 -18.453 -14.836 1 95.19 250 PRO B N 1
ATOM 5171 C CA . PRO B 1 250 ? -5.504 -19.734 -15.352 1 95.19 250 PRO B CA 1
ATOM 5172 C C . PRO B 1 250 ? -4.641 -20.922 -14.922 1 95.19 250 PRO B C 1
ATOM 5174 O O . PRO B 1 250 ? -3.551 -20.719 -14.375 1 95.19 250 PRO B O 1
ATOM 5177 N N . THR B 1 251 ? -5.121 -22.094 -15.094 1 94.81 251 THR B N 1
ATOM 5178 C CA . THR B 1 251 ? -4.328 -23.312 -14.922 1 94.81 251 THR B CA 1
ATOM 5179 C C . THR B 1 251 ? -4.809 -24.406 -15.867 1 94.81 251 THR B C 1
ATOM 5181 O O . THR B 1 251 ? -6.004 -24.5 -16.156 1 94.81 251 THR B O 1
ATOM 5184 N N . GLU B 1 252 ? -3.861 -25.125 -16.453 1 92.88 252 GLU B N 1
ATOM 5185 C CA . GLU B 1 252 ? -4.094 -26.281 -17.312 1 92.88 252 GLU B CA 1
ATOM 5186 C C . GLU B 1 252 ? -3.334 -27.5 -16.797 1 92.88 252 GLU B C 1
ATOM 5188 O O . GLU B 1 252 ? -3.295 -28.531 -17.469 1 92.88 252 GLU B O 1
ATOM 5193 N N . GLU B 1 253 ? -2.812 -27.438 -15.633 1 91.75 253 GLU B N 1
ATOM 5194 C CA . GLU B 1 253 ? -1.765 -28.391 -15.281 1 91.75 253 GLU B CA 1
ATOM 5195 C C . GLU B 1 253 ? -2.303 -29.5 -14.367 1 91.75 253 GLU B C 1
ATOM 5197 O O . GLU B 1 253 ? -3.291 -29.281 -13.656 1 91.75 253 GLU B O 1
ATOM 5202 N N . ILE B 1 254 ? -1.737 -30.656 -14.523 1 95.81 254 ILE B N 1
ATOM 5203 C CA . ILE B 1 254 ? -1.721 -31.75 -13.562 1 95.81 254 ILE B CA 1
ATOM 5204 C C . ILE B 1 254 ? -0.305 -31.938 -13.023 1 95.81 254 ILE B C 1
ATOM 5206 O O . ILE B 1 254 ? 0.642 -32.125 -13.789 1 95.81 254 ILE B O 1
ATOM 5210 N N . PHE B 1 255 ? -0.197 -31.906 -11.711 1 96.88 255 PHE B N 1
ATOM 5211 C CA . PHE B 1 255 ? 1.178 -31.875 -11.227 1 96.88 255 PHE B CA 1
ATOM 5212 C C . PHE B 1 255 ? 1.351 -32.75 -10.008 1 96.88 255 PHE B C 1
ATOM 5214 O O . PHE B 1 255 ? 0.368 -33.156 -9.367 1 96.88 255 PHE B O 1
ATOM 5221 N N . SER B 1 256 ? 2.527 -33.156 -9.719 1 97.62 256 SER B N 1
ATOM 5222 C CA . SER B 1 256 ? 2.992 -33.938 -8.57 1 97.62 256 SER B CA 1
ATOM 5223 C C . SER B 1 256 ? 4.414 -33.531 -8.18 1 97.62 256 SER B C 1
ATOM 5225 O O . SER B 1 256 ? 4.906 -32.469 -8.586 1 97.62 256 SER B O 1
ATOM 5227 N N . ALA B 1 257 ? 4.938 -34.25 -7.227 1 97.94 257 ALA B N 1
ATOM 5228 C CA . ALA B 1 257 ? 6.32 -34.062 -6.809 1 97.94 257 ALA B CA 1
ATOM 5229 C C . ALA B 1 257 ? 7.184 -35.25 -7.148 1 97.94 257 ALA B C 1
ATOM 5231 O O . ALA B 1 257 ? 6.805 -36.406 -6.863 1 97.94 257 ALA B O 1
ATOM 5232 N N . PRO B 1 258 ? 8.32 -35.031 -7.793 1 98.56 258 PRO B N 1
ATOM 5233 C CA . PRO B 1 258 ? 9.273 -36.156 -7.957 1 98.56 258 PRO B CA 1
ATOM 5234 C C . PRO B 1 258 ? 10.047 -36.438 -6.676 1 98.56 258 PRO B C 1
ATOM 5236 O O . PRO B 1 258 ? 10 -35.656 -5.719 1 98.56 258 PRO B O 1
ATOM 5239 N N . ASP B 1 259 ? 10.625 -37.625 -6.621 1 98.62 259 ASP B N 1
ATOM 5240 C CA . ASP B 1 259 ? 11.633 -37.875 -5.598 1 98.62 259 ASP B CA 1
ATOM 5241 C C . ASP B 1 259 ? 12.898 -37.062 -5.855 1 98.62 259 ASP B C 1
ATOM 5243 O O . ASP B 1 259 ? 13.609 -37.312 -6.828 1 98.62 259 ASP B O 1
ATOM 5247 N N . TYR B 1 260 ? 13.133 -36.125 -4.957 1 98.38 260 TYR B N 1
ATOM 5248 C CA . TYR B 1 260 ? 14.195 -35.156 -5.211 1 98.38 260 TYR B CA 1
ATOM 5249 C C . TYR B 1 260 ? 15.547 -35.844 -5.32 1 98.38 260 TYR B C 1
ATOM 5251 O O . TYR B 1 260 ? 16.516 -35.25 -5.828 1 98.38 260 TYR B O 1
ATOM 5259 N N . ARG B 1 261 ? 15.789 -37.219 -4.902 1 97.69 261 ARG B N 1
ATOM 5260 C CA . ARG B 1 261 ? 17.031 -37.969 -4.906 1 97.69 261 ARG B CA 1
ATOM 5261 C C . ARG B 1 261 ? 17.234 -38.688 -6.23 1 97.69 261 ARG B C 1
ATOM 5263 O O . ARG B 1 261 ? 18.281 -39.281 -6.48 1 97.69 261 ARG B O 1
ATOM 5270 N N . ARG B 1 262 ? 16.109 -38.562 -7.039 1 98.69 262 ARG B N 1
ATOM 5271 C CA . ARG B 1 262 ? 16.109 -39.406 -8.219 1 98.69 262 ARG B CA 1
ATOM 5272 C C . ARG B 1 262 ? 15.844 -38.594 -9.484 1 98.69 262 ARG B C 1
ATOM 5274 O O . ARG B 1 262 ? 14.758 -38.688 -10.062 1 98.69 262 ARG B O 1
ATOM 5281 N N . ALA B 1 263 ? 16.797 -37.969 -10.008 1 98.75 263 ALA B N 1
ATOM 5282 C CA . ALA B 1 263 ? 16.781 -37.25 -11.289 1 98.75 263 ALA B CA 1
ATOM 5283 C C . ALA B 1 263 ? 18.109 -37.469 -12.031 1 98.75 263 ALA B C 1
ATOM 5285 O O . ALA B 1 263 ? 19.188 -37.219 -11.484 1 98.75 263 ALA B O 1
ATOM 5286 N N . ASP B 1 264 ? 18.047 -37.969 -13.188 1 98.81 264 ASP B N 1
ATOM 5287 C CA . ASP B 1 264 ? 19.234 -38.188 -13.992 1 98.81 264 ASP B CA 1
ATOM 5288 C C . ASP B 1 264 ? 19 -37.844 -15.453 1 98.81 264 ASP B C 1
ATOM 5290 O O . ASP B 1 264 ? 17.969 -38.25 -16.031 1 98.81 264 ASP B O 1
ATOM 5294 N N . GLY B 1 265 ? 19.938 -37.125 -16.031 1 98.75 265 GLY B N 1
ATOM 5295 C CA . GLY B 1 265 ? 19.828 -36.719 -17.406 1 98.75 265 GLY B CA 1
ATOM 5296 C C . GLY B 1 265 ? 19.922 -35.188 -17.594 1 98.75 265 GLY B C 1
ATOM 5297 O O . GLY B 1 265 ? 20.641 -34.531 -16.859 1 98.75 265 GLY B O 1
ATOM 5298 N N . TYR B 1 266 ? 19.328 -34.719 -18.703 1 98.69 266 TYR B N 1
ATOM 5299 C CA . TYR B 1 266 ? 19.375 -33.281 -18.984 1 98.69 266 TYR B CA 1
ATOM 5300 C C . TYR B 1 266 ? 18.047 -32.812 -19.578 1 98.69 266 TYR B C 1
ATOM 5302 O O . TYR B 1 266 ? 17.297 -33.594 -20.156 1 98.69 266 TYR B O 1
ATOM 5310 N N . VAL B 1 267 ? 17.844 -31.594 -19.406 1 98.38 267 VAL B N 1
ATOM 5311 C CA . VAL B 1 267 ? 16.609 -30.984 -19.938 1 98.38 267 VAL B CA 1
ATOM 5312 C C . VAL B 1 267 ? 16.906 -29.562 -20.391 1 98.38 267 VAL B C 1
ATOM 5314 O O . VAL B 1 267 ? 17.75 -28.875 -19.812 1 98.38 267 VAL B O 1
ATOM 5317 N N . THR B 1 268 ? 16.234 -29.125 -21.406 1 97.44 268 THR B N 1
ATOM 5318 C CA . THR B 1 268 ? 16.344 -27.766 -21.938 1 97.44 268 THR B CA 1
ATOM 5319 C C . THR B 1 268 ? 15 -27.047 -21.828 1 97.44 268 THR B C 1
ATOM 5321 O O . THR B 1 268 ? 13.953 -27.625 -22.094 1 97.44 268 THR B O 1
ATOM 5324 N N . SER B 1 269 ? 15.125 -25.828 -21.453 1 96.88 269 SER B N 1
ATOM 5325 C CA . SER B 1 269 ? 13.906 -25.031 -21.344 1 96.88 269 SER B CA 1
ATOM 5326 C C . SER B 1 269 ? 13.352 -24.688 -22.719 1 96.88 269 SER B C 1
ATOM 5328 O O . SER B 1 269 ? 14.117 -24.484 -23.672 1 96.88 269 SER B O 1
ATOM 5330 N N . THR B 1 270 ? 12.047 -24.594 -22.812 1 95.12 270 THR B N 1
ATOM 5331 C CA . THR B 1 270 ? 11.414 -24.312 -24.094 1 95.12 270 THR B CA 1
ATOM 5332 C C . THR B 1 270 ? 10.789 -22.922 -24.094 1 95.12 270 THR B C 1
ATOM 5334 O O . THR B 1 270 ? 10.359 -22.422 -25.141 1 95.12 270 THR B O 1
ATOM 5337 N N . LYS B 1 271 ? 10.672 -22.281 -22.953 1 94.44 271 LYS B N 1
ATOM 5338 C CA . LYS B 1 271 ? 10.227 -20.891 -22.781 1 94.44 271 LYS B CA 1
ATOM 5339 C C . LYS B 1 271 ? 11.133 -20.141 -21.797 1 94.44 271 LYS B C 1
ATOM 5341 O O . LYS B 1 271 ? 11.805 -20.766 -20.969 1 94.44 271 LYS B O 1
ATOM 5346 N N . PRO B 1 272 ? 11.141 -18.812 -21.891 1 94.12 272 PRO B N 1
ATOM 5347 C CA . PRO B 1 272 ? 11.914 -18.031 -20.922 1 94.12 272 PRO B CA 1
ATOM 5348 C C . PRO B 1 272 ? 11.352 -18.125 -19.5 1 94.12 272 PRO B C 1
ATOM 5350 O O . PRO B 1 272 ? 10.18 -18.469 -19.328 1 94.12 272 PRO B O 1
ATOM 5353 N N . LEU B 1 273 ? 12.234 -17.922 -18.562 1 93.81 273 LEU B N 1
ATOM 5354 C CA . LEU B 1 273 ? 11.867 -17.844 -17.156 1 93.81 273 LEU B CA 1
ATOM 5355 C C . LEU B 1 273 ? 12.008 -16.422 -16.625 1 93.81 273 LEU B C 1
ATOM 5357 O O . LEU B 1 273 ? 13.055 -15.797 -16.797 1 93.81 273 LEU B O 1
ATOM 5361 N N . SER B 1 274 ? 10.914 -15.898 -16.188 1 91.12 274 SER B N 1
ATOM 5362 C CA . SER B 1 274 ? 10.992 -14.656 -15.43 1 91.12 274 SER B CA 1
ATOM 5363 C C . SER B 1 274 ? 11.188 -14.914 -13.945 1 91.12 274 SER B C 1
ATOM 5365 O O . SER B 1 274 ? 10.297 -15.453 -13.281 1 91.12 274 SER B O 1
ATOM 5367 N N . TYR B 1 275 ? 12.359 -14.547 -13.375 1 90.5 275 TYR B N 1
ATOM 5368 C CA . TYR B 1 275 ? 12.68 -14.773 -11.969 1 90.5 275 TYR B CA 1
ATOM 5369 C C . TYR B 1 275 ? 13.32 -13.539 -11.352 1 90.5 275 TYR B C 1
ATOM 5371 O O . TYR B 1 275 ? 14.281 -12.992 -11.891 1 90.5 275 TYR B O 1
ATOM 5379 N N . ALA B 1 276 ? 12.711 -13.086 -10.234 1 87.25 276 ALA B N 1
ATOM 5380 C CA . ALA B 1 276 ? 13.219 -11.953 -9.461 1 87.25 276 ALA B CA 1
ATOM 5381 C C . ALA B 1 276 ? 13.383 -10.719 -10.344 1 87.25 276 ALA B C 1
ATOM 5383 O O . ALA B 1 276 ? 14.367 -9.984 -10.219 1 87.25 276 ALA B O 1
ATOM 5384 N N . GLY B 1 277 ? 12.477 -10.648 -11.305 1 88.25 277 GLY B N 1
ATOM 5385 C CA . GLY B 1 277 ? 12.461 -9.453 -12.133 1 88.25 277 GLY B CA 1
ATOM 5386 C C . GLY B 1 277 ? 13.477 -9.5 -13.266 1 88.25 277 GLY B C 1
ATOM 5387 O O . GLY B 1 277 ? 13.773 -8.469 -13.875 1 88.25 277 GLY B O 1
ATOM 5388 N N . VAL B 1 278 ? 14.016 -10.68 -13.516 1 89.06 278 VAL B N 1
ATOM 5389 C CA . VAL B 1 278 ? 14.984 -10.891 -14.586 1 89.06 278 VAL B CA 1
ATOM 5390 C C . VAL B 1 278 ? 14.5 -12 -15.508 1 89.06 278 VAL B C 1
ATOM 5392 O O . VAL B 1 278 ? 14 -13.031 -15.047 1 89.06 278 VAL B O 1
ATOM 5395 N N . ILE B 1 279 ? 14.648 -11.773 -16.844 1 92.88 279 ILE B N 1
ATOM 5396 C CA . ILE B 1 279 ? 14.305 -12.805 -17.812 1 92.88 279 ILE B CA 1
ATOM 5397 C C . ILE B 1 279 ? 15.523 -13.688 -18.062 1 92.88 279 ILE B C 1
ATOM 5399 O O . ILE B 1 279 ? 16.609 -13.195 -18.375 1 92.88 279 ILE B O 1
ATOM 5403 N N . ILE B 1 280 ? 15.375 -14.992 -17.969 1 94.19 280 ILE B N 1
ATOM 5404 C CA . ILE B 1 280 ? 16.391 -16 -18.25 1 94.19 280 ILE B CA 1
ATOM 5405 C C . ILE B 1 280 ? 15.969 -16.812 -19.469 1 94.19 280 ILE B C 1
ATOM 5407 O O . ILE B 1 280 ? 14.82 -17.266 -19.578 1 94.19 280 ILE B O 1
ATOM 5411 N N . GLU B 1 281 ? 16.922 -16.984 -20.406 1 95.06 281 GLU B N 1
ATOM 5412 C CA . GLU B 1 281 ? 16.547 -17.609 -21.672 1 95.06 281 GLU B CA 1
ATOM 5413 C C . GLU B 1 281 ? 17.453 -18.781 -22 1 95.06 281 GLU B C 1
ATOM 5415 O O . GLU B 1 281 ? 18.641 -18.781 -21.641 1 95.06 281 GLU B O 1
ATOM 5420 N N . ASN B 1 282 ? 16.875 -19.75 -22.656 1 96.31 282 ASN B N 1
ATOM 5421 C CA . ASN B 1 282 ? 17.594 -20.891 -23.219 1 96.31 282 ASN B CA 1
ATOM 5422 C C . ASN B 1 282 ? 18.438 -21.578 -22.156 1 96.31 282 ASN B C 1
ATOM 5424 O O . ASN B 1 282 ? 19.656 -21.703 -22.312 1 96.31 282 ASN B O 1
ATOM 5428 N N . MET B 1 283 ? 17.766 -22.109 -21.219 1 97.94 283 MET B N 1
ATOM 5429 C CA . MET B 1 283 ? 18.422 -22.781 -20.094 1 97.94 283 MET B CA 1
ATOM 5430 C C . MET B 1 283 ? 18.562 -24.281 -20.359 1 97.94 283 MET B C 1
ATOM 5432 O O . MET B 1 283 ? 17.672 -24.891 -20.969 1 97.94 283 MET B O 1
ATOM 5436 N N . THR B 1 284 ? 19.625 -24.812 -19.922 1 98.31 284 THR B N 1
ATOM 5437 C CA . THR B 1 284 ? 19.828 -26.266 -19.906 1 98.31 284 THR B CA 1
ATOM 5438 C C . THR B 1 284 ? 20.297 -26.719 -18.516 1 98.31 284 THR B C 1
ATOM 5440 O O . THR B 1 284 ? 21.25 -26.156 -17.969 1 98.31 284 THR B O 1
ATOM 5443 N N . PHE B 1 285 ? 19.656 -27.688 -18.016 1 98.5 285 PHE B N 1
ATOM 5444 C CA . PHE B 1 285 ? 20.016 -28.281 -16.734 1 98.5 285 PHE B CA 1
ATOM 5445 C C . PHE B 1 285 ? 20.484 -29.719 -16.906 1 98.5 285 PHE B C 1
ATOM 5447 O O . PHE B 1 285 ? 19.922 -30.469 -17.688 1 98.5 285 PHE B O 1
ATOM 5454 N N . THR B 1 286 ? 21.516 -30.078 -16.203 1 98.75 286 THR B N 1
ATOM 5455 C CA . THR B 1 286 ? 21.969 -31.469 -16.109 1 98.75 286 THR B CA 1
ATOM 5456 C C . THR B 1 286 ? 21.828 -32 -14.695 1 98.75 286 THR B C 1
ATOM 5458 O O . THR B 1 286 ? 22.25 -31.344 -13.734 1 98.75 286 THR B O 1
ATOM 5461 N N . PHE B 1 287 ? 21.234 -33.156 -14.641 1 98.75 287 PHE B N 1
ATOM 5462 C CA . PHE B 1 287 ? 20.969 -33.75 -13.352 1 98.75 287 PHE B CA 1
ATOM 5463 C C . PHE B 1 287 ? 21.766 -35.031 -13.172 1 98.75 287 PHE B C 1
ATOM 5465 O O . PHE B 1 287 ? 21.969 -35.781 -14.133 1 98.75 287 PHE B O 1
ATOM 5472 N N . LYS B 1 288 ? 22.203 -35.25 -11.953 1 98.69 288 LYS B N 1
ATOM 5473 C CA . LYS B 1 288 ? 22.797 -36.5 -11.508 1 98.69 288 LYS B CA 1
ATOM 5474 C C . LYS B 1 288 ? 22.422 -36.812 -10.062 1 98.69 288 LYS B C 1
ATOM 5476 O O . LYS B 1 288 ? 22.594 -35.969 -9.18 1 98.69 288 LYS B O 1
ATOM 5481 N N . ASP B 1 289 ? 21.922 -38 -9.797 1 98.12 289 ASP B N 1
ATOM 5482 C CA . ASP B 1 289 ? 21.547 -38.438 -8.461 1 98.12 289 ASP B CA 1
ATOM 5483 C C . ASP B 1 289 ? 20.641 -37.438 -7.77 1 98.12 289 ASP B C 1
ATOM 5485 O O . ASP B 1 289 ? 20.875 -37.094 -6.609 1 98.12 289 ASP B O 1
ATOM 5489 N N . GLY B 1 290 ? 19.781 -36.844 -8.594 1 98.44 290 GLY B N 1
ATOM 5490 C CA . GLY B 1 290 ? 18.75 -35.969 -8.039 1 98.44 290 GLY B CA 1
ATOM 5491 C C . GLY B 1 290 ? 19.172 -34.531 -7.922 1 98.44 290 GLY B C 1
ATOM 5492 O O . GLY B 1 290 ? 18.391 -33.688 -7.512 1 98.44 290 GLY B O 1
ATOM 5493 N N . LYS B 1 291 ? 20.391 -34.219 -8.352 1 98.38 291 LYS B N 1
ATOM 5494 C CA . LYS B 1 291 ? 20.891 -32.844 -8.148 1 98.38 291 LYS B CA 1
ATOM 5495 C C . LYS B 1 291 ? 21.281 -32.219 -9.477 1 98.38 291 LYS B C 1
ATOM 5497 O O . LYS B 1 291 ? 21.797 -32.875 -10.375 1 98.38 291 LYS B O 1
ATOM 5502 N N . ILE B 1 292 ? 21.062 -30.969 -9.539 1 98.56 292 ILE B N 1
ATOM 5503 C CA . ILE B 1 292 ? 21.578 -30.188 -10.656 1 98.56 292 ILE B CA 1
ATOM 5504 C C . ILE B 1 292 ? 23.094 -30.062 -10.539 1 98.56 292 ILE B C 1
ATOM 5506 O O . ILE B 1 292 ? 23.609 -29.453 -9.594 1 98.56 292 ILE B O 1
ATOM 5510 N N . ILE B 1 293 ? 23.812 -30.531 -11.461 1 98 293 ILE B N 1
ATOM 5511 C CA . ILE B 1 293 ? 25.266 -30.484 -11.398 1 98 293 ILE B CA 1
ATOM 5512 C C . ILE B 1 293 ? 25.797 -29.422 -12.352 1 98 293 ILE B C 1
ATOM 5514 O O . ILE B 1 293 ? 26.953 -29 -12.25 1 98 293 ILE B O 1
ATOM 5518 N N . ASN B 1 294 ? 24.953 -29.047 -13.281 1 97.56 294 ASN B N 1
ATOM 5519 C CA . ASN B 1 294 ? 25.297 -27.984 -14.219 1 97.56 294 ASN B CA 1
ATOM 5520 C C . ASN B 1 294 ? 24.062 -27.266 -14.742 1 97.56 294 ASN B C 1
ATOM 5522 O O . ASN B 1 294 ? 23.016 -27.891 -14.945 1 97.56 294 ASN B O 1
ATOM 5526 N N . VAL B 1 295 ? 24.188 -25.938 -14.906 1 97.75 295 VAL B N 1
ATOM 5527 C CA . VAL B 1 295 ? 23.125 -25.141 -15.523 1 97.75 295 VAL B CA 1
ATOM 5528 C C . VAL B 1 295 ? 23.75 -24.094 -16.438 1 97.75 295 VAL B C 1
ATOM 5530 O O . VAL B 1 295 ? 24.766 -23.484 -16.094 1 97.75 295 VAL B O 1
ATOM 5533 N N . THR B 1 296 ? 23.234 -23.953 -17.578 1 97.69 296 THR B N 1
ATOM 5534 C CA . THR B 1 296 ? 23.641 -22.906 -18.516 1 97.69 296 THR B CA 1
ATOM 5535 C C . THR B 1 296 ? 22.422 -22.125 -19 1 97.69 296 THR B C 1
ATOM 5537 O O . THR B 1 296 ? 21.312 -22.672 -19.062 1 97.69 296 THR B O 1
ATOM 5540 N N . ALA B 1 297 ? 22.594 -20.922 -19.219 1 97.06 297 ALA B N 1
ATOM 5541 C CA . ALA B 1 297 ? 21.578 -20.047 -19.812 1 97.06 297 ALA B CA 1
ATOM 5542 C C . ALA B 1 297 ? 22.203 -19.047 -20.781 1 97.06 297 ALA B C 1
ATOM 5544 O O . ALA B 1 297 ? 23.281 -18.516 -20.531 1 97.06 297 ALA B O 1
ATOM 5545 N N . GLU B 1 298 ? 21.562 -18.844 -21.875 1 96.62 298 GLU B N 1
ATOM 5546 C CA . GLU B 1 298 ? 22.047 -17.828 -22.828 1 96.62 298 GLU B CA 1
ATOM 5547 C C . GLU B 1 298 ? 21.938 -16.438 -22.234 1 96.62 298 GLU B C 1
ATOM 5549 O O . GLU B 1 298 ? 22.828 -15.602 -22.422 1 96.62 298 GLU B O 1
ATOM 5554 N N . LYS B 1 299 ? 20.875 -16.125 -21.641 1 93.69 299 LYS B N 1
ATOM 5555 C CA . LYS B 1 299 ? 20.641 -14.891 -20.891 1 93.69 299 LYS B CA 1
ATOM 5556 C C . LYS B 1 299 ? 20.25 -15.18 -19.453 1 93.69 299 LYS B C 1
ATOM 5558 O O . LYS B 1 299 ? 19.5 -16.109 -19.172 1 93.69 299 LYS B O 1
ATOM 5563 N N . GLY B 1 300 ? 20.812 -14.453 -18.516 1 92.25 300 GLY B N 1
ATOM 5564 C CA . GLY B 1 300 ? 20.438 -14.594 -17.125 1 92.25 300 GLY B CA 1
ATOM 5565 C C . GLY B 1 300 ? 21.234 -15.672 -16.406 1 92.25 300 GLY B C 1
ATOM 5566 O O . GLY B 1 300 ? 20.781 -16.203 -15.383 1 92.25 300 GLY B O 1
ATOM 5567 N N . GLN B 1 301 ? 22.375 -15.953 -16.922 1 95 301 GLN B N 1
ATOM 5568 C CA . GLN B 1 301 ? 23.219 -17.016 -16.375 1 95 301 GLN B CA 1
ATOM 5569 C C . GLN B 1 301 ? 23.516 -16.781 -14.906 1 95 301 GLN B C 1
ATOM 5571 O O . GLN B 1 301 ? 23.391 -17.688 -14.086 1 95 301 GLN B O 1
ATOM 5576 N N . GLU B 1 302 ? 23.906 -15.609 -14.555 1 93.69 302 GLU B N 1
ATOM 5577 C CA . GLU B 1 302 ? 24.281 -15.328 -13.164 1 93.69 302 GLU B CA 1
ATOM 5578 C C . GLU B 1 302 ? 23.078 -15.5 -12.234 1 93.69 302 GLU B C 1
ATOM 5580 O O . GLU B 1 302 ? 23.219 -16.047 -11.133 1 93.69 302 GLU B O 1
ATOM 5585 N N . THR B 1 303 ? 21.969 -15.055 -12.703 1 91.06 303 THR B N 1
ATOM 5586 C CA . THR B 1 303 ? 20.766 -15.117 -11.883 1 91.06 303 THR B CA 1
ATOM 5587 C C . THR B 1 303 ? 20.375 -16.562 -11.602 1 91.06 303 THR B C 1
ATOM 5589 O O . THR B 1 303 ? 20.094 -16.922 -10.453 1 91.06 303 THR B O 1
ATOM 5592 N N . VAL B 1 304 ? 20.391 -17.406 -12.609 1 94.69 304 VAL B N 1
ATOM 5593 C CA . VAL B 1 304 ? 19.969 -18.781 -12.422 1 94.69 304 VAL B CA 1
ATOM 5594 C C . VAL B 1 304 ? 21.031 -19.547 -11.617 1 94.69 304 VAL B C 1
ATOM 5596 O O . VAL B 1 304 ? 20.703 -20.422 -10.812 1 94.69 304 VAL B O 1
ATOM 5599 N N . GLN B 1 305 ? 22.219 -19.203 -11.812 1 95.06 305 GLN B N 1
ATOM 5600 C CA . GLN B 1 305 ? 23.281 -19.828 -11.039 1 95.06 305 GLN B CA 1
ATOM 5601 C C . GLN B 1 305 ? 23.141 -19.516 -9.555 1 95.06 305 GLN B C 1
ATOM 5603 O O . GLN B 1 305 ? 23.281 -20.391 -8.703 1 95.06 305 GLN B O 1
ATOM 5608 N N . ARG B 1 306 ? 22.891 -18.312 -9.234 1 92.94 306 ARG B N 1
ATOM 5609 C CA . ARG B 1 306 ? 22.734 -17.906 -7.84 1 92.94 306 ARG B CA 1
ATOM 5610 C C . ARG B 1 306 ? 21.5 -18.562 -7.219 1 92.94 306 ARG B C 1
ATOM 5612 O O . ARG B 1 306 ? 21.516 -18.938 -6.047 1 92.94 306 ARG B O 1
ATOM 5619 N N . LEU B 1 307 ? 20.438 -18.656 -8.031 1 92.38 307 LEU B N 1
ATOM 5620 C CA . LEU B 1 307 ? 19.234 -19.344 -7.574 1 92.38 307 LEU B CA 1
ATOM 5621 C C . LEU B 1 307 ? 19.594 -20.75 -7.082 1 92.38 307 LEU B C 1
ATOM 5623 O O . LEU B 1 307 ? 19.203 -21.141 -5.977 1 92.38 307 LEU B O 1
ATOM 5627 N N . ILE B 1 308 ? 20.406 -21.422 -7.812 1 94.69 308 ILE B N 1
ATOM 5628 C CA . ILE B 1 308 ? 20.719 -22.828 -7.57 1 94.69 308 ILE B CA 1
ATOM 5629 C C . ILE B 1 308 ? 21.766 -22.953 -6.465 1 94.69 308 ILE B C 1
ATOM 5631 O O . ILE B 1 308 ? 21.688 -23.859 -5.633 1 94.69 308 ILE B O 1
ATOM 5635 N N . GLU B 1 309 ? 22.609 -22 -6.375 1 93.38 309 GLU B N 1
ATOM 5636 C CA . GLU B 1 309 ? 23.781 -22.141 -5.508 1 93.38 309 GLU B CA 1
ATOM 5637 C C . GLU B 1 309 ? 23.516 -21.516 -4.133 1 93.38 309 GLU B C 1
ATOM 5639 O O . GLU B 1 309 ? 24.078 -21.969 -3.133 1 93.38 309 GLU B O 1
ATOM 5644 N N . GLU B 1 310 ? 22.656 -20.562 -4.145 1 90 310 GLU B N 1
ATOM 5645 C CA . GLU B 1 310 ? 22.594 -19.766 -2.922 1 90 310 GLU B CA 1
ATOM 5646 C C . GLU B 1 310 ? 21.344 -20.109 -2.104 1 90 310 GLU B C 1
ATOM 5648 O O . GLU B 1 310 ? 21.203 -19.656 -0.971 1 90 310 GLU B O 1
ATOM 5653 N N . ASN B 1 311 ? 20.531 -20.922 -2.66 1 89.06 311 ASN B N 1
ATOM 5654 C CA . ASN B 1 311 ? 19.328 -21.312 -1.933 1 89.06 311 ASN B CA 1
ATOM 5655 C C . ASN B 1 311 ? 19.359 -22.781 -1.514 1 89.06 311 ASN B C 1
ATOM 5657 O O . ASN B 1 311 ? 19.641 -23.656 -2.334 1 89.06 311 ASN B O 1
ATOM 5661 N N . ASP B 1 312 ? 19.031 -23 -0.282 1 88.69 312 ASP B N 1
ATOM 5662 C CA . ASP B 1 312 ? 19 -24.359 0.226 1 88.69 312 ASP B CA 1
ATOM 5663 C C . ASP B 1 312 ? 17.969 -25.203 -0.516 1 88.69 312 ASP B C 1
ATOM 5665 O O . ASP B 1 312 ? 16.828 -24.766 -0.726 1 88.69 312 ASP B O 1
ATOM 5669 N N . GLY B 1 313 ? 18.438 -26.375 -0.991 1 93.5 313 GLY B N 1
ATOM 5670 C CA . GLY B 1 313 ? 17.516 -27.312 -1.627 1 93.5 313 GLY B CA 1
ATOM 5671 C C . GLY B 1 313 ? 17.266 -27 -3.09 1 93.5 313 GLY B C 1
ATOM 5672 O O . GLY B 1 313 ? 16.609 -27.781 -3.789 1 93.5 313 GLY B O 1
ATOM 5673 N N . ALA B 1 314 ? 17.906 -25.984 -3.604 1 95.12 314 ALA B N 1
ATOM 5674 C CA . ALA B 1 314 ? 17.578 -25.5 -4.945 1 95.12 314 ALA B CA 1
ATOM 5675 C C . ALA B 1 314 ? 18.328 -26.312 -6.004 1 95.12 314 ALA B C 1
ATOM 5677 O O . ALA B 1 314 ? 18.125 -26.109 -7.207 1 95.12 314 ALA B O 1
ATOM 5678 N N . ARG B 1 315 ? 19.078 -27.281 -5.617 1 97.38 315 ARG B N 1
ATOM 5679 C CA . ARG B 1 315 ? 19.75 -28.141 -6.59 1 97.38 315 ARG B CA 1
ATOM 5680 C C . ARG B 1 315 ? 18.891 -29.328 -6.977 1 97.38 315 ARG B C 1
ATOM 5682 O O . ARG B 1 315 ? 19.25 -30.109 -7.855 1 97.38 315 ARG B O 1
ATOM 5689 N N . SER B 1 316 ? 17.75 -29.391 -6.32 1 98.44 316 SER B N 1
ATOM 5690 C CA . SER B 1 316 ? 16.859 -30.516 -6.594 1 98.44 316 SER B CA 1
ATOM 5691 C C . SER B 1 316 ? 15.461 -30.016 -6.965 1 98.44 316 SER B C 1
ATOM 5693 O O . SER B 1 316 ? 15.148 -28.828 -6.809 1 98.44 316 SER B O 1
ATOM 5695 N N . LEU B 1 317 ? 14.672 -30.984 -7.469 1 98.56 317 LEU B N 1
ATOM 5696 C CA . LEU B 1 317 ? 13.359 -30.609 -7.988 1 98.56 317 LEU B CA 1
ATOM 5697 C C . LEU B 1 317 ? 12.281 -30.797 -6.922 1 98.56 317 LEU B C 1
ATOM 5699 O O . LEU B 1 317 ? 12.43 -31.625 -6.016 1 98.56 317 LEU B O 1
ATOM 5703 N N . GLY B 1 318 ? 11.25 -30 -7.105 1 97.88 318 GLY B N 1
ATOM 5704 C CA . GLY B 1 318 ? 10.141 -30.109 -6.176 1 97.88 318 GLY B CA 1
ATOM 5705 C C . GLY B 1 318 ? 8.812 -30.359 -6.863 1 97.88 318 GLY B C 1
ATOM 5706 O O . GLY B 1 318 ? 7.816 -30.672 -6.203 1 97.88 318 GLY B O 1
ATOM 5707 N N . GLU B 1 319 ? 8.781 -30.234 -8.188 1 97.94 319 GLU B N 1
ATOM 5708 C CA . GLU B 1 319 ? 7.52 -30.406 -8.891 1 97.94 319 GLU B CA 1
ATOM 5709 C C . GLU B 1 319 ? 7.738 -30.953 -10.297 1 97.94 319 GLU B C 1
ATOM 5711 O O . GLU B 1 319 ? 8.75 -30.656 -10.93 1 97.94 319 GLU B O 1
ATOM 5716 N N . VAL B 1 320 ? 6.84 -31.797 -10.727 1 98.25 320 VAL B N 1
ATOM 5717 C CA . VAL B 1 320 ? 6.66 -32.188 -12.117 1 98.25 320 VAL B CA 1
ATOM 5718 C C . VAL B 1 320 ? 5.227 -31.906 -12.555 1 98.25 320 VAL B C 1
ATOM 5720 O O . VAL B 1 320 ? 4.273 -32.281 -11.875 1 98.25 320 VAL B O 1
ATOM 5723 N N . ALA B 1 321 ? 5.07 -31.156 -13.656 1 97.81 321 ALA B N 1
ATOM 5724 C CA . ALA B 1 321 ? 3.74 -30.797 -14.133 1 97.81 321 ALA B CA 1
ATOM 5725 C C . ALA B 1 321 ? 3.547 -31.203 -15.586 1 97.81 321 ALA B C 1
ATOM 5727 O O . ALA B 1 321 ? 4.445 -31.016 -16.422 1 97.81 321 ALA B O 1
ATOM 5728 N N . LEU B 1 322 ? 2.469 -31.797 -15.852 1 97.44 322 LEU B N 1
ATOM 5729 C CA . LEU B 1 322 ? 2.104 -32.25 -17.188 1 97.44 322 LEU B CA 1
ATOM 5730 C C . LEU B 1 322 ? 1.054 -31.344 -17.812 1 97.44 322 LEU B C 1
ATOM 5732 O O . LEU B 1 322 ? -0.037 -31.172 -17.25 1 97.44 322 LEU B O 1
ATOM 5736 N N . VAL B 1 323 ? 1.391 -30.734 -18.906 1 96.12 323 VAL B N 1
ATOM 5737 C CA . VAL B 1 323 ? 0.543 -29.828 -19.672 1 96.12 323 VAL B CA 1
ATOM 5738 C C . VAL B 1 323 ? 0.664 -30.141 -21.156 1 96.12 323 VAL B C 1
ATOM 5740 O O . VAL B 1 323 ? 1.752 -30.047 -21.734 1 96.12 323 VAL B O 1
ATOM 5743 N N . PRO B 1 324 ? -0.4 -30.547 -21.781 1 95.19 324 PRO B N 1
ATOM 5744 C CA . PRO B 1 324 ? -0.292 -30.844 -23.203 1 95.19 324 PRO B CA 1
ATOM 5745 C C . PRO B 1 324 ? 0.041 -29.609 -24.047 1 95.19 324 PRO B C 1
ATOM 5747 O O . PRO B 1 324 ? -0.218 -28.484 -23.609 1 95.19 324 PRO B O 1
ATOM 5750 N N . HIS B 1 325 ? 0.642 -29.828 -25.172 1 94 325 HIS B N 1
ATOM 5751 C CA . HIS B 1 325 ? 1.079 -28.734 -26.031 1 94 325 HIS B CA 1
ATOM 5752 C C . HIS B 1 325 ? -0.111 -27.969 -26.594 1 94 325 HIS B C 1
ATOM 5754 O O . HIS B 1 325 ? -0.042 -26.75 -26.75 1 94 325 HIS B O 1
ATOM 5760 N N . LYS B 1 326 ? -1.179 -28.641 -26.859 1 91.69 326 LYS B N 1
ATOM 5761 C CA . LYS B 1 326 ? -2.303 -28 -27.547 1 91.69 326 LYS B CA 1
ATOM 5762 C C . LYS B 1 326 ? -3.275 -27.375 -26.547 1 91.69 326 LYS B C 1
ATOM 5764 O O . LYS B 1 326 ? -4.492 -27.547 -26.672 1 91.69 326 LYS B O 1
ATOM 5769 N N . THR B 1 327 ? -2.74 -26.719 -25.547 1 88.5 327 THR B N 1
ATOM 5770 C CA . THR B 1 327 ? -3.561 -25.859 -24.703 1 88.5 327 THR B CA 1
ATOM 5771 C C . THR B 1 327 ? -3.812 -24.516 -25.391 1 88.5 327 THR B C 1
ATOM 5773 O O . THR B 1 327 ? -3.045 -24.109 -26.266 1 88.5 327 THR B O 1
ATOM 5776 N N . PRO B 1 328 ? -4.934 -23.844 -24.969 1 85.44 328 PRO B N 1
ATOM 5777 C CA . PRO B 1 328 ? -5.195 -22.531 -25.547 1 85.44 328 PRO B CA 1
ATOM 5778 C C . PRO B 1 328 ? -4.023 -21.562 -25.375 1 85.44 328 PRO B C 1
ATOM 5780 O O . PRO B 1 328 ? -3.74 -20.766 -26.266 1 85.44 328 PRO B O 1
ATOM 5783 N N . ILE B 1 329 ? -3.328 -21.656 -24.312 1 85.25 329 ILE B N 1
ATOM 5784 C CA . ILE B 1 329 ? -2.209 -20.75 -24.031 1 85.25 329 ILE B CA 1
ATOM 5785 C C . ILE B 1 329 ? -1.059 -21.062 -25 1 85.25 329 ILE B C 1
ATOM 5787 O O . ILE B 1 329 ? -0.501 -20.141 -25.609 1 85.25 329 ILE B O 1
ATOM 5791 N N . SER B 1 330 ? -0.758 -22.266 -25.125 1 85.56 330 SER B N 1
ATOM 5792 C CA . SER B 1 330 ? 0.307 -22.672 -26.031 1 85.56 330 SER B CA 1
ATOM 5793 C C . SER B 1 330 ? -0.052 -22.359 -27.484 1 85.56 330 SER B C 1
ATOM 5795 O O . SER B 1 330 ? 0.788 -21.875 -28.25 1 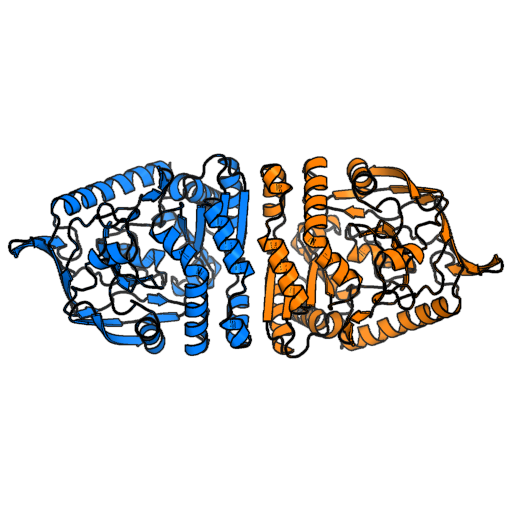85.56 330 SER B O 1
ATOM 5797 N N . LEU B 1 331 ? -1.239 -22.578 -27.797 1 86.69 331 LEU B N 1
ATOM 5798 C CA . LEU B 1 331 ? -1.684 -22.406 -29.188 1 86.69 331 LEU B CA 1
ATOM 5799 C C . LEU B 1 331 ? -1.734 -20.938 -29.562 1 86.69 331 LEU B C 1
ATOM 5801 O O . LEU B 1 331 ? -1.757 -20.594 -30.734 1 86.69 331 LEU B O 1
ATOM 5805 N N . SER B 1 332 ? -1.779 -20.094 -28.594 1 83.25 332 SER B N 1
ATOM 5806 C CA . SER B 1 332 ? -1.751 -18.656 -28.875 1 83.25 332 SER B CA 1
ATOM 5807 C C . SER B 1 332 ? -0.427 -18.25 -29.516 1 83.25 332 SER B C 1
ATOM 5809 O O . SER B 1 332 ? -0.331 -17.188 -30.125 1 83.25 332 SER B O 1
ATOM 5811 N N . GLY B 1 333 ? 0.613 -19.062 -29.25 1 85.69 333 GLY B N 1
ATOM 5812 C CA . GLY B 1 333 ? 1.938 -18.766 -29.766 1 85.69 333 GLY B CA 1
ATOM 5813 C C . GLY B 1 333 ? 2.645 -17.656 -29 1 85.69 333 GLY B C 1
ATOM 5814 O O . GLY B 1 333 ? 3.773 -17.297 -29.344 1 85.69 333 GLY B O 1
ATOM 5815 N N . LEU B 1 334 ? 2.033 -17.188 -28.016 1 90.25 334 LEU B N 1
ATOM 5816 C CA . LEU B 1 334 ? 2.576 -16.078 -27.25 1 90.25 334 LEU B CA 1
ATOM 5817 C C . LEU B 1 334 ? 3.541 -16.562 -26.172 1 90.25 334 LEU B C 1
ATOM 5819 O O . LEU B 1 334 ? 3.352 -17.656 -25.609 1 90.25 334 LEU B O 1
ATOM 5823 N N . ILE B 1 335 ? 4.562 -15.836 -25.969 1 91.94 335 ILE B N 1
ATOM 5824 C CA . ILE B 1 335 ? 5.398 -15.945 -24.781 1 91.94 335 ILE B CA 1
ATOM 5825 C C . ILE B 1 335 ? 5.043 -14.828 -23.797 1 91.94 335 ILE B C 1
ATOM 5827 O O . ILE B 1 335 ? 5.113 -13.648 -24.141 1 91.94 335 ILE B O 1
ATOM 5831 N N . PHE B 1 336 ? 4.781 -15.133 -22.625 1 94.56 336 PHE B N 1
ATOM 5832 C CA . PHE B 1 336 ? 4.219 -14.148 -21.703 1 94.56 336 PHE B CA 1
ATOM 5833 C C . PHE B 1 336 ? 5.301 -13.586 -20.781 1 94.56 336 PHE B C 1
ATOM 5835 O O . PHE B 1 336 ? 5.113 -12.539 -20.172 1 94.56 336 PHE B O 1
ATOM 5842 N N . PHE B 1 337 ? 6.328 -14.266 -20.641 1 93.62 337 PHE B N 1
ATOM 5843 C CA . PHE B 1 337 ? 7.375 -13.867 -19.703 1 93.62 337 PHE B CA 1
ATOM 5844 C C . PHE B 1 337 ? 6.832 -13.773 -18.281 1 93.62 337 PHE B C 1
ATOM 5846 O O . PHE B 1 337 ? 7.176 -12.852 -17.547 1 93.62 337 PHE B O 1
ATOM 5853 N N . ASN B 1 338 ? 5.91 -14.625 -18.031 1 93.69 338 ASN B N 1
ATOM 5854 C CA . ASN B 1 338 ? 5.246 -14.773 -16.75 1 93.69 338 ASN B CA 1
ATOM 5855 C C . ASN B 1 338 ? 4.938 -16.234 -16.438 1 93.69 338 ASN B C 1
ATOM 5857 O O . ASN B 1 338 ? 4.281 -16.922 -17.219 1 93.69 338 ASN B O 1
ATOM 5861 N N . THR B 1 339 ? 5.398 -16.609 -15.281 1 92.75 339 THR B N 1
ATOM 5862 C CA . THR B 1 339 ? 5.352 -18.031 -14.953 1 92.75 339 THR B CA 1
ATOM 5863 C C . THR B 1 339 ? 3.906 -18.516 -14.875 1 92.75 339 THR B C 1
ATOM 5865 O O . THR B 1 339 ? 3.6 -19.625 -15.312 1 92.75 339 THR B O 1
ATOM 5868 N N . LEU B 1 340 ? 2.994 -17.688 -14.398 1 94.56 340 LEU B N 1
ATOM 5869 C CA . LEU B 1 340 ? 1.598 -18.094 -14.266 1 94.56 340 LEU B CA 1
ATOM 5870 C C . LEU B 1 340 ? 1.023 -18.516 -15.609 1 94.56 340 LEU B C 1
ATOM 5872 O O . LEU B 1 340 ? 0.234 -19.469 -15.68 1 94.56 340 LEU B O 1
ATOM 5876 N N . PHE B 1 341 ? 1.426 -17.859 -16.656 1 94.38 341 PHE B N 1
ATOM 5877 C CA . PHE B 1 341 ? 0.895 -18.172 -17.969 1 94.38 341 PHE B CA 1
ATOM 5878 C C . PHE B 1 341 ? 1.772 -19.203 -18.688 1 94.38 341 PHE B C 1
ATOM 5880 O O . PHE B 1 341 ? 1.271 -20.188 -19.234 1 94.38 341 PHE B O 1
ATOM 5887 N N . ASP B 1 342 ? 3.002 -19.016 -18.641 1 94.06 342 ASP B N 1
ATOM 5888 C CA . ASP B 1 342 ? 3.914 -19.844 -19.406 1 94.06 342 ASP B CA 1
ATOM 5889 C C . ASP B 1 342 ? 3.943 -21.281 -18.859 1 94.06 342 ASP B C 1
ATOM 5891 O O . ASP B 1 342 ? 4.117 -22.234 -19.609 1 94.06 342 ASP B O 1
ATOM 5895 N N . GLU B 1 343 ? 3.746 -21.422 -17.547 1 92.19 343 GLU B N 1
ATOM 5896 C CA . GLU B 1 343 ? 3.744 -22.766 -16.969 1 92.19 343 GLU B CA 1
ATOM 5897 C C . GLU B 1 343 ? 2.5 -23.547 -17.375 1 92.19 343 GLU B C 1
ATOM 5899 O O . GLU B 1 343 ? 2.48 -24.766 -17.297 1 92.19 343 GLU B O 1
ATOM 5904 N N . ASN B 1 344 ? 1.512 -22.844 -17.828 1 92.62 344 ASN B N 1
ATOM 5905 C CA . ASN B 1 344 ? 0.277 -23.5 -18.25 1 92.62 344 ASN B CA 1
ATOM 5906 C C . ASN B 1 344 ? 0.23 -23.672 -19.766 1 92.62 344 ASN B C 1
ATOM 5908 O O . ASN B 1 344 ? -0.792 -24.078 -20.328 1 92.62 344 ASN B O 1
ATOM 5912 N N . ALA B 1 345 ? 1.339 -23.391 -20.422 1 91.06 345 ALA B N 1
ATOM 5913 C CA . ALA B 1 345 ? 1.494 -23.578 -21.859 1 91.06 345 ALA B CA 1
ATOM 5914 C C . ALA B 1 345 ? 2.428 -24.75 -22.156 1 91.06 345 ALA B C 1
ATOM 5916 O O . ALA B 1 345 ? 2.613 -25.141 -23.312 1 91.06 345 ALA B O 1
ATOM 5917 N N . SER B 1 346 ? 2.959 -25.344 -21.109 1 91.94 346 SER B N 1
ATOM 5918 C CA . SER B 1 346 ? 4.043 -26.297 -21.312 1 91.94 346 SER B CA 1
ATOM 5919 C C . SER B 1 346 ? 4.242 -27.188 -20.094 1 91.94 346 SER B C 1
ATOM 5921 O O . SER B 1 346 ? 4.082 -26.734 -18.969 1 91.94 346 SER B O 1
ATOM 5923 N N . ASN B 1 347 ? 4.629 -28.438 -20.406 1 96.5 347 ASN B N 1
ATOM 5924 C CA . ASN B 1 347 ? 5.199 -29.188 -19.297 1 96.5 347 ASN B CA 1
ATOM 5925 C C . ASN B 1 347 ? 6.254 -28.375 -18.562 1 96.5 347 ASN B C 1
ATOM 5927 O O . ASN B 1 347 ? 6.992 -27.609 -19.172 1 96.5 347 ASN B O 1
ATOM 5931 N N . HIS B 1 348 ? 6.242 -28.5 -17.219 1 97.88 348 HIS B N 1
ATOM 5932 C CA . HIS B 1 348 ? 7.258 -27.75 -16.5 1 97.88 348 HIS B CA 1
ATOM 5933 C C . HIS B 1 348 ? 7.711 -28.516 -15.25 1 97.88 348 HIS B C 1
ATOM 5935 O O . HIS B 1 348 ? 7.082 -29.5 -14.859 1 97.88 348 HIS B O 1
ATOM 5941 N N . LEU B 1 349 ? 8.867 -28.188 -14.789 1 98.31 349 LEU B N 1
ATOM 5942 C CA . LEU B 1 349 ? 9.461 -28.641 -13.539 1 98.31 349 LEU B CA 1
ATOM 5943 C C . LEU B 1 349 ? 9.703 -27.469 -12.594 1 98.31 349 LEU B C 1
ATOM 5945 O O . LEU B 1 349 ? 9.656 -26.312 -13.016 1 98.31 349 LEU B O 1
ATOM 5949 N N . ALA B 1 350 ? 9.805 -27.766 -11.344 1 97.88 350 ALA B N 1
ATOM 5950 C CA . ALA B 1 350 ? 10.141 -26.688 -10.414 1 97.88 350 ALA B CA 1
ATOM 5951 C C . ALA B 1 350 ? 11.383 -27.031 -9.602 1 97.88 350 ALA B C 1
ATOM 5953 O O . ALA B 1 350 ? 11.508 -28.125 -9.07 1 97.88 350 ALA B O 1
ATOM 5954 N N . ILE B 1 351 ? 12.305 -26.062 -9.547 1 97.06 351 ILE B N 1
ATOM 5955 C CA . ILE B 1 351 ? 13.461 -26.094 -8.656 1 97.06 351 ILE B CA 1
ATOM 5956 C C . ILE B 1 351 ? 13.031 -25.781 -7.23 1 97.06 351 ILE B C 1
ATOM 5958 O O . ILE B 1 351 ? 12.289 -24.828 -6.992 1 97.06 351 ILE B O 1
ATOM 5962 N N . GLY B 1 352 ? 13.445 -26.672 -6.305 1 95.69 352 GLY B N 1
ATOM 5963 C CA . GLY B 1 352 ? 13.234 -26.312 -4.91 1 95.69 352 GLY B CA 1
ATOM 5964 C C . GLY B 1 352 ? 12.109 -27.094 -4.258 1 95.69 352 GLY B C 1
ATOM 5965 O O . GLY B 1 352 ? 11.953 -28.297 -4.52 1 95.69 352 GLY B O 1
ATOM 5966 N N . THR B 1 353 ? 11.352 -26.516 -3.443 1 94.25 353 THR B N 1
ATOM 5967 C CA . THR B 1 353 ? 10.477 -27.156 -2.469 1 94.25 353 THR B CA 1
ATOM 5968 C C . THR B 1 353 ? 9.328 -27.875 -3.168 1 94.25 353 THR B C 1
ATOM 5970 O O . THR B 1 353 ? 8.789 -27.391 -4.164 1 94.25 353 THR B O 1
ATOM 5973 N N . ALA B 1 354 ? 8.969 -29.047 -2.627 1 95.81 354 ALA B N 1
ATOM 5974 C CA . ALA B 1 354 ? 7.801 -29.812 -3.059 1 95.81 354 ALA B CA 1
ATOM 5975 C C . ALA B 1 354 ? 6.594 -29.531 -2.176 1 95.81 354 ALA B C 1
ATOM 5977 O O . ALA B 1 354 ? 6.742 -29.125 -1.021 1 95.81 354 ALA B O 1
ATOM 5978 N N . TYR B 1 355 ? 5.441 -29.734 -2.789 1 93.19 355 TYR B N 1
ATOM 5979 C CA . TYR B 1 355 ? 4.215 -29.562 -2.02 1 93.19 355 TYR B CA 1
ATOM 5980 C C . TYR B 1 355 ? 3.904 -30.812 -1.2 1 93.19 355 TYR B C 1
ATOM 5982 O O . TYR B 1 355 ? 3.857 -31.906 -1.739 1 93.19 355 TYR B O 1
ATOM 5990 N N . ALA B 1 356 ? 3.592 -30.641 0.03 1 90.5 356 ALA B N 1
ATOM 5991 C CA . ALA B 1 356 ? 3.379 -31.75 0.954 1 90.5 356 ALA B CA 1
ATOM 5992 C C . ALA B 1 356 ? 2.18 -32.594 0.532 1 90.5 356 ALA B C 1
ATOM 5994 O O . ALA B 1 356 ? 2.156 -33.812 0.75 1 90.5 356 ALA B O 1
ATOM 5995 N N . PHE B 1 357 ? 1.257 -31.953 -0.175 1 90 357 PHE B N 1
ATOM 5996 C CA . PHE B 1 357 ? 0.022 -32.656 -0.518 1 90 357 PHE B CA 1
ATOM 5997 C C . PHE B 1 357 ? 0.227 -33.562 -1.725 1 90 357 PHE B C 1
ATOM 5999 O O . PHE B 1 357 ? -0.695 -34.25 -2.145 1 90 357 PHE B O 1
ATOM 6006 N N . ASN B 1 358 ? 1.433 -33.625 -2.244 1 95.62 358 ASN B N 1
ATOM 6007 C CA . ASN B 1 358 ? 1.706 -34.5 -3.398 1 95.62 358 ASN B CA 1
ATOM 6008 C C . ASN B 1 358 ? 2.137 -35.875 -2.973 1 95.62 358 ASN B C 1
ATOM 6010 O O . ASN B 1 358 ? 2.607 -36.688 -3.797 1 95.62 358 ASN B O 1
ATOM 6014 N N . VAL B 1 359 ? 2.01 -36.156 -1.698 1 95.94 359 VAL B N 1
ATOM 6015 C CA . VAL B 1 359 ? 2.164 -37.5 -1.198 1 95.94 359 VAL B CA 1
ATOM 6016 C C . VAL B 1 359 ? 1.068 -37.812 -0.179 1 95.94 359 VAL B C 1
ATOM 6018 O O . VAL B 1 359 ? 0.642 -36.938 0.566 1 95.94 359 VAL B O 1
ATOM 6021 N N . GLU B 1 360 ? 0.623 -39.031 -0.161 1 95.12 360 GLU B N 1
ATOM 6022 C CA . GLU B 1 360 ? -0.433 -39.438 0.766 1 95.12 360 GLU B CA 1
ATOM 6023 C C . GLU B 1 360 ? -0.032 -39.156 2.211 1 95.12 360 GLU B C 1
ATOM 6025 O O . GLU B 1 360 ? 1.038 -39.594 2.656 1 95.12 360 GLU B O 1
ATOM 6030 N N . GLY B 1 361 ? -0.868 -38.406 2.893 1 91.38 361 GLY B N 1
ATOM 6031 C CA . GLY B 1 361 ? -0.615 -38.062 4.285 1 91.38 361 GLY B CA 1
ATOM 6032 C C . GLY B 1 361 ? 0.419 -36.969 4.465 1 91.38 361 GLY B C 1
ATOM 6033 O O . GLY B 1 361 ? 0.771 -36.625 5.59 1 91.38 361 GLY B O 1
ATOM 6034 N N . GLY B 1 362 ? 0.902 -36.406 3.43 1 92.06 362 GLY B N 1
ATOM 6035 C CA . GLY B 1 362 ? 2.016 -35.469 3.451 1 92.06 362 GLY B CA 1
ATOM 6036 C C . GLY B 1 362 ? 1.723 -34.188 4.242 1 92.06 362 GLY B C 1
ATOM 6037 O O . GLY B 1 362 ? 2.609 -33.656 4.902 1 92.06 362 GLY B O 1
ATOM 6038 N N . THR B 1 363 ? 0.481 -33.688 4.289 1 85.69 363 THR B N 1
ATOM 6039 C CA . THR B 1 363 ? 0.136 -32.406 4.938 1 85.69 363 THR B CA 1
ATOM 6040 C C . THR B 1 363 ? 0.239 -32.531 6.457 1 85.69 363 THR B C 1
ATOM 6042 O O . THR B 1 363 ? 0.299 -31.531 7.164 1 85.69 363 THR B O 1
ATOM 6045 N N . GLU B 1 364 ? 0.333 -33.75 6.938 1 87.25 364 GLU B N 1
ATOM 6046 C CA . GLU B 1 364 ? 0.442 -34 8.367 1 87.25 364 GLU B CA 1
ATOM 6047 C C . GLU B 1 364 ? 1.864 -34.406 8.75 1 87.25 364 GLU B C 1
ATOM 6049 O O . GLU B 1 364 ? 2.164 -34.594 9.93 1 87.25 364 GLU B O 1
ATOM 6054 N N . MET B 1 365 ? 2.752 -34.5 7.781 1 90.75 365 MET B N 1
ATOM 6055 C CA . MET B 1 365 ? 4.125 -34.938 8.008 1 90.75 365 MET B CA 1
ATOM 6056 C C . MET B 1 365 ? 5.008 -33.781 8.445 1 90.75 365 MET B C 1
ATOM 6058 O O . MET B 1 365 ? 4.746 -32.625 8.094 1 90.75 365 MET B O 1
ATOM 6062 N N . THR B 1 366 ? 5.98 -34.094 9.234 1 91 366 THR B N 1
ATOM 6063 C CA . THR B 1 366 ? 7.031 -33.156 9.555 1 91 366 THR B CA 1
ATOM 6064 C C . THR B 1 366 ? 7.961 -32.938 8.367 1 91 366 THR B C 1
ATOM 6066 O O . THR B 1 366 ? 7.898 -33.688 7.391 1 91 366 THR B O 1
ATOM 6069 N N . SER B 1 367 ? 8.758 -31.969 8.492 1 89.69 367 SER B N 1
ATOM 6070 C CA . SER B 1 367 ? 9.734 -31.719 7.434 1 89.69 367 SER B CA 1
ATOM 6071 C C . SER B 1 367 ? 10.656 -32.906 7.227 1 89.69 367 SER B C 1
ATOM 6073 O O . SER B 1 367 ? 10.984 -33.25 6.09 1 89.69 367 SER B O 1
ATOM 6075 N N . GLN B 1 368 ? 11.031 -33.531 8.266 1 94.19 368 GLN B N 1
ATOM 6076 C CA . GLN B 1 368 ? 11.906 -34.688 8.195 1 94.19 368 GLN B CA 1
ATOM 6077 C C . GLN B 1 368 ? 11.211 -35.875 7.516 1 94.19 368 GLN B C 1
ATOM 6079 O O . GLN B 1 368 ? 11.812 -36.562 6.691 1 94.19 368 GLN B O 1
ATOM 6084 N N . GLU B 1 369 ? 9.969 -36.031 7.832 1 95.81 369 GLU B N 1
ATOM 6085 C CA . GLU B 1 369 ? 9.195 -37.125 7.234 1 95.81 369 GLU B CA 1
ATOM 6086 C C . GLU B 1 369 ? 9 -36.875 5.738 1 95.81 369 GLU B C 1
ATOM 6088 O O . GLU B 1 369 ? 9.055 -37.844 4.949 1 95.81 369 GLU B O 1
ATOM 6093 N N . LEU B 1 370 ? 8.766 -35.688 5.363 1 95.75 370 LEU B N 1
ATOM 6094 C CA . LEU B 1 370 ? 8.617 -35.344 3.953 1 95.75 370 LEU B CA 1
ATOM 6095 C C . LEU B 1 370 ? 9.914 -35.594 3.193 1 95.75 370 LEU B C 1
ATOM 6097 O O . LEU B 1 370 ? 9.891 -36.125 2.076 1 95.75 370 LEU B O 1
ATOM 6101 N N . ASP B 1 371 ? 10.977 -35.25 3.916 1 96 371 ASP B N 1
ATOM 6102 C CA . ASP B 1 371 ? 12.297 -35.5 3.336 1 96 371 ASP B CA 1
ATOM 6103 C C . ASP B 1 371 ? 12.516 -37 3.1 1 96 371 ASP B C 1
ATOM 6105 O O . ASP B 1 371 ? 12.984 -37.406 2.035 1 96 371 ASP B O 1
ATOM 6109 N N . GLU B 1 372 ? 12.117 -37.781 4.008 1 97 372 GLU B N 1
ATOM 6110 C CA . GLU B 1 372 ? 12.273 -39.219 3.924 1 97 372 GLU B CA 1
ATOM 6111 C C . GLU B 1 372 ? 11.367 -39.812 2.85 1 97 372 GLU B C 1
ATOM 6113 O O . GLU B 1 372 ? 11.719 -40.812 2.215 1 97 372 GLU B O 1
ATOM 6118 N N . ALA B 1 373 ? 10.297 -39.125 2.631 1 97.5 373 ALA B N 1
ATOM 6119 C CA . ALA B 1 373 ? 9.352 -39.594 1.619 1 97.5 373 ALA B CA 1
ATOM 6120 C C . ALA B 1 373 ? 9.82 -39.219 0.216 1 97.5 373 ALA B C 1
ATOM 6122 O O . ALA B 1 373 ? 9.273 -39.719 -0.778 1 97.5 373 ALA B O 1
ATOM 6123 N N . GLY B 1 374 ? 10.82 -38.344 0.184 1 97.81 374 GLY B N 1
ATOM 6124 C CA . GLY B 1 374 ? 11.406 -38 -1.097 1 97.81 374 GLY B CA 1
ATOM 6125 C C . GLY B 1 374 ? 10.984 -36.625 -1.577 1 97.81 374 GLY B C 1
ATOM 6126 O O . GLY B 1 374 ? 11.305 -36.219 -2.699 1 97.81 374 GLY B O 1
ATOM 6127 N N . LEU B 1 375 ? 10.266 -35.844 -0.759 1 97.81 375 LEU B N 1
ATOM 6128 C CA . LEU B 1 375 ? 9.836 -34.5 -1.135 1 97.81 375 LEU B CA 1
ATOM 6129 C C . LEU B 1 375 ? 10.891 -33.469 -0.773 1 97.81 375 LEU B C 1
ATOM 6131 O O . LEU B 1 375 ? 11.273 -33.344 0.393 1 97.81 375 LEU B O 1
ATOM 6135 N N . ASN B 1 376 ? 11.336 -32.719 -1.715 1 97.25 376 ASN B N 1
ATOM 6136 C CA . ASN B 1 376 ? 12.375 -31.703 -1.525 1 97.25 376 ASN B CA 1
ATOM 6137 C C . ASN B 1 376 ? 11.953 -30.625 -0.529 1 97.25 376 ASN B C 1
ATOM 6139 O O . ASN B 1 376 ? 10.789 -30.219 -0.517 1 97.25 376 ASN B O 1
ATOM 6143 N N . ARG B 1 377 ? 12.852 -30.266 0.352 1 92.5 377 ARG B N 1
ATOM 6144 C CA . ARG B 1 377 ? 12.68 -29.125 1.254 1 92.5 377 ARG B CA 1
ATOM 6145 C C . ARG B 1 377 ? 13.609 -27.984 0.87 1 92.5 377 ARG B C 1
ATOM 6147 O O . ARG B 1 377 ? 14.828 -28.172 0.767 1 92.5 377 ARG B O 1
ATOM 6154 N N . SER B 1 378 ? 13.039 -26.828 0.623 1 92.06 378 SER B N 1
ATOM 6155 C CA . SER B 1 378 ? 13.797 -25.688 0.127 1 92.06 378 SER B CA 1
ATOM 6156 C C . SER B 1 378 ? 13.133 -24.375 0.507 1 92.06 378 SER B C 1
ATOM 6158 O O . SER B 1 378 ? 11.953 -24.344 0.854 1 92.06 378 SER B O 1
ATOM 6160 N N . SER B 1 379 ? 13.914 -23.297 0.414 1 86.62 379 SER B N 1
ATOM 6161 C CA . SER B 1 379 ? 13.383 -21.969 0.652 1 86.62 379 SER B CA 1
ATOM 6162 C C . SER B 1 379 ? 12.867 -21.328 -0.638 1 86.62 379 SER B C 1
ATOM 6164 O O . SER B 1 379 ? 12.305 -20.234 -0.618 1 86.62 379 SER B O 1
ATOM 6166 N N . THR B 1 380 ? 12.969 -22.031 -1.735 1 91 380 THR B N 1
ATOM 6167 C CA . THR B 1 380 ? 12.523 -21.484 -3.014 1 91 380 THR B CA 1
ATOM 6168 C C . THR B 1 380 ? 11.703 -22.5 -3.789 1 91 380 THR B C 1
ATOM 6170 O O . THR B 1 380 ? 11.656 -23.672 -3.42 1 91 380 THR B O 1
ATOM 6173 N N . HIS B 1 381 ? 10.914 -22.094 -4.652 1 93.25 381 HIS B N 1
ATOM 6174 C CA . HIS B 1 381 ? 10.133 -22.844 -5.629 1 93.25 381 HIS B CA 1
ATOM 6175 C C . HIS B 1 381 ? 9.984 -22.062 -6.934 1 93.25 381 HIS B C 1
ATOM 6177 O O . HIS B 1 381 ? 9.234 -21.094 -7 1 93.25 381 HIS B O 1
ATOM 6183 N N . VAL B 1 382 ? 10.719 -22.562 -7.926 1 95.12 382 VAL B N 1
ATOM 6184 C CA . VAL B 1 382 ? 10.766 -21.812 -9.172 1 95.12 382 VAL B CA 1
ATOM 6185 C C . VAL B 1 382 ? 10.477 -22.734 -10.352 1 95.12 382 VAL B C 1
ATOM 6187 O O . VAL B 1 382 ? 11.242 -23.656 -10.617 1 95.12 382 VAL B O 1
ATOM 6190 N N . ASP B 1 383 ? 9.438 -22.406 -11.031 1 96.81 383 ASP B N 1
ATOM 6191 C CA . ASP B 1 383 ? 9.031 -23.219 -12.188 1 96.81 383 ASP B CA 1
ATOM 6192 C C . ASP B 1 383 ? 9.797 -22.797 -13.438 1 96.81 383 ASP B C 1
ATOM 6194 O O . ASP B 1 383 ? 10.078 -21.609 -13.641 1 96.81 383 ASP B O 1
ATOM 6198 N N . PHE B 1 384 ? 10.188 -23.781 -14.266 1 97 384 PHE B N 1
ATOM 6199 C CA . PHE B 1 384 ? 10.711 -23.5 -15.594 1 97 384 PHE B CA 1
ATOM 6200 C C . PHE B 1 384 ? 10.141 -24.469 -16.609 1 97 384 PHE B C 1
ATOM 6202 O O . PHE B 1 384 ? 9.891 -25.641 -16.297 1 97 384 PHE B O 1
ATOM 6209 N N . MET B 1 385 ? 9.883 -24.031 -17.812 1 97.38 385 MET B N 1
ATOM 6210 C CA . MET B 1 385 ? 9.109 -24.75 -18.828 1 97.38 385 MET B CA 1
ATOM 6211 C C . MET B 1 385 ? 10.023 -25.609 -19.703 1 97.38 385 MET B C 1
ATOM 6213 O O . MET B 1 385 ? 11.078 -25.156 -20.141 1 97.38 385 MET B O 1
ATOM 6217 N N . ILE B 1 386 ? 9.523 -26.844 -20.031 1 97.31 386 ILE B N 1
ATOM 6218 C CA . ILE B 1 386 ? 10.367 -27.75 -20.812 1 97.31 386 ILE B CA 1
ATOM 6219 C C . ILE B 1 386 ? 9.547 -28.406 -21.922 1 97.31 386 ILE B C 1
ATOM 6221 O O . ILE B 1 386 ? 10.086 -29.125 -22.766 1 97.31 386 ILE B O 1
ATOM 6225 N N . GLY B 1 387 ? 8.297 -28.172 -21.984 1 95.62 387 GLY B N 1
ATOM 6226 C CA . GLY B 1 387 ? 7.41 -28.875 -22.891 1 95.62 387 GLY B CA 1
ATOM 6227 C C . GLY B 1 387 ? 7.465 -28.344 -24.312 1 95.62 387 GLY B C 1
ATOM 6228 O O . GLY B 1 387 ? 7.836 -27.188 -24.531 1 95.62 387 GLY B O 1
ATOM 6229 N N . SER B 1 388 ? 7.145 -29.172 -25.281 1 94.62 388 SER B N 1
ATOM 6230 C CA . SER B 1 388 ? 7.039 -28.844 -26.703 1 94.62 388 SER B CA 1
ATOM 6231 C C . SER B 1 388 ? 6.176 -29.859 -27.438 1 94.62 388 SER B C 1
ATOM 6233 O O . SER B 1 388 ? 5.75 -30.859 -26.875 1 94.62 388 SER B O 1
ATOM 6235 N N . GLU B 1 389 ? 5.93 -29.531 -28.703 1 95.5 389 GLU B N 1
ATOM 6236 C CA . GLU B 1 389 ? 5.141 -30.422 -29.547 1 95.5 389 GLU B CA 1
ATOM 6237 C C . GLU B 1 389 ? 5.914 -31.703 -29.875 1 95.5 389 GLU B C 1
ATOM 6239 O O . GLU B 1 389 ? 5.352 -32.656 -30.422 1 95.5 389 GLU B O 1
ATOM 6244 N N . GLN B 1 390 ? 7.184 -31.797 -29.375 1 97.25 390 GLN B N 1
ATOM 6245 C CA . GLN B 1 390 ? 8.016 -32.969 -29.656 1 97.25 390 GLN B CA 1
ATOM 6246 C C . GLN B 1 390 ? 8.281 -33.781 -28.391 1 97.25 390 GLN B C 1
ATOM 6248 O O . GLN B 1 390 ? 9.008 -34.75 -28.422 1 97.25 390 GLN B O 1
ATOM 6253 N N . MET B 1 391 ? 7.699 -33.406 -27.281 1 98 391 MET B N 1
ATOM 6254 C CA . MET B 1 391 ? 7.973 -34.031 -26 1 98 391 MET B CA 1
ATOM 6255 C C . MET B 1 391 ? 7.254 -35.375 -25.891 1 98 391 MET B C 1
ATOM 6257 O O . MET B 1 391 ? 6.039 -35.469 -26.094 1 98 391 MET B O 1
ATOM 6261 N N . ASP B 1 392 ? 7.988 -36.375 -25.609 1 98.62 392 ASP B N 1
ATOM 6262 C CA . ASP B 1 392 ? 7.457 -37.688 -25.219 1 98.62 392 ASP B CA 1
ATOM 6263 C C . ASP B 1 392 ? 7.738 -37.969 -23.75 1 98.62 392 ASP B C 1
ATOM 6265 O O . ASP B 1 392 ? 8.812 -37.625 -23.234 1 98.62 392 ASP B O 1
ATOM 6269 N N . ILE B 1 393 ? 6.758 -38.531 -23.062 1 98.75 393 ILE B N 1
ATOM 6270 C CA . ILE B 1 393 ? 6.914 -38.906 -21.656 1 98.75 393 ILE B CA 1
ATOM 6271 C C . ILE B 1 393 ? 6.402 -40.344 -21.453 1 98.75 393 ILE B C 1
ATOM 6273 O O . ILE B 1 393 ? 5.273 -40.656 -21.812 1 98.75 393 ILE B O 1
ATOM 6277 N N . ASP B 1 394 ? 7.199 -41.125 -20.844 1 98.81 394 ASP B N 1
ATOM 6278 C CA . ASP B 1 394 ? 6.797 -42.469 -20.438 1 98.81 394 ASP B CA 1
ATOM 6279 C C . ASP B 1 394 ? 6.719 -42.562 -18.906 1 98.81 394 ASP B C 1
ATOM 6281 O O . ASP B 1 394 ? 7.613 -42.094 -18.203 1 98.81 394 ASP B O 1
ATOM 6285 N N . GLY B 1 395 ? 5.613 -43.156 -18.484 1 98.56 395 GLY B N 1
ATOM 6286 C CA . GLY B 1 395 ? 5.57 -43.625 -17.109 1 98.56 395 GLY B CA 1
ATOM 6287 C C . GLY B 1 395 ? 6.133 -45.031 -16.953 1 98.56 395 GLY B C 1
ATOM 6288 O O . GLY B 1 395 ? 5.719 -45.938 -17.656 1 98.56 395 GLY B O 1
ATOM 6289 N N . ILE B 1 396 ? 7.047 -45.156 -16.047 1 98.56 396 ILE B N 1
ATOM 6290 C CA . ILE B 1 396 ? 7.684 -46.438 -15.82 1 98.56 396 ILE B CA 1
ATOM 6291 C C . ILE B 1 396 ? 7.141 -47.062 -14.539 1 98.56 396 ILE B C 1
ATOM 6293 O O . ILE B 1 396 ? 7.242 -46.469 -13.461 1 98.56 396 ILE B O 1
ATOM 6297 N N . ARG B 1 397 ? 6.59 -48.219 -14.688 1 97.75 397 ARG B N 1
ATOM 6298 C CA . ARG B 1 397 ? 6.07 -48.938 -13.531 1 97.75 397 ARG B CA 1
ATOM 6299 C C . ARG B 1 397 ? 7.203 -49.562 -12.734 1 97.75 397 ARG B C 1
ATOM 6301 O O . ARG B 1 397 ? 8.344 -49.594 -13.188 1 97.75 397 ARG B O 1
ATOM 6308 N N . ALA B 1 398 ? 6.82 -50.062 -11.586 1 96.62 398 ALA B N 1
ATOM 6309 C CA . ALA B 1 398 ? 7.809 -50.656 -10.703 1 96.62 398 ALA B CA 1
ATOM 6310 C C . ALA B 1 398 ? 8.453 -51.875 -11.359 1 96.62 398 ALA B C 1
ATOM 6312 O O . ALA B 1 398 ? 9.625 -52.188 -11.117 1 96.62 398 ALA B O 1
ATOM 6313 N N . ASP B 1 399 ? 7.789 -52.531 -12.242 1 97.25 399 ASP B N 1
ATOM 6314 C CA . ASP B 1 399 ? 8.297 -53.75 -12.883 1 97.25 399 ASP B CA 1
ATOM 6315 C C . ASP B 1 399 ? 9.094 -53.406 -14.141 1 97.25 399 ASP B C 1
ATOM 6317 O O . ASP B 1 399 ? 9.547 -54.312 -14.852 1 97.25 399 ASP B O 1
ATOM 6321 N N . GLY B 1 400 ? 9.133 -52.156 -14.445 1 96.5 400 GLY B N 1
ATOM 6322 C CA . GLY B 1 400 ? 9.961 -51.719 -15.562 1 96.5 400 GLY B CA 1
ATOM 6323 C C . GLY B 1 400 ? 9.164 -51.469 -16.828 1 96.5 400 GLY B C 1
ATOM 6324 O O . GLY B 1 400 ? 9.688 -50.906 -17.797 1 96.5 400 GLY B O 1
ATOM 6325 N N . THR B 1 401 ? 7.918 -51.844 -16.797 1 97.56 401 THR B N 1
ATOM 6326 C CA . THR B 1 401 ? 7.094 -51.656 -17.969 1 97.56 401 THR B CA 1
ATOM 6327 C C . THR B 1 401 ? 6.801 -50.156 -18.172 1 97.56 401 THR B C 1
ATOM 6329 O O . THR B 1 401 ? 6.535 -49.438 -17.203 1 97.56 401 THR B O 1
ATOM 6332 N N . ALA B 1 402 ? 6.879 -49.75 -19.422 1 97.75 402 ALA B N 1
ATOM 6333 C CA . ALA B 1 402 ? 6.652 -48.344 -19.75 1 97.75 402 ALA B CA 1
ATOM 6334 C C . ALA B 1 402 ? 5.242 -48.156 -20.297 1 97.75 402 ALA B C 1
ATOM 6336 O O . ALA B 1 402 ? 4.73 -48.969 -21.062 1 97.75 402 ALA B O 1
ATOM 6337 N N . VAL B 1 403 ? 4.602 -47.094 -19.891 1 98 403 VAL B N 1
ATOM 6338 C CA . VAL B 1 403 ? 3.297 -46.656 -20.375 1 98 403 VAL B CA 1
ATOM 6339 C C . VAL B 1 403 ? 3.41 -45.25 -20.953 1 98 403 VAL B C 1
ATOM 6341 O O . VAL B 1 403 ? 3.902 -44.344 -20.297 1 98 403 VAL B O 1
ATOM 6344 N N . PRO B 1 404 ? 2.977 -45.062 -22.234 1 98.31 404 PRO B N 1
ATOM 6345 C CA . PRO B 1 404 ? 3.02 -43.719 -22.781 1 98.31 404 PRO B CA 1
ATOM 6346 C C . PRO B 1 404 ? 2.08 -42.75 -22.062 1 98.31 404 PRO B C 1
ATOM 6348 O O . PRO B 1 404 ? 0.88 -43.031 -21.953 1 98.31 404 PRO B O 1
ATOM 6351 N N . ILE B 1 405 ? 2.639 -41.719 -21.562 1 97.94 405 ILE B N 1
ATOM 6352 C CA . ILE B 1 405 ? 1.841 -40.656 -20.969 1 97.94 405 ILE B CA 1
ATOM 6353 C C . ILE B 1 405 ? 1.632 -39.531 -21.984 1 97.94 405 ILE B C 1
ATOM 6355 O O . ILE B 1 405 ? 0.513 -39.031 -22.156 1 97.94 405 ILE B O 1
ATOM 6359 N N . PHE B 1 406 ? 2.697 -39.125 -22.656 1 98 406 PHE B N 1
ATOM 6360 C CA . PHE B 1 406 ? 2.648 -38.156 -23.734 1 98 406 PHE B CA 1
ATOM 6361 C C . PHE B 1 406 ? 3.324 -38.688 -24.984 1 98 406 PHE B C 1
ATOM 6363 O O . PHE B 1 406 ? 4.34 -39.375 -24.906 1 98 406 PHE B O 1
ATOM 6370 N N . ARG B 1 407 ? 2.771 -38.406 -26.141 1 98.38 407 ARG B N 1
ATOM 6371 C CA . ARG B 1 407 ? 3.408 -38.531 -27.438 1 98.38 407 ARG B CA 1
ATOM 6372 C C . ARG B 1 407 ? 3.225 -37.25 -28.266 1 98.38 407 ARG B C 1
ATOM 6374 O O . ARG B 1 407 ? 2.115 -36.719 -28.359 1 98.38 407 ARG B O 1
ATOM 6381 N N . ASN B 1 408 ? 4.312 -36.781 -28.766 1 97.12 408 ASN B N 1
ATOM 6382 C CA . ASN B 1 408 ? 4.297 -35.562 -29.562 1 97.12 408 ASN B CA 1
ATOM 6383 C C . ASN B 1 408 ? 3.592 -34.406 -28.844 1 97.12 408 ASN B C 1
ATOM 6385 O O . ASN B 1 408 ? 2.693 -33.781 -29.406 1 97.12 408 ASN B O 1
ATOM 6389 N N . GLY B 1 409 ? 3.887 -34.375 -27.625 1 97.31 409 GLY B N 1
ATOM 6390 C CA . GLY B 1 409 ? 3.453 -33.25 -26.812 1 97.31 409 GLY B CA 1
ATOM 6391 C C . GLY B 1 409 ? 2.016 -33.375 -26.344 1 97.31 409 GLY B C 1
ATOM 6392 O O . GLY B 1 409 ? 1.493 -32.469 -25.672 1 97.31 409 GLY B O 1
ATOM 6393 N N . GLU B 1 410 ? 1.366 -34.531 -26.625 1 96.94 410 GLU B N 1
ATOM 6394 C CA . GLU B 1 410 ? -0.047 -34.656 -26.281 1 96.94 410 GLU B CA 1
ATOM 6395 C C . GLU B 1 410 ? -0.289 -35.906 -25.438 1 96.94 410 GLU B C 1
ATOM 6397 O O . GLU B 1 410 ? 0.487 -36.875 -25.5 1 96.94 410 GLU B O 1
ATOM 6402 N N . TRP B 1 411 ? -1.388 -35.844 -24.734 1 95.75 411 TRP B N 1
ATOM 6403 C CA . TRP B 1 411 ? -1.781 -37 -23.922 1 95.75 411 TRP B CA 1
ATOM 6404 C C . TRP B 1 411 ? -1.842 -38.281 -24.766 1 95.75 411 TRP B C 1
ATOM 6406 O O . TRP B 1 411 ? -2.338 -38.25 -25.891 1 95.75 411 TRP B O 1
ATOM 6416 N N . ALA B 1 412 ? -1.341 -39.344 -24.172 1 96.44 412 ALA B N 1
ATOM 6417 C CA . ALA B 1 412 ? -1.362 -40.656 -24.844 1 96.44 412 ALA B CA 1
ATOM 6418 C C . ALA B 1 412 ? -1.82 -41.75 -23.891 1 96.44 412 ALA B C 1
ATOM 6420 O O . ALA B 1 412 ? -1.721 -42.938 -24.219 1 96.44 412 ALA B O 1
ATOM 6421 N N . ILE B 1 413 ? -2.205 -41.375 -22.719 1 91.69 413 ILE B N 1
ATOM 6422 C CA . ILE B 1 413 ? -2.643 -42.344 -21.719 1 91.69 413 ILE B CA 1
ATOM 6423 C C . ILE B 1 413 ? -4.168 -42.312 -21.625 1 91.69 413 ILE B C 1
ATOM 6425 O O . ILE B 1 413 ? -4.809 -41.312 -21.906 1 91.69 413 ILE B O 1
#

Solvent-accessible surface area (backbone atoms only — not comparable to full-atom values): 39818 Å² total; per-residue (Å²): 124,79,52,79,66,47,71,60,53,51,46,52,46,28,40,41,46,36,53,58,22,40,40,57,36,70,64,35,34,39,38,36,38,35,44,50,90,44,50,71,57,53,50,43,35,50,50,40,35,46,73,44,35,22,30,39,75,46,76,46,68,40,53,68,66,60,53,40,50,43,70,70,54,32,39,68,68,58,52,49,48,72,56,64,37,59,43,44,40,52,52,52,38,56,74,62,51,30,27,38,38,40,43,46,37,66,40,38,56,62,38,59,87,46,58,63,66,60,51,51,47,28,53,49,32,47,35,62,64,42,38,69,58,52,51,36,54,50,45,21,53,29,35,37,27,39,37,68,51,63,20,63,64,31,14,42,69,50,33,64,84,48,91,44,68,60,55,14,26,37,52,40,40,52,49,53,36,56,66,55,38,52,82,44,96,48,37,62,60,53,48,53,54,51,42,51,56,44,39,54,54,22,52,56,53,45,71,62,58,39,39,26,38,40,41,38,35,95,69,26,49,30,37,36,27,37,24,80,61,42,30,50,43,29,62,60,45,61,20,71,84,69,46,59,19,21,44,49,54,47,67,60,43,35,32,34,33,33,16,24,65,32,25,42,37,29,39,35,41,63,50,63,35,45,52,92,27,27,62,27,31,64,34,37,40,31,33,52,74,12,27,56,78,45,75,47,36,79,37,44,41,69,59,55,49,45,51,38,71,71,35,59,43,27,39,21,34,6,32,40,34,52,25,44,30,87,28,76,56,31,65,65,69,61,63,62,53,35,57,70,56,43,46,34,24,12,16,27,37,19,37,2,31,30,47,33,68,22,26,75,69,28,67,78,46,51,72,66,53,35,46,74,54,25,37,27,68,38,72,46,73,46,71,45,23,50,35,39,64,60,26,28,30,30,34,23,34,84,87,62,52,72,40,55,42,26,49,57,15,27,80,57,106,122,78,53,80,67,46,72,60,53,50,47,52,45,27,40,41,46,35,53,59,22,39,40,56,37,70,65,35,33,38,39,37,38,35,43,49,90,42,49,71,58,53,50,43,36,51,52,40,37,46,72,43,36,22,31,38,77,45,78,46,69,40,52,69,67,60,52,38,50,44,71,70,54,33,40,68,67,59,53,51,47,72,55,64,36,60,42,44,40,53,51,50,38,56,74,64,51,29,27,39,37,40,42,47,36,66,41,37,57,62,40,58,87,46,56,63,66,61,52,51,46,29,52,49,33,49,37,62,62,42,38,67,58,52,51,36,54,50,48,22,52,31,38,35,26,40,38,68,51,62,21,64,64,31,15,42,67,52,35,64,84,48,91,42,68,59,56,15,26,36,51,38,40,51,49,54,36,56,65,56,37,54,83,44,95,48,37,63,60,52,49,53,55,51,44,52,56,45,39,54,54,22,52,54,54,45,71,61,59,40,38,26,39,39,38,38,34,95,67,26,48,31,37,36,28,36,24,81,61,42,30,48,42,29,61,60,46,62,21,72,84,70,46,58,18,21,45,50,54,46,66,60,42,35,31,32,32,33,16,24,66,32,26,40,38,28,39,34,41,63,50,61,33,46,53,92,27,28,62,28,31,63,34,37,40,30,32,49,72,12,26,55,79,44,73,50,35,79,37,44,40,67,58,56,50,45,50,36,71,72,35,58,44,27,38,20,36,6,32,40,34,50,24,46,28,86,29,74,54,31,66,65,68,64,64,62,53,34,58,70,56,44,47,34,23,12,17,26,39,19,36,3,32,32,47,34,67,21,27,74,70,29,67,79,46,51,73,67,53,35,45,74,53,24,36,27,67,38,73,46,70,46,71,45,23,49,35,39,63,60,25,28,30,30,33,23,35,82,86,64,53,71,41,54,42,27,51,56,14,27,79,57,106

Foldseek 3Di:
DPPPPLLVLLLLVLLCCQCAFQNQAAAAEAEEEEEPVPVSSVVSNVVNNVVRHYPYYHYDYDYLVVVLCCLADPDLVVLLDDDVVVLVVLVVCVVRLHEYEYEAADQLQSNVVGDLVSLLNSVQSVLVSNVVNVQQVLLQQHRYAYAYAHYQNLLCVFCVVDDDSVVSRSVVVVVSSVLQVSPDPRSSVVVVVLQVVQVVLQVVVLVQQFQWKFKDDVFDTKIFGAFGQFGWDTQWDAHPVRDIHGHAVPAQKTKFFTQLQGMATKFWFPAWARDSSFTWATKMFGDDRNFTPDMDTPPCRVNVVCQQPVKPQQRGWAMWIAEFQPDPLNVVVTHRSDCSRVCNNATKTKGAFHRLNRHVVRSVDDPVVCVVSRHTHISDIGMTGGGDQQMWMWGAHPVGDTDTQDHSRHGDD/DPPPPLLVLLLLVLLCCQCAFQNQAAAAEAEEEEEPVPVSSVVSNVVNNVVRHYPYYHYDYDYLVVVLCCLADPDLCVLLDDDVVVLVVLVVCVVRLHEYEYEAADQLQSNVVGDLVSLLNSVQSVLVSNVVNVQQVLLQQHRYAYAYAHHQNLLCVFCVVDDDSVVSRSVVVVVSSVLQVSPDPRSNVVVVVLQVVQVVLQVVVLVQQFQWKFKDDVQDTKIFGAFGQFGWDTQWDAHPVRDIHGHAVPAQKTKFFTQLQGMATKFWFPAWARDSSFTWATKMFGDDRNFTPDMDTPPCRVNVVCQQPVKPQQRGWAMWIAEFQPDPLNVVVTHRNDCSRVCNNATKTKGAFHRLNRHVVRSVDDPVVCVVSRGTHISDIGMTGGGAQQMWMWGAHPVGDTDTQDHSRHGDD